Protein AF-A0A4R3U155-F1 (afdb_monomer_lite)

Foldseek 3Di:
DPLVVLLVVLVVLLCCLVPPPLVVLVVVLVVDDPVCNVVSVVVNLVSVVSNVVSVVSNVVSVVVVVCVVVVVVVPPPDDPVVVVVVVVVVVVVVVVVVVVVVVVVVVVVVVVVVVVVVVVVVVVVVVLVVLLVVLLVVLVVCCVPPVDDDDPDDPVLVVLVVVLVVLVVVLVVLVVVVVPDDDPVVVVVSVVVNVVSVVVSVVSVVVSVVVRSVVVDPSPVSVVVVPDDDDDDDDDDDDDQDDPVNVVVCVVCVVVVVVVVLVVVVVSVVVVPPPPCVVVVLVVVVVVVVVVLVVLLVVLVVLLCVLQVFDPAFDDDDPLRLVLLLLLLVVLVVLVVLLVCQLAVVNVVLVLLLLLLLLLQLLLVLLCVVPVQKDKFALCPDDDDLSVVSVLSNVVVVVPPPPDVCSSVVSSVVVSRSLRRGDPVSNVLLVVLSVLQSVQPDDDDDSNVNNVVVVCVSVVVVPVSDDDDPCVLVSVVVVVVVCVDSPVVVVVVVSVSSSSSSVQSVCSNPPSHPPDPDDDPDPPPPDDDDDVVVVVSSVVSSVVVSVSSVSNSVRCVQTGMAMDGRPPPDFPLVLLLVLVVVVLVDPPDDPQNNVQSLVLQDALCLQQNLGQCSNCVGSSNVSLVVHVSNVVVCPVVPPDSVLSHVLQQDQLQLVQALQALFEFFQDAFPEDAAFQWQDWDWDQDPQAIWIWTQGPVRDTFIFDRAALLLLLLLLSVLSSRGGGAWTQHDTPQGTFTHGGPSCFLHPLSLLRVLVSCLLVVLPVPDPVVVVLVLLQVLLLLLLQLLLLLQLVLCCVVCVVVDDPVRVVVCVVVNVSSVCSNPDPVSQVSNQVCLVPLVLLVPVLRYCQCPLCLQHPNVSSVQSSVLSPPDNGSVSSSVSSSPDDDDPVCVVVVLSSDHHWDKDWHKHKYFAHHYRDPNLVLRHPPPDDALQPRIFIFIFMHTPDGSSRDDDDDDSDHNSDTNTNNSCRVVSRVSSSVCLVVDPDPSVSSVSSVSVSNSSSSSNVSNCLSVQSSHPSRDSVVSSVSSNDDRPDPDQSAHEDGSNQLVSVCSSCVVVVNNVSCVVSVRDPPPDDPPPPVRYSDDDDD

Radius of gyration: 42.52 Å; chains: 1; bounding box: 125×78×101 Å

Structure (mmCIF, N/CA/C/O backbone):
data_AF-A0A4R3U155-F1
#
_entry.id   AF-A0A4R3U155-F1
#
loop_
_atom_site.group_PDB
_atom_site.id
_atom_site.type_symbol
_atom_site.label_atom_id
_atom_site.label_alt_id
_atom_site.label_comp_id
_atom_site.label_asym_id
_atom_site.label_entity_id
_atom_site.label_seq_id
_atom_site.pdbx_PDB_ins_code
_atom_site.Cartn_x
_atom_site.Cartn_y
_atom_site.Cartn_z
_atom_site.occupancy
_atom_site.B_iso_or_equiv
_atom_site.auth_seq_id
_atom_site.auth_comp_id
_atom_site.auth_asym_id
_atom_site.auth_atom_id
_atom_site.pdbx_PDB_model_num
ATOM 1 N N . MET A 1 1 ? 89.868 -6.256 11.767 1.00 51.97 1 MET A N 1
ATOM 2 C CA . MET A 1 1 ? 89.099 -5.247 12.529 1.00 51.97 1 MET A CA 1
ATOM 3 C C . MET A 1 1 ? 88.368 -5.958 13.648 1.00 51.97 1 MET A C 1
ATOM 5 O O . MET A 1 1 ? 87.787 -7.002 13.378 1.00 51.97 1 MET A O 1
ATOM 9 N N . SER A 1 2 ? 88.404 -5.446 14.880 1.00 67.62 2 SER A N 1
ATOM 10 C CA . SER A 1 2 ? 87.516 -5.979 15.924 1.00 67.62 2 SER A CA 1
ATOM 11 C C . SER A 1 2 ? 86.053 -5.701 15.544 1.00 67.62 2 SER A C 1
ATOM 13 O O . SER A 1 2 ? 85.777 -4.717 14.856 1.00 67.62 2 SER A O 1
ATOM 15 N N . LEU A 1 3 ? 85.105 -6.549 15.964 1.00 66.31 3 LEU A N 1
ATOM 16 C CA . LEU A 1 3 ? 83.666 -6.360 15.684 1.00 66.31 3 LEU A CA 1
ATOM 17 C C . LEU A 1 3 ? 83.179 -4.955 16.077 1.00 66.31 3 LEU A C 1
ATOM 19 O O . LEU A 1 3 ? 82.361 -4.361 15.381 1.00 66.31 3 LEU A O 1
ATOM 23 N N . LEU A 1 4 ? 83.758 -4.391 17.141 1.00 67.75 4 LEU A N 1
ATOM 24 C CA . LEU A 1 4 ? 83.515 -3.018 17.572 1.00 67.75 4 LEU A CA 1
ATOM 25 C C . LEU A 1 4 ? 83.992 -1.986 16.536 1.00 67.75 4 LEU A C 1
ATOM 27 O O . LEU A 1 4 ? 83.261 -1.052 16.231 1.00 67.75 4 LEU A O 1
ATOM 31 N N . GLN A 1 5 ? 85.181 -2.160 15.951 1.00 73.12 5 GLN A N 1
ATOM 32 C CA . GLN A 1 5 ? 85.684 -1.269 14.897 1.00 73.12 5 GLN A CA 1
ATOM 33 C C . GLN A 1 5 ? 84.828 -1.339 13.628 1.00 73.12 5 GLN A C 1
ATOM 35 O O . GLN A 1 5 ? 84.577 -0.306 13.015 1.00 73.12 5 GLN A O 1
ATOM 40 N N . ALA A 1 6 ? 84.343 -2.529 13.259 1.00 71.62 6 ALA A N 1
ATOM 41 C CA . ALA A 1 6 ? 83.444 -2.697 12.118 1.00 71.62 6 ALA A CA 1
ATOM 42 C C . ALA A 1 6 ? 82.075 -2.037 12.367 1.00 71.62 6 ALA A C 1
ATOM 44 O O . ALA A 1 6 ? 81.556 -1.349 11.488 1.00 71.62 6 ALA A O 1
ATOM 45 N N . ALA A 1 7 ? 81.527 -2.174 13.580 1.00 75.06 7 ALA A N 1
ATOM 46 C CA . ALA A 1 7 ? 80.277 -1.526 13.971 1.00 75.06 7 ALA A CA 1
ATOM 47 C C . ALA A 1 7 ? 80.405 0.004 13.948 1.00 75.06 7 ALA A C 1
ATOM 49 O O . ALA A 1 7 ? 79.558 0.689 13.379 1.00 75.06 7 ALA A O 1
ATOM 50 N N . VAL A 1 8 ? 81.499 0.538 14.500 1.00 78.44 8 VAL A N 1
ATOM 51 C CA . VAL A 1 8 ? 81.773 1.983 14.521 1.00 78.44 8 VAL A CA 1
ATOM 52 C C . VAL A 1 8 ? 82.009 2.528 13.108 1.00 78.44 8 VAL A C 1
ATOM 54 O O . VAL A 1 8 ? 81.483 3.587 12.776 1.00 78.44 8 VAL A O 1
ATOM 57 N N . ALA A 1 9 ? 82.734 1.806 12.248 1.00 77.38 9 ALA A N 1
ATOM 58 C CA . ALA A 1 9 ? 82.958 2.216 10.861 1.00 77.38 9 ALA A CA 1
ATOM 59 C C . ALA A 1 9 ? 81.660 2.209 10.034 1.00 77.38 9 ALA A C 1
ATOM 61 O O . ALA A 1 9 ? 81.388 3.164 9.307 1.00 77.38 9 ALA A O 1
ATOM 62 N N . SER A 1 10 ? 80.830 1.171 10.186 1.00 77.56 10 SER A N 1
ATOM 63 C CA . SER A 1 10 ? 79.527 1.075 9.516 1.00 77.56 10 SER A CA 1
ATOM 64 C C . SER A 1 10 ? 78.566 2.171 9.985 1.00 77.56 10 SER A C 1
ATOM 66 O O . SER A 1 10 ? 77.895 2.798 9.164 1.00 77.56 10 SER A O 1
ATOM 68 N N . PHE A 1 11 ? 78.555 2.469 11.288 1.00 82.12 11 PHE A N 1
ATOM 69 C CA . PHE A 1 11 ? 77.758 3.563 11.840 1.00 82.12 11 PHE A CA 1
ATOM 70 C C . PHE A 1 11 ? 78.241 4.935 11.355 1.00 82.12 11 PHE A C 1
ATOM 72 O O . PHE A 1 11 ? 77.431 5.792 11.003 1.00 82.12 11 PHE A O 1
ATOM 79 N N . GLY A 1 12 ? 79.560 5.134 11.277 1.00 84.44 12 GLY A N 1
ATOM 80 C CA . GLY A 1 12 ? 80.156 6.351 10.730 1.00 84.44 12 GLY A CA 1
ATOM 81 C C . GLY A 1 12 ? 79.787 6.573 9.262 1.00 84.44 12 GLY A C 1
ATOM 82 O O . GLY A 1 12 ? 79.426 7.685 8.881 1.00 84.44 12 GLY A O 1
ATOM 83 N N . LEU A 1 13 ? 79.801 5.513 8.446 1.00 80.00 13 LEU A N 1
ATOM 84 C CA . LEU A 1 13 ? 79.389 5.581 7.042 1.00 80.00 13 LEU A CA 1
ATOM 85 C C . LEU A 1 13 ? 77.887 5.860 6.896 1.00 80.00 13 LEU A C 1
ATOM 87 O O . LEU A 1 13 ? 77.501 6.680 6.063 1.00 80.00 13 LEU A O 1
ATOM 91 N N . TYR A 1 14 ? 77.052 5.244 7.737 1.00 88.50 14 TYR A N 1
ATOM 92 C CA . TYR A 1 14 ? 75.619 5.538 7.799 1.00 88.50 14 TYR A CA 1
ATOM 93 C C . TYR A 1 14 ? 75.363 7.021 8.102 1.00 88.50 14 TYR A C 1
ATOM 95 O O . TYR A 1 14 ? 74.612 7.679 7.380 1.00 88.50 14 TYR A O 1
ATOM 103 N N . LEU A 1 15 ? 76.024 7.573 9.127 1.00 83.00 15 LEU A N 1
ATOM 104 C CA . LEU A 1 15 ? 75.892 8.986 9.489 1.00 83.00 15 LEU A CA 1
ATOM 105 C C . LEU A 1 15 ? 76.381 9.910 8.370 1.00 83.00 15 LEU A C 1
ATOM 107 O O . LEU A 1 15 ? 75.733 10.914 8.080 1.00 83.00 15 LEU A O 1
ATOM 111 N N . LEU A 1 16 ? 77.478 9.558 7.697 1.00 83.38 16 LEU A N 1
ATOM 112 C CA . LEU A 1 16 ? 78.001 10.331 6.572 1.00 83.38 16 LEU A CA 1
ATOM 113 C C . LEU A 1 16 ? 77.020 10.348 5.389 1.00 83.38 16 LEU A C 1
ATOM 115 O O . LEU A 1 16 ? 76.780 11.408 4.804 1.00 83.38 16 LEU A O 1
ATOM 119 N N . LEU A 1 17 ? 76.402 9.209 5.064 1.00 82.38 17 LEU A N 1
ATOM 120 C CA . LEU A 1 17 ? 75.389 9.125 4.010 1.00 82.38 17 LEU A CA 1
ATOM 121 C C . LEU A 1 17 ? 74.129 9.921 4.368 1.00 82.38 17 LEU A C 1
ATOM 123 O O . LEU A 1 17 ? 73.687 10.746 3.567 1.00 82.38 17 LEU A O 1
ATOM 127 N N . GLN A 1 18 ? 73.603 9.724 5.580 1.00 87.75 18 GLN A N 1
ATOM 128 C CA . GLN A 1 18 ? 72.360 10.339 6.052 1.00 87.75 18 GLN A CA 1
ATOM 129 C C . GLN A 1 18 ? 72.472 11.858 6.214 1.00 87.75 18 GLN A C 1
ATOM 131 O O . GLN A 1 18 ? 71.542 12.580 5.869 1.00 87.75 18 GLN A O 1
ATOM 136 N N . ILE A 1 19 ? 73.585 12.351 6.761 1.00 83.06 19 ILE A N 1
ATOM 137 C CA . ILE A 1 19 ? 73.702 13.758 7.168 1.00 83.06 19 ILE A CA 1
ATOM 138 C C . ILE A 1 19 ? 74.381 14.603 6.087 1.00 83.06 19 ILE A C 1
ATOM 140 O O . ILE A 1 19 ? 74.016 15.762 5.903 1.00 83.06 19 ILE A O 1
ATOM 144 N N . ALA A 1 20 ? 75.354 14.057 5.350 1.00 77.69 20 ALA A N 1
ATOM 145 C CA . ALA A 1 20 ? 76.156 14.857 4.423 1.00 77.69 20 ALA A CA 1
ATOM 146 C C . ALA A 1 20 ? 75.831 14.603 2.947 1.00 77.69 20 ALA A C 1
ATOM 148 O O . ALA A 1 20 ? 75.728 15.558 2.174 1.00 77.69 20 ALA A O 1
ATOM 149 N N . VAL A 1 21 ? 75.699 13.339 2.534 1.00 81.38 21 VAL A N 1
ATOM 150 C CA . VAL A 1 21 ? 75.620 12.984 1.106 1.00 81.38 21 VAL A CA 1
ATOM 151 C C . VAL A 1 21 ? 74.200 13.124 0.566 1.00 81.38 21 VAL A C 1
ATOM 153 O O . VAL A 1 21 ? 73.994 13.841 -0.414 1.00 81.38 21 VAL A O 1
ATOM 156 N N . ILE A 1 22 ? 73.218 12.495 1.214 1.00 81.50 22 ILE A N 1
ATOM 157 C CA . ILE A 1 22 ? 71.822 12.494 0.754 1.00 81.50 22 ILE A CA 1
ATOM 158 C C . ILE A 1 22 ? 71.219 13.912 0.759 1.00 81.50 22 ILE A C 1
ATOM 160 O O . ILE A 1 22 ? 70.690 14.319 -0.278 1.00 81.50 22 ILE A O 1
ATOM 164 N N . PRO A 1 23 ? 71.377 14.739 1.814 1.00 81.88 23 PRO A N 1
ATOM 165 C CA . PRO A 1 23 ? 70.828 16.096 1.808 1.00 81.88 23 PRO A CA 1
ATOM 166 C C . PRO A 1 23 ? 71.453 16.993 0.730 1.00 81.88 23 PRO A C 1
ATOM 168 O O . PRO A 1 23 ? 70.751 17.778 0.092 1.00 81.88 23 PRO A O 1
ATOM 171 N N . LYS A 1 24 ? 72.760 16.848 0.450 1.00 76.94 24 LYS A N 1
ATOM 172 C CA . LYS A 1 24 ? 73.429 17.583 -0.641 1.00 76.94 24 LYS A CA 1
ATOM 173 C C . LYS A 1 24 ? 72.954 17.142 -2.024 1.00 76.94 24 LYS A C 1
ATOM 175 O O . LYS A 1 24 ? 72.839 17.987 -2.913 1.00 76.94 24 LYS A O 1
ATOM 180 N N . LEU A 1 25 ? 72.690 15.850 -2.223 1.00 76.38 25 LEU A N 1
ATOM 181 C CA . LEU A 1 25 ? 72.111 15.342 -3.469 1.00 76.38 25 LEU A CA 1
ATOM 182 C C . LEU A 1 25 ? 70.676 15.846 -3.654 1.00 76.38 25 LEU A C 1
ATOM 184 O O . LEU A 1 25 ? 70.333 16.280 -4.751 1.00 76.38 25 LEU A O 1
ATOM 188 N N . HIS A 1 26 ? 69.887 15.900 -2.579 1.00 69.38 26 HIS A N 1
ATOM 189 C CA . HIS A 1 26 ? 68.525 16.431 -2.598 1.00 69.38 26 HIS A CA 1
ATOM 190 C C . HIS A 1 26 ? 68.491 17.930 -2.940 1.00 69.38 26 HIS A C 1
ATOM 192 O O . HIS A 1 26 ? 67.742 18.358 -3.817 1.00 69.38 26 HIS A O 1
ATOM 198 N N . ALA A 1 27 ? 69.368 18.728 -2.321 1.00 71.75 27 ALA A N 1
ATOM 199 C CA . ALA A 1 27 ? 69.501 20.153 -2.625 1.00 71.75 27 ALA A CA 1
ATOM 200 C C . ALA A 1 27 ? 69.948 20.405 -4.078 1.00 71.75 27 ALA A C 1
ATOM 202 O O . ALA A 1 27 ? 69.470 21.335 -4.724 1.00 71.75 27 ALA A O 1
ATOM 203 N N . ARG A 1 28 ? 70.828 19.553 -4.627 1.00 72.00 28 ARG A N 1
ATOM 204 C CA . ARG A 1 28 ? 71.231 19.618 -6.042 1.00 72.00 28 ARG A CA 1
ATOM 205 C C . ARG A 1 28 ? 70.125 19.188 -7.002 1.00 72.00 28 ARG A C 1
ATOM 207 O O . ARG A 1 28 ? 70.088 19.698 -8.117 1.00 72.00 28 ARG A O 1
ATOM 214 N N . MET A 1 29 ? 69.239 18.283 -6.589 1.00 68.50 29 MET A N 1
ATOM 215 C CA . MET A 1 29 ? 68.117 17.829 -7.412 1.00 68.50 29 MET A CA 1
ATOM 216 C C . MET A 1 29 ? 67.077 18.938 -7.606 1.00 68.50 29 MET A C 1
ATOM 218 O O . MET A 1 29 ? 66.639 19.165 -8.729 1.00 68.50 29 MET A O 1
ATOM 222 N N . LEU A 1 30 ? 66.763 19.683 -6.540 1.00 59.81 30 LEU A N 1
ATOM 223 C CA . LEU A 1 30 ? 65.802 20.794 -6.570 1.00 59.81 30 LEU A CA 1
ATOM 224 C C . LEU A 1 30 ? 66.222 21.946 -7.505 1.00 59.81 30 LEU A C 1
ATOM 226 O O . LEU A 1 30 ? 65.373 22.712 -7.946 1.00 59.81 30 LEU A O 1
ATOM 230 N N . GLY A 1 31 ? 67.515 22.058 -7.834 1.00 48.62 31 GLY A N 1
ATOM 231 C CA . GLY A 1 31 ? 68.046 23.056 -8.771 1.00 48.62 31 GLY A CA 1
ATOM 232 C C . GLY A 1 31 ? 68.412 22.525 -10.163 1.00 48.62 31 GLY A C 1
ATOM 233 O O . GLY A 1 31 ? 68.938 23.284 -10.978 1.00 48.62 31 GLY A O 1
ATOM 234 N N . ALA A 1 32 ? 68.204 21.236 -10.457 1.00 52.84 32 ALA A N 1
ATOM 235 C CA . ALA A 1 32 ? 68.677 20.614 -11.696 1.00 52.84 32 ALA A CA 1
ATOM 236 C C . ALA A 1 32 ? 67.620 20.629 -12.815 1.00 52.84 32 ALA A C 1
ATOM 238 O O . ALA A 1 32 ? 66.473 20.238 -12.620 1.00 52.84 32 ALA A O 1
ATOM 239 N N . LYS A 1 33 ? 68.030 21.005 -14.036 1.00 50.66 33 LYS A N 1
ATOM 240 C CA . LYS A 1 33 ? 67.202 20.857 -15.248 1.00 50.66 33 LYS A CA 1
ATOM 241 C C . LYS A 1 33 ? 66.915 19.370 -15.531 1.00 50.66 33 LYS A C 1
ATOM 243 O O . LYS A 1 33 ? 67.759 18.514 -15.252 1.00 50.66 33 LYS A O 1
ATOM 248 N N . ALA A 1 34 ? 65.753 19.077 -16.126 1.00 42.31 34 ALA A N 1
ATOM 249 C CA . ALA A 1 34 ? 65.175 17.731 -16.281 1.00 42.31 34 ALA A CA 1
ATOM 250 C C . ALA A 1 34 ? 66.131 16.660 -16.852 1.00 42.31 34 ALA A C 1
ATOM 252 O O . ALA A 1 34 ? 66.067 15.494 -16.465 1.00 42.31 34 ALA A O 1
ATOM 253 N N . THR A 1 35 ? 67.081 17.048 -17.704 1.00 40.97 35 THR A N 1
ATOM 254 C CA . THR A 1 35 ? 68.058 16.134 -18.320 1.00 40.97 35 THR A CA 1
ATOM 255 C C . THR A 1 35 ? 69.148 15.634 -17.358 1.00 40.97 35 THR A C 1
ATOM 257 O O . THR A 1 35 ? 69.678 14.538 -17.553 1.00 40.97 35 THR A O 1
ATOM 260 N N . ASN A 1 36 ? 69.445 16.379 -16.285 1.00 43.88 36 ASN A N 1
ATOM 261 C CA . ASN A 1 36 ? 70.392 15.987 -15.230 1.00 43.88 36 ASN A CA 1
ATOM 262 C C . ASN A 1 36 ? 69.702 15.424 -13.978 1.00 43.88 36 ASN A C 1
ATOM 264 O O . ASN A 1 36 ? 70.354 14.759 -13.168 1.00 43.88 36 ASN A O 1
ATOM 268 N N . ALA A 1 37 ? 68.389 15.636 -13.839 1.00 48.56 37 ALA A N 1
ATOM 269 C CA . ALA A 1 37 ? 67.603 15.141 -12.713 1.00 48.56 37 ALA A CA 1
ATOM 270 C C . ALA A 1 37 ? 67.646 13.607 -12.618 1.00 48.56 37 ALA A C 1
ATOM 272 O O . ALA A 1 37 ? 67.827 13.068 -11.534 1.00 48.56 37 ALA A O 1
ATOM 273 N N . PHE A 1 38 ? 67.606 12.893 -13.747 1.00 46.28 38 PHE A N 1
ATOM 274 C CA . PHE A 1 38 ? 67.627 11.424 -13.750 1.00 46.28 38 PHE A CA 1
ATOM 275 C C . PHE A 1 38 ? 68.934 10.814 -13.227 1.00 46.28 38 PHE A C 1
ATOM 277 O O . PHE A 1 38 ? 68.902 9.834 -12.484 1.00 46.28 38 PHE A O 1
ATOM 284 N N . ALA A 1 39 ? 70.085 11.399 -13.574 1.00 53.22 39 ALA A N 1
ATOM 285 C CA . ALA A 1 39 ? 71.374 10.939 -13.056 1.00 53.22 39 ALA A CA 1
ATOM 286 C C . ALA A 1 39 ? 71.487 11.206 -11.546 1.00 53.22 39 ALA A C 1
ATOM 288 O O . ALA A 1 39 ? 71.959 10.347 -10.804 1.00 53.22 39 ALA A O 1
ATOM 289 N N . LEU A 1 40 ? 70.982 12.358 -11.089 1.00 57.41 40 LEU A N 1
ATOM 290 C CA . LEU A 1 40 ? 70.924 12.710 -9.670 1.00 57.41 40 LEU A CA 1
ATOM 291 C C . LEU A 1 40 ? 69.981 11.789 -8.884 1.00 57.41 40 LEU A C 1
ATOM 293 O O . LEU A 1 40 ? 70.364 11.313 -7.816 1.00 57.41 40 LEU A O 1
ATOM 297 N N . ILE A 1 41 ? 68.814 11.457 -9.442 1.00 55.91 41 ILE A N 1
ATOM 298 C CA . ILE A 1 41 ? 67.858 10.500 -8.867 1.00 55.91 41 ILE A CA 1
ATOM 299 C C . ILE A 1 41 ? 68.500 9.116 -8.746 1.00 55.91 41 ILE A C 1
ATOM 301 O O . ILE A 1 41 ? 68.435 8.511 -7.681 1.00 55.91 41 ILE A O 1
ATOM 305 N N . ALA A 1 42 ? 69.194 8.636 -9.782 1.00 54.88 42 ALA A N 1
ATOM 306 C CA . ALA A 1 42 ? 69.891 7.352 -9.724 1.00 54.88 42 ALA A CA 1
ATOM 307 C C . ALA A 1 42 ? 70.993 7.340 -8.649 1.00 54.88 42 ALA A C 1
ATOM 309 O O . ALA A 1 42 ? 71.077 6.397 -7.863 1.00 54.88 42 ALA A O 1
ATOM 310 N N . THR A 1 43 ? 71.802 8.402 -8.553 1.00 65.62 43 THR A N 1
ATOM 311 C CA . THR A 1 43 ? 72.827 8.506 -7.498 1.00 65.62 43 THR A CA 1
ATOM 312 C C . THR A 1 43 ? 72.232 8.609 -6.097 1.00 65.62 43 THR A C 1
ATOM 314 O O . THR A 1 43 ? 72.789 8.045 -5.157 1.00 65.62 43 THR A O 1
ATOM 317 N N . MET A 1 44 ? 71.087 9.277 -5.949 1.00 69.06 44 MET A N 1
ATOM 318 C CA . MET A 1 44 ? 70.367 9.357 -4.682 1.00 69.06 44 MET A CA 1
ATOM 319 C C . MET A 1 44 ? 69.815 7.987 -4.281 1.00 69.06 44 MET A C 1
ATOM 321 O O . MET A 1 44 ? 69.949 7.591 -3.129 1.00 69.06 44 MET A O 1
ATOM 325 N N . LEU A 1 45 ? 69.285 7.227 -5.240 1.00 55.53 45 LEU A N 1
ATOM 326 C CA . LEU A 1 45 ? 68.750 5.888 -5.006 1.00 55.53 45 LEU A CA 1
ATOM 327 C C . LEU A 1 45 ? 69.852 4.919 -4.555 1.00 55.53 45 LEU A C 1
ATOM 329 O O . LEU A 1 45 ? 69.661 4.173 -3.601 1.00 55.53 45 LEU A O 1
ATOM 333 N N . VAL A 1 46 ? 71.043 4.996 -5.159 1.00 66.69 46 VAL A N 1
ATOM 334 C CA . VAL A 1 46 ? 72.220 4.229 -4.710 1.00 66.69 46 VAL A CA 1
ATOM 335 C C . VAL A 1 46 ? 72.668 4.651 -3.305 1.00 66.69 46 VAL A C 1
ATOM 337 O O . VAL A 1 46 ? 72.987 3.790 -2.485 1.00 66.69 46 VAL A O 1
ATOM 340 N N . ALA A 1 47 ? 72.668 5.953 -2.999 1.00 71.00 47 ALA A N 1
ATOM 341 C CA . ALA A 1 47 ? 73.049 6.457 -1.679 1.00 71.00 47 ALA A CA 1
ATOM 342 C C . ALA A 1 47 ? 72.070 6.015 -0.575 1.00 71.00 47 ALA A C 1
ATOM 344 O O . ALA A 1 47 ? 72.507 5.622 0.506 1.00 71.00 47 ALA A O 1
ATOM 345 N N . GLU A 1 48 ? 70.765 6.013 -0.855 1.00 66.25 48 GLU A N 1
ATOM 346 C CA . GLU A 1 48 ? 69.726 5.528 0.065 1.00 66.25 48 GLU A CA 1
ATOM 347 C C . GLU A 1 48 ? 69.822 4.018 0.305 1.00 66.25 48 GLU A C 1
ATOM 349 O O . GLU A 1 48 ? 69.697 3.549 1.437 1.00 66.25 48 GLU A O 1
ATOM 354 N N . LEU A 1 49 ? 70.133 3.243 -0.735 1.00 63.97 49 LEU A N 1
ATOM 355 C CA . LEU A 1 49 ? 70.309 1.795 -0.617 1.00 63.97 49 LEU A CA 1
ATOM 356 C C . LEU A 1 49 ? 71.567 1.452 0.198 1.00 63.97 49 LEU A C 1
ATOM 358 O O . LEU A 1 49 ? 71.528 0.593 1.082 1.00 63.97 49 LEU A O 1
ATOM 362 N N . ALA A 1 50 ? 72.663 2.184 -0.026 1.00 71.88 50 ALA A N 1
ATOM 363 C CA . ALA A 1 50 ? 73.879 2.078 0.780 1.00 71.88 50 ALA A CA 1
ATOM 364 C C . ALA A 1 50 ? 73.633 2.475 2.247 1.00 71.88 50 ALA A C 1
ATOM 366 O O . ALA A 1 50 ? 74.153 1.838 3.169 1.00 71.88 50 ALA A O 1
ATOM 367 N N . ARG A 1 51 ? 72.795 3.488 2.485 1.00 83.31 51 ARG A N 1
ATOM 368 C CA . ARG A 1 51 ? 72.382 3.887 3.832 1.00 83.31 51 ARG A CA 1
ATOM 369 C C . ARG A 1 51 ? 71.592 2.778 4.532 1.00 83.31 51 ARG A C 1
ATOM 371 O O . ARG A 1 51 ? 71.909 2.427 5.666 1.00 83.31 51 ARG A O 1
ATOM 378 N N . ALA A 1 52 ? 70.588 2.206 3.873 1.00 64.81 52 ALA A N 1
ATOM 379 C CA . ALA A 1 52 ? 69.787 1.130 4.454 1.00 64.81 52 ALA A CA 1
ATOM 380 C C . ALA A 1 52 ? 70.652 -0.093 4.806 1.00 64.81 52 ALA A C 1
ATOM 382 O O . ALA A 1 52 ? 70.554 -0.630 5.910 1.00 64.81 52 ALA A O 1
ATOM 383 N N . ALA A 1 53 ? 71.564 -0.482 3.910 1.00 69.06 53 ALA A N 1
ATOM 384 C CA . ALA A 1 53 ? 72.484 -1.591 4.146 1.00 69.06 53 ALA A CA 1
ATOM 385 C C . ALA A 1 53 ? 73.415 -1.332 5.345 1.00 69.06 53 ALA A C 1
ATOM 387 O O . ALA A 1 53 ? 73.554 -2.188 6.220 1.00 69.06 53 ALA A O 1
ATOM 388 N N . THR A 1 54 ? 74.014 -0.139 5.432 1.00 75.31 54 THR A N 1
ATOM 389 C CA . THR A 1 54 ? 74.905 0.227 6.549 1.00 75.31 54 THR A CA 1
ATOM 390 C C . THR A 1 54 ? 74.169 0.278 7.890 1.00 75.31 54 THR A C 1
ATOM 392 O O . THR A 1 54 ? 74.732 -0.130 8.909 1.00 75.31 54 THR A O 1
ATOM 395 N N . LEU A 1 55 ? 72.897 0.687 7.913 1.00 73.44 55 LEU A N 1
ATOM 396 C CA . LEU A 1 55 ? 72.069 0.656 9.122 1.00 73.44 55 LEU A CA 1
ATOM 397 C C . LEU A 1 55 ? 71.818 -0.776 9.611 1.00 73.44 55 LEU A C 1
ATOM 399 O O . LEU A 1 55 ? 72.031 -1.063 10.788 1.00 73.44 55 LEU A O 1
ATOM 403 N N . ILE A 1 56 ? 71.414 -1.675 8.708 1.00 66.44 56 ILE A N 1
ATOM 404 C CA . ILE A 1 56 ? 71.149 -3.085 9.031 1.00 66.44 56 ILE A CA 1
ATOM 405 C C . ILE A 1 56 ? 72.413 -3.755 9.577 1.00 66.44 56 ILE A C 1
ATOM 407 O O . ILE A 1 56 ? 72.358 -4.435 10.604 1.00 66.44 56 ILE A O 1
ATOM 411 N N . ILE A 1 57 ? 73.564 -3.519 8.940 1.00 73.75 57 ILE A N 1
ATOM 412 C CA . ILE A 1 57 ? 74.859 -4.050 9.389 1.00 73.75 57 ILE A CA 1
ATOM 413 C C . ILE A 1 57 ? 75.195 -3.528 10.789 1.00 73.75 57 ILE A C 1
ATOM 415 O O . ILE A 1 57 ? 75.583 -4.302 11.664 1.00 73.75 57 ILE A O 1
ATOM 419 N N . THR A 1 58 ? 74.990 -2.232 11.033 1.00 77.62 58 THR A N 1
ATOM 420 C CA . THR A 1 58 ? 75.286 -1.617 12.332 1.00 77.62 58 THR A CA 1
ATOM 421 C C . THR A 1 58 ? 74.382 -2.163 13.435 1.00 77.62 58 THR A C 1
ATOM 423 O O . THR A 1 58 ? 74.870 -2.512 14.507 1.00 77.62 58 THR A O 1
ATOM 426 N N . ALA A 1 59 ? 73.078 -2.280 13.177 1.00 69.25 59 ALA A N 1
ATOM 427 C CA . ALA A 1 59 ? 72.114 -2.812 14.135 1.00 69.25 59 ALA A CA 1
ATOM 428 C C . ALA A 1 59 ? 72.403 -4.283 14.469 1.00 69.25 59 ALA A C 1
ATOM 430 O O . ALA A 1 59 ? 72.383 -4.671 15.637 1.00 69.25 59 ALA A O 1
ATOM 431 N N . SER A 1 60 ? 72.753 -5.079 13.456 1.00 71.69 60 SER A N 1
ATOM 432 C CA . SER A 1 60 ? 73.104 -6.492 13.623 1.00 71.69 60 SER A CA 1
ATOM 433 C C . SER A 1 60 ? 74.383 -6.654 14.450 1.00 71.69 60 SER A C 1
ATOM 435 O O . SER A 1 60 ? 74.410 -7.422 15.410 1.00 71.69 60 SER A O 1
ATOM 437 N N . LEU A 1 61 ? 75.428 -5.875 14.147 1.00 79.38 61 LEU A N 1
ATOM 438 C CA . LEU A 1 61 ? 76.670 -5.875 14.926 1.00 79.38 61 LEU A CA 1
ATOM 439 C C . LEU A 1 61 ? 76.460 -5.356 16.355 1.00 79.38 61 LEU A C 1
ATOM 441 O O . LEU A 1 61 ? 77.057 -5.888 17.289 1.00 79.38 61 LEU A O 1
ATOM 445 N N . GLY A 1 62 ? 75.588 -4.362 16.541 1.00 76.00 62 GLY A N 1
ATOM 446 C CA . GLY A 1 62 ? 75.202 -3.839 17.852 1.00 76.00 62 GLY A CA 1
ATOM 447 C C . GLY A 1 62 ? 74.480 -4.878 18.709 1.00 76.00 62 GLY A C 1
ATOM 448 O O . GLY A 1 62 ? 74.802 -5.026 19.885 1.00 76.00 62 GLY A O 1
ATOM 449 N N . LEU A 1 63 ? 73.571 -5.657 18.117 1.00 73.00 63 LEU A N 1
ATOM 450 C CA . LEU A 1 63 ? 72.901 -6.780 18.782 1.00 73.00 63 LEU A CA 1
ATOM 451 C C . LEU A 1 63 ? 73.880 -7.890 19.169 1.00 73.00 63 LEU A C 1
ATOM 453 O O . LEU A 1 63 ? 73.796 -8.420 20.277 1.00 73.00 63 LEU A O 1
ATOM 457 N N . ILE A 1 64 ? 74.839 -8.214 18.298 1.00 75.06 64 ILE A N 1
ATOM 458 C CA . ILE A 1 64 ? 75.883 -9.212 18.578 1.00 75.06 64 ILE A CA 1
ATOM 459 C C . ILE A 1 64 ? 76.802 -8.733 19.712 1.00 75.06 64 ILE A C 1
ATOM 461 O O . ILE A 1 64 ? 77.082 -9.482 20.643 1.00 75.06 64 ILE A O 1
ATOM 465 N N . LEU A 1 65 ? 77.239 -7.471 19.692 1.00 80.50 65 LEU A N 1
ATOM 466 C CA . LEU A 1 65 ? 78.078 -6.903 20.753 1.00 80.50 65 LEU A CA 1
ATOM 467 C C . LEU A 1 65 ? 77.316 -6.763 22.077 1.00 80.50 65 LEU A C 1
ATOM 469 O O . LEU A 1 65 ? 77.866 -7.059 23.136 1.00 80.50 65 LEU A O 1
ATOM 473 N N . GLY A 1 66 ? 76.048 -6.353 22.023 1.00 74.69 66 GLY A N 1
ATOM 474 C CA . GLY A 1 66 ? 75.180 -6.218 23.190 1.00 74.69 66 GLY A CA 1
ATOM 475 C C . GLY A 1 66 ? 74.881 -7.562 23.846 1.00 74.69 66 GLY A C 1
ATOM 476 O O . GLY A 1 66 ? 74.980 -7.682 25.064 1.00 74.69 66 GLY A O 1
ATOM 477 N N . SER A 1 67 ? 74.604 -8.597 23.051 1.00 69.25 67 SER A N 1
ATOM 478 C CA . SER A 1 67 ? 74.426 -9.963 23.559 1.00 69.25 67 SER A CA 1
ATOM 479 C C . SER A 1 67 ? 75.725 -10.525 24.143 1.00 69.25 67 SER A C 1
ATOM 481 O O . SER A 1 67 ? 75.704 -11.031 25.263 1.00 69.25 67 SER A O 1
ATOM 483 N N . LEU A 1 68 ? 76.874 -10.334 23.484 1.00 72.88 68 LEU A N 1
ATOM 484 C CA . LEU A 1 68 ? 78.185 -10.715 24.034 1.00 72.88 68 LEU A CA 1
ATOM 485 C C . LEU A 1 68 ? 78.534 -9.982 25.342 1.00 72.88 68 LEU A C 1
ATOM 487 O O . LEU A 1 68 ? 79.245 -10.539 26.175 1.00 72.88 68 LEU A O 1
ATOM 491 N N . TRP A 1 69 ? 78.034 -8.759 25.548 1.00 76.81 69 TRP A N 1
ATOM 492 C CA . TRP A 1 69 ? 78.251 -7.987 26.776 1.00 76.81 69 TRP A CA 1
ATOM 493 C C . TRP A 1 69 ? 77.268 -8.336 27.904 1.00 76.81 69 TRP A C 1
ATOM 495 O O . TRP A 1 69 ? 77.660 -8.367 29.072 1.00 76.81 69 TRP A O 1
ATOM 505 N N . LEU A 1 70 ? 75.997 -8.610 27.581 1.00 62.91 70 LEU A N 1
ATOM 506 C CA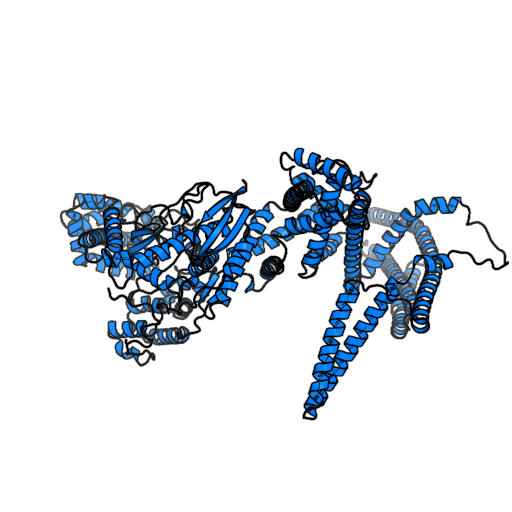 . LEU A 1 70 ? 74.974 -8.976 28.568 1.00 62.91 70 LEU A CA 1
ATOM 507 C C . LEU A 1 70 ? 75.135 -10.409 29.082 1.00 62.91 70 LEU A C 1
ATOM 509 O O . LEU A 1 70 ? 74.896 -10.650 30.266 1.00 62.91 70 LEU A O 1
ATOM 513 N N . VAL A 1 71 ? 75.544 -11.347 28.222 1.00 64.88 71 VAL A N 1
ATOM 514 C CA . VAL A 1 71 ? 75.619 -12.775 28.567 1.00 64.88 71 VAL A CA 1
ATOM 515 C C . VAL A 1 71 ? 76.499 -13.023 29.805 1.00 64.88 71 VAL A C 1
ATOM 517 O O . VAL A 1 71 ? 75.975 -13.601 30.752 1.00 64.88 71 VAL A O 1
ATOM 520 N N . PRO A 1 72 ? 77.738 -12.497 29.923 1.00 59.81 72 PRO A N 1
ATOM 521 C CA . PRO A 1 72 ? 78.568 -12.703 31.115 1.00 59.81 72 PRO A CA 1
ATOM 522 C C . PRO A 1 72 ? 77.991 -12.097 32.404 1.00 59.81 72 PRO A C 1
ATOM 524 O O . PRO A 1 72 ? 78.255 -12.607 33.492 1.00 59.81 72 PRO A O 1
ATOM 527 N N . LYS A 1 73 ? 77.207 -11.011 32.301 1.00 64.81 73 LYS A N 1
ATOM 528 C CA . LYS A 1 73 ? 76.600 -10.330 33.459 1.00 64.81 73 LYS A CA 1
ATOM 529 C C . LYS A 1 73 ? 75.341 -11.021 33.971 1.00 64.81 73 LYS A C 1
ATOM 531 O O . LYS A 1 73 ? 75.065 -10.952 35.163 1.00 64.81 73 LYS A O 1
ATOM 536 N N . ILE A 1 74 ? 74.595 -11.684 33.091 1.00 57.03 74 ILE A N 1
ATOM 537 C CA . ILE A 1 74 ? 73.391 -12.438 33.458 1.00 57.03 74 ILE A CA 1
ATOM 538 C C . ILE A 1 74 ? 73.758 -13.823 34.025 1.00 57.03 74 ILE A C 1
ATOM 540 O O . ILE A 1 74 ? 73.019 -14.382 34.831 1.00 57.03 74 ILE A O 1
ATOM 544 N N . THR A 1 75 ? 74.919 -14.379 33.668 1.00 54.00 75 THR A N 1
ATOM 545 C CA . THR A 1 75 ? 75.280 -15.772 33.985 1.00 54.00 75 THR A CA 1
ATOM 546 C C . THR A 1 75 ? 76.070 -15.988 35.281 1.00 54.00 75 THR A C 1
ATOM 548 O O . THR A 1 75 ? 76.509 -17.112 35.517 1.00 54.00 75 THR A O 1
ATOM 551 N N . SER A 1 76 ? 76.237 -14.991 36.162 1.00 54.75 76 SER A N 1
ATOM 552 C CA . SER A 1 76 ? 76.939 -15.199 37.449 1.00 54.75 76 SER A CA 1
ATOM 553 C C . SER A 1 76 ? 76.178 -16.077 38.464 1.00 54.75 76 SER A C 1
ATOM 555 O O . SER A 1 76 ? 76.715 -16.364 39.529 1.00 54.75 76 SER A O 1
ATOM 557 N N . TYR A 1 77 ? 74.974 -16.566 38.127 1.00 55.69 77 TYR A N 1
ATOM 558 C CA . TYR A 1 77 ? 74.136 -17.415 38.992 1.00 55.69 77 TYR A CA 1
ATOM 559 C C . TYR A 1 77 ? 73.572 -18.694 38.322 1.00 55.69 77 TYR A C 1
ATOM 561 O O . TYR A 1 77 ? 72.660 -19.318 38.862 1.00 55.69 77 TYR A O 1
ATOM 569 N N . GLY A 1 78 ? 74.087 -19.131 37.163 1.00 51.78 78 GLY A N 1
ATOM 570 C CA . GLY A 1 78 ? 73.497 -20.242 36.387 1.00 51.78 78 GLY A CA 1
ATOM 571 C C . GLY A 1 78 ? 74.404 -21.462 36.174 1.00 51.78 78 GLY A C 1
ATOM 572 O O . GLY A 1 78 ? 75.555 -21.324 35.772 1.00 51.78 78 GLY A O 1
ATOM 573 N N . SER A 1 79 ? 73.861 -22.668 36.402 1.00 56.81 79 SER A N 1
ATOM 574 C CA . SER A 1 79 ? 74.553 -23.968 36.285 1.00 56.81 79 SER A CA 1
ATOM 575 C C . SER A 1 79 ? 75.186 -24.234 34.905 1.00 56.81 79 SER A C 1
ATOM 577 O O . SER A 1 79 ? 74.670 -23.790 33.876 1.00 56.81 79 SER A O 1
ATOM 579 N N . GLN A 1 80 ? 76.257 -25.046 34.871 1.00 61.03 80 GLN A N 1
ATOM 580 C CA . GLN A 1 80 ? 77.017 -25.451 33.668 1.00 61.03 80 GLN A CA 1
ATOM 581 C C . GLN A 1 80 ? 76.158 -25.904 32.469 1.00 61.03 80 GLN A C 1
ATOM 583 O O . GLN A 1 80 ? 76.595 -25.803 31.324 1.00 61.03 80 GLN A O 1
ATOM 588 N N . LYS A 1 81 ? 74.913 -26.341 32.693 1.00 62.91 81 LYS A N 1
ATOM 589 C CA . LYS A 1 81 ? 73.982 -26.756 31.634 1.00 62.91 81 LYS A CA 1
ATOM 590 C C . LYS A 1 81 ? 73.568 -25.606 30.699 1.00 62.91 81 LYS A C 1
ATOM 592 O O . LYS A 1 81 ? 73.316 -25.843 29.522 1.00 62.91 81 LYS A O 1
ATOM 597 N N . HIS A 1 82 ? 73.537 -24.366 31.194 1.00 57.47 82 HIS A N 1
ATOM 598 C CA . HIS A 1 82 ? 73.192 -23.188 30.383 1.00 57.47 82 HIS A CA 1
ATOM 599 C C . HIS A 1 82 ? 74.356 -22.727 29.494 1.00 57.47 82 HIS A C 1
ATOM 601 O O . HIS A 1 82 ? 74.133 -22.184 28.411 1.00 57.47 82 HIS A O 1
ATOM 607 N N . TRP A 1 83 ? 75.601 -23.016 29.889 1.00 60.00 83 TRP A N 1
ATOM 608 C CA . TRP A 1 83 ? 76.779 -22.724 29.069 1.00 60.00 83 TRP A CA 1
ATOM 609 C C . TRP A 1 83 ? 76.808 -23.562 27.791 1.00 60.00 83 TRP A C 1
ATOM 611 O O . TRP A 1 83 ? 77.080 -23.017 26.725 1.00 60.00 83 TRP A O 1
ATOM 621 N N . ALA A 1 84 ? 76.442 -24.846 27.871 1.00 64.25 84 ALA A N 1
ATOM 622 C CA . ALA A 1 84 ? 76.374 -25.724 26.700 1.00 64.25 84 ALA A CA 1
ATOM 623 C C . ALA A 1 84 ? 75.309 -25.267 25.683 1.00 64.25 84 ALA A C 1
ATOM 625 O O . ALA A 1 84 ? 75.578 -25.230 24.485 1.00 64.25 84 ALA A O 1
ATOM 626 N N . GLN A 1 85 ? 74.130 -24.840 26.152 1.00 68.19 85 GLN A N 1
ATOM 627 C CA . GLN A 1 85 ? 73.070 -24.316 25.278 1.00 68.19 85 GLN A CA 1
ATOM 628 C C . GLN A 1 85 ? 73.439 -22.971 24.643 1.00 68.19 85 GLN A C 1
ATOM 630 O O . GLN A 1 85 ? 73.144 -22.739 23.473 1.00 68.19 85 GLN A O 1
ATOM 635 N N . THR A 1 86 ? 74.132 -22.105 25.384 1.00 61.62 86 THR A N 1
ATOM 636 C CA . THR A 1 86 ? 74.586 -20.813 24.851 1.00 61.62 86 THR A CA 1
ATOM 637 C C . THR A 1 86 ? 75.700 -21.006 23.815 1.00 61.62 86 THR A C 1
ATOM 639 O O . THR A 1 86 ? 75.708 -20.325 22.791 1.00 61.62 86 THR A O 1
ATOM 642 N N . PHE A 1 87 ? 76.599 -21.975 24.025 1.00 68.56 87 PHE A N 1
ATOM 643 C CA . PHE A 1 87 ? 77.633 -22.335 23.049 1.00 68.56 87 PHE A CA 1
ATOM 644 C C . PHE A 1 87 ? 77.050 -22.944 21.769 1.00 68.56 87 PHE A C 1
ATOM 646 O O . PHE A 1 87 ? 77.482 -22.562 20.683 1.00 68.56 87 PHE A O 1
ATOM 653 N N . GLU A 1 88 ? 76.051 -23.828 21.868 1.00 69.25 88 GLU A N 1
ATOM 654 C CA . GLU A 1 88 ? 75.353 -24.364 20.688 1.00 69.25 88 GLU A CA 1
ATOM 655 C C . GLU A 1 88 ? 74.599 -23.266 19.926 1.00 69.25 88 GLU A C 1
ATOM 657 O O . GLU A 1 88 ? 74.664 -23.214 18.701 1.00 69.25 88 GLU A O 1
ATOM 662 N N . PHE A 1 89 ? 73.966 -22.318 20.625 1.00 67.94 89 PHE A N 1
ATOM 663 C CA . PHE A 1 89 ? 73.299 -21.186 19.976 1.00 67.94 89 PHE A CA 1
ATOM 664 C C . PHE A 1 89 ? 74.286 -20.258 19.248 1.00 67.94 89 PHE A C 1
ATOM 666 O O . PHE A 1 89 ? 74.057 -19.882 18.099 1.00 67.94 89 PHE A O 1
ATOM 673 N N . LEU A 1 90 ? 75.424 -19.932 19.873 1.00 61.69 90 LEU A N 1
ATOM 674 C CA . LEU A 1 90 ? 76.473 -19.122 19.242 1.00 61.69 90 LEU A CA 1
ATOM 675 C C . LEU A 1 90 ? 77.141 -19.850 18.067 1.00 61.69 90 LEU A C 1
ATOM 677 O O . LEU A 1 90 ? 77.474 -19.214 17.065 1.00 61.69 90 LEU A O 1
ATOM 681 N N . ARG A 1 91 ? 77.295 -21.178 18.150 1.00 69.19 91 ARG A N 1
ATOM 682 C CA . ARG A 1 91 ? 77.774 -22.008 17.037 1.00 69.19 91 ARG A CA 1
ATOM 683 C C . ARG A 1 91 ? 76.782 -22.004 15.876 1.00 69.19 91 ARG A C 1
ATOM 685 O O . ARG A 1 91 ? 77.199 -21.809 14.739 1.00 69.19 91 ARG A O 1
ATOM 692 N N . HIS A 1 92 ? 75.486 -22.109 16.166 1.00 67.00 92 HIS A N 1
ATOM 693 C CA . HIS A 1 92 ? 74.433 -22.058 15.155 1.00 67.00 92 HIS A CA 1
ATOM 694 C C . HIS A 1 92 ? 74.365 -20.693 14.450 1.00 67.00 92 HIS A C 1
ATOM 696 O O . HIS A 1 92 ? 74.243 -20.628 13.228 1.00 67.00 92 HIS A O 1
ATOM 702 N N . ILE A 1 93 ? 74.533 -19.590 15.189 1.00 59.31 93 ILE A N 1
ATOM 703 C CA . ILE A 1 93 ? 74.631 -18.245 14.598 1.00 59.31 93 ILE A CA 1
ATOM 704 C C . ILE A 1 93 ? 75.888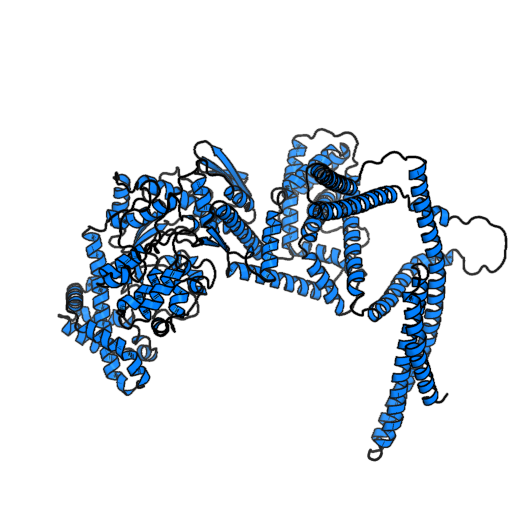 -18.112 13.729 1.00 59.31 93 ILE A C 1
ATOM 706 O O . ILE A 1 93 ? 75.818 -17.550 12.637 1.00 59.31 93 ILE A O 1
ATOM 710 N N . ARG A 1 94 ? 77.034 -18.647 14.169 1.00 58.72 94 ARG A N 1
ATOM 711 C CA . ARG A 1 94 ? 78.268 -18.637 13.371 1.00 58.72 94 ARG A CA 1
ATOM 712 C C . ARG A 1 94 ? 78.103 -19.406 12.054 1.00 58.72 94 ARG A C 1
ATOM 714 O O . ARG A 1 94 ? 78.515 -18.897 11.015 1.00 58.72 94 ARG A O 1
ATOM 721 N N . GLU A 1 95 ? 77.485 -20.585 12.088 1.00 63.22 95 GLU A N 1
ATOM 722 C CA . GLU A 1 95 ? 77.211 -21.398 10.893 1.00 63.22 95 GLU A CA 1
ATOM 723 C C . GLU A 1 95 ? 76.249 -20.684 9.921 1.00 63.22 95 GLU A C 1
ATOM 725 O O . GLU A 1 95 ? 76.460 -20.713 8.708 1.00 63.22 95 GLU A O 1
ATOM 730 N N . GLN A 1 96 ? 75.250 -19.954 10.434 1.00 59.25 96 GLN A N 1
ATOM 731 C CA . GLN A 1 96 ? 74.358 -19.111 9.622 1.00 59.25 96 GLN A CA 1
ATOM 732 C C . GLN A 1 96 ? 75.103 -17.932 8.969 1.00 59.25 96 GLN A C 1
ATOM 734 O O . GLN A 1 96 ? 74.875 -17.621 7.800 1.00 59.25 96 GLN A O 1
ATOM 739 N N . ILE A 1 97 ? 76.039 -17.301 9.685 1.00 53.16 97 ILE A N 1
ATOM 740 C CA . ILE A 1 97 ? 76.846 -16.187 9.160 1.00 53.16 97 ILE A CA 1
ATOM 741 C C . ILE A 1 97 ? 77.822 -16.663 8.068 1.00 53.16 97 ILE A C 1
ATOM 743 O O . ILE A 1 97 ? 77.961 -15.988 7.049 1.00 53.16 97 ILE A O 1
ATOM 747 N N . GLU A 1 98 ? 78.435 -17.844 8.209 1.00 53.97 98 GLU A N 1
ATOM 748 C CA . GLU A 1 98 ? 79.281 -18.440 7.155 1.00 53.97 98 GLU A CA 1
ATOM 749 C C . GLU A 1 98 ? 78.482 -18.801 5.884 1.00 53.97 98 GLU A C 1
ATOM 751 O O . GLU A 1 98 ? 79.027 -18.792 4.776 1.00 53.97 98 GLU A O 1
ATOM 756 N N . HIS A 1 99 ? 77.179 -19.080 6.004 1.00 54.97 99 HIS A N 1
ATOM 757 C CA . HIS A 1 99 ? 76.297 -19.294 4.851 1.00 54.97 99 HIS A CA 1
ATOM 758 C C . HIS A 1 99 ? 75.916 -17.993 4.136 1.00 54.97 99 HIS A C 1
ATOM 760 O O . HIS A 1 99 ? 75.823 -17.962 2.905 1.00 54.97 99 HIS A O 1
ATOM 766 N N . ILE A 1 100 ? 75.770 -16.910 4.897 1.00 49.94 100 ILE A N 1
ATOM 767 C CA . ILE A 1 100 ? 75.506 -15.569 4.377 1.00 49.94 100 ILE A CA 1
ATOM 768 C C . ILE A 1 100 ? 76.720 -15.055 3.580 1.00 49.94 100 ILE A C 1
ATOM 770 O O . ILE A 1 100 ? 76.540 -14.533 2.480 1.00 49.94 100 ILE A O 1
ATOM 774 N N . ASP A 1 101 ? 77.951 -15.298 4.041 1.00 44.44 101 ASP A N 1
ATOM 775 C CA . ASP A 1 101 ? 79.187 -14.853 3.369 1.00 44.44 101 ASP A CA 1
ATOM 776 C C . ASP A 1 101 ? 79.343 -15.426 1.938 1.00 44.44 101 ASP A C 1
ATOM 778 O O . ASP A 1 101 ? 79.756 -14.731 1.007 1.00 44.44 101 ASP A O 1
ATOM 782 N N . LYS A 1 102 ? 78.880 -16.666 1.702 1.00 50.50 102 LYS A N 1
ATOM 783 C CA . LYS A 1 102 ? 78.861 -17.285 0.358 1.00 50.50 102 LYS A CA 1
ATOM 784 C C . LYS A 1 102 ? 77.842 -16.653 -0.596 1.00 50.50 102 LYS A C 1
ATOM 786 O O . LYS A 1 102 ? 78.079 -16.613 -1.803 1.00 50.50 102 LYS A O 1
ATOM 791 N N . TRP A 1 103 ? 76.722 -16.151 -0.081 1.00 50.75 103 TRP A N 1
ATOM 792 C CA . TRP A 1 103 ? 75.700 -15.466 -0.881 1.00 50.75 103 TRP A CA 1
ATOM 793 C C . TRP A 1 103 ? 76.076 -14.013 -1.196 1.00 50.75 103 TRP A C 1
ATOM 795 O O . TRP A 1 103 ? 75.714 -13.497 -2.256 1.00 50.75 103 TRP A O 1
ATOM 805 N N . TRP A 1 104 ? 76.864 -13.366 -0.335 1.00 48.31 104 TRP A N 1
ATOM 806 C CA . TRP A 1 104 ? 77.291 -11.977 -0.531 1.00 48.31 104 TRP A CA 1
ATOM 807 C C . TRP A 1 104 ? 78.263 -11.783 -1.698 1.00 48.31 104 TRP A C 1
ATOM 809 O O . TRP A 1 104 ? 78.173 -10.769 -2.395 1.00 48.31 104 TRP A O 1
ATOM 819 N N . GLY A 1 105 ? 79.124 -12.762 -1.992 1.00 47.88 105 GLY A N 1
ATOM 820 C CA . GLY A 1 105 ? 79.959 -12.745 -3.202 1.00 47.88 105 GLY A CA 1
ATOM 821 C C . GLY A 1 105 ? 79.133 -12.764 -4.498 1.00 47.88 105 GLY A C 1
ATOM 822 O O . GLY A 1 105 ? 79.449 -12.069 -5.460 1.00 47.88 105 GLY A O 1
ATOM 823 N N . ILE A 1 106 ? 78.013 -13.494 -4.504 1.00 51.50 106 ILE A N 1
ATOM 824 C CA . ILE A 1 106 ? 77.096 -13.580 -5.652 1.00 51.50 106 ILE A CA 1
ATOM 825 C C . ILE A 1 106 ? 76.249 -12.305 -5.763 1.00 51.50 106 ILE A C 1
ATOM 827 O O . ILE A 1 106 ? 76.059 -11.780 -6.860 1.00 51.50 106 ILE A O 1
ATOM 831 N N . ALA A 1 107 ? 75.797 -11.757 -4.632 1.00 49.06 107 ALA A N 1
ATOM 832 C CA . ALA A 1 107 ? 75.041 -10.509 -4.593 1.00 49.06 107 ALA A CA 1
ATOM 833 C C . ALA A 1 107 ? 75.879 -9.304 -5.058 1.00 49.06 107 ALA A C 1
ATOM 835 O O . ALA A 1 107 ? 75.395 -8.479 -5.828 1.00 49.06 107 ALA A O 1
ATOM 836 N N . THR A 1 108 ? 77.151 -9.218 -4.663 1.00 47.22 108 THR A N 1
ATOM 837 C CA . THR A 1 108 ? 78.044 -8.116 -5.067 1.00 47.22 108 THR A CA 1
ATOM 838 C C . THR A 1 108 ? 78.418 -8.173 -6.549 1.00 47.22 108 THR A C 1
ATOM 840 O O . THR A 1 108 ? 78.376 -7.142 -7.220 1.00 47.22 108 THR A O 1
ATOM 843 N N . ILE A 1 109 ? 78.680 -9.364 -7.099 1.00 47.25 109 ILE A N 1
ATOM 844 C CA . ILE A 1 109 ? 78.887 -9.558 -8.546 1.00 47.25 109 ILE A CA 1
ATOM 845 C C . ILE A 1 109 ? 77.596 -9.259 -9.330 1.00 47.25 109 ILE A C 1
ATOM 847 O O . ILE A 1 109 ? 77.649 -8.620 -10.381 1.00 47.25 109 ILE A O 1
ATOM 851 N N . GLY A 1 110 ? 76.431 -9.647 -8.800 1.00 50.50 110 GLY A N 1
ATOM 852 C CA . GLY A 1 110 ? 75.123 -9.335 -9.380 1.00 50.50 110 GLY A CA 1
ATOM 853 C C . GLY A 1 110 ? 74.825 -7.833 -9.417 1.00 50.50 110 GLY A C 1
ATOM 854 O O . GLY A 1 110 ? 74.354 -7.327 -10.433 1.00 50.50 110 GLY A O 1
ATOM 855 N N . VAL A 1 111 ? 75.170 -7.099 -8.357 1.00 52.28 111 VAL A N 1
ATOM 856 C CA . VAL A 1 111 ? 75.015 -5.636 -8.289 1.00 52.28 111 VAL A CA 1
ATOM 857 C C . VAL A 1 111 ? 75.986 -4.923 -9.238 1.00 52.28 111 VAL A C 1
ATOM 859 O O . VAL A 1 111 ? 75.577 -3.981 -9.916 1.00 52.28 111 VAL A O 1
ATOM 862 N N . LEU A 1 112 ? 77.233 -5.394 -9.371 1.00 43.78 112 LEU A N 1
ATOM 863 C CA . LEU A 1 112 ? 78.190 -4.838 -10.340 1.00 43.78 112 LEU A CA 1
ATOM 864 C C . LEU A 1 112 ? 77.753 -5.097 -11.793 1.00 43.78 112 LEU A C 1
ATOM 866 O O . LEU A 1 112 ? 77.847 -4.210 -12.644 1.00 43.78 112 LEU A O 1
ATOM 870 N N . GLY A 1 113 ? 77.228 -6.295 -12.067 1.00 50.06 113 GLY A N 1
ATOM 871 C CA . GLY A 1 113 ? 76.662 -6.661 -13.365 1.00 50.06 113 GLY A CA 1
ATOM 872 C C . GLY A 1 113 ? 75.425 -5.834 -13.713 1.00 50.06 113 GLY A C 1
ATOM 873 O O . GLY A 1 113 ? 75.300 -5.366 -14.843 1.00 50.06 113 GLY A O 1
ATOM 874 N N . LEU A 1 114 ? 74.555 -5.577 -12.732 1.00 47.78 114 LEU A N 1
ATOM 875 C CA . LEU A 1 114 ? 73.375 -4.728 -12.885 1.00 47.78 114 LEU A CA 1
ATOM 876 C C . LEU A 1 114 ? 73.758 -3.260 -13.123 1.00 47.78 114 LEU A C 1
ATOM 878 O O . LEU A 1 114 ? 73.156 -2.610 -13.972 1.00 47.78 114 LEU A O 1
ATOM 882 N N . ALA A 1 115 ? 74.793 -2.750 -12.449 1.00 47.22 115 ALA A N 1
ATOM 883 C CA . ALA A 1 115 ? 75.297 -1.391 -12.654 1.00 47.22 115 ALA A CA 1
ATOM 884 C C . ALA A 1 115 ? 75.868 -1.184 -14.072 1.00 47.22 115 ALA A C 1
ATOM 886 O O . ALA A 1 115 ? 75.570 -0.175 -14.714 1.00 47.22 115 ALA A O 1
ATOM 887 N N . LEU A 1 116 ? 76.613 -2.162 -14.602 1.00 46.38 116 LEU A N 1
ATOM 888 C CA . LEU A 1 116 ? 77.118 -2.143 -15.984 1.00 46.38 116 LEU A CA 1
ATOM 889 C C . LEU A 1 116 ? 75.989 -2.273 -17.024 1.00 46.38 116 LEU A C 1
ATOM 891 O O . LEU A 1 116 ? 76.018 -1.601 -18.057 1.00 46.38 116 LEU A O 1
ATOM 895 N N . LEU A 1 117 ? 74.959 -3.076 -16.737 1.00 47.72 117 LEU A N 1
ATOM 896 C CA . LEU A 1 117 ? 73.768 -3.219 -17.585 1.00 47.72 117 LEU A CA 1
ATOM 897 C C . LEU A 1 117 ? 72.916 -1.947 -17.606 1.00 47.72 117 LEU A C 1
ATOM 899 O O . LEU A 1 117 ? 72.421 -1.555 -18.662 1.00 47.72 117 LEU A O 1
ATOM 903 N N . ILE A 1 118 ? 72.770 -1.280 -16.460 1.00 50.75 118 ILE A N 1
ATOM 904 C CA . ILE A 1 118 ? 72.073 0.003 -16.352 1.00 50.75 118 ILE A CA 1
ATOM 905 C C . ILE A 1 118 ? 72.847 1.080 -17.116 1.00 50.75 118 ILE A C 1
ATOM 907 O O . ILE A 1 118 ? 72.221 1.811 -17.879 1.00 50.75 118 ILE A O 1
ATOM 911 N N . ALA A 1 119 ? 74.180 1.128 -17.012 1.00 44.72 119 ALA A N 1
ATOM 912 C CA . ALA A 1 119 ? 75.009 2.064 -17.775 1.00 44.72 119 ALA A CA 1
ATOM 913 C C . ALA A 1 119 ? 74.866 1.869 -19.300 1.00 44.72 119 ALA A C 1
ATOM 915 O O . ALA A 1 119 ? 74.614 2.834 -20.022 1.00 44.72 119 ALA A O 1
ATOM 916 N N . GLY A 1 120 ? 74.906 0.621 -19.789 1.00 43.41 120 GLY A N 1
ATOM 917 C CA . GLY A 1 120 ? 74.718 0.315 -21.215 1.00 43.41 120 GLY A CA 1
ATOM 918 C C . GLY A 1 120 ? 73.300 0.600 -21.728 1.00 43.41 120 GLY A C 1
ATOM 919 O O . GLY A 1 120 ? 73.113 1.093 -22.842 1.00 43.41 120 GLY A O 1
ATOM 920 N N . ARG A 1 121 ? 72.276 0.360 -20.900 1.00 46.81 121 ARG A N 1
ATOM 921 C CA . ARG A 1 121 ? 70.874 0.643 -21.247 1.00 46.81 121 ARG A CA 1
ATOM 922 C C . ARG A 1 121 ? 70.569 2.144 -21.227 1.00 46.81 121 ARG A C 1
ATOM 924 O O . ARG A 1 121 ? 69.729 2.598 -22.001 1.00 46.81 121 ARG A O 1
ATOM 931 N N . HIS A 1 122 ? 71.266 2.918 -20.395 1.00 49.44 122 HIS A N 1
ATOM 932 C CA . HIS A 1 122 ? 71.132 4.375 -20.335 1.00 49.44 122 HIS A CA 1
ATOM 933 C C . HIS A 1 122 ? 71.684 5.061 -21.589 1.00 49.44 122 HIS A C 1
ATOM 935 O O . HIS A 1 122 ? 71.113 6.047 -22.056 1.00 49.44 122 HIS A O 1
ATOM 941 N N . GLU A 1 123 ? 72.757 4.520 -22.165 1.00 47.09 123 GLU A N 1
ATOM 942 C CA . GLU A 1 123 ? 73.350 5.053 -23.391 1.00 47.09 123 GLU A CA 1
ATOM 943 C C . GLU A 1 123 ? 72.520 4.702 -24.636 1.00 47.09 123 GLU A C 1
ATOM 945 O O . GLU A 1 123 ? 72.315 5.552 -25.501 1.00 47.09 123 GLU A O 1
ATOM 950 N N . ALA A 1 124 ? 71.926 3.504 -24.677 1.00 45.78 124 ALA A N 1
ATOM 951 C CA . ALA A 1 124 ? 70.964 3.124 -25.714 1.00 45.78 124 ALA A CA 1
ATOM 952 C C . ALA A 1 124 ? 69.649 3.923 -25.624 1.00 45.78 124 ALA A C 1
ATOM 954 O O . ALA A 1 124 ? 69.107 4.345 -26.645 1.00 45.78 124 ALA A O 1
ATOM 955 N N . LYS A 1 125 ? 69.152 4.183 -24.405 1.00 46.53 125 LYS A N 1
ATOM 956 C CA . LYS A 1 125 ? 67.931 4.970 -24.178 1.00 46.53 125 LYS A CA 1
ATOM 957 C C . LYS A 1 125 ? 68.123 6.450 -24.519 1.00 46.53 125 LYS A C 1
ATOM 959 O O . LYS A 1 125 ? 67.210 7.037 -25.089 1.00 46.53 125 LYS A O 1
ATOM 964 N N . ARG A 1 126 ? 69.294 7.039 -24.233 1.00 51.50 126 ARG A N 1
ATOM 965 C CA . ARG A 1 126 ? 69.622 8.405 -24.686 1.00 51.50 126 ARG A CA 1
ATOM 966 C C . ARG A 1 126 ? 69.635 8.495 -26.207 1.00 51.50 126 ARG A C 1
ATOM 968 O O . ARG A 1 126 ? 68.908 9.307 -26.752 1.00 51.50 126 ARG A O 1
ATOM 975 N N . ARG A 1 127 ? 70.328 7.581 -26.895 1.00 49.81 127 ARG A N 1
ATOM 976 C CA . ARG A 1 127 ? 70.384 7.585 -28.369 1.00 49.81 127 ARG A CA 1
ATOM 977 C C . ARG A 1 127 ? 69.015 7.384 -29.033 1.00 49.81 127 ARG A C 1
ATOM 979 O O . ARG A 1 127 ? 68.769 7.976 -30.074 1.00 49.81 127 ARG A O 1
ATOM 986 N N . ALA A 1 128 ? 68.125 6.592 -28.433 1.00 47.72 128 ALA A N 1
ATOM 987 C CA . ALA A 1 128 ? 66.759 6.414 -28.931 1.00 47.72 128 ALA A CA 1
ATOM 988 C C . ALA A 1 128 ? 65.858 7.631 -28.651 1.00 47.72 128 ALA A C 1
ATOM 990 O O . ALA A 1 128 ? 65.083 8.018 -29.518 1.00 47.72 128 ALA A O 1
ATOM 991 N N . SER A 1 129 ? 65.975 8.250 -27.470 1.00 50.94 129 SER A N 1
ATOM 992 C CA . SER A 1 129 ? 65.232 9.473 -27.132 1.00 50.94 129 SER A CA 1
ATOM 993 C C . SER A 1 129 ? 65.665 10.640 -28.015 1.00 50.94 129 SER A C 1
ATOM 995 O O . SER A 1 129 ? 64.815 11.287 -28.612 1.00 50.94 129 SER A O 1
ATOM 997 N N . ASP A 1 130 ? 66.975 10.839 -28.177 1.00 57.53 130 ASP A N 1
ATOM 998 C CA . ASP A 1 130 ? 67.540 11.907 -29.005 1.00 57.53 130 ASP A CA 1
ATOM 999 C C . ASP A 1 130 ? 67.150 11.730 -30.484 1.00 57.53 130 ASP A C 1
ATOM 1001 O O . ASP A 1 130 ? 66.913 12.707 -31.186 1.00 57.53 130 ASP A O 1
ATOM 1005 N N . ALA A 1 131 ? 67.027 10.486 -30.961 1.00 55.94 131 ALA A N 1
ATOM 1006 C CA . ALA A 1 131 ? 66.591 10.188 -32.324 1.00 55.94 131 ALA A CA 1
ATOM 1007 C C . ALA A 1 131 ? 65.084 10.398 -32.544 1.00 55.94 131 ALA A C 1
ATOM 1009 O O . ALA A 1 131 ? 64.689 10.903 -33.592 1.00 55.94 131 ALA A O 1
ATOM 1010 N N . ILE A 1 132 ? 64.243 10.040 -31.568 1.00 53.19 132 ILE A N 1
ATOM 1011 C CA . ILE A 1 132 ? 62.792 10.270 -31.636 1.00 53.19 132 ILE A CA 1
ATOM 1012 C C . ILE A 1 132 ? 62.490 11.766 -31.538 1.00 53.19 132 ILE A C 1
ATOM 1014 O O . ILE A 1 132 ? 61.661 12.269 -32.287 1.00 53.19 132 ILE A O 1
ATOM 1018 N N . GLU A 1 133 ? 63.191 12.489 -30.668 1.00 61.66 133 GLU A N 1
ATOM 1019 C CA . GLU A 1 133 ? 63.014 13.931 -30.492 1.00 61.66 133 GLU A CA 1
ATOM 1020 C C . GLU A 1 133 ? 63.548 14.710 -31.703 1.00 61.66 133 GLU A C 1
ATOM 1022 O O . GLU A 1 133 ? 62.878 15.613 -32.197 1.00 61.66 133 GLU A O 1
ATOM 1027 N N . ALA A 1 134 ? 64.667 14.275 -32.296 1.00 65.19 134 ALA A N 1
ATOM 1028 C CA . ALA A 1 134 ? 65.136 14.801 -33.578 1.00 65.19 134 ALA A CA 1
ATOM 1029 C C . ALA A 1 134 ? 64.176 14.487 -34.741 1.00 65.19 134 ALA A C 1
ATOM 1031 O O . ALA A 1 134 ? 63.999 15.326 -35.622 1.00 65.19 134 ALA A O 1
ATOM 1032 N N . ALA A 1 135 ? 63.540 13.310 -34.761 1.00 62.50 135 ALA A N 1
ATOM 1033 C CA . ALA A 1 135 ? 62.531 12.965 -35.764 1.00 62.50 135 ALA A CA 1
ATOM 1034 C C . ALA A 1 135 ? 61.247 13.790 -35.588 1.00 62.50 135 ALA A C 1
ATOM 1036 O O . ALA A 1 135 ? 60.663 14.225 -36.578 1.00 62.50 135 ALA A O 1
ATOM 1037 N N . PHE A 1 136 ? 60.846 14.051 -34.343 1.00 65.94 136 PHE A N 1
ATOM 1038 C CA . PHE A 1 136 ? 59.685 14.870 -34.006 1.00 65.94 136 PHE A CA 1
ATOM 1039 C C . PHE A 1 136 ? 59.899 16.340 -34.396 1.00 65.94 136 PHE A C 1
ATOM 1041 O O . PHE A 1 136 ? 59.065 16.915 -35.092 1.00 65.94 136 PHE A O 1
ATOM 1048 N N . GLU A 1 137 ? 61.048 16.926 -34.045 1.00 69.56 137 GLU A N 1
ATOM 1049 C CA . GLU A 1 137 ? 61.409 18.302 -34.422 1.00 69.56 137 GLU A CA 1
ATOM 1050 C C . GLU A 1 137 ? 61.624 18.459 -35.933 1.00 69.56 137 GLU A C 1
ATOM 1052 O O . GLU A 1 137 ? 61.239 19.469 -36.524 1.00 69.56 137 GLU A O 1
ATOM 1057 N N . LYS A 1 138 ? 62.171 17.434 -36.599 1.00 70.31 138 LYS A N 1
ATOM 1058 C CA . LYS A 1 138 ? 62.290 17.413 -38.061 1.00 70.31 138 LYS A CA 1
ATOM 1059 C C . LYS A 1 138 ? 60.917 17.377 -38.733 1.00 70.31 138 LYS A C 1
ATOM 1061 O O . LYS A 1 138 ? 60.676 18.181 -39.624 1.00 70.31 138 LYS A O 1
ATOM 1066 N N . LEU A 1 139 ? 60.001 16.516 -38.280 1.00 67.81 139 LEU A N 1
ATOM 1067 C CA . LEU A 1 139 ? 58.648 16.426 -38.838 1.00 67.81 139 LEU A CA 1
ATOM 1068 C C . LEU A 1 139 ? 57.850 17.714 -38.595 1.00 67.81 139 LEU A C 1
ATOM 1070 O O . LEU A 1 139 ? 57.138 18.169 -39.485 1.00 67.81 139 LEU A O 1
ATOM 1074 N N . LYS A 1 140 ? 58.016 18.335 -37.422 1.00 69.94 140 LYS A N 1
ATOM 1075 C CA . LYS A 1 140 ? 57.430 19.638 -37.091 1.00 69.94 140 LYS A CA 1
ATOM 1076 C C . LYS A 1 140 ? 57.965 20.748 -38.005 1.00 69.94 140 LYS A C 1
ATOM 1078 O O . LYS A 1 140 ? 57.173 21.473 -38.602 1.00 69.94 140 LYS A O 1
ATOM 1083 N N . SER A 1 141 ? 59.286 20.818 -38.208 1.00 71.69 141 SER A N 1
ATOM 1084 C CA . SER A 1 141 ? 59.900 21.768 -39.148 1.00 71.69 141 SER A CA 1
ATOM 1085 C C . SER A 1 141 ? 59.487 21.516 -40.604 1.00 71.69 141 SER A C 1
ATOM 1087 O O . SER A 1 141 ? 59.308 22.472 -41.359 1.00 71.69 141 SER A O 1
ATOM 1089 N N . ASP A 1 142 ? 59.330 20.253 -41.007 1.00 67.75 142 ASP A N 1
ATOM 1090 C CA . ASP A 1 142 ? 58.926 19.873 -42.362 1.00 67.75 142 ASP A CA 1
ATOM 1091 C C . ASP A 1 142 ? 57.448 20.220 -42.616 1.00 67.75 142 ASP A C 1
ATOM 1093 O O . ASP A 1 142 ? 57.120 20.733 -43.688 1.00 67.75 142 ASP A O 1
ATOM 1097 N N . ILE A 1 143 ? 56.567 20.044 -41.624 1.00 65.25 143 ILE A N 1
ATOM 1098 C CA . ILE A 1 143 ? 55.158 20.473 -41.675 1.00 65.25 143 ILE A CA 1
ATOM 1099 C C . ILE A 1 143 ? 55.055 21.997 -41.827 1.00 65.25 143 ILE A C 1
ATOM 1101 O O . ILE A 1 143 ? 54.318 22.465 -42.697 1.00 65.25 143 ILE A O 1
ATOM 1105 N N . GLU A 1 144 ? 55.837 22.760 -41.058 1.00 67.44 144 GLU A N 1
ATOM 1106 C CA . GLU A 1 144 ? 55.870 24.230 -41.125 1.00 67.44 144 GLU A CA 1
ATOM 1107 C C . GLU A 1 144 ? 56.437 24.764 -42.454 1.00 67.44 144 GLU A C 1
ATOM 1109 O O . GLU A 1 144 ? 56.022 25.824 -42.919 1.00 67.44 144 GLU A O 1
ATOM 1114 N N . LYS A 1 145 ? 57.369 24.042 -43.097 1.00 65.44 145 LYS A N 1
ATOM 1115 C CA . LYS A 1 145 ? 58.024 24.481 -44.346 1.00 65.44 145 LYS A CA 1
ATOM 1116 C C . LYS A 1 145 ? 57.350 24.010 -45.632 1.00 65.44 145 LYS A C 1
ATOM 1118 O O . LYS A 1 145 ? 57.478 24.693 -46.645 1.00 65.44 145 LYS A O 1
ATOM 1123 N N . THR A 1 146 ? 56.711 22.838 -45.638 1.00 58.16 146 THR A N 1
ATOM 1124 C CA . THR A 1 146 ? 56.261 22.187 -46.887 1.00 58.16 146 THR A CA 1
ATOM 1125 C C . THR A 1 146 ? 54.752 22.021 -47.024 1.00 58.16 146 THR A C 1
ATOM 1127 O O . THR A 1 146 ? 54.304 21.729 -48.129 1.00 58.16 146 THR A O 1
ATOM 1130 N N . GLY A 1 147 ? 53.960 22.248 -45.965 1.00 59.97 147 GLY A N 1
ATOM 1131 C CA . GLY A 1 147 ? 52.496 22.172 -46.036 1.00 59.97 147 GLY A CA 1
ATOM 1132 C C . GLY A 1 147 ? 52.006 20.801 -46.515 1.00 59.97 147 GLY A C 1
ATOM 1133 O O . GLY A 1 147 ? 51.463 20.670 -47.611 1.00 59.97 147 GLY A O 1
ATOM 1134 N N . LEU A 1 148 ? 52.231 19.757 -45.713 1.00 61.81 148 LEU A N 1
ATOM 1135 C CA . LEU A 1 148 ? 51.803 18.394 -46.043 1.00 61.81 148 LEU A CA 1
ATOM 1136 C C . LEU A 1 148 ? 50.279 18.298 -46.230 1.00 61.81 148 LEU A C 1
ATOM 1138 O O . LEU A 1 148 ? 49.508 18.953 -45.528 1.00 61.81 148 LEU A O 1
ATOM 1142 N N . ALA A 1 149 ? 49.842 17.414 -47.134 1.00 61.62 149 ALA A N 1
ATOM 1143 C CA . ALA A 1 149 ? 48.424 17.192 -47.410 1.00 61.62 149 ALA A CA 1
ATOM 1144 C C . ALA A 1 149 ? 47.638 16.859 -46.116 1.00 61.62 149 ALA A C 1
ATOM 1146 O O . ALA A 1 149 ? 48.113 16.052 -45.296 1.00 61.62 149 ALA A O 1
ATOM 1147 N N . PRO A 1 150 ? 46.456 17.472 -45.901 1.00 63.72 150 PRO A N 1
ATOM 1148 C CA . PRO A 1 150 ? 45.657 17.254 -44.703 1.00 63.72 150 PRO A CA 1
ATOM 1149 C C . PRO A 1 150 ? 45.129 15.818 -44.688 1.00 63.72 150 PRO A C 1
ATOM 1151 O O . PRO A 1 150 ? 44.440 15.377 -45.606 1.00 63.72 150 PRO A O 1
ATOM 1154 N N . LEU A 1 151 ? 45.465 15.075 -43.636 1.00 76.81 151 LEU A N 1
ATOM 1155 C CA . LEU A 1 151 ? 44.860 13.775 -43.373 1.00 76.81 151 LEU A CA 1
ATOM 1156 C C . LEU A 1 151 ? 43.484 13.991 -42.716 1.00 76.81 151 LEU A C 1
ATOM 1158 O O . LEU A 1 151 ? 43.350 14.903 -41.894 1.00 76.81 151 LEU A O 1
ATOM 1162 N N . PRO A 1 152 ? 42.472 13.150 -42.994 1.00 77.38 152 PRO A N 1
ATOM 1163 C CA . PRO A 1 152 ? 41.145 13.304 -42.399 1.00 77.38 152 PRO A CA 1
ATOM 1164 C C . PRO A 1 152 ? 41.224 13.249 -40.861 1.00 77.38 152 PRO A C 1
ATOM 1166 O O . PRO A 1 152 ? 41.954 12.402 -40.334 1.00 77.38 152 PRO A O 1
ATOM 1169 N N . PRO A 1 153 ? 40.514 14.125 -40.126 1.00 78.12 153 PRO A N 1
ATOM 1170 C CA . PRO A 1 153 ? 40.622 14.203 -38.673 1.00 78.12 153 PRO A CA 1
ATOM 1171 C C . PRO A 1 153 ? 40.061 12.939 -38.011 1.00 78.12 153 PRO A C 1
ATOM 1173 O O . PRO A 1 153 ? 38.995 12.420 -38.391 1.00 78.12 153 PRO A O 1
ATOM 1176 N N . THR A 1 154 ? 40.795 12.438 -37.014 1.00 81.88 154 THR A N 1
ATOM 1177 C CA . THR A 1 154 ? 40.356 11.327 -36.160 1.00 81.88 154 THR A CA 1
ATOM 1178 C C . THR A 1 154 ? 39.127 11.748 -35.341 1.00 81.88 154 THR A C 1
ATOM 1180 O O . THR A 1 154 ? 38.857 12.943 -35.211 1.00 81.88 154 THR A O 1
ATOM 1183 N N . PRO A 1 155 ? 38.347 10.807 -34.779 1.00 72.50 155 PRO A N 1
ATOM 1184 C CA . PRO A 1 155 ? 37.214 11.153 -33.916 1.00 72.50 155 PRO A CA 1
ATOM 1185 C C . PRO A 1 155 ? 37.602 12.081 -32.752 1.00 72.50 155 PRO A C 1
ATOM 1187 O O . PRO A 1 155 ? 36.854 12.995 -32.423 1.00 72.50 155 PRO A O 1
ATOM 1190 N N . GLU A 1 156 ? 38.798 11.887 -32.192 1.00 64.75 156 GLU A N 1
ATOM 1191 C CA . GLU A 1 156 ? 39.379 12.720 -31.131 1.00 64.75 156 GLU A CA 1
ATOM 1192 C C . GLU A 1 156 ? 39.713 14.133 -31.636 1.00 64.75 156 GLU A C 1
ATOM 1194 O O . GLU A 1 156 ? 39.340 15.114 -30.998 1.00 64.75 156 GLU A O 1
ATOM 1199 N N . MET A 1 157 ? 40.322 14.258 -32.824 1.00 78.62 157 MET A N 1
ATOM 1200 C CA . MET A 1 157 ? 40.584 15.562 -33.449 1.00 78.62 157 MET A CA 1
ATOM 1201 C C . MET A 1 157 ? 39.287 16.301 -33.810 1.00 78.62 157 MET A C 1
ATOM 1203 O O . MET A 1 157 ? 39.219 17.508 -33.617 1.00 78.62 157 MET A O 1
ATOM 1207 N N . ARG A 1 158 ? 38.230 15.598 -34.246 1.00 81.62 158 ARG A N 1
ATOM 1208 C CA . ARG A 1 158 ? 36.912 16.214 -34.508 1.00 81.62 158 ARG A CA 1
ATOM 1209 C C . ARG A 1 158 ? 36.235 16.711 -33.238 1.00 81.62 158 ARG A C 1
ATOM 1211 O O . ARG A 1 158 ? 35.600 17.759 -33.255 1.00 81.62 158 ARG A O 1
ATOM 1218 N N . ALA A 1 159 ? 36.350 15.961 -32.142 1.00 75.50 159 ALA A N 1
ATOM 1219 C CA . ALA A 1 159 ? 35.845 16.406 -30.848 1.00 75.50 159 ALA A CA 1
ATOM 1220 C C . ALA A 1 159 ? 36.574 17.678 -30.386 1.00 75.50 159 ALA A C 1
ATOM 1222 O O . ALA A 1 159 ? 35.926 18.609 -29.914 1.00 75.50 159 ALA A O 1
ATOM 1223 N N . LEU A 1 160 ? 37.894 17.748 -30.596 1.00 79.31 160 LEU A N 1
ATOM 1224 C CA . LEU A 1 160 ? 38.686 18.949 -30.325 1.00 79.31 160 LEU A CA 1
ATOM 1225 C C . LEU A 1 160 ? 38.315 20.117 -31.242 1.00 79.31 160 LEU A C 1
ATOM 1227 O O . LEU A 1 160 ? 38.153 21.223 -30.746 1.00 79.31 160 LEU A O 1
ATOM 1231 N N . GLU A 1 161 ? 38.104 19.886 -32.538 1.00 85.75 161 GLU A N 1
ATOM 1232 C CA . GLU A 1 161 ? 37.665 20.920 -33.488 1.00 85.75 161 GLU A CA 1
ATOM 1233 C C . GLU A 1 161 ? 36.322 21.540 -33.081 1.00 85.75 161 GLU A C 1
ATOM 1235 O O . GLU A 1 161 ? 36.194 22.762 -33.066 1.00 85.75 161 GLU A O 1
ATOM 1240 N N . ILE A 1 162 ? 35.344 20.723 -32.674 1.00 86.31 162 ILE A N 1
ATOM 1241 C CA . ILE A 1 162 ? 34.043 21.206 -32.174 1.00 86.31 162 ILE A CA 1
ATOM 1242 C C . ILE A 1 162 ? 34.227 22.076 -30.921 1.00 86.31 162 ILE A C 1
ATOM 1244 O O . ILE A 1 162 ? 33.570 23.104 -30.757 1.00 86.31 162 ILE A O 1
ATOM 1248 N N . GLU A 1 163 ? 35.121 21.663 -30.030 1.00 85.12 163 GLU A N 1
ATOM 1249 C CA . GLU A 1 163 ? 35.339 22.300 -28.733 1.00 85.12 163 GLU A CA 1
ATOM 1250 C C . GLU A 1 163 ? 36.195 23.583 -28.845 1.00 85.12 163 GLU A C 1
ATOM 1252 O O . GLU A 1 163 ? 35.997 24.530 -28.076 1.00 85.12 163 GLU A O 1
ATOM 1257 N N . ILE A 1 164 ? 37.082 23.653 -29.846 1.00 88.94 164 ILE A N 1
ATOM 1258 C CA . ILE A 1 164 ? 37.786 24.868 -30.284 1.00 88.94 164 ILE A CA 1
ATOM 1259 C C . ILE A 1 164 ? 36.790 25.849 -30.908 1.00 88.94 164 ILE A C 1
ATOM 1261 O O . ILE A 1 164 ? 36.766 27.019 -30.525 1.00 88.94 164 ILE A O 1
ATOM 1265 N N . GLU A 1 165 ? 35.927 25.382 -31.814 1.00 89.75 165 GLU A N 1
ATOM 1266 C CA . GLU A 1 165 ? 34.952 26.226 -32.512 1.00 89.75 165 GLU A CA 1
ATOM 1267 C C . GLU A 1 165 ? 33.948 26.855 -31.540 1.00 89.75 165 GLU A C 1
ATOM 1269 O O . GLU A 1 165 ? 33.681 28.054 -31.589 1.00 89.75 165 GLU A O 1
ATOM 1274 N N . LYS A 1 166 ? 33.475 26.076 -30.562 1.00 90.38 166 LYS A N 1
ATOM 1275 C CA . LYS A 1 166 ? 32.600 26.557 -29.487 1.00 90.38 166 LYS A CA 1
ATOM 1276 C C . LYS A 1 166 ? 33.245 27.650 -28.627 1.00 90.38 166 LYS A C 1
ATOM 1278 O O . LYS A 1 166 ? 32.561 28.560 -28.159 1.00 90.38 166 LYS A O 1
ATOM 1283 N N . ARG A 1 167 ? 34.556 27.573 -28.376 1.00 89.94 167 ARG A N 1
ATOM 1284 C CA . ARG A 1 167 ? 35.271 28.630 -27.640 1.00 89.94 167 ARG A CA 1
ATOM 1285 C C . ARG A 1 167 ? 35.514 29.853 -28.514 1.00 89.94 167 ARG A C 1
ATOM 1287 O O . ARG A 1 167 ? 35.345 30.965 -28.025 1.00 89.94 167 ARG A O 1
ATOM 1294 N N . ARG A 1 168 ? 35.832 29.670 -29.799 1.00 90.31 168 ARG A N 1
ATOM 1295 C CA . ARG A 1 168 ? 35.974 30.773 -30.765 1.00 90.31 168 ARG A CA 1
ATOM 1296 C C . ARG A 1 168 ? 34.668 31.547 -30.937 1.00 90.31 168 ARG A C 1
ATOM 1298 O O . ARG A 1 168 ? 34.698 32.775 -30.921 1.00 90.31 168 ARG A O 1
ATOM 1305 N N . SER A 1 169 ? 33.525 30.861 -30.998 1.00 86.00 169 SER A N 1
ATOM 1306 C CA . SER A 1 169 ? 32.216 31.522 -31.044 1.00 86.00 169 SER A CA 1
ATOM 1307 C C . SER A 1 169 ? 31.940 32.320 -29.768 1.00 86.00 169 SER A C 1
ATOM 1309 O O . SER A 1 169 ? 31.435 33.436 -29.839 1.00 86.00 169 SER A O 1
ATOM 1311 N N . ARG A 1 170 ? 32.343 31.801 -28.599 1.00 87.25 170 ARG A N 1
ATOM 1312 C CA . ARG A 1 170 ? 32.206 32.517 -27.323 1.00 87.25 170 ARG A C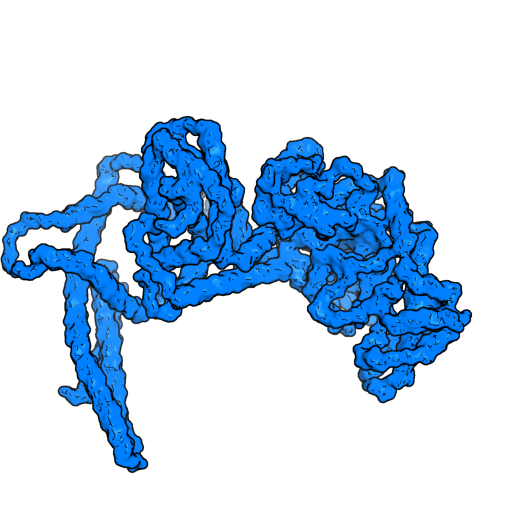A 1
ATOM 1313 C C . ARG A 1 170 ? 33.111 33.747 -27.231 1.00 87.25 170 ARG A C 1
ATOM 1315 O O . ARG A 1 170 ? 32.680 34.772 -26.714 1.00 87.25 170 ARG A O 1
ATOM 1322 N N . VAL A 1 171 ? 34.335 33.663 -27.753 1.00 87.56 171 VAL A N 1
ATOM 1323 C CA . VAL A 1 171 ? 35.237 34.818 -27.882 1.00 87.56 171 VAL A CA 1
ATOM 1324 C C . VAL A 1 171 ? 34.604 35.878 -28.786 1.00 87.56 171 VAL A C 1
ATOM 1326 O O . VAL A 1 171 ? 34.541 37.034 -28.388 1.00 87.56 171 VAL A O 1
ATOM 1329 N N . ALA A 1 172 ? 34.049 35.490 -29.939 1.00 85.31 172 ALA A N 1
ATOM 1330 C CA . ALA A 1 172 ? 33.376 36.416 -30.851 1.00 85.31 172 ALA A CA 1
ATOM 1331 C C . ALA A 1 172 ? 32.146 37.097 -30.217 1.00 85.31 172 ALA A C 1
ATOM 1333 O O . ALA A 1 172 ? 31.968 38.303 -30.379 1.00 85.31 172 ALA A O 1
ATOM 1334 N N . GLU A 1 173 ? 31.335 36.357 -29.449 1.00 85.50 173 GLU A N 1
ATOM 1335 C CA . GLU A 1 173 ? 30.210 36.915 -28.683 1.00 85.50 173 GLU A CA 1
ATOM 1336 C C . GLU A 1 173 ? 30.679 37.974 -27.679 1.00 85.50 173 GLU A C 1
ATOM 1338 O O . GLU A 1 173 ? 30.139 39.080 -27.659 1.00 85.50 173 GLU A O 1
ATOM 1343 N N . ILE A 1 174 ? 31.702 37.658 -26.878 1.00 83.19 174 ILE A N 1
ATOM 1344 C CA . ILE A 1 174 ? 32.222 38.566 -25.847 1.00 83.19 174 ILE A CA 1
ATOM 1345 C C . ILE A 1 174 ? 32.858 39.803 -26.494 1.00 83.19 174 ILE A C 1
ATOM 1347 O O . ILE A 1 174 ? 32.555 40.915 -26.078 1.00 83.19 174 ILE A O 1
ATOM 1351 N N . SER A 1 175 ? 33.660 39.633 -27.551 1.00 78.69 175 SER A N 1
ATOM 1352 C CA . SER A 1 175 ? 34.291 40.750 -28.266 1.00 78.69 175 SER A CA 1
ATOM 1353 C C . SER A 1 175 ? 33.276 41.668 -28.951 1.00 78.69 175 SER A C 1
ATOM 1355 O O . SER A 1 175 ? 33.463 42.879 -28.949 1.00 78.69 175 SER A O 1
ATOM 1357 N N . SER A 1 176 ? 32.177 41.125 -29.488 1.00 77.62 176 SER A N 1
ATOM 1358 C CA . SER A 1 176 ? 31.113 41.936 -30.102 1.00 77.62 176 SER A CA 1
ATOM 1359 C C . SER A 1 176 ? 30.280 42.733 -29.088 1.00 77.62 176 SER A C 1
ATOM 1361 O O . SER A 1 176 ? 29.692 43.753 -29.442 1.00 77.62 176 SER A O 1
ATOM 1363 N N . ALA A 1 177 ? 30.241 42.295 -27.825 1.00 70.00 177 ALA A N 1
ATOM 1364 C CA . ALA A 1 177 ? 29.533 42.981 -26.747 1.00 7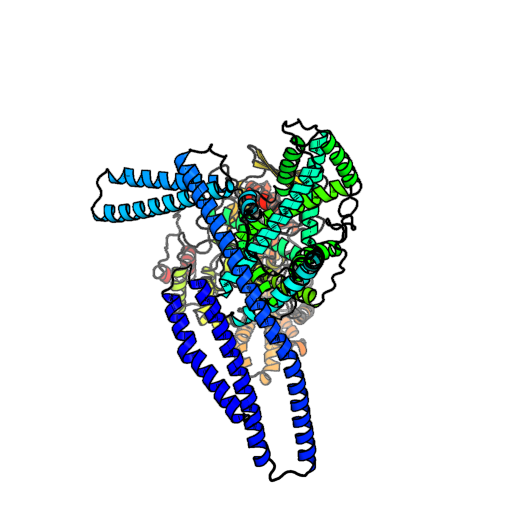0.00 177 ALA A CA 1
ATOM 1365 C C . ALA A 1 177 ? 30.329 44.165 -26.160 1.00 70.00 177 ALA A C 1
ATOM 1367 O O . ALA A 1 177 ? 29.731 45.062 -25.571 1.00 70.00 177 ALA A O 1
ATOM 1368 N N . THR A 1 178 ? 31.654 44.191 -26.338 1.00 63.59 178 THR A N 1
ATOM 1369 C CA . THR A 1 178 ? 32.550 45.246 -25.826 1.00 63.59 178 THR A CA 1
ATOM 1370 C C . THR A 1 178 ? 32.445 46.564 -26.615 1.00 63.59 178 THR A C 1
ATOM 1372 O O . THR A 1 178 ? 32.712 47.630 -26.067 1.00 63.59 178 THR A O 1
ATOM 1375 N N . ASP A 1 179 ? 31.969 46.540 -27.866 1.00 59.03 179 ASP A N 1
ATOM 1376 C CA . ASP A 1 179 ? 31.834 47.748 -28.704 1.00 59.03 179 ASP A CA 1
ATOM 1377 C C . ASP A 1 179 ? 30.635 48.651 -28.323 1.00 59.03 179 ASP A C 1
ATOM 1379 O O . ASP A 1 179 ? 30.469 49.743 -28.877 1.00 59.03 179 ASP A O 1
ATOM 1383 N N . GLN A 1 180 ? 29.791 48.248 -27.362 1.00 58.66 180 GLN A N 1
ATOM 1384 C CA . GLN A 1 180 ? 28.603 49.003 -26.947 1.00 58.66 180 GLN A CA 1
ATOM 1385 C C . GLN A 1 180 ? 28.578 49.292 -25.434 1.00 58.66 180 GLN A C 1
ATOM 1387 O O . GLN A 1 180 ? 27.997 48.549 -24.654 1.00 58.66 180 GLN A O 1
ATOM 1392 N N . HIS A 1 181 ? 29.144 50.443 -25.043 1.00 59.03 181 HIS A N 1
ATOM 1393 C CA . HIS A 1 181 ? 28.918 51.140 -23.759 1.00 59.03 181 HIS A CA 1
ATOM 1394 C C . HIS A 1 181 ? 29.042 50.271 -22.483 1.00 59.03 181 HIS A C 1
ATOM 1396 O O . HIS A 1 181 ? 28.056 50.044 -21.778 1.00 59.03 181 HIS A O 1
ATOM 1402 N N . SER A 1 182 ? 30.261 49.871 -22.114 1.00 54.59 182 SER A N 1
ATOM 1403 C CA . SER A 1 182 ? 30.555 49.255 -20.811 1.00 54.59 182 SER A CA 1
ATOM 1404 C C . SER A 1 182 ? 31.470 50.122 -19.934 1.00 54.59 182 SER A C 1
ATOM 1406 O O . SER A 1 182 ? 32.279 50.916 -20.405 1.00 54.59 182 SER A O 1
ATOM 1408 N N . SER A 1 183 ? 31.271 50.027 -18.616 1.00 59.84 183 SER A N 1
ATOM 1409 C CA . SER A 1 183 ? 32.070 50.706 -17.589 1.00 59.84 183 SER A CA 1
ATOM 1410 C C . SER A 1 183 ? 33.429 50.029 -17.373 1.00 59.84 183 SER A C 1
ATOM 1412 O O . SER A 1 183 ? 33.536 48.815 -17.517 1.00 59.84 183 SER A O 1
ATOM 1414 N N . ALA A 1 184 ? 34.435 50.781 -16.906 1.00 62.41 184 ALA A N 1
ATOM 1415 C CA . ALA A 1 184 ? 35.818 50.313 -16.717 1.00 62.41 184 ALA A CA 1
ATOM 1416 C C . ALA A 1 184 ? 35.983 49.034 -15.857 1.00 62.41 184 ALA A C 1
ATOM 1418 O O . ALA A 1 184 ? 36.968 48.310 -15.996 1.00 62.41 184 ALA A O 1
ATOM 1419 N N . GLU A 1 185 ? 35.031 48.737 -14.969 1.00 59.72 185 GLU A N 1
ATOM 1420 C CA . GLU A 1 185 ? 35.039 47.528 -14.132 1.00 59.72 185 GLU A CA 1
ATOM 1421 C C . GLU A 1 185 ? 34.565 46.282 -14.908 1.00 59.72 185 GLU A C 1
ATOM 1423 O O . GLU A 1 185 ? 35.094 45.185 -14.725 1.00 59.72 185 GLU A O 1
ATOM 1428 N N . THR A 1 186 ? 33.635 46.468 -15.851 1.00 61.41 186 THR A N 1
ATOM 1429 C CA . THR A 1 186 ? 33.132 45.429 -16.763 1.00 61.41 186 THR A CA 1
ATOM 1430 C C . THR A 1 186 ? 34.193 45.045 -17.797 1.00 61.41 186 THR A C 1
ATOM 1432 O O . THR A 1 186 ? 34.381 43.859 -18.066 1.00 61.41 186 THR A O 1
ATOM 1435 N N . ASP A 1 187 ? 34.959 46.022 -18.288 1.00 68.62 187 ASP A N 1
ATOM 1436 C CA . ASP A 1 187 ? 36.033 45.798 -19.264 1.00 68.62 187 ASP A CA 1
ATOM 1437 C C . ASP A 1 187 ? 37.193 44.984 -18.667 1.00 68.62 187 ASP A C 1
ATOM 1439 O O . ASP A 1 187 ? 37.766 44.123 -19.332 1.00 68.62 187 ASP A O 1
ATOM 1443 N N . SER A 1 188 ? 37.529 45.195 -17.388 1.00 69.62 188 SER A N 1
ATOM 1444 C CA . SER A 1 188 ? 38.566 44.418 -16.686 1.00 69.62 188 SER A CA 1
ATOM 1445 C C . SER A 1 188 ? 38.190 42.935 -16.570 1.00 69.62 188 SER A C 1
ATOM 1447 O O . SER A 1 188 ? 38.999 42.041 -16.841 1.00 69.62 188 SER A O 1
ATOM 1449 N N . GLN A 1 189 ? 36.930 42.662 -16.223 1.00 70.19 189 GLN A N 1
ATOM 1450 C CA . GLN A 1 189 ? 36.429 41.303 -16.042 1.00 70.19 189 GLN A CA 1
ATOM 1451 C C . GLN A 1 189 ? 36.297 40.568 -17.387 1.00 70.19 189 GLN A C 1
ATOM 1453 O O . GLN A 1 189 ? 36.763 39.432 -17.504 1.00 70.19 189 GLN A O 1
ATOM 1458 N N . GLN A 1 190 ? 35.780 41.244 -18.420 1.00 76.81 190 GLN A N 1
ATOM 1459 C CA . GLN A 1 190 ? 35.684 40.711 -19.784 1.00 76.81 190 GLN A CA 1
ATOM 1460 C C . GLN A 1 190 ? 37.062 40.453 -20.413 1.00 76.81 190 GLN A C 1
ATOM 1462 O O . GLN A 1 190 ? 37.270 39.401 -21.017 1.00 76.81 190 GLN A O 1
ATOM 1467 N N . ASN A 1 191 ? 38.040 41.340 -20.205 1.00 77.38 191 ASN A N 1
ATOM 1468 C CA . ASN A 1 191 ? 39.406 41.142 -20.701 1.00 77.38 191 ASN A CA 1
ATOM 1469 C C . ASN A 1 191 ? 40.107 39.945 -20.035 1.00 77.38 191 ASN A C 1
ATOM 1471 O O . ASN A 1 191 ? 40.865 39.230 -20.694 1.00 77.38 191 ASN A O 1
ATOM 1475 N N . SER A 1 192 ? 39.827 39.674 -18.754 1.00 76.25 192 SER A N 1
ATOM 1476 C CA . SER A 1 192 ? 40.345 38.479 -18.071 1.00 76.25 192 SER A CA 1
ATOM 1477 C C . SER A 1 192 ? 39.735 37.179 -18.614 1.00 76.25 192 SER A C 1
ATOM 1479 O O . SER A 1 192 ? 40.436 36.175 -18.766 1.00 76.25 192 SER A O 1
ATOM 1481 N N . GLU A 1 193 ? 38.445 37.204 -18.964 1.00 82.94 193 GLU A N 1
ATOM 1482 C CA . GLU A 1 193 ? 37.731 36.059 -19.530 1.00 82.94 193 GLU A CA 1
ATOM 1483 C C . GLU A 1 193 ? 38.175 35.784 -20.975 1.00 82.94 193 GLU A C 1
ATOM 1485 O O . GLU A 1 193 ? 38.407 34.629 -21.333 1.00 82.94 193 GLU A O 1
ATOM 1490 N N . LEU A 1 194 ? 38.409 36.833 -21.772 1.00 83.94 194 LEU A N 1
ATOM 1491 C CA . LEU A 1 194 ? 38.983 36.731 -23.118 1.00 83.94 194 LEU A CA 1
ATOM 1492 C C . LEU A 1 194 ? 40.410 36.172 -23.099 1.00 83.94 194 LEU A C 1
ATOM 1494 O O . LEU A 1 194 ? 40.726 35.278 -23.884 1.00 83.94 194 LEU A O 1
ATOM 1498 N N . ALA A 1 195 ? 41.270 36.646 -22.190 1.00 81.56 195 ALA A N 1
ATOM 1499 C CA . ALA A 1 195 ? 42.629 36.121 -22.050 1.00 81.56 195 ALA A CA 1
ATOM 1500 C C . ALA A 1 195 ? 42.620 34.629 -21.683 1.00 81.56 195 ALA A C 1
ATOM 1502 O O . ALA A 1 195 ? 43.363 33.833 -22.263 1.00 81.56 195 ALA A O 1
ATOM 1503 N N . LYS A 1 196 ? 41.722 34.236 -20.770 1.00 87.50 196 LYS A N 1
ATOM 1504 C CA . LYS A 1 196 ? 41.527 32.837 -20.388 1.00 87.50 196 LYS A CA 1
ATOM 1505 C C . LYS A 1 196 ? 41.061 31.988 -21.574 1.00 87.50 196 LYS A C 1
ATOM 1507 O O . LYS A 1 196 ? 41.712 30.993 -21.883 1.00 87.50 196 LYS A O 1
ATOM 1512 N N . LEU A 1 197 ? 39.998 32.390 -22.273 1.00 85.31 197 LEU A N 1
ATOM 1513 C CA . LEU A 1 197 ? 39.472 31.649 -23.425 1.00 85.31 197 LEU A CA 1
ATOM 1514 C C . LEU A 1 197 ? 40.497 31.518 -24.559 1.00 85.31 197 LEU A C 1
ATOM 1516 O O . LEU A 1 197 ? 40.611 30.441 -25.139 1.00 85.31 197 LEU A O 1
ATOM 1520 N N . ASN A 1 198 ? 41.287 32.559 -24.834 1.00 85.50 198 ASN A N 1
ATOM 1521 C CA . ASN A 1 198 ? 42.337 32.506 -25.854 1.00 85.50 198 ASN A CA 1
ATOM 1522 C C . ASN A 1 198 ? 43.461 31.527 -25.483 1.00 85.50 198 ASN A C 1
ATOM 1524 O O . ASN A 1 198 ? 43.864 30.731 -26.327 1.00 85.50 198 ASN A O 1
ATOM 1528 N N . SER A 1 199 ? 43.908 31.509 -24.222 1.00 82.75 199 SER A N 1
ATOM 1529 C CA . SER A 1 199 ? 44.894 30.515 -23.760 1.00 82.75 199 SER A CA 1
ATOM 1530 C C . SER A 1 199 ? 44.368 29.074 -23.800 1.00 82.75 199 SER A C 1
ATOM 1532 O O . SER A 1 199 ? 45.111 28.149 -24.124 1.00 82.75 199 SER A O 1
ATOM 1534 N N . GLU A 1 200 ? 43.077 28.865 -23.519 1.00 81.69 200 GLU A N 1
ATOM 1535 C CA . GLU A 1 200 ? 42.443 27.549 -23.640 1.00 81.69 200 GLU A CA 1
ATOM 1536 C C . GLU A 1 200 ? 42.335 27.105 -25.105 1.00 81.69 200 GLU A C 1
ATOM 1538 O O . GLU A 1 200 ? 42.586 25.939 -25.407 1.00 81.69 200 GLU A O 1
ATOM 1543 N N . ILE A 1 201 ? 41.999 28.024 -26.019 1.00 85.25 201 ILE A N 1
ATOM 1544 C CA . ILE A 1 201 ? 41.994 27.760 -27.463 1.00 85.25 201 ILE A CA 1
ATOM 1545 C C . ILE A 1 201 ? 43.399 27.370 -27.927 1.00 85.25 201 ILE A C 1
ATOM 1547 O O . ILE A 1 201 ? 43.542 26.353 -28.595 1.00 85.25 201 ILE A O 1
ATOM 1551 N N . GLU A 1 202 ? 44.433 28.116 -27.532 1.00 82.31 202 GLU A N 1
ATOM 1552 C CA . GLU A 1 202 ? 45.827 27.829 -27.892 1.00 82.31 202 GLU A CA 1
ATOM 1553 C C . GLU A 1 202 ? 46.293 26.462 -27.361 1.00 82.31 202 GLU A C 1
ATOM 1555 O O . GLU A 1 202 ? 46.961 25.706 -28.067 1.00 82.31 202 GLU A O 1
ATOM 1560 N N . ALA A 1 203 ? 45.898 26.086 -26.141 1.00 78.19 203 ALA A N 1
ATOM 1561 C CA . ALA A 1 203 ? 46.201 24.769 -25.586 1.00 78.19 203 ALA A CA 1
ATOM 1562 C C . ALA A 1 203 ? 45.527 23.632 -26.375 1.00 78.19 203 ALA A C 1
ATOM 1564 O O . ALA A 1 203 ? 46.158 22.605 -26.635 1.00 78.19 203 ALA A O 1
ATOM 1565 N N . LEU A 1 204 ? 44.265 23.814 -26.777 1.00 79.81 204 LEU A N 1
ATOM 1566 C CA . LEU A 1 204 ? 43.528 22.833 -27.577 1.00 79.81 204 LEU A CA 1
ATOM 1567 C C . LEU A 1 204 ? 44.076 22.727 -29.008 1.00 79.81 204 LEU A C 1
ATOM 1569 O O . LEU A 1 204 ? 44.177 21.617 -29.525 1.00 79.81 204 LEU A O 1
ATOM 1573 N N . ASP A 1 205 ? 44.487 23.841 -29.616 1.00 80.69 205 ASP A N 1
ATOM 1574 C CA . ASP A 1 205 ? 45.083 23.884 -30.961 1.00 80.69 205 ASP A CA 1
ATOM 1575 C C . ASP A 1 205 ? 46.475 23.228 -30.976 1.00 80.69 205 ASP A C 1
ATOM 1577 O O . ASP A 1 205 ? 46.806 22.429 -31.856 1.00 80.69 205 ASP A O 1
ATOM 1581 N N . ASN A 1 206 ? 47.270 23.462 -29.926 1.00 77.31 206 ASN A N 1
ATOM 1582 C CA . ASN A 1 206 ? 48.536 22.764 -29.708 1.00 77.31 206 ASN A CA 1
ATOM 1583 C C . ASN A 1 206 ? 48.330 21.255 -29.527 1.00 77.31 206 ASN A C 1
ATOM 1585 O O . ASN A 1 206 ? 49.132 20.454 -30.011 1.00 77.31 206 ASN A O 1
ATOM 1589 N N . TRP A 1 207 ? 47.252 20.848 -28.854 1.00 71.56 207 TRP A N 1
ATOM 1590 C CA . TRP A 1 207 ? 46.952 19.434 -28.648 1.00 71.56 207 TRP A CA 1
ATOM 1591 C C . TRP A 1 207 ? 46.442 18.754 -29.923 1.00 71.56 207 TRP A C 1
ATOM 1593 O O . TRP A 1 207 ? 46.850 17.632 -30.227 1.00 71.56 207 TRP A O 1
ATOM 1603 N N . HIS A 1 208 ? 45.635 19.460 -30.717 1.00 82.62 208 HIS A N 1
ATOM 1604 C CA . HIS A 1 208 ? 45.224 19.032 -32.055 1.00 82.62 208 HIS A CA 1
ATOM 1605 C C . HIS A 1 208 ? 46.437 18.858 -32.981 1.00 82.62 208 HIS A C 1
ATOM 1607 O O . HIS A 1 208 ? 46.604 17.798 -33.587 1.00 82.62 208 HIS A O 1
ATOM 1613 N N . THR A 1 209 ? 47.354 19.828 -32.979 1.00 77.00 209 THR A N 1
ATOM 1614 C CA . THR A 1 209 ? 48.618 19.773 -33.731 1.00 77.00 209 THR A CA 1
ATOM 1615 C C . THR A 1 209 ? 49.496 18.609 -33.273 1.00 77.00 209 THR A C 1
ATOM 1617 O O . THR A 1 209 ? 50.065 17.892 -34.094 1.00 77.00 209 THR A O 1
ATOM 1620 N N . HIS A 1 210 ? 49.578 18.361 -31.963 1.00 75.44 210 HIS A N 1
ATOM 1621 C CA . HIS A 1 210 ? 50.325 17.228 -31.425 1.00 75.44 210 HIS A CA 1
ATOM 1622 C C . HIS A 1 210 ? 49.758 15.893 -31.921 1.00 75.44 210 HIS A C 1
ATOM 1624 O O . HIS A 1 210 ? 50.514 15.059 -32.408 1.00 75.44 210 HIS A O 1
ATOM 1630 N N . LEU A 1 211 ? 48.434 15.710 -31.878 1.00 72.69 211 LEU A N 1
ATOM 1631 C CA . LEU A 1 211 ? 47.774 14.510 -32.401 1.00 72.69 211 LEU A CA 1
ATOM 1632 C C . LEU A 1 211 ? 47.989 14.341 -33.913 1.00 72.69 211 LEU A C 1
ATOM 1634 O O . LEU A 1 211 ? 48.176 13.210 -34.374 1.00 72.69 211 LEU A O 1
ATOM 1638 N N . ASP A 1 212 ? 48.024 15.440 -34.676 1.00 77.12 212 ASP A N 1
ATOM 1639 C CA . ASP A 1 212 ? 48.334 15.408 -36.109 1.00 77.12 212 ASP A CA 1
ATOM 1640 C C . ASP A 1 212 ? 49.785 14.990 -36.393 1.00 77.12 212 ASP A C 1
ATOM 1642 O O . ASP A 1 212 ? 50.041 14.210 -37.310 1.00 77.12 212 ASP A O 1
ATOM 1646 N N . ILE A 1 213 ? 50.740 15.451 -35.586 1.00 72.12 213 ILE A N 1
ATOM 1647 C CA . ILE A 1 213 ? 52.156 15.083 -35.716 1.00 72.12 213 ILE A CA 1
ATOM 1648 C C . ILE A 1 213 ? 52.364 13.625 -35.289 1.00 72.12 213 ILE A C 1
ATOM 1650 O O . ILE A 1 213 ? 52.999 12.856 -36.011 1.00 72.12 213 ILE A O 1
ATOM 1654 N N . THR A 1 214 ? 51.785 13.200 -34.163 1.00 68.75 214 THR A N 1
ATOM 1655 C CA . THR A 1 214 ? 51.940 11.837 -33.632 1.00 68.75 214 THR A CA 1
ATOM 1656 C C . THR A 1 214 ? 51.386 10.783 -34.583 1.00 68.75 214 THR A C 1
ATOM 1658 O O . THR A 1 214 ? 52.007 9.739 -34.759 1.00 68.75 214 THR A O 1
ATOM 1661 N N . ARG A 1 215 ? 50.257 11.046 -35.252 1.00 73.94 215 ARG A N 1
ATOM 1662 C CA . ARG A 1 215 ? 49.701 10.101 -36.236 1.00 73.94 215 ARG A CA 1
ATOM 1663 C C . ARG A 1 215 ? 50.488 10.045 -37.550 1.00 73.94 215 ARG A C 1
ATOM 1665 O O . ARG A 1 215 ? 50.336 9.084 -38.297 1.00 73.94 215 ARG A O 1
ATOM 1672 N N . ARG A 1 216 ? 51.293 11.072 -37.849 1.00 71.44 216 ARG A N 1
ATOM 1673 C CA . ARG A 1 216 ? 52.175 11.136 -39.029 1.00 71.44 216 ARG A CA 1
ATOM 1674 C C . ARG A 1 216 ? 53.572 10.571 -38.753 1.00 71.44 216 ARG A C 1
ATOM 1676 O O . ARG A 1 216 ? 54.321 10.330 -39.697 1.00 71.44 216 ARG A O 1
ATOM 1683 N N . LEU A 1 217 ? 53.923 10.360 -37.485 1.00 63.06 217 LEU A N 1
ATOM 1684 C CA . LEU A 1 217 ? 55.223 9.856 -37.059 1.00 63.06 217 LEU A CA 1
ATOM 1685 C C . LEU A 1 217 ? 55.311 8.333 -37.272 1.00 63.06 217 LEU A C 1
ATOM 1687 O O . LEU A 1 217 ? 54.761 7.549 -36.499 1.00 63.06 217 LEU A O 1
ATOM 1691 N N . ASP A 1 218 ? 56.040 7.899 -38.301 1.00 60.38 218 ASP A N 1
ATOM 1692 C CA . ASP A 1 218 ? 56.386 6.486 -38.489 1.00 60.38 218 ASP A CA 1
ATOM 1693 C C . ASP A 1 218 ? 57.553 6.094 -37.568 1.00 60.38 218 ASP A C 1
ATOM 1695 O O . ASP A 1 218 ? 58.735 6.195 -37.903 1.00 60.38 218 ASP A O 1
ATOM 1699 N N . VAL A 1 219 ? 57.200 5.644 -36.366 1.00 50.62 219 VAL A N 1
ATOM 1700 C CA . VAL A 1 219 ? 58.148 5.219 -35.326 1.00 50.62 219 VAL A CA 1
ATOM 1701 C C . VAL A 1 219 ? 59.005 4.027 -35.785 1.00 50.62 219 VAL A C 1
ATOM 1703 O O . VAL A 1 219 ? 60.124 3.849 -35.304 1.00 50.62 219 VAL A O 1
ATOM 1706 N N . GLY A 1 220 ? 58.520 3.223 -36.740 1.00 47.66 220 GLY A N 1
ATOM 1707 C CA . GLY A 1 220 ? 59.229 2.051 -37.252 1.00 47.66 220 GLY A CA 1
ATOM 1708 C C . GLY A 1 220 ? 60.462 2.413 -38.078 1.00 47.66 220 GLY A C 1
ATOM 1709 O O . GLY A 1 220 ? 61.527 1.824 -37.883 1.00 47.66 220 GLY A O 1
ATOM 1710 N N . SER A 1 221 ? 60.346 3.411 -38.956 1.00 53.75 221 SER A N 1
ATOM 1711 C CA . SER A 1 221 ? 61.448 3.863 -39.814 1.00 53.75 221 SER A CA 1
ATOM 1712 C C . SER A 1 221 ? 62.490 4.686 -39.044 1.00 53.75 221 SER A C 1
ATOM 1714 O O . SER A 1 221 ? 63.690 4.466 -39.211 1.00 53.75 221 SER A O 1
ATOM 1716 N N . ALA A 1 222 ? 62.049 5.522 -38.096 1.00 49.59 222 ALA A N 1
ATOM 1717 C CA . ALA A 1 222 ? 62.927 6.302 -37.216 1.00 49.59 222 ALA A CA 1
ATOM 1718 C C . ALA A 1 222 ? 63.812 5.432 -36.299 1.00 49.59 222 ALA A C 1
ATOM 1720 O O . ALA A 1 222 ? 64.938 5.808 -35.978 1.00 49.59 222 ALA A O 1
ATOM 1721 N N . ILE A 1 223 ? 63.328 4.254 -35.887 1.00 45.09 223 ILE A N 1
ATOM 1722 C CA . ILE A 1 223 ? 64.099 3.296 -35.077 1.00 45.09 223 ILE A CA 1
ATOM 1723 C C . ILE A 1 223 ? 64.984 2.403 -35.961 1.00 45.09 223 ILE A C 1
ATOM 1725 O O . ILE A 1 223 ? 66.078 2.020 -35.543 1.00 45.09 223 ILE A O 1
ATOM 1729 N N . ALA A 1 224 ? 64.563 2.094 -37.192 1.00 48.56 224 ALA A N 1
ATOM 1730 C CA . ALA A 1 224 ? 65.340 1.277 -38.126 1.00 48.56 224 ALA A CA 1
ATOM 1731 C C . ALA A 1 224 ? 66.664 1.943 -38.553 1.00 48.56 224 ALA A C 1
ATOM 1733 O O . ALA A 1 224 ? 67.680 1.251 -38.670 1.00 48.56 224 ALA A O 1
ATOM 1734 N N . ASP A 1 225 ? 66.690 3.274 -38.680 1.00 50.38 225 ASP A N 1
ATOM 1735 C CA . ASP A 1 225 ? 67.909 4.048 -38.970 1.00 50.38 225 ASP A CA 1
ATOM 1736 C C . ASP A 1 225 ? 68.955 3.994 -37.836 1.00 50.38 225 ASP A C 1
ATOM 1738 O O . ASP A 1 225 ? 70.149 4.181 -38.074 1.00 50.38 225 ASP A O 1
ATOM 1742 N N . ILE A 1 226 ? 68.543 3.656 -36.607 1.00 49.16 226 ILE A N 1
ATOM 1743 C CA . ILE A 1 226 ? 69.429 3.487 -35.439 1.00 49.16 226 ILE A CA 1
ATOM 1744 C C . ILE A 1 226 ? 70.084 2.092 -35.426 1.00 49.16 226 ILE A C 1
ATOM 1746 O O . ILE A 1 226 ? 71.142 1.895 -34.824 1.00 49.16 226 ILE A O 1
ATOM 1750 N N . VAL A 1 227 ? 69.467 1.108 -36.090 1.00 43.62 227 VAL A N 1
ATOM 1751 C CA . VAL A 1 227 ? 69.874 -0.309 -36.045 1.00 43.62 227 VAL A CA 1
ATOM 1752 C C . VAL A 1 227 ? 70.870 -0.669 -37.152 1.00 43.62 227 VAL A C 1
ATOM 1754 O O . VAL A 1 227 ? 71.570 -1.679 -37.041 1.00 43.62 227 VAL A O 1
ATOM 1757 N N . GLN A 1 228 ? 71.023 0.155 -38.192 1.00 40.81 228 GLN A N 1
ATOM 1758 C CA . GLN A 1 228 ? 72.063 -0.074 -39.195 1.00 40.81 228 GLN A CA 1
ATOM 1759 C C . GLN A 1 228 ? 73.429 0.441 -38.708 1.00 40.81 228 GLN A C 1
ATOM 1761 O O . GLN A 1 228 ? 73.593 1.639 -38.471 1.00 40.81 228 GLN A O 1
ATOM 1766 N N . PRO A 1 229 ? 74.456 -0.423 -38.582 1.00 36.22 229 PRO A N 1
ATOM 1767 C CA . PRO A 1 229 ? 75.778 0.025 -38.183 1.00 36.22 229 PRO A CA 1
ATOM 1768 C C . PRO A 1 229 ? 76.378 0.850 -39.321 1.00 36.22 229 PRO A C 1
ATOM 1770 O O . PRO A 1 229 ? 76.735 0.315 -40.375 1.00 36.22 229 PRO A O 1
ATOM 1773 N N . GLN A 1 230 ? 76.532 2.159 -39.113 1.00 37.12 230 GLN A N 1
ATOM 1774 C CA . GLN A 1 230 ? 77.350 2.963 -40.010 1.00 37.12 230 GLN A CA 1
ATOM 1775 C C . GLN A 1 230 ? 78.772 2.394 -40.028 1.00 37.12 230 GLN A C 1
ATOM 1777 O O . GLN A 1 230 ? 79.476 2.376 -39.017 1.00 37.12 230 GLN A O 1
ATOM 1782 N N . LYS A 1 231 ? 79.204 1.933 -41.206 1.00 40.00 231 LYS A N 1
ATOM 1783 C CA . LYS A 1 231 ? 80.592 1.560 -41.485 1.00 40.00 231 LYS A CA 1
ATOM 1784 C C . LYS A 1 231 ? 81.486 2.791 -41.315 1.00 40.00 231 LYS A C 1
ATOM 1786 O O . LYS A 1 231 ? 81.735 3.518 -42.274 1.00 40.00 231 LYS A O 1
ATOM 1791 N N . LYS A 1 232 ? 82.030 2.996 -40.116 1.00 33.38 232 LYS A N 1
ATOM 1792 C CA . LYS A 1 232 ? 83.222 3.823 -39.909 1.00 33.38 232 LYS A CA 1
ATOM 1793 C C . LYS A 1 232 ? 84.381 2.956 -39.430 1.00 33.38 232 LYS A C 1
ATOM 1795 O O . LYS A 1 232 ? 84.243 2.103 -38.561 1.00 33.38 232 LYS A O 1
ATOM 1800 N N . LYS A 1 233 ? 85.497 3.131 -40.134 1.00 38.31 233 LYS A N 1
ATOM 1801 C CA . LYS A 1 233 ? 86.727 2.343 -40.077 1.00 38.31 233 LYS A CA 1
ATOM 1802 C C . LYS A 1 233 ? 87.381 2.391 -38.692 1.00 38.31 233 LYS A C 1
ATOM 1804 O O . LYS A 1 233 ? 87.566 3.471 -38.154 1.00 38.31 233 LYS A O 1
ATOM 1809 N N . SER A 1 234 ? 87.864 1.215 -38.281 1.00 41.34 234 SER A N 1
ATOM 1810 C CA . SER A 1 234 ? 89.124 0.983 -37.561 1.00 41.34 234 SER A CA 1
ATOM 1811 C C . SER A 1 234 ? 89.301 1.641 -36.189 1.00 41.34 234 SER A C 1
ATOM 1813 O O . SER A 1 234 ? 89.818 2.745 -36.117 1.00 41.34 234 SER A O 1
ATOM 1815 N N . GLU A 1 235 ? 89.098 0.859 -35.123 1.00 31.11 235 GLU A N 1
ATOM 1816 C CA . GLU A 1 235 ? 90.149 0.614 -34.121 1.00 31.11 235 GLU A CA 1
ATOM 1817 C C . GLU A 1 235 ? 89.856 -0.658 -33.301 1.00 31.11 235 GLU A C 1
ATOM 1819 O O . GLU A 1 235 ? 88.711 -0.988 -32.999 1.00 31.11 235 GLU A O 1
ATOM 1824 N N . LYS A 1 236 ? 90.912 -1.443 -33.061 1.00 41.81 236 LYS A N 1
ATOM 1825 C CA . LYS A 1 236 ? 90.913 -2.827 -32.551 1.00 41.81 236 LYS A CA 1
ATOM 1826 C C . LYS A 1 236 ? 90.888 -2.849 -31.018 1.00 41.81 236 LYS A C 1
ATOM 1828 O O . LYS A 1 236 ? 91.724 -2.203 -30.400 1.00 41.81 236 LYS A O 1
ATOM 1833 N N . SER A 1 237 ? 89.996 -3.621 -30.391 1.00 35.75 237 SER A N 1
ATOM 1834 C CA . SER A 1 237 ? 90.236 -4.830 -29.551 1.00 35.75 237 SER A CA 1
ATOM 1835 C C . SER A 1 237 ? 89.016 -4.934 -28.601 1.00 35.75 237 SER A C 1
ATOM 1837 O O . SER A 1 237 ? 88.539 -3.903 -28.155 1.00 35.75 237 SER A O 1
ATOM 1839 N N . HIS A 1 238 ? 88.333 -6.040 -28.292 1.00 36.75 238 HIS A N 1
ATOM 1840 C CA . HIS A 1 238 ? 88.580 -7.482 -28.305 1.00 36.75 238 HIS A CA 1
ATOM 1841 C C . HIS A 1 238 ? 87.281 -8.244 -28.681 1.00 36.75 238 HIS A C 1
ATOM 1843 O O . HIS A 1 238 ? 86.228 -7.934 -28.120 1.00 36.75 238 HIS A O 1
ATOM 1849 N N . PRO A 1 239 ? 87.310 -9.276 -29.549 1.00 48.44 239 PRO A N 1
ATOM 1850 C CA . PRO A 1 239 ? 86.136 -10.084 -29.862 1.00 48.44 239 PRO A CA 1
ATOM 1851 C C . PRO A 1 239 ? 86.142 -11.379 -29.038 1.00 48.44 239 PRO A C 1
ATOM 1853 O O . PRO A 1 239 ? 86.853 -12.323 -29.368 1.00 48.44 239 PRO A O 1
ATOM 1856 N N . TRP A 1 240 ? 85.338 -11.453 -27.975 1.00 40.62 240 TRP A N 1
ATOM 1857 C CA . TRP A 1 240 ? 85.008 -12.753 -27.362 1.00 40.62 240 TRP A CA 1
ATOM 1858 C C . TRP A 1 240 ? 83.546 -12.906 -26.905 1.00 40.62 240 TRP A C 1
ATOM 1860 O O . TRP A 1 240 ? 83.153 -13.993 -26.499 1.00 40.62 240 TRP A O 1
ATOM 1870 N N . LEU A 1 241 ? 82.701 -11.874 -27.052 1.00 40.94 241 LEU A N 1
ATOM 1871 C CA . LEU A 1 241 ? 81.308 -11.879 -26.565 1.00 40.94 241 LEU A CA 1
ATOM 1872 C C . LEU A 1 241 ? 80.219 -11.822 -27.653 1.00 40.94 241 LEU A C 1
ATOM 1874 O O . LEU A 1 241 ? 79.067 -11.528 -27.356 1.00 40.94 241 LEU A O 1
ATOM 1878 N N . LEU A 1 242 ? 80.540 -12.124 -28.913 1.00 45.75 242 LEU A N 1
ATOM 1879 C CA . LEU A 1 242 ? 79.554 -12.116 -30.006 1.00 45.75 242 LEU A CA 1
ATOM 1880 C C . LEU A 1 242 ? 79.666 -13.371 -30.879 1.00 45.75 242 LEU A C 1
ATOM 1882 O O . LEU A 1 242 ? 79.933 -13.293 -32.074 1.00 45.75 242 LEU A O 1
ATOM 1886 N N . SER A 1 243 ? 79.458 -14.547 -30.282 1.00 41.56 243 SER A N 1
ATOM 1887 C CA . SER A 1 243 ? 79.137 -15.750 -31.058 1.00 41.56 243 SER A CA 1
ATOM 1888 C C . SER A 1 243 ? 77.617 -15.872 -31.220 1.00 41.56 243 SER A C 1
ATOM 1890 O O . SER A 1 243 ? 76.851 -15.528 -30.318 1.00 41.56 243 SER A O 1
ATOM 1892 N N . ALA A 1 244 ? 77.159 -16.399 -32.360 1.00 37.03 244 ALA A N 1
ATOM 1893 C CA . ALA A 1 244 ? 75.737 -16.631 -32.640 1.00 37.03 244 ALA A CA 1
ATOM 1894 C C . ALA A 1 244 ? 75.050 -17.572 -31.617 1.00 37.03 244 ALA A C 1
ATOM 1896 O O . ALA A 1 244 ? 73.824 -17.592 -31.515 1.00 37.03 244 ALA A O 1
ATOM 1897 N N . GLY A 1 245 ? 75.825 -18.303 -30.803 1.00 40.88 245 GLY A N 1
ATOM 1898 C CA . GLY A 1 245 ? 75.320 -19.076 -29.664 1.00 40.88 245 GLY A CA 1
ATOM 1899 C C . GLY A 1 245 ? 74.846 -18.217 -28.482 1.00 40.88 245 GLY A C 1
ATOM 1900 O O . GLY A 1 245 ? 73.879 -18.585 -27.818 1.00 40.88 245 GLY A O 1
ATOM 1901 N N . PHE A 1 246 ? 75.443 -17.039 -28.257 1.00 41.94 246 PHE A N 1
ATOM 1902 C CA . PHE A 1 246 ? 75.056 -16.125 -27.171 1.00 41.94 246 PHE A CA 1
ATOM 1903 C C . PHE A 1 246 ? 73.651 -15.537 -27.385 1.00 41.94 246 PHE A C 1
ATOM 1905 O O . PHE A 1 246 ? 72.856 -15.454 -26.451 1.00 41.94 246 PHE A O 1
ATOM 1912 N N . PHE A 1 247 ? 73.276 -15.238 -28.633 1.00 44.16 247 PHE A N 1
ATOM 1913 C CA . PHE A 1 247 ? 71.941 -14.716 -28.949 1.00 44.16 247 PHE A CA 1
ATOM 1914 C C . PHE A 1 247 ? 70.834 -15.776 -28.934 1.00 44.16 247 PHE A C 1
ATOM 1916 O O . PHE A 1 247 ? 69.685 -15.453 -28.629 1.00 44.16 247 PHE A O 1
ATOM 1923 N N . LYS A 1 248 ? 71.166 -17.054 -29.158 1.00 37.81 248 LYS A N 1
ATOM 1924 C CA . LYS A 1 248 ? 70.199 -18.146 -28.971 1.00 37.81 248 LYS A CA 1
ATOM 1925 C C . LYS A 1 248 ? 69.878 -18.348 -27.484 1.00 37.81 248 LYS A C 1
ATOM 1927 O O . LYS A 1 248 ? 68.719 -18.565 -27.139 1.00 37.81 248 LYS A O 1
ATOM 1932 N N . ILE A 1 249 ? 70.867 -18.143 -26.608 1.00 40.22 249 ILE A N 1
ATOM 1933 C CA . ILE A 1 249 ? 70.680 -18.123 -25.150 1.00 40.22 249 ILE A CA 1
ATOM 1934 C C . ILE A 1 249 ? 69.895 -16.878 -24.705 1.00 40.22 249 ILE A C 1
ATOM 1936 O O . ILE A 1 249 ? 69.019 -17.028 -23.864 1.00 40.22 249 ILE A O 1
ATOM 1940 N N . ILE A 1 250 ? 70.087 -15.695 -25.311 1.00 39.19 250 ILE A N 1
ATOM 1941 C CA . ILE A 1 250 ? 69.305 -14.477 -24.987 1.00 39.19 250 ILE A CA 1
ATOM 1942 C C . ILE A 1 250 ? 67.809 -14.610 -25.303 1.00 39.19 250 ILE A C 1
ATOM 1944 O O . ILE A 1 250 ? 66.987 -14.076 -24.563 1.00 39.19 250 ILE A O 1
ATOM 1948 N N . SER A 1 251 ? 67.408 -15.362 -26.330 1.00 39.12 251 SER A N 1
ATOM 1949 C CA . SER A 1 251 ? 65.974 -15.589 -26.590 1.00 39.12 251 SER A CA 1
ATOM 1950 C C . SER A 1 251 ? 65.287 -16.464 -25.526 1.00 39.12 251 SER A C 1
ATOM 1952 O O . SER A 1 251 ? 64.087 -16.326 -25.292 1.00 39.12 251 SER A O 1
ATOM 1954 N N . PHE A 1 252 ? 66.054 -17.312 -24.830 1.00 39.12 252 PHE A N 1
ATOM 1955 C CA . PHE A 1 252 ? 65.570 -18.139 -23.722 1.00 39.12 252 PHE A CA 1
ATOM 1956 C C . PHE A 1 252 ? 65.775 -17.451 -22.358 1.00 39.12 252 PHE A C 1
ATOM 1958 O O . PHE A 1 252 ? 64.946 -17.576 -21.458 1.00 39.12 252 PHE A O 1
ATOM 1965 N N . SER A 1 253 ? 66.841 -16.656 -22.212 1.00 36.47 253 SER A N 1
ATOM 1966 C CA . SER A 1 253 ? 67.176 -15.931 -20.987 1.00 36.47 253 SER A CA 1
ATOM 1967 C C . SER A 1 253 ? 66.532 -14.552 -20.888 1.00 36.47 253 SER A C 1
ATOM 1969 O O . SER A 1 253 ? 66.478 -14.034 -19.782 1.00 36.47 253 SER A O 1
ATOM 1971 N N . SER A 1 254 ? 65.949 -13.980 -21.951 1.00 37.12 254 SER A N 1
ATOM 1972 C CA . SER A 1 254 ? 65.141 -12.754 -21.836 1.00 37.12 254 SER A CA 1
ATOM 1973 C C . SER A 1 254 ? 63.941 -12.971 -20.916 1.00 37.12 254 SER A C 1
ATOM 1975 O O . SER A 1 254 ? 63.600 -12.075 -20.157 1.00 37.12 254 SER A O 1
ATOM 1977 N N . ARG A 1 255 ? 63.361 -14.178 -20.872 1.00 40.16 255 ARG A N 1
ATOM 1978 C CA . ARG A 1 255 ? 62.281 -14.530 -19.934 1.00 40.16 255 ARG A CA 1
ATOM 1979 C C . ARG A 1 255 ? 62.784 -14.637 -18.494 1.00 40.16 255 ARG A C 1
ATOM 1981 O O . ARG A 1 255 ? 62.172 -14.063 -17.602 1.00 40.16 255 ARG A O 1
ATOM 1988 N N . ALA A 1 256 ? 63.937 -15.268 -18.270 1.00 37.88 256 ALA A N 1
ATOM 1989 C CA . ALA A 1 256 ? 64.549 -15.368 -16.942 1.00 37.88 256 ALA A CA 1
ATOM 1990 C C . ALA A 1 256 ? 65.101 -14.023 -16.428 1.00 37.88 256 ALA A C 1
ATOM 1992 O O . ALA A 1 256 ? 64.985 -13.737 -15.242 1.00 37.88 256 ALA A O 1
ATOM 1993 N N . LEU A 1 257 ? 65.642 -13.170 -17.307 1.00 38.09 257 LEU A N 1
ATOM 1994 C CA . LEU A 1 257 ? 66.093 -11.814 -16.979 1.00 38.09 257 LEU A CA 1
ATOM 1995 C C . LEU A 1 257 ? 64.928 -10.844 -16.805 1.00 38.09 257 LEU A C 1
ATOM 1997 O O . LEU A 1 257 ? 65.038 -9.952 -15.977 1.00 38.09 257 LEU A O 1
ATOM 2001 N N . THR A 1 258 ? 63.822 -11.003 -17.540 1.00 39.53 258 THR A N 1
ATOM 2002 C CA . THR A 1 258 ? 62.616 -10.194 -17.308 1.00 39.53 258 THR A CA 1
ATOM 2003 C C . THR A 1 258 ? 62.031 -10.553 -15.954 1.00 39.53 258 THR A C 1
ATOM 2005 O O . THR A 1 258 ? 61.803 -9.644 -15.167 1.00 39.53 258 THR A O 1
ATOM 2008 N N . ILE A 1 259 ? 61.937 -11.851 -15.630 1.00 39.59 259 ILE A N 1
ATOM 2009 C CA . ILE A 1 259 ? 61.547 -12.330 -14.301 1.00 39.59 259 ILE A CA 1
ATOM 2010 C C . ILE A 1 259 ? 62.511 -11.785 -13.248 1.00 39.59 259 ILE A C 1
ATOM 2012 O O . ILE A 1 259 ? 62.049 -11.045 -12.402 1.00 39.59 259 ILE A O 1
ATOM 2016 N N . ALA A 1 260 ? 63.828 -11.996 -13.352 1.00 37.50 260 ALA A N 1
ATOM 2017 C CA . ALA A 1 260 ? 64.804 -11.500 -12.373 1.00 37.50 260 ALA A CA 1
ATOM 2018 C C . ALA A 1 260 ? 64.831 -9.964 -12.245 1.00 37.50 260 ALA A C 1
ATOM 2020 O O . ALA A 1 260 ? 65.014 -9.440 -11.148 1.00 37.50 260 ALA A O 1
ATOM 2021 N N . SER A 1 261 ? 64.612 -9.229 -13.342 1.00 35.28 261 SER A N 1
ATOM 2022 C CA . SER A 1 261 ? 64.485 -7.769 -13.316 1.00 35.28 261 SER A CA 1
ATOM 2023 C C . SER A 1 261 ? 63.194 -7.325 -12.638 1.00 35.28 261 SER A C 1
ATOM 2025 O O . SER A 1 261 ? 63.230 -6.347 -11.905 1.00 35.28 261 SER A O 1
ATOM 2027 N N . LEU A 1 262 ? 62.093 -8.070 -12.796 1.00 38.31 262 LEU A N 1
ATOM 2028 C CA . LEU A 1 262 ? 60.830 -7.838 -12.098 1.00 38.31 262 LEU A CA 1
ATOM 2029 C C . LEU A 1 262 ? 60.959 -8.209 -10.613 1.00 38.31 262 LEU A C 1
ATOM 2031 O O . LEU A 1 262 ? 60.537 -7.436 -9.761 1.00 38.31 262 LEU A O 1
ATOM 2035 N N . THR A 1 263 ? 61.621 -9.325 -10.280 1.00 41.12 263 THR A N 1
ATOM 2036 C CA . THR A 1 263 ? 61.866 -9.758 -8.895 1.00 41.12 263 THR A CA 1
ATOM 2037 C C . THR A 1 263 ? 62.788 -8.804 -8.140 1.00 41.12 263 THR A C 1
ATOM 2039 O O . THR A 1 263 ? 62.687 -8.725 -6.923 1.00 41.12 263 THR A O 1
ATOM 2042 N N . LEU A 1 264 ? 63.665 -8.067 -8.833 1.00 38.69 264 LEU A N 1
ATOM 2043 C CA . LEU A 1 264 ? 64.490 -6.997 -8.254 1.00 38.69 264 LEU A CA 1
ATOM 2044 C C . LEU A 1 264 ? 63.778 -5.633 -8.238 1.00 38.69 264 LEU A C 1
ATOM 2046 O O . LEU A 1 264 ? 64.029 -4.827 -7.343 1.00 38.69 264 LEU A O 1
ATOM 2050 N N . LEU A 1 265 ? 62.864 -5.379 -9.181 1.00 40.25 265 LEU A N 1
ATOM 2051 C CA . LEU A 1 265 ? 62.034 -4.170 -9.212 1.00 40.25 265 LEU A CA 1
ATOM 2052 C C . LEU A 1 265 ? 61.006 -4.160 -8.070 1.00 40.25 265 LEU A C 1
ATOM 2054 O O . LEU A 1 265 ? 60.693 -3.100 -7.542 1.00 40.25 265 LEU A O 1
ATOM 2058 N N . ILE A 1 266 ? 60.502 -5.330 -7.668 1.00 41.34 266 ILE A N 1
ATOM 2059 C CA . ILE A 1 266 ? 59.457 -5.471 -6.645 1.00 41.34 266 ILE A CA 1
ATOM 2060 C C . ILE A 1 266 ? 59.941 -5.007 -5.253 1.00 41.34 266 ILE A C 1
ATOM 2062 O O . ILE A 1 266 ? 59.279 -4.150 -4.675 1.00 41.34 266 ILE A O 1
ATOM 2066 N N . PRO A 1 267 ? 61.109 -5.430 -4.724 1.00 39.34 267 PRO A N 1
ATOM 2067 C CA . PRO A 1 267 ? 61.655 -4.880 -3.481 1.00 39.34 267 PRO A CA 1
ATOM 2068 C C . PRO A 1 267 ? 62.010 -3.393 -3.591 1.00 39.34 267 PRO A C 1
ATOM 2070 O O . PRO A 1 267 ? 61.821 -2.648 -2.633 1.00 39.34 267 PRO A O 1
ATOM 2073 N N . ALA A 1 268 ? 62.489 -2.945 -4.758 1.00 40.12 268 ALA A N 1
ATOM 2074 C CA . ALA A 1 268 ? 62.804 -1.538 -4.998 1.00 40.12 268 ALA A CA 1
ATOM 2075 C C . ALA A 1 268 ? 61.542 -0.656 -4.977 1.00 40.12 268 ALA A C 1
ATOM 2077 O O . ALA A 1 268 ? 61.572 0.435 -4.422 1.00 40.12 268 ALA A O 1
ATOM 2078 N N . LEU A 1 269 ? 60.417 -1.145 -5.504 1.00 39.81 269 LEU A N 1
ATOM 2079 C CA . LEU A 1 269 ? 59.119 -0.467 -5.446 1.00 39.81 269 LEU A CA 1
ATOM 2080 C C . LEU A 1 269 ? 58.490 -0.530 -4.045 1.00 39.81 269 LEU A C 1
ATOM 2082 O O . LEU A 1 269 ? 57.886 0.447 -3.610 1.00 39.81 269 LEU A O 1
ATOM 2086 N N . VAL A 1 270 ? 58.693 -1.629 -3.310 1.00 43.22 270 VAL A N 1
ATOM 2087 C CA . VAL A 1 270 ? 58.266 -1.781 -1.906 1.00 43.22 270 VAL A CA 1
ATOM 2088 C C . VAL A 1 270 ? 59.035 -0.835 -0.971 1.00 43.22 270 VAL A C 1
ATOM 2090 O O . VAL A 1 270 ? 58.448 -0.302 -0.034 1.00 43.22 270 VAL A O 1
ATOM 2093 N N . ALA A 1 271 ? 60.313 -0.552 -1.244 1.00 42.12 271 ALA A N 1
ATOM 2094 C CA . ALA A 1 271 ? 61.112 0.398 -0.463 1.00 42.12 271 ALA A CA 1
ATOM 2095 C C . ALA A 1 271 ? 60.808 1.882 -0.772 1.00 42.12 271 ALA A C 1
ATOM 2097 O O . ALA A 1 271 ? 61.136 2.749 0.034 1.00 42.12 271 ALA A O 1
ATOM 2098 N N . ILE A 1 272 ? 60.182 2.180 -1.920 1.00 44.06 272 ILE A N 1
ATOM 2099 C CA . ILE A 1 272 ? 59.893 3.547 -2.403 1.00 44.06 272 ILE A CA 1
ATOM 2100 C C . ILE A 1 272 ? 58.458 4.006 -2.053 1.00 44.06 272 ILE A C 1
ATOM 2102 O O . ILE A 1 272 ? 58.111 5.170 -2.243 1.00 44.06 272 ILE A O 1
ATOM 2106 N N . ALA A 1 273 ? 57.618 3.144 -1.472 1.00 40.34 273 ALA A N 1
ATOM 2107 C CA . ALA A 1 273 ? 56.237 3.471 -1.109 1.00 40.34 273 ALA A CA 1
ATOM 2108 C C . ALA A 1 273 ? 56.116 4.292 0.199 1.00 40.34 273 ALA A C 1
ATOM 2110 O O . ALA A 1 273 ? 55.475 3.877 1.162 1.00 40.34 273 ALA A O 1
ATOM 2111 N N . SER A 1 274 ? 56.700 5.493 0.223 1.00 42.12 274 SER A N 1
ATOM 2112 C CA . SER A 1 274 ? 56.168 6.618 1.003 1.00 42.12 274 SER A CA 1
ATOM 2113 C C . SER A 1 274 ? 55.002 7.245 0.225 1.00 42.12 274 SER A C 1
ATOM 2115 O O . SER A 1 274 ? 55.085 7.375 -0.996 1.00 42.12 274 SER A O 1
ATOM 2117 N N . GLY A 1 275 ? 53.916 7.604 0.917 1.00 40.94 275 GLY A N 1
ATOM 2118 C CA . GLY A 1 275 ? 52.548 7.777 0.394 1.00 40.94 275 GLY A CA 1
ATOM 2119 C C . GLY A 1 275 ? 52.277 8.718 -0.794 1.00 40.94 275 GLY A C 1
ATOM 2120 O O . GLY A 1 275 ? 51.137 8.761 -1.238 1.00 40.94 275 GLY A O 1
ATOM 2121 N N . GLU A 1 276 ? 53.262 9.413 -1.361 1.00 42.66 276 GLU A N 1
ATOM 2122 C CA . GLU A 1 276 ? 53.055 10.380 -2.454 1.00 42.66 276 GLU A CA 1
ATOM 2123 C C . GLU A 1 276 ? 53.307 9.815 -3.871 1.00 42.66 276 GLU A C 1
ATOM 2125 O O . GLU A 1 276 ? 52.817 10.372 -4.847 1.00 42.66 276 GLU A O 1
ATOM 2130 N N . ILE A 1 277 ? 53.987 8.667 -4.030 1.00 42.06 277 ILE A N 1
ATOM 2131 C CA . ILE A 1 277 ? 54.245 8.051 -5.362 1.00 42.06 277 ILE A CA 1
ATOM 2132 C C . ILE A 1 277 ? 53.149 7.033 -5.767 1.00 42.06 277 ILE A C 1
ATOM 2134 O O . ILE A 1 277 ? 53.059 6.598 -6.919 1.00 42.06 277 ILE A O 1
ATOM 2138 N N . SER A 1 278 ? 52.258 6.691 -4.832 1.00 45.81 278 SER A N 1
ATOM 2139 C CA . SER A 1 278 ? 51.191 5.696 -4.993 1.00 45.81 278 SER A CA 1
ATOM 2140 C C . SER A 1 278 ? 50.234 6.022 -6.148 1.00 45.81 278 SER A C 1
ATOM 2142 O O . SER A 1 278 ? 49.967 5.152 -6.972 1.00 45.81 278 SER A O 1
ATOM 2144 N N . GLU A 1 279 ? 49.774 7.270 -6.276 1.00 38.09 279 GLU A N 1
ATOM 2145 C CA . GLU A 1 279 ? 48.804 7.655 -7.316 1.00 38.09 279 GLU A CA 1
ATOM 2146 C C . GLU A 1 279 ? 49.372 7.561 -8.742 1.00 38.09 279 GLU A C 1
ATOM 2148 O O . GLU A 1 279 ? 48.668 7.153 -9.669 1.00 38.09 279 GLU A O 1
ATOM 2153 N N . ALA A 1 280 ? 50.661 7.865 -8.932 1.00 40.22 280 ALA A N 1
ATOM 2154 C CA . ALA A 1 280 ? 51.306 7.804 -10.245 1.00 40.22 280 ALA A CA 1
ATOM 2155 C C . ALA A 1 280 ? 51.512 6.354 -10.721 1.00 40.22 280 ALA A C 1
ATOM 2157 O O . ALA A 1 280 ? 51.251 6.036 -11.885 1.00 40.22 280 ALA A O 1
ATOM 2158 N N . ALA A 1 281 ? 51.914 5.454 -9.817 1.00 40.06 281 ALA A N 1
ATOM 2159 C CA . ALA A 1 281 ? 52.014 4.023 -10.108 1.00 40.06 281 ALA A CA 1
ATOM 2160 C C . ALA A 1 281 ? 50.626 3.379 -10.313 1.00 40.06 281 ALA A C 1
ATOM 2162 O O . ALA A 1 281 ? 50.457 2.532 -11.189 1.00 40.06 281 ALA A O 1
ATOM 2163 N N . GLN A 1 282 ? 49.613 3.824 -9.564 1.00 47.25 282 GLN A N 1
ATOM 2164 C CA . GLN A 1 282 ? 48.222 3.369 -9.685 1.00 47.25 282 GLN A CA 1
ATOM 2165 C C . GLN A 1 282 ? 47.575 3.795 -11.012 1.00 47.25 282 GLN A C 1
ATOM 2167 O O . GLN A 1 282 ? 46.913 2.984 -11.659 1.00 47.25 282 GLN A O 1
ATOM 2172 N N . SER A 1 283 ? 47.825 5.027 -11.466 1.00 41.44 283 SER A N 1
ATOM 2173 C CA . SER A 1 283 ? 47.398 5.524 -12.784 1.00 41.44 283 SER A CA 1
ATOM 2174 C C . SER A 1 283 ? 48.052 4.747 -13.934 1.00 41.44 283 SER A C 1
ATOM 2176 O O . SER A 1 283 ? 47.397 4.413 -14.923 1.00 41.44 283 SER A O 1
ATOM 2178 N N . ALA A 1 284 ? 49.326 4.369 -13.785 1.00 42.44 284 ALA A N 1
ATOM 2179 C CA . ALA A 1 284 ? 50.030 3.563 -14.778 1.00 42.44 284 ALA A CA 1
ATOM 2180 C C . ALA A 1 284 ? 49.443 2.144 -14.920 1.00 42.44 284 ALA A C 1
ATOM 2182 O O . ALA A 1 284 ? 49.334 1.648 -16.038 1.00 42.44 284 ALA A O 1
ATOM 2183 N N . ILE A 1 285 ? 49.009 1.511 -13.823 1.00 44.12 285 ILE A N 1
ATOM 2184 C CA . ILE A 1 285 ? 48.388 0.173 -13.851 1.00 44.12 285 ILE A CA 1
ATOM 2185 C C . ILE A 1 285 ? 47.029 0.202 -14.564 1.00 44.12 285 ILE A C 1
ATOM 2187 O O . ILE A 1 285 ? 46.765 -0.661 -15.401 1.00 44.12 285 ILE A O 1
ATOM 2191 N N . VAL A 1 286 ? 46.193 1.211 -14.293 1.00 44.34 286 VAL A N 1
ATOM 2192 C CA . VAL A 1 286 ? 44.904 1.388 -14.989 1.00 44.34 286 VAL A CA 1
ATOM 2193 C C . VAL A 1 286 ? 45.123 1.642 -16.484 1.00 44.34 286 VAL A C 1
ATOM 2195 O O . VAL A 1 286 ? 44.466 1.017 -17.310 1.00 44.34 286 VAL A O 1
ATOM 2198 N N . ARG A 1 287 ? 46.120 2.460 -16.852 1.00 45.88 287 ARG A N 1
ATOM 2199 C CA . ARG A 1 287 ? 46.478 2.700 -18.262 1.00 45.88 287 ARG A CA 1
ATOM 2200 C C . ARG A 1 287 ? 46.982 1.447 -18.980 1.00 45.88 287 ARG A C 1
ATOM 2202 O O . ARG A 1 287 ? 46.668 1.252 -20.148 1.00 45.88 287 ARG A O 1
ATOM 2209 N N . ILE A 1 288 ? 47.752 0.594 -18.305 1.00 44.59 288 ILE A N 1
ATOM 2210 C CA . ILE A 1 288 ? 48.204 -0.687 -18.871 1.00 44.59 288 ILE A CA 1
ATOM 2211 C C . ILE A 1 288 ? 47.012 -1.630 -19.082 1.00 44.59 288 ILE A C 1
ATOM 2213 O O . ILE A 1 288 ? 46.942 -2.292 -20.114 1.00 44.59 288 ILE A O 1
ATOM 2217 N N . HIS A 1 289 ? 46.056 -1.661 -18.150 1.00 46.56 289 HIS A N 1
ATOM 2218 C CA . HIS A 1 289 ? 44.832 -2.447 -18.302 1.00 46.56 289 HIS A CA 1
ATOM 2219 C C . HIS A 1 289 ? 43.990 -1.983 -19.498 1.00 46.56 289 HIS A C 1
ATOM 2221 O O . HIS A 1 289 ? 43.612 -2.811 -20.325 1.00 46.56 289 HIS A O 1
ATOM 2227 N N . ASP A 1 290 ? 43.772 -0.673 -19.639 1.00 48.03 290 ASP A N 1
ATOM 2228 C CA . ASP A 1 290 ? 43.036 -0.113 -20.778 1.00 48.03 290 ASP A CA 1
ATOM 2229 C C . ASP A 1 290 ? 43.744 -0.423 -22.111 1.00 48.03 290 ASP A C 1
ATOM 2231 O O . ASP A 1 290 ? 43.089 -0.732 -23.105 1.00 48.03 290 ASP A O 1
ATOM 2235 N N . LEU A 1 291 ? 45.084 -0.418 -22.146 1.00 49.12 291 LEU A N 1
ATOM 2236 C CA . LEU A 1 291 ? 45.850 -0.811 -23.336 1.00 49.12 291 LEU A CA 1
ATOM 2237 C C . LEU A 1 291 ? 45.684 -2.299 -23.678 1.00 49.12 291 LEU A C 1
ATOM 2239 O O . LEU A 1 291 ? 45.518 -2.631 -24.850 1.00 49.12 291 LEU A O 1
ATOM 2243 N N . ILE A 1 292 ? 45.689 -3.188 -22.680 1.00 48.50 292 ILE A N 1
ATOM 2244 C CA . ILE A 1 292 ? 45.482 -4.632 -22.882 1.00 48.50 292 ILE A CA 1
ATOM 2245 C C . ILE A 1 292 ? 44.057 -4.913 -23.369 1.00 48.50 292 ILE A C 1
ATOM 2247 O O . ILE A 1 292 ? 43.872 -5.694 -24.304 1.00 48.50 292 ILE A O 1
ATOM 2251 N N . LEU A 1 293 ? 43.048 -4.269 -22.776 1.00 48.47 293 LEU A N 1
ATOM 2252 C CA . LEU A 1 293 ? 41.652 -4.420 -23.186 1.00 48.47 293 LEU A CA 1
ATOM 2253 C C . LEU A 1 293 ? 41.447 -3.917 -24.621 1.00 48.47 293 LEU A C 1
ATOM 2255 O O . LEU A 1 293 ? 40.899 -4.644 -25.449 1.00 48.47 293 LEU A O 1
ATOM 2259 N N . LYS A 1 294 ? 41.972 -2.729 -24.952 1.00 56.34 294 LYS A N 1
ATOM 2260 C CA . LYS A 1 294 ? 41.933 -2.174 -26.315 1.00 56.34 294 LYS A CA 1
ATOM 2261 C C . LYS A 1 294 ? 42.661 -3.061 -27.319 1.00 56.34 294 LYS A C 1
ATOM 2263 O O . LYS A 1 294 ? 42.166 -3.246 -28.428 1.00 56.34 294 LYS A O 1
ATOM 2268 N N . GLN A 1 295 ? 43.793 -3.650 -26.938 1.00 59.25 295 GLN A N 1
ATOM 2269 C CA . GLN A 1 295 ? 44.507 -4.594 -27.793 1.00 59.25 295 GLN A CA 1
ATOM 2270 C C . GLN A 1 295 ? 43.720 -5.896 -27.998 1.00 59.25 295 GLN A C 1
ATOM 2272 O O . GLN A 1 295 ? 43.616 -6.359 -29.127 1.00 59.25 295 GLN A O 1
ATOM 2277 N N . THR A 1 296 ? 43.096 -6.439 -26.952 1.00 52.69 296 THR A N 1
ATOM 2278 C CA . THR A 1 296 ? 42.281 -7.664 -27.045 1.00 52.69 296 THR A CA 1
ATOM 2279 C C . THR A 1 296 ? 41.044 -7.449 -27.921 1.00 52.69 296 THR A C 1
ATOM 2281 O O . THR A 1 296 ? 40.715 -8.293 -28.753 1.00 52.69 296 THR A O 1
ATOM 2284 N N . ILE A 1 297 ? 40.377 -6.297 -27.779 1.00 55.66 297 ILE A N 1
ATOM 2285 C CA . ILE A 1 297 ? 39.254 -5.897 -28.641 1.00 55.66 297 ILE A CA 1
ATOM 2286 C C . ILE A 1 297 ? 39.722 -5.785 -30.090 1.00 55.66 297 ILE A C 1
ATOM 2288 O O . ILE A 1 297 ? 39.098 -6.361 -30.976 1.00 55.66 297 ILE A O 1
ATOM 2292 N N . LYS A 1 298 ? 40.853 -5.111 -30.327 1.00 67.56 298 LYS A N 1
ATOM 2293 C CA . LYS A 1 298 ? 41.425 -4.961 -31.666 1.00 67.56 298 LYS A CA 1
ATOM 2294 C C . LYS A 1 298 ? 41.795 -6.306 -32.293 1.00 67.56 298 LYS A C 1
ATOM 2296 O O . LYS A 1 298 ? 41.499 -6.531 -33.456 1.00 67.56 298 LYS A O 1
ATOM 2301 N N . GLU A 1 299 ? 42.385 -7.226 -31.536 1.00 63.81 299 GLU A N 1
ATOM 2302 C CA . GLU A 1 299 ? 42.730 -8.565 -32.027 1.00 63.81 299 GLU A CA 1
ATOM 2303 C C . GLU A 1 299 ? 41.480 -9.399 -32.367 1.00 63.81 299 GLU A C 1
ATOM 2305 O O . GLU A 1 299 ? 41.465 -10.108 -33.380 1.00 63.81 299 GLU A O 1
ATOM 2310 N N . ALA A 1 300 ? 40.410 -9.293 -31.570 1.00 60.97 300 ALA A N 1
ATOM 2311 C CA . ALA A 1 300 ? 39.127 -9.935 -31.858 1.00 60.97 300 ALA A CA 1
ATOM 2312 C C . ALA A 1 300 ? 38.454 -9.342 -33.113 1.00 60.97 300 ALA A C 1
ATOM 2314 O O . ALA A 1 300 ? 37.976 -10.099 -33.965 1.00 60.97 300 ALA A O 1
ATOM 2315 N N . GLU A 1 301 ? 38.486 -8.014 -33.258 1.00 69.75 301 GLU A N 1
ATOM 2316 C CA . GLU A 1 301 ? 37.972 -7.268 -34.413 1.00 69.75 301 GLU A CA 1
ATOM 2317 C C . GLU A 1 301 ? 38.771 -7.571 -35.691 1.00 69.75 301 GLU A C 1
ATOM 2319 O O . GLU A 1 301 ? 38.182 -7.828 -36.741 1.00 69.75 301 GLU A O 1
ATOM 2324 N N . ASP A 1 302 ? 40.101 -7.642 -35.609 1.00 71.12 302 ASP A N 1
ATOM 2325 C CA . ASP A 1 302 ? 40.988 -7.999 -36.722 1.00 71.12 302 ASP A CA 1
ATOM 2326 C C . ASP A 1 302 ? 40.784 -9.457 -37.155 1.00 71.12 302 ASP A C 1
ATOM 2328 O O . ASP A 1 302 ? 40.904 -9.795 -38.334 1.00 71.12 302 ASP A O 1
ATOM 2332 N N . THR A 1 303 ? 40.491 -10.357 -36.216 1.00 73.19 303 THR A N 1
ATOM 2333 C CA . THR A 1 303 ? 40.196 -11.768 -36.515 1.00 73.19 303 THR A CA 1
ATOM 2334 C C . THR A 1 303 ? 38.860 -11.907 -37.239 1.00 73.19 303 THR A C 1
ATOM 2336 O O . THR A 1 303 ? 38.788 -12.581 -38.269 1.00 73.19 303 THR A O 1
ATOM 2339 N N . TRP A 1 304 ? 37.834 -11.198 -36.768 1.00 76.19 304 TRP A N 1
ATOM 2340 C CA . TRP A 1 304 ? 36.526 -11.152 -37.415 1.00 76.19 304 TRP A CA 1
ATOM 2341 C C . TRP A 1 304 ? 36.585 -10.491 -38.802 1.00 76.19 304 TRP A C 1
ATOM 2343 O O . TRP A 1 304 ? 36.080 -11.033 -39.786 1.00 76.19 304 TRP A O 1
ATOM 2353 N N . SER A 1 305 ? 37.285 -9.362 -38.916 1.00 74.50 305 SER A N 1
ATOM 2354 C CA . SER A 1 305 ? 37.449 -8.627 -40.176 1.00 74.50 305 SER A CA 1
ATOM 2355 C C . SER A 1 305 ? 38.201 -9.445 -41.228 1.00 74.50 305 SER A C 1
ATOM 2357 O O . SER A 1 305 ? 37.839 -9.423 -42.406 1.00 74.50 305 SER A O 1
ATOM 2359 N N . ARG A 1 306 ? 39.211 -10.224 -40.811 1.00 74.62 306 ARG A N 1
ATOM 2360 C CA . ARG A 1 306 ? 39.905 -11.181 -41.688 1.00 74.62 306 ARG A CA 1
ATOM 2361 C C . ARG A 1 306 ? 38.989 -12.312 -42.154 1.00 74.62 306 ARG A C 1
ATOM 2363 O O . ARG A 1 306 ? 39.104 -12.723 -43.302 1.00 74.62 306 ARG A O 1
ATOM 2370 N N . ALA A 1 307 ? 38.072 -12.783 -41.307 1.00 70.38 307 ALA A N 1
ATOM 2371 C CA . ALA A 1 307 ? 37.115 -13.828 -41.671 1.00 70.38 307 ALA A CA 1
ATOM 2372 C C . ALA A 1 307 ? 36.049 -13.356 -42.683 1.00 70.38 307 ALA A C 1
ATOM 2374 O O . ALA A 1 307 ? 35.563 -14.164 -43.472 1.00 70.38 307 ALA A O 1
ATOM 2375 N N . LEU A 1 308 ? 35.690 -12.066 -42.679 1.00 72.81 308 LEU A N 1
ATOM 2376 C CA . LEU A 1 308 ? 34.679 -11.491 -43.579 1.00 72.81 308 LEU A CA 1
ATOM 2377 C C . LEU A 1 308 ? 35.219 -10.987 -44.929 1.00 72.81 308 LEU A C 1
ATOM 2379 O O . LEU A 1 308 ? 34.416 -10.729 -45.828 1.00 72.81 308 LEU A O 1
ATOM 2383 N N . GLU A 1 309 ? 36.540 -10.828 -45.071 1.00 76.12 309 GLU A N 1
ATOM 2384 C CA . GLU A 1 309 ? 37.211 -10.267 -46.255 1.00 76.12 309 GLU A CA 1
ATOM 2385 C C . GLU A 1 309 ? 36.488 -9.035 -46.845 1.00 76.12 309 GLU A C 1
ATOM 2387 O O . GLU A 1 309 ? 35.859 -9.109 -47.901 1.00 76.12 309 GLU A O 1
ATOM 2392 N N . LEU A 1 310 ? 36.557 -7.889 -46.161 1.00 74.31 310 LEU A N 1
ATOM 2393 C CA . LEU A 1 310 ? 35.821 -6.673 -46.540 1.00 74.31 310 LEU A CA 1
ATOM 2394 C C . LEU A 1 310 ? 36.167 -6.168 -47.962 1.00 74.31 310 LEU A C 1
ATOM 2396 O O . LEU A 1 310 ? 37.327 -6.168 -48.375 1.00 74.31 310 LEU A O 1
ATOM 2400 N N . GLN A 1 311 ? 35.156 -5.699 -48.702 1.00 71.69 311 GLN A N 1
ATOM 2401 C CA . GLN A 1 311 ? 35.270 -5.119 -50.049 1.00 71.69 311 GLN A CA 1
ATOM 2402 C C . GLN A 1 311 ? 34.812 -3.650 -50.084 1.00 71.69 311 GLN A C 1
ATOM 2404 O O . GLN A 1 311 ? 34.011 -3.212 -49.262 1.00 71.69 311 GLN A O 1
ATOM 2409 N N . SER A 1 312 ? 35.301 -2.877 -51.060 1.00 58.84 312 SER A N 1
ATOM 2410 C CA . SER A 1 312 ? 35.026 -1.433 -51.173 1.00 58.84 312 SER A CA 1
ATOM 2411 C C . SER A 1 312 ? 33.621 -1.085 -51.684 1.00 58.84 312 SER A C 1
ATOM 2413 O O . SER A 1 312 ? 33.147 0.025 -51.443 1.00 58.84 312 SER A O 1
ATOM 2415 N N . GLN A 1 313 ? 32.933 -2.007 -52.367 1.00 67.25 313 GLN A N 1
ATOM 2416 C CA . GLN A 1 313 ? 31.567 -1.808 -52.864 1.00 67.25 313 GLN A CA 1
ATOM 2417 C C . GLN A 1 313 ? 30.539 -2.509 -51.967 1.00 67.25 313 GLN A C 1
ATOM 2419 O O . GLN A 1 313 ? 30.588 -3.727 -51.773 1.00 67.25 313 GLN A O 1
ATOM 2424 N N . LYS A 1 314 ? 29.590 -1.727 -51.433 1.00 77.00 314 LYS A N 1
ATOM 2425 C CA . LYS A 1 314 ? 28.481 -2.233 -50.613 1.00 77.00 314 LYS A CA 1
ATOM 2426 C C . LYS A 1 314 ? 27.497 -3.016 -51.484 1.00 77.00 314 LYS A C 1
ATOM 2428 O O . LYS A 1 314 ? 27.040 -2.498 -52.500 1.00 77.00 314 LYS A O 1
ATOM 2433 N N . ARG A 1 315 ? 27.149 -4.238 -51.078 1.00 80.75 315 ARG A N 1
ATOM 2434 C CA . ARG A 1 315 ? 26.101 -5.044 -51.733 1.00 80.75 315 ARG A CA 1
ATOM 2435 C C . ARG A 1 315 ? 24.729 -4.809 -51.097 1.00 80.75 315 ARG A C 1
ATOM 2437 O O . ARG A 1 315 ? 24.648 -4.456 -49.921 1.00 80.75 315 ARG A O 1
ATOM 2444 N N . GLU A 1 316 ? 23.661 -5.061 -51.850 1.00 81.00 316 GLU A N 1
ATOM 2445 C CA . GLU A 1 316 ? 22.303 -5.126 -51.299 1.00 81.00 316 GLU A CA 1
ATOM 2446 C C . GLU A 1 316 ? 22.071 -6.460 -50.575 1.00 81.00 316 GLU A C 1
ATOM 2448 O O . GLU A 1 316 ? 22.553 -7.512 -51.004 1.00 81.00 316 GLU A O 1
ATOM 2453 N N . LEU A 1 317 ? 21.358 -6.407 -49.448 1.00 84.94 317 LEU A N 1
ATOM 2454 C CA . LEU A 1 317 ? 21.030 -7.580 -48.639 1.00 84.94 317 LEU A CA 1
ATOM 2455 C C . LEU A 1 317 ? 19.753 -8.244 -49.150 1.00 84.94 317 LEU A C 1
ATOM 2457 O O . LEU A 1 317 ? 18.810 -7.582 -49.580 1.00 84.94 317 LEU A O 1
ATOM 2461 N N . THR A 1 318 ? 19.713 -9.572 -49.089 1.00 88.25 318 THR A N 1
ATOM 2462 C CA . THR A 1 318 ? 18.502 -10.326 -49.421 1.00 88.25 318 THR A CA 1
ATOM 2463 C C . THR A 1 318 ? 17.553 -10.374 -48.221 1.00 88.25 318 THR A C 1
ATOM 2465 O O . THR A 1 318 ? 17.987 -10.302 -47.076 1.00 88.25 318 THR A O 1
ATOM 2468 N N . LYS A 1 319 ? 16.254 -10.624 -48.442 1.00 81.06 319 LYS A N 1
ATOM 2469 C CA . LYS A 1 319 ? 15.297 -10.840 -47.332 1.00 81.06 319 LYS A CA 1
ATOM 2470 C C . LYS A 1 319 ? 15.708 -11.981 -46.387 1.00 81.06 319 LYS A C 1
ATOM 2472 O O . LYS A 1 319 ? 15.326 -11.984 -45.221 1.00 81.06 319 LYS A O 1
ATOM 2477 N N . ALA A 1 320 ? 16.464 -12.960 -46.889 1.00 78.94 320 ALA A N 1
ATOM 2478 C CA . ALA A 1 320 ? 17.000 -14.053 -46.083 1.00 78.94 320 ALA A CA 1
ATOM 2479 C C . ALA A 1 320 ? 18.153 -13.596 -45.169 1.00 78.94 320 ALA A C 1
ATOM 2481 O O . ALA A 1 320 ? 18.290 -14.126 -44.068 1.00 78.94 320 ALA A O 1
ATOM 2482 N N . ASP A 1 321 ? 18.942 -12.601 -45.592 1.00 84.62 321 ASP A N 1
ATOM 2483 C CA . ASP A 1 321 ? 19.973 -11.982 -44.753 1.00 84.62 321 ASP A CA 1
ATOM 2484 C C . ASP A 1 321 ? 19.357 -11.227 -43.588 1.00 84.62 321 ASP A C 1
ATOM 2486 O O . ASP A 1 321 ? 19.752 -11.449 -42.446 1.00 84.62 321 ASP A O 1
ATOM 2490 N N . ASP A 1 322 ? 18.345 -10.406 -43.864 1.00 82.31 322 ASP A N 1
ATOM 2491 C CA . ASP A 1 322 ? 17.665 -9.627 -42.830 1.00 82.31 322 ASP A CA 1
ATOM 2492 C C . ASP A 1 322 ? 17.039 -10.537 -41.764 1.00 82.31 322 ASP A C 1
ATOM 2494 O O . ASP A 1 322 ? 17.165 -10.281 -40.565 1.00 82.31 322 ASP A O 1
ATOM 2498 N N . ALA A 1 323 ? 16.418 -11.645 -42.187 1.00 78.88 323 ALA A N 1
ATOM 2499 C CA . ALA A 1 323 ? 15.844 -12.632 -41.276 1.00 78.88 323 ALA A CA 1
ATOM 2500 C C . ALA A 1 323 ? 16.910 -13.336 -40.416 1.00 78.88 323 ALA A C 1
ATOM 2502 O O . ALA A 1 323 ? 16.695 -13.540 -39.220 1.00 78.88 323 ALA A O 1
ATOM 2503 N N . LEU A 1 324 ? 18.065 -13.692 -40.994 1.00 85.06 324 LEU A N 1
ATOM 2504 C CA . LEU A 1 324 ? 19.163 -14.316 -40.250 1.00 85.06 324 LEU A CA 1
ATOM 2505 C C . LEU A 1 324 ? 19.782 -13.346 -39.236 1.00 85.06 324 LEU A C 1
ATOM 2507 O O . LEU A 1 324 ? 20.021 -13.727 -38.091 1.00 85.06 324 LEU A O 1
ATOM 2511 N N . ILE A 1 325 ? 20.041 -12.104 -39.647 1.00 87.44 325 ILE A N 1
ATOM 2512 C CA . ILE A 1 325 ? 20.622 -11.067 -38.787 1.00 87.44 325 ILE A CA 1
ATOM 2513 C C . ILE A 1 325 ? 19.695 -10.806 -37.596 1.00 87.44 325 ILE A C 1
ATOM 2515 O O . ILE A 1 325 ? 20.163 -10.732 -36.461 1.00 87.44 325 ILE A O 1
ATOM 2519 N N . ASP A 1 326 ? 18.383 -10.731 -37.825 1.00 77.56 326 ASP A N 1
ATOM 2520 C CA . ASP A 1 326 ? 17.404 -10.528 -36.756 1.00 77.56 326 ASP A CA 1
ATOM 2521 C C . ASP A 1 326 ? 17.365 -11.704 -35.757 1.00 77.56 326 ASP A C 1
ATOM 2523 O O . ASP A 1 326 ? 17.300 -11.488 -34.543 1.00 77.56 326 ASP A O 1
ATOM 2527 N N . GLN A 1 327 ? 17.491 -12.946 -36.243 1.00 75.31 327 GLN A N 1
ATOM 2528 C CA . GLN A 1 327 ? 17.595 -14.143 -35.397 1.00 75.31 327 GLN A CA 1
ATOM 2529 C C . GLN A 1 327 ? 18.895 -14.175 -34.580 1.00 75.31 327 GLN A C 1
ATOM 2531 O O . GLN A 1 327 ? 18.862 -14.469 -33.383 1.00 75.31 327 GLN A O 1
ATOM 2536 N N . LEU A 1 328 ? 20.033 -13.842 -35.196 1.00 79.81 328 LEU A N 1
ATOM 2537 C CA . LEU A 1 328 ? 21.328 -13.762 -34.514 1.00 79.81 328 LEU A CA 1
ATOM 2538 C C . LEU A 1 328 ? 21.352 -12.656 -33.462 1.00 79.81 328 LEU A C 1
ATOM 2540 O O . LEU A 1 328 ? 21.895 -12.863 -32.382 1.00 79.81 328 LEU A O 1
ATOM 2544 N N . ALA A 1 329 ? 20.717 -11.518 -33.735 1.00 78.06 329 ALA A N 1
ATOM 2545 C CA . ALA A 1 329 ? 20.595 -10.430 -32.777 1.00 78.06 329 ALA A CA 1
ATOM 2546 C C . ALA A 1 329 ? 19.801 -10.848 -31.527 1.00 78.06 329 ALA A C 1
ATOM 2548 O O . ALA A 1 329 ? 20.178 -10.500 -30.407 1.00 78.06 329 ALA A O 1
ATOM 2549 N N . GLY A 1 330 ? 18.741 -11.647 -31.702 1.00 66.62 330 GLY A N 1
ATOM 2550 C CA . GLY A 1 330 ? 18.008 -12.253 -30.587 1.00 66.62 330 GLY A CA 1
ATOM 2551 C C . GLY A 1 330 ? 18.863 -13.225 -29.761 1.00 66.62 330 GLY A C 1
ATOM 2552 O O . GLY A 1 330 ? 18.825 -13.185 -28.533 1.00 66.62 330 GLY A O 1
ATOM 2553 N N . GLN A 1 331 ? 19.678 -14.058 -30.415 1.00 73.31 331 GLN A N 1
ATOM 2554 C CA . GLN A 1 331 ? 20.580 -14.994 -29.726 1.00 73.31 331 GLN A CA 1
ATOM 2555 C C . GLN A 1 331 ? 21.749 -14.296 -29.030 1.00 73.31 331 GLN A C 1
ATOM 2557 O O . GLN A 1 331 ? 22.125 -14.689 -27.931 1.00 73.31 331 GLN A O 1
ATOM 2562 N N . PHE A 1 332 ? 22.291 -13.231 -29.620 1.00 72.38 332 PHE A N 1
ATOM 2563 C CA . PHE A 1 332 ? 23.336 -12.424 -28.998 1.00 72.38 332 PHE A CA 1
ATOM 2564 C C . PHE A 1 332 ? 22.845 -11.776 -27.699 1.00 72.38 332 PHE A C 1
ATOM 2566 O O . PHE A 1 332 ? 23.539 -11.799 -26.683 1.00 72.38 332 PHE A O 1
ATOM 2573 N N . GLN A 1 333 ? 21.613 -11.260 -27.698 1.00 68.25 333 GLN A N 1
ATOM 2574 C CA . GLN A 1 333 ? 20.991 -10.728 -26.490 1.00 68.25 333 GLN A CA 1
ATOM 2575 C C . GLN A 1 333 ? 20.867 -11.799 -25.395 1.00 68.25 333 GLN A C 1
ATOM 2577 O O . GLN A 1 333 ? 21.235 -11.539 -24.249 1.00 68.25 333 GLN A O 1
ATOM 2582 N N . ALA A 1 334 ? 20.417 -13.008 -25.747 1.00 55.28 334 ALA A N 1
ATOM 2583 C CA . ALA A 1 334 ? 20.339 -14.129 -24.811 1.00 55.28 334 ALA A CA 1
ATOM 2584 C C . ALA A 1 334 ? 21.729 -14.559 -24.294 1.00 55.28 334 ALA A C 1
ATOM 2586 O O . ALA A 1 334 ? 21.897 -14.788 -23.098 1.00 55.28 334 ALA A O 1
ATOM 2587 N N . TYR A 1 335 ? 22.740 -14.593 -25.168 1.00 60.81 335 TYR A N 1
ATOM 2588 C CA . TYR A 1 335 ? 24.132 -14.909 -24.832 1.00 60.81 335 TYR A CA 1
ATOM 2589 C C . TYR A 1 335 ? 24.718 -13.922 -23.810 1.00 60.81 335 TYR A C 1
ATOM 2591 O O . TYR A 1 335 ? 25.275 -14.339 -22.794 1.00 60.81 335 TYR A O 1
ATOM 2599 N N . VAL A 1 336 ? 24.528 -12.613 -24.014 1.00 57.78 336 VAL A N 1
ATOM 2600 C CA . VAL A 1 336 ? 24.986 -11.574 -23.073 1.00 57.78 336 VAL A CA 1
ATOM 2601 C C . VAL A 1 336 ? 24.257 -11.676 -21.728 1.00 57.78 336 VAL A C 1
ATOM 2603 O O . VAL A 1 336 ? 24.887 -11.578 -20.674 1.00 57.78 336 VAL A O 1
ATOM 2606 N N . GLN A 1 337 ? 22.945 -11.930 -21.738 1.00 54.16 337 GLN A N 1
ATOM 2607 C CA . GLN A 1 337 ? 22.163 -12.134 -20.512 1.00 54.16 337 GLN A CA 1
ATOM 2608 C C . GLN A 1 337 ? 22.641 -13.364 -19.723 1.00 54.16 337 GLN A C 1
ATOM 2610 O O . GLN A 1 337 ? 22.765 -13.307 -18.498 1.00 54.16 337 GLN A O 1
ATOM 2615 N N . GLN A 1 338 ? 22.973 -14.456 -20.413 1.00 51.97 338 GLN A N 1
ATOM 2616 C CA . GLN A 1 338 ? 23.455 -15.688 -19.796 1.00 51.97 338 GLN A CA 1
ATOM 2617 C C . GLN A 1 338 ? 24.864 -15.534 -19.203 1.00 51.97 338 GLN A C 1
ATOM 2619 O O . GLN A 1 338 ? 25.100 -16.005 -18.089 1.00 51.97 338 GLN A O 1
ATOM 2624 N N . GLN A 1 339 ? 25.786 -14.831 -19.870 1.00 52.19 339 GLN A N 1
ATOM 2625 C CA . GLN A 1 339 ? 27.134 -14.597 -19.329 1.00 52.19 339 GLN A CA 1
ATOM 2626 C C . GLN A 1 339 ? 27.135 -13.730 -18.068 1.00 52.19 339 GLN A C 1
ATOM 2628 O O . GLN A 1 339 ? 27.896 -13.996 -17.138 1.00 52.19 339 GLN A O 1
ATOM 2633 N N . ASN A 1 340 ? 26.217 -12.770 -17.980 1.00 45.50 340 ASN A N 1
ATOM 2634 C CA . ASN A 1 340 ? 26.064 -11.931 -16.792 1.00 45.50 340 ASN A CA 1
ATOM 2635 C C . ASN A 1 340 ? 25.438 -12.683 -15.595 1.00 45.50 340 ASN A C 1
ATOM 2637 O O . ASN A 1 340 ? 25.545 -12.229 -14.457 1.00 45.50 340 ASN A O 1
ATOM 2641 N N . SER A 1 341 ? 24.816 -13.848 -15.820 1.00 38.69 341 SER A N 1
ATOM 2642 C CA . SER A 1 341 ? 24.074 -14.597 -14.792 1.00 38.69 341 SER A CA 1
ATOM 2643 C C . SER A 1 341 ? 24.932 -15.521 -13.903 1.00 38.69 341 SER A C 1
ATOM 2645 O O . SER A 1 341 ? 24.553 -15.822 -12.768 1.00 38.69 341 SER A O 1
ATOM 2647 N N . GLY A 1 342 ? 26.101 -15.969 -14.381 1.00 37.78 342 GLY A N 1
ATOM 2648 C CA . GLY A 1 342 ? 26.889 -17.032 -13.735 1.00 37.78 342 GLY A CA 1
ATOM 2649 C C . GLY A 1 342 ? 27.704 -16.618 -12.499 1.00 37.78 342 GLY A C 1
ATOM 2650 O O . GLY A 1 342 ? 28.039 -17.474 -11.686 1.00 37.78 342 GLY A O 1
ATOM 2651 N N . LEU A 1 343 ? 27.972 -15.325 -12.300 1.00 37.72 343 LEU A N 1
ATOM 2652 C CA . LEU A 1 343 ? 28.680 -14.792 -11.119 1.00 37.72 343 LEU A CA 1
ATOM 2653 C C . LEU A 1 343 ? 27.740 -14.431 -9.951 1.00 37.72 343 LEU A C 1
ATOM 2655 O O . LEU A 1 343 ? 28.194 -13.972 -8.910 1.00 37.72 343 LEU A O 1
ATOM 2659 N N . MET A 1 344 ? 26.425 -14.574 -10.140 1.00 42.97 344 MET A N 1
ATOM 2660 C CA . MET A 1 344 ? 25.542 -13.511 -9.674 1.00 42.97 344 MET A CA 1
ATOM 2661 C C . MET A 1 344 ? 24.094 -13.952 -9.384 1.00 42.97 344 MET A C 1
ATOM 2663 O O . MET A 1 344 ? 23.215 -13.102 -9.381 1.00 42.97 344 MET A O 1
ATOM 2667 N N . ARG A 1 345 ? 23.782 -15.229 -9.098 1.00 38.09 345 ARG A N 1
ATOM 2668 C CA . ARG A 1 345 ? 22.374 -15.657 -8.855 1.00 38.09 345 ARG A CA 1
ATOM 2669 C C . ARG A 1 345 ? 21.662 -14.879 -7.734 1.00 38.09 345 ARG A C 1
ATOM 2671 O O . ARG A 1 345 ? 20.513 -14.495 -7.923 1.00 38.09 345 ARG A O 1
ATOM 2678 N N . GLY A 1 346 ? 22.338 -14.579 -6.619 1.00 42.44 346 GLY A N 1
ATOM 2679 C CA . GLY A 1 346 ? 21.797 -13.690 -5.574 1.00 42.44 346 GLY A CA 1
ATOM 2680 C C . GLY A 1 346 ? 21.640 -12.235 -6.041 1.00 42.44 346 GLY A C 1
ATOM 2681 O O . GLY A 1 346 ? 20.720 -11.534 -5.627 1.00 42.44 346 GLY A O 1
ATOM 2682 N N . SER A 1 347 ? 22.484 -11.800 -6.978 1.00 51.66 347 SER A N 1
ATOM 2683 C CA . SER A 1 347 ? 22.467 -10.447 -7.533 1.00 51.66 347 SER A CA 1
ATOM 2684 C C . SER A 1 347 ? 21.494 -10.243 -8.700 1.00 51.66 347 SER A C 1
ATOM 2686 O O . SER A 1 347 ? 21.173 -9.100 -8.983 1.00 51.66 347 SER A O 1
ATOM 2688 N N . ILE A 1 348 ? 21.024 -11.292 -9.391 1.00 53.81 348 ILE A N 1
ATOM 2689 C CA . ILE A 1 348 ? 20.056 -11.135 -10.494 1.00 53.81 348 ILE A CA 1
ATOM 2690 C C . ILE A 1 348 ? 18.729 -10.666 -9.914 1.00 53.81 348 ILE A C 1
ATOM 2692 O O . ILE A 1 348 ? 18.159 -9.691 -10.386 1.00 53.81 348 ILE A O 1
ATOM 2696 N N . GLU A 1 349 ? 18.273 -11.314 -8.844 1.00 60.72 349 GLU A N 1
ATOM 2697 C CA . GLU A 1 349 ? 17.042 -10.934 -8.160 1.00 60.72 349 GLU A CA 1
ATOM 2698 C C . GLU A 1 349 ? 17.171 -9.553 -7.499 1.00 60.72 349 GLU A C 1
ATOM 2700 O O . GLU A 1 349 ? 16.280 -8.714 -7.623 1.00 60.72 349 GLU A O 1
ATOM 2705 N N . VAL A 1 350 ? 18.308 -9.276 -6.854 1.00 65.69 350 VAL A N 1
ATOM 2706 C CA . VAL A 1 350 ? 18.605 -7.945 -6.301 1.00 65.69 350 VAL A CA 1
ATOM 2707 C C . VAL A 1 350 ? 18.693 -6.889 -7.409 1.00 65.69 350 VAL A C 1
ATOM 2709 O O . VAL A 1 350 ? 18.089 -5.831 -7.294 1.00 65.69 350 VAL A O 1
ATOM 2712 N N . GLY A 1 351 ? 19.376 -7.176 -8.513 1.00 65.50 351 GLY A N 1
ATOM 2713 C CA . GLY A 1 351 ? 19.527 -6.301 -9.674 1.00 65.50 351 GLY A CA 1
ATOM 2714 C C . GLY A 1 351 ? 18.197 -6.025 -10.367 1.00 65.50 351 GLY A C 1
ATOM 2715 O O . GLY A 1 351 ? 17.913 -4.880 -10.710 1.00 65.50 351 GLY A O 1
ATOM 2716 N N . ARG A 1 352 ? 17.333 -7.039 -10.481 1.00 72.81 352 ARG A N 1
ATOM 2717 C CA . ARG A 1 352 ? 15.953 -6.914 -10.960 1.00 72.81 352 ARG A CA 1
ATOM 2718 C C . ARG A 1 352 ? 15.154 -5.977 -10.063 1.00 72.81 352 ARG A C 1
ATOM 2720 O O . ARG A 1 352 ? 14.565 -5.020 -10.565 1.00 72.81 352 ARG A O 1
ATOM 2727 N N . ARG A 1 353 ? 15.185 -6.191 -8.741 1.00 79.19 353 ARG A N 1
ATOM 2728 C CA . ARG A 1 353 ? 14.527 -5.297 -7.777 1.00 79.19 353 ARG A CA 1
ATOM 2729 C C . ARG A 1 353 ? 15.060 -3.875 -7.871 1.00 79.19 353 ARG A C 1
ATOM 2731 O O . ARG A 1 353 ? 14.260 -2.949 -7.908 1.00 79.19 353 ARG A O 1
ATOM 2738 N N . LEU A 1 354 ? 16.377 -3.692 -7.964 1.00 79.38 354 LEU A N 1
ATOM 2739 C CA . LEU A 1 354 ? 17.017 -2.383 -8.117 1.00 79.38 354 LEU A CA 1
ATOM 2740 C C . LEU A 1 354 ? 16.599 -1.689 -9.424 1.00 79.38 354 LEU A C 1
ATOM 2742 O O . LEU A 1 354 ? 16.296 -0.499 -9.399 1.00 79.38 354 LEU A O 1
ATOM 2746 N N . ALA A 1 355 ? 16.498 -2.413 -10.543 1.00 79.12 355 ALA A N 1
ATOM 2747 C CA . ALA A 1 355 ? 16.026 -1.871 -11.819 1.00 79.12 355 ALA A CA 1
ATOM 2748 C C . ALA A 1 355 ? 14.540 -1.470 -11.775 1.00 79.12 355 ALA A C 1
ATOM 2750 O O . ALA A 1 355 ? 14.181 -0.382 -12.227 1.00 79.12 355 ALA A O 1
ATOM 2751 N N . GLN A 1 356 ? 13.680 -2.302 -11.178 1.00 87.50 356 GLN A N 1
ATOM 2752 C CA . GLN A 1 356 ? 12.261 -1.988 -10.952 1.00 87.50 356 GLN A CA 1
ATOM 2753 C C . GLN A 1 356 ? 12.099 -0.715 -10.129 1.00 87.50 356 GLN A C 1
ATOM 2755 O O . GLN A 1 356 ? 11.335 0.184 -10.471 1.00 87.50 356 GLN A O 1
ATOM 2760 N N . ASN A 1 357 ? 12.860 -0.632 -9.051 1.00 89.00 357 ASN A N 1
ATOM 2761 C CA . ASN A 1 357 ? 12.907 0.497 -8.150 1.00 89.00 357 ASN A CA 1
ATOM 2762 C C . ASN A 1 357 ? 13.417 1.772 -8.842 1.00 89.00 357 ASN A C 1
ATOM 2764 O O . ASN A 1 357 ? 12.772 2.818 -8.755 1.00 89.00 357 ASN A O 1
ATOM 2768 N N . ALA A 1 358 ? 14.486 1.680 -9.633 1.00 85.06 358 ALA A N 1
ATOM 2769 C CA . ALA A 1 358 ? 14.962 2.791 -10.451 1.00 85.06 358 ALA A CA 1
ATOM 2770 C C . ALA A 1 358 ? 13.903 3.268 -11.463 1.00 85.06 358 ALA A C 1
ATOM 2772 O O . ALA A 1 358 ? 13.707 4.474 -11.634 1.00 85.06 358 ALA A O 1
ATOM 2773 N N . ALA A 1 359 ? 13.171 2.343 -12.095 1.00 89.31 359 ALA A N 1
ATOM 2774 C CA . ALA A 1 359 ? 12.066 2.681 -12.988 1.00 89.31 359 ALA A CA 1
ATOM 2775 C C . ALA A 1 359 ? 10.926 3.397 -12.241 1.00 89.31 359 ALA A C 1
ATOM 2777 O O . ALA A 1 359 ? 10.434 4.421 -12.724 1.00 89.31 359 ALA A O 1
ATOM 2778 N N . ARG A 1 360 ? 10.550 2.923 -11.041 1.00 94.69 360 ARG A N 1
ATOM 2779 C CA . ARG A 1 360 ? 9.563 3.588 -10.168 1.00 94.69 360 ARG A CA 1
ATOM 2780 C C . ARG A 1 360 ? 9.981 5.017 -9.853 1.00 94.69 360 ARG A C 1
ATOM 2782 O O . ARG A 1 360 ? 9.189 5.931 -10.055 1.00 94.69 360 ARG A O 1
ATOM 2789 N N . GLU A 1 361 ? 11.220 5.223 -9.409 1.00 91.62 361 GLU A N 1
ATOM 2790 C CA . GLU A 1 361 ? 11.709 6.555 -9.047 1.00 91.62 361 GLU A CA 1
ATOM 2791 C C . GLU A 1 361 ? 11.629 7.529 -10.227 1.00 91.62 361 GLU A C 1
ATOM 2793 O O . GLU A 1 361 ? 11.132 8.641 -10.065 1.00 91.62 361 GLU A O 1
ATOM 2798 N N . ARG A 1 362 ? 11.996 7.101 -11.440 1.00 90.06 362 ARG A N 1
ATOM 2799 C CA . ARG A 1 362 ? 11.862 7.948 -12.637 1.00 90.06 362 ARG A CA 1
ATOM 2800 C C . ARG A 1 362 ? 10.436 8.255 -13.032 1.00 90.06 362 ARG A C 1
ATOM 2802 O O . ARG A 1 362 ? 10.150 9.380 -13.428 1.00 90.06 362 ARG A O 1
ATOM 2809 N N . ILE A 1 363 ? 9.553 7.264 -12.966 1.00 93.94 363 ILE A N 1
ATOM 2810 C CA . ILE A 1 363 ? 8.128 7.471 -13.226 1.00 93.94 363 ILE A CA 1
ATOM 2811 C C . ILE A 1 363 ? 7.596 8.550 -12.279 1.00 93.94 363 ILE A C 1
ATOM 2813 O O . ILE A 1 363 ? 6.919 9.480 -12.719 1.00 93.94 363 ILE A O 1
ATOM 2817 N N . LEU A 1 364 ? 7.946 8.462 -10.993 1.00 94.06 364 LEU A N 1
ATOM 2818 C CA . LEU A 1 364 ? 7.551 9.447 -9.992 1.00 94.06 364 LEU A CA 1
ATOM 2819 C C . LEU A 1 364 ? 8.202 10.816 -10.235 1.00 94.06 364 LEU A C 1
ATOM 2821 O O . LEU A 1 364 ? 7.529 11.831 -10.080 1.00 94.06 364 LEU A O 1
ATOM 2825 N N . GLN A 1 365 ? 9.465 10.870 -10.669 1.00 91.12 365 GLN A N 1
ATOM 2826 C CA . GLN A 1 365 ? 10.148 12.122 -11.030 1.00 91.12 365 GLN A CA 1
ATOM 2827 C C . GLN A 1 365 ? 9.501 12.799 -12.243 1.00 91.12 365 GLN A C 1
ATOM 2829 O O . GLN A 1 365 ? 9.211 13.992 -12.189 1.00 91.12 365 GLN A O 1
ATOM 2834 N N . ASN A 1 366 ? 9.203 12.046 -13.306 1.00 90.62 366 ASN A N 1
ATOM 2835 C CA . ASN A 1 366 ? 8.485 12.554 -14.479 1.00 90.62 366 ASN A CA 1
ATOM 2836 C C . ASN A 1 366 ? 7.090 13.065 -14.092 1.00 90.62 366 ASN A C 1
ATOM 2838 O O . ASN A 1 366 ? 6.641 14.104 -14.578 1.00 90.62 366 ASN A O 1
ATOM 2842 N N . PHE A 1 367 ? 6.412 12.359 -13.184 1.00 90.50 367 PHE A N 1
ATOM 2843 C CA . PHE A 1 367 ? 5.122 12.781 -12.655 1.00 90.50 367 PHE A CA 1
ATOM 2844 C C . PHE A 1 367 ? 5.226 14.092 -11.860 1.00 90.50 367 PHE A C 1
ATOM 2846 O O . PHE A 1 367 ? 4.487 15.037 -12.147 1.00 90.50 367 PHE A O 1
ATOM 2853 N N . ALA A 1 368 ? 6.166 14.179 -10.915 1.00 88.88 368 ALA A N 1
ATOM 2854 C CA . ALA A 1 368 ? 6.401 15.360 -10.086 1.00 88.88 368 ALA A CA 1
ATOM 2855 C C . ALA A 1 368 ? 6.852 16.579 -10.906 1.00 88.88 368 ALA A C 1
ATOM 2857 O O . ALA A 1 368 ? 6.404 17.689 -10.642 1.00 88.88 368 ALA A O 1
ATOM 2858 N N . ALA A 1 369 ? 7.630 16.385 -11.976 1.00 86.44 369 ALA A N 1
ATOM 2859 C CA . ALA A 1 369 ? 8.000 17.463 -12.899 1.00 86.44 369 ALA A CA 1
ATOM 2860 C C . ALA A 1 369 ? 6.779 18.143 -13.550 1.00 86.44 369 ALA A C 1
ATOM 2862 O O . ALA A 1 369 ? 6.850 19.304 -13.944 1.00 86.44 369 ALA A O 1
ATOM 2863 N N . SER A 1 370 ? 5.643 17.440 -13.638 1.00 79.94 370 SER A N 1
ATOM 2864 C CA . SER A 1 370 ? 4.375 17.991 -14.132 1.00 79.94 370 SER A CA 1
ATOM 2865 C C . SER A 1 370 ? 3.453 18.552 -13.037 1.00 79.94 370 SER A C 1
ATOM 2867 O O . SER A 1 370 ? 2.384 19.071 -13.361 1.00 79.94 370 SER A O 1
ATOM 2869 N N . LYS A 1 371 ? 3.839 18.446 -11.756 1.00 79.62 371 LYS A N 1
ATOM 2870 C CA . LYS A 1 371 ? 3.066 18.886 -10.585 1.00 79.62 371 LYS A CA 1
ATOM 2871 C C . LYS A 1 371 ? 3.970 19.597 -9.557 1.00 79.62 371 LYS A C 1
ATOM 2873 O O . LYS A 1 371 ? 4.561 18.923 -8.715 1.00 79.62 371 LYS A O 1
ATOM 2878 N N . PRO A 1 372 ? 4.025 20.943 -9.538 1.00 68.56 372 PRO A N 1
ATOM 2879 C CA . PRO A 1 372 ? 4.960 21.694 -8.688 1.00 68.56 372 PRO A CA 1
ATOM 2880 C C . PRO A 1 372 ? 4.772 21.470 -7.176 1.00 68.56 372 PRO A C 1
ATOM 2882 O O . PRO A 1 372 ? 5.713 21.640 -6.409 1.00 68.56 372 PRO A O 1
ATOM 2885 N N . SER A 1 373 ? 3.587 21.040 -6.735 1.00 71.56 373 SER A N 1
ATOM 2886 C CA . SER A 1 373 ? 3.288 20.717 -5.333 1.00 71.56 373 SER A CA 1
ATOM 2887 C C . SER A 1 373 ? 3.632 19.275 -4.932 1.00 71.56 373 SER A C 1
ATOM 2889 O O . SER A 1 373 ? 3.268 18.848 -3.839 1.00 71.56 373 SER A O 1
ATOM 2891 N N . THR A 1 374 ? 4.293 18.490 -5.788 1.00 82.94 374 THR A N 1
ATOM 2892 C CA . THR A 1 374 ? 4.656 17.087 -5.518 1.00 82.94 374 THR A CA 1
ATOM 2893 C C . THR A 1 374 ? 6.170 16.925 -5.427 1.00 82.94 374 THR A C 1
ATOM 2895 O O . THR A 1 374 ? 6.903 17.361 -6.307 1.00 82.94 374 THR A O 1
ATOM 2898 N N . ILE A 1 375 ? 6.641 16.253 -4.378 1.00 85.06 375 ILE A N 1
ATOM 2899 C CA . ILE A 1 375 ? 8.046 15.900 -4.167 1.00 85.06 375 ILE A CA 1
ATOM 2900 C C . ILE A 1 375 ? 8.186 14.387 -4.254 1.00 85.06 375 ILE A C 1
ATOM 2902 O O . ILE A 1 375 ? 7.353 13.644 -3.737 1.00 85.06 375 ILE A O 1
ATOM 2906 N N . VAL A 1 376 ? 9.265 13.933 -4.881 1.00 87.19 376 VAL A N 1
ATOM 2907 C CA . VAL A 1 376 ? 9.670 12.528 -4.853 1.00 87.19 376 VAL A CA 1
ATOM 2908 C C . VAL A 1 376 ? 10.672 12.336 -3.728 1.00 87.19 376 VAL A C 1
ATOM 2910 O O . VAL A 1 376 ? 11.665 13.059 -3.655 1.00 87.19 376 VAL A O 1
ATOM 2913 N N . LYS A 1 377 ? 10.432 11.344 -2.875 1.00 85.00 377 LYS A N 1
ATOM 2914 C CA . LYS A 1 377 ? 11.444 10.809 -1.967 1.00 85.00 377 LYS A CA 1
ATOM 2915 C C . LYS A 1 377 ? 11.844 9.425 -2.442 1.00 85.00 377 LYS A C 1
ATOM 2917 O O . LYS A 1 377 ? 10.993 8.618 -2.795 1.00 85.00 377 LYS A O 1
ATOM 2922 N N . GLY A 1 378 ? 13.138 9.155 -2.437 1.00 78.50 378 GLY A N 1
ATOM 2923 C CA . GLY A 1 378 ? 13.710 7.900 -2.913 1.00 78.50 378 GLY A CA 1
ATOM 2924 C C . GLY A 1 378 ? 15.204 7.844 -2.634 1.00 78.50 378 GLY A C 1
ATOM 2925 O O . GLY A 1 378 ? 15.769 8.782 -2.054 1.00 78.50 378 GLY A O 1
ATOM 2926 N N . ALA A 1 379 ? 15.854 6.760 -3.046 1.00 69.19 379 ALA A N 1
ATOM 2927 C CA . ALA A 1 379 ? 17.280 6.586 -2.814 1.00 69.19 379 ALA A CA 1
ATOM 2928 C C . ALA A 1 379 ? 18.103 7.729 -3.436 1.00 69.19 379 ALA A C 1
ATOM 2930 O O . ALA A 1 379 ? 19.053 8.192 -2.809 1.00 69.19 379 ALA A O 1
ATOM 2931 N N . ALA A 1 380 ? 17.689 8.303 -4.577 1.00 63.75 380 ALA A N 1
ATOM 2932 C CA . ALA A 1 380 ? 18.425 9.410 -5.192 1.00 63.75 380 ALA A CA 1
ATOM 2933 C C . ALA A 1 380 ? 18.472 10.694 -4.339 1.00 63.75 380 ALA A C 1
ATOM 2935 O O . ALA A 1 380 ? 19.361 11.533 -4.514 1.00 63.75 380 ALA A O 1
ATOM 2936 N N . THR A 1 381 ? 17.557 10.831 -3.379 1.00 65.00 381 THR A N 1
ATOM 2937 C CA . THR A 1 381 ? 17.473 11.988 -2.473 1.00 65.00 381 THR A CA 1
ATOM 2938 C C . THR A 1 381 ? 18.228 11.802 -1.153 1.00 65.00 381 THR A C 1
ATOM 2940 O O . THR A 1 381 ? 18.421 12.772 -0.424 1.00 65.00 381 THR A O 1
ATOM 2943 N N . GLN A 1 382 ? 18.696 10.588 -0.841 1.00 67.25 382 GLN A N 1
ATOM 2944 C CA . GLN A 1 382 ? 19.404 10.288 0.410 1.00 67.25 382 GLN A CA 1
ATOM 2945 C C . GLN A 1 382 ? 20.928 10.490 0.275 1.00 67.25 382 GLN A C 1
ATOM 2947 O O . GLN A 1 382 ? 21.460 10.581 -0.836 1.00 67.25 382 GLN A O 1
ATOM 2952 N N . GLN A 1 383 ? 21.652 10.586 1.393 1.00 67.38 383 GLN A N 1
ATOM 2953 C CA . GLN A 1 383 ? 23.121 10.703 1.439 1.00 67.38 383 GLN A CA 1
ATOM 2954 C C . GLN A 1 383 ? 23.748 9.379 1.912 1.00 67.38 383 GLN A C 1
ATOM 2956 O O . GLN A 1 383 ? 23.145 8.687 2.727 1.00 67.38 383 GLN A O 1
ATOM 2961 N N . GLY A 1 384 ? 24.945 9.037 1.422 1.00 66.62 384 GLY A N 1
ATOM 2962 C CA . GLY A 1 384 ? 25.701 7.842 1.831 1.00 66.62 384 GLY A CA 1
ATOM 2963 C C . GLY A 1 384 ? 26.099 6.923 0.671 1.00 66.62 384 GLY A C 1
ATOM 2964 O O . GLY A 1 384 ? 25.566 7.035 -0.429 1.00 66.62 384 GLY A O 1
ATOM 2965 N N . VAL A 1 385 ? 27.021 5.991 0.934 1.00 55.78 385 VAL A N 1
ATOM 2966 C CA . VAL A 1 385 ? 27.617 5.089 -0.077 1.00 55.78 385 VAL A CA 1
ATOM 2967 C C . VAL A 1 385 ? 26.566 4.207 -0.766 1.00 55.78 385 VAL A C 1
ATOM 2969 O O . VAL A 1 385 ? 26.571 4.065 -1.984 1.00 55.78 385 VAL A O 1
ATOM 2972 N N . GLU A 1 386 ? 25.610 3.657 -0.012 1.00 66.38 386 GLU A N 1
ATOM 2973 C CA . GLU A 1 386 ? 24.501 2.852 -0.561 1.00 66.38 386 GLU A CA 1
ATOM 2974 C C . GLU A 1 386 ? 23.589 3.683 -1.478 1.00 66.38 386 GLU A C 1
ATOM 2976 O O . GLU A 1 386 ? 23.113 3.207 -2.510 1.00 66.38 386 GLU A O 1
ATOM 2981 N N . SER A 1 387 ? 23.391 4.955 -1.124 1.00 63.09 387 SER A N 1
ATOM 2982 C CA . SER A 1 387 ? 22.628 5.918 -1.914 1.00 63.09 387 SER A CA 1
ATOM 2983 C C . SER A 1 387 ? 23.374 6.337 -3.185 1.00 63.09 387 SER A C 1
ATOM 2985 O O . SER A 1 387 ? 22.752 6.506 -4.228 1.00 63.09 387 SER A O 1
ATOM 2987 N N . GLU A 1 388 ? 24.702 6.463 -3.155 1.00 66.38 388 GLU A N 1
ATOM 2988 C CA . GLU A 1 388 ? 25.502 6.729 -4.358 1.00 66.38 388 GLU A CA 1
ATOM 2989 C C . GLU A 1 388 ? 25.410 5.584 -5.369 1.00 66.38 388 GLU A C 1
ATOM 2991 O O . GLU A 1 388 ? 25.187 5.841 -6.551 1.00 66.38 388 GLU A O 1
ATOM 2996 N N . ILE A 1 389 ? 25.469 4.331 -4.906 1.00 63.56 389 ILE A N 1
ATOM 2997 C CA . ILE A 1 389 ? 25.260 3.147 -5.755 1.00 63.56 389 ILE A CA 1
ATOM 2998 C C . ILE A 1 389 ? 23.847 3.162 -6.349 1.00 63.56 389 ILE A C 1
ATOM 3000 O O . ILE A 1 389 ? 23.670 2.964 -7.549 1.00 63.56 389 ILE A O 1
ATOM 3004 N N . ALA A 1 390 ? 22.833 3.455 -5.532 1.00 59.00 390 ALA A N 1
ATOM 3005 C CA . ALA A 1 390 ? 21.459 3.596 -6.000 1.00 59.00 390 ALA A CA 1
ATOM 3006 C C . ALA A 1 390 ? 21.292 4.718 -7.041 1.00 59.00 390 ALA A C 1
ATOM 3008 O O . ALA A 1 390 ? 20.650 4.507 -8.070 1.00 59.00 390 ALA A O 1
ATOM 3009 N N . LYS A 1 391 ? 21.890 5.894 -6.806 1.00 64.31 391 LYS A N 1
ATOM 3010 C CA . LYS A 1 391 ? 21.910 7.020 -7.754 1.00 64.31 391 LYS A CA 1
ATOM 3011 C C . LYS A 1 391 ? 22.567 6.622 -9.054 1.00 64.31 391 LYS A C 1
ATOM 3013 O O . LYS A 1 391 ? 22.076 7.018 -10.103 1.00 64.31 391 LYS A O 1
ATOM 3018 N N . GLU A 1 392 ? 23.654 5.867 -8.989 1.00 62.56 392 GLU A N 1
ATOM 3019 C CA . GLU A 1 392 ? 24.351 5.423 -10.182 1.00 62.56 392 GLU A CA 1
ATOM 3020 C C . GLU A 1 392 ? 23.510 4.420 -10.963 1.00 62.56 392 GLU A C 1
ATOM 3022 O O . GLU A 1 392 ? 23.324 4.626 -12.147 1.00 62.56 392 GLU A O 1
ATOM 3027 N N . ILE A 1 393 ? 22.850 3.451 -10.321 1.00 62.94 393 ILE A N 1
ATOM 3028 C CA . ILE A 1 393 ? 21.883 2.563 -10.998 1.00 62.94 393 ILE A CA 1
ATOM 3029 C C . ILE A 1 393 ? 20.770 3.379 -11.681 1.00 62.94 393 ILE A C 1
ATOM 3031 O O . ILE A 1 393 ? 20.409 3.127 -12.835 1.00 62.94 393 ILE A O 1
ATOM 3035 N N . VAL A 1 394 ? 20.251 4.405 -10.997 1.00 57.69 394 VAL A N 1
ATOM 3036 C CA . VAL A 1 394 ? 19.269 5.345 -11.560 1.00 57.69 394 VAL A CA 1
ATOM 3037 C C . VAL A 1 394 ? 19.875 6.217 -12.666 1.00 57.69 394 VAL A C 1
ATOM 3039 O O . VAL A 1 394 ? 19.138 6.611 -13.562 1.00 57.69 394 VAL A O 1
ATOM 3042 N N . LYS A 1 395 ? 21.177 6.507 -12.677 1.00 58.69 395 LYS A N 1
ATOM 3043 C CA . LYS A 1 395 ? 21.849 7.260 -13.749 1.00 58.69 395 LYS A CA 1
ATOM 3044 C C . LYS A 1 395 ? 22.224 6.389 -14.939 1.00 58.69 395 LYS A C 1
ATOM 3046 O O . LYS A 1 395 ? 21.992 6.797 -16.067 1.00 58.69 395 LYS A O 1
ATOM 3051 N N . THR A 1 396 ? 22.765 5.194 -14.730 1.00 54.91 396 THR A N 1
ATOM 3052 C CA . THR A 1 396 ? 23.152 4.250 -15.784 1.00 54.91 396 THR A CA 1
ATOM 3053 C C . THR A 1 396 ? 21.933 3.890 -16.616 1.00 54.91 396 THR A C 1
ATOM 3055 O O . THR A 1 396 ? 21.934 4.096 -17.825 1.00 54.91 396 THR A O 1
ATOM 3058 N N . ASN A 1 397 ? 20.823 3.532 -15.965 1.00 53.47 397 ASN A N 1
ATOM 3059 C CA . ASN A 1 397 ? 19.581 3.269 -16.680 1.00 53.47 397 ASN A CA 1
ATOM 3060 C C . ASN A 1 397 ? 19.042 4.544 -17.404 1.00 53.47 397 ASN A C 1
ATOM 3062 O O . ASN A 1 397 ? 18.137 4.418 -18.217 1.00 53.47 397 ASN A O 1
ATOM 3066 N N . SER A 1 398 ? 19.450 5.784 -17.044 1.00 41.44 398 SER A N 1
ATOM 3067 C CA . SER A 1 398 ? 18.871 7.048 -17.578 1.00 41.44 398 SER A CA 1
ATOM 3068 C C . SER A 1 398 ? 19.730 7.658 -18.672 1.00 41.44 398 SER A C 1
ATOM 3070 O O . SER A 1 398 ? 19.212 8.265 -19.606 1.00 41.44 398 SER A O 1
ATOM 3072 N N . ASN A 1 399 ? 21.044 7.500 -18.527 1.00 40.03 399 ASN A N 1
ATOM 3073 C CA . ASN A 1 399 ? 22.060 7.805 -19.519 1.00 40.03 399 ASN A CA 1
ATOM 3074 C C . ASN A 1 399 ? 22.094 6.735 -20.610 1.00 40.03 399 ASN A C 1
ATOM 3076 O O . ASN A 1 399 ? 22.542 7.038 -21.710 1.00 40.03 399 ASN A O 1
ATOM 3080 N N . GLU A 1 400 ? 21.445 5.584 -20.402 1.00 44.25 400 GLU A N 1
ATOM 3081 C CA . GLU A 1 400 ? 20.814 4.821 -21.484 1.00 44.25 400 GLU A CA 1
ATOM 3082 C C . GLU A 1 400 ? 19.647 5.587 -22.156 1.00 44.25 400 GLU A C 1
ATOM 3084 O O . GLU A 1 400 ? 18.622 5.034 -22.554 1.00 44.25 400 GLU A O 1
ATOM 3089 N N . ARG A 1 401 ? 19.834 6.880 -22.443 1.00 38.31 401 ARG A N 1
ATOM 3090 C CA . ARG A 1 401 ? 19.411 7.384 -23.746 1.00 38.31 401 ARG A CA 1
ATOM 3091 C C . ARG A 1 401 ? 20.215 6.568 -24.769 1.00 38.31 401 ARG A C 1
ATOM 3093 O O . ARG A 1 401 ? 21.363 6.906 -25.011 1.00 38.31 401 ARG A O 1
ATOM 3100 N N . LEU A 1 402 ? 19.598 5.512 -25.333 1.00 36.78 402 LEU A N 1
ATOM 3101 C CA . LEU A 1 402 ? 20.029 4.684 -26.493 1.00 36.78 402 LEU A CA 1
ATOM 3102 C C . LEU A 1 402 ? 20.494 3.217 -26.248 1.00 36.78 402 LEU A C 1
ATOM 3104 O O . LEU A 1 402 ? 21.130 2.671 -27.149 1.00 36.78 402 LEU A O 1
ATOM 3108 N N . GLY A 1 403 ? 20.184 2.534 -25.133 1.00 35.94 403 GLY A N 1
ATOM 3109 C CA . GLY A 1 403 ? 20.852 1.253 -24.781 1.00 35.94 403 GLY A CA 1
ATOM 3110 C C . GLY A 1 403 ? 20.031 -0.047 -24.739 1.00 35.94 403 GLY A C 1
ATOM 3111 O O . GLY A 1 403 ? 20.267 -0.937 -25.552 1.00 35.94 403 GLY A O 1
ATOM 3112 N N . GLY A 1 404 ? 19.098 -0.200 -23.794 1.00 39.75 404 GLY A N 1
ATOM 3113 C CA . GLY A 1 404 ? 18.486 -1.506 -23.485 1.00 39.75 404 GLY A CA 1
ATOM 3114 C C . GLY A 1 404 ? 17.635 -2.138 -24.596 1.00 39.75 404 GLY A C 1
ATOM 3115 O O . GLY A 1 404 ? 17.750 -3.331 -24.873 1.00 39.75 404 GLY A O 1
ATOM 3116 N N . THR A 1 405 ? 16.849 -1.339 -25.328 1.00 41.56 405 THR A N 1
ATOM 3117 C CA . THR A 1 405 ? 16.168 -1.781 -26.568 1.00 41.56 405 THR A CA 1
ATOM 3118 C C . THR A 1 405 ? 17.101 -1.819 -27.779 1.00 41.56 405 THR A C 1
ATOM 3120 O O . THR A 1 405 ? 16.695 -2.218 -28.866 1.00 41.56 405 THR A O 1
ATOM 3123 N N . ASN A 1 406 ? 18.354 -1.403 -27.603 1.00 53.91 406 ASN A N 1
ATOM 3124 C CA . ASN A 1 406 ? 19.306 -1.194 -28.675 1.00 53.91 406 ASN A CA 1
ATOM 3125 C C . ASN A 1 406 ? 20.416 -2.243 -28.699 1.00 53.91 406 ASN A C 1
ATOM 3127 O O . ASN A 1 406 ? 21.158 -2.235 -29.655 1.00 53.91 406 ASN A O 1
ATOM 3131 N N . LEU A 1 407 ? 20.555 -3.180 -27.751 1.00 62.62 407 LEU A N 1
ATOM 3132 C CA . LEU A 1 407 ? 21.584 -4.225 -27.909 1.00 62.62 407 LEU A CA 1
ATOM 3133 C C . LEU A 1 407 ? 21.292 -5.096 -29.141 1.00 62.62 407 LEU A C 1
ATOM 3135 O O . LEU A 1 407 ? 22.163 -5.296 -29.982 1.00 62.62 407 LEU A O 1
ATOM 3139 N N . ARG A 1 408 ? 20.041 -5.556 -29.269 1.00 70.75 408 ARG A N 1
ATOM 3140 C CA . ARG A 1 408 ? 19.564 -6.296 -30.441 1.00 70.75 408 ARG A CA 1
ATOM 3141 C C . ARG A 1 408 ? 19.608 -5.425 -31.693 1.00 70.75 408 ARG A C 1
ATOM 3143 O O . ARG A 1 408 ? 20.162 -5.856 -32.692 1.00 70.75 408 ARG A O 1
ATOM 3150 N N . GLU A 1 409 ? 19.056 -4.212 -31.642 1.00 69.06 409 GLU A N 1
ATOM 3151 C CA . GLU A 1 409 ? 18.993 -3.319 -32.809 1.00 69.06 409 GLU A CA 1
ATOM 3152 C C . GLU A 1 409 ? 20.371 -2.772 -33.225 1.00 69.06 409 GLU A C 1
ATOM 3154 O O . GLU A 1 409 ? 20.658 -2.694 -34.409 1.00 69.06 409 GLU A O 1
ATOM 3159 N N . GLN A 1 410 ? 21.284 -2.478 -32.300 1.00 70.25 410 GLN A N 1
ATOM 3160 C CA . GLN A 1 410 ? 22.669 -2.089 -32.602 1.00 70.25 410 GLN A CA 1
ATOM 3161 C C . GLN A 1 410 ? 23.458 -3.269 -33.131 1.00 70.25 410 GLN A C 1
ATOM 3163 O O . GLN A 1 410 ? 24.097 -3.114 -34.159 1.00 70.25 410 GLN A O 1
ATOM 3168 N N . PHE A 1 411 ? 23.378 -4.448 -32.504 1.00 80.06 411 PHE A N 1
ATOM 3169 C CA . PHE A 1 411 ? 24.014 -5.644 -33.056 1.00 80.06 411 PHE A CA 1
ATOM 3170 C C . PHE A 1 411 ? 23.489 -5.935 -34.463 1.00 80.06 411 PHE A C 1
ATOM 3172 O O . PHE A 1 411 ? 24.268 -6.193 -35.374 1.00 80.06 411 PHE A O 1
ATOM 3179 N N . LYS A 1 412 ? 22.173 -5.830 -34.664 1.00 83.00 412 LYS A N 1
ATOM 3180 C CA . LYS A 1 412 ? 21.524 -5.966 -35.968 1.00 83.00 412 LYS A CA 1
ATOM 3181 C C . LYS A 1 412 ? 22.033 -4.925 -36.958 1.00 83.00 412 LYS A C 1
ATOM 3183 O O . LYS A 1 412 ? 22.424 -5.310 -38.051 1.00 83.00 412 LYS A O 1
ATOM 3188 N N . ASN A 1 413 ? 22.086 -3.645 -36.595 1.00 81.31 413 ASN A N 1
ATOM 3189 C CA . ASN A 1 413 ? 22.568 -2.561 -37.456 1.00 81.31 413 ASN A CA 1
ATOM 3190 C C . ASN A 1 413 ? 24.058 -2.711 -37.798 1.00 81.31 413 ASN A C 1
ATOM 3192 O O . ASN A 1 413 ? 24.449 -2.555 -38.953 1.00 81.31 413 ASN A O 1
ATOM 3196 N N . GLU A 1 414 ? 24.886 -3.062 -36.817 1.00 81.44 414 GLU A N 1
ATOM 3197 C CA . GLU A 1 414 ? 26.321 -3.295 -36.987 1.00 81.44 414 GLU A CA 1
ATOM 3198 C C . GLU A 1 414 ? 26.577 -4.509 -37.883 1.00 81.44 414 GLU A C 1
ATOM 3200 O O . GLU A 1 414 ? 27.322 -4.408 -38.859 1.00 81.44 414 GLU A O 1
ATOM 3205 N N . LEU A 1 415 ? 25.908 -5.634 -37.615 1.00 85.88 415 LEU A N 1
ATOM 3206 C CA . LEU A 1 415 ? 26.023 -6.840 -38.429 1.00 85.88 415 LEU A CA 1
ATOM 3207 C C . LEU A 1 415 ? 25.445 -6.624 -39.835 1.00 85.88 415 LEU A C 1
ATOM 3209 O O . LEU A 1 415 ? 25.983 -7.159 -40.796 1.00 85.88 415 LEU A O 1
ATOM 3213 N N . THR A 1 416 ? 24.409 -5.794 -39.982 1.00 87.75 416 THR A N 1
ATOM 3214 C CA . THR A 1 416 ? 23.854 -5.366 -41.278 1.00 87.75 416 THR A CA 1
ATOM 3215 C C . THR A 1 416 ? 24.884 -4.589 -42.093 1.00 87.75 416 THR A C 1
ATOM 3217 O O . THR A 1 416 ? 25.090 -4.889 -43.269 1.00 87.75 416 THR A O 1
ATOM 3220 N N . GLU A 1 417 ? 25.572 -3.611 -41.499 1.00 85.50 417 GLU A N 1
ATOM 3221 C CA . GLU A 1 417 ? 26.615 -2.862 -42.209 1.00 85.50 417 GLU A CA 1
ATOM 3222 C C . GLU A 1 417 ? 27.828 -3.740 -42.545 1.00 85.50 417 GLU A C 1
ATOM 3224 O O . GLU A 1 417 ? 28.352 -3.658 -43.658 1.00 85.50 417 GLU A O 1
ATOM 3229 N N . GLN A 1 418 ? 28.222 -4.648 -41.647 1.00 84.62 418 GLN A N 1
ATOM 3230 C CA . GLN A 1 418 ? 29.277 -5.629 -41.917 1.00 84.62 418 GLN A CA 1
ATOM 3231 C C . GLN A 1 418 ? 28.876 -6.605 -43.035 1.00 84.62 418 GLN A C 1
ATOM 3233 O O . GLN A 1 418 ? 29.672 -6.879 -43.931 1.00 84.62 418 GLN A O 1
ATOM 3238 N N . ALA A 1 419 ? 27.622 -7.061 -43.058 1.00 84.12 419 ALA A N 1
ATOM 3239 C CA . ALA A 1 419 ? 27.085 -7.927 -44.103 1.00 84.12 419 ALA A CA 1
ATOM 3240 C C . ALA A 1 419 ? 27.073 -7.250 -45.480 1.00 84.12 419 ALA A C 1
ATOM 3242 O O . ALA A 1 419 ? 27.317 -7.914 -46.491 1.00 84.12 419 ALA A O 1
ATOM 3243 N N . LYS A 1 420 ? 26.801 -5.939 -45.539 1.00 85.38 420 LYS A N 1
ATOM 3244 C CA . LYS A 1 420 ? 26.866 -5.145 -46.780 1.00 85.38 420 LYS A CA 1
ATOM 3245 C C . LYS A 1 420 ? 28.300 -4.955 -47.274 1.00 85.38 420 LYS A C 1
ATOM 3247 O O . LYS A 1 420 ? 28.506 -4.861 -48.483 1.00 85.38 420 LYS A O 1
ATOM 3252 N N . ALA A 1 421 ? 29.268 -4.881 -46.361 1.00 82.44 421 ALA A N 1
ATOM 3253 C CA . ALA A 1 421 ? 30.681 -4.655 -46.664 1.00 82.44 421 ALA A CA 1
ATOM 3254 C C . ALA A 1 421 ? 31.488 -5.946 -46.917 1.00 82.44 421 ALA A C 1
ATOM 3256 O O . ALA A 1 421 ? 32.606 -5.873 -47.422 1.00 82.44 421 ALA A O 1
ATOM 3257 N N . ALA A 1 422 ? 30.951 -7.122 -46.585 1.00 84.56 422 ALA A N 1
ATOM 3258 C CA . ALA A 1 422 ? 31.618 -8.410 -46.776 1.00 84.56 422 ALA A CA 1
ATOM 3259 C C . ALA A 1 422 ? 31.604 -8.883 -48.243 1.00 84.56 422 ALA A C 1
ATOM 3261 O O . ALA A 1 422 ? 30.624 -8.675 -48.968 1.00 84.56 422 ALA A O 1
ATOM 3262 N N . LYS A 1 423 ? 32.660 -9.592 -48.673 1.00 83.50 423 LYS A N 1
ATOM 3263 C CA . LYS A 1 423 ? 32.660 -10.294 -49.968 1.00 83.50 423 LYS A CA 1
ATOM 3264 C C . LYS A 1 423 ? 31.541 -11.346 -50.016 1.00 83.50 423 LYS A C 1
ATOM 3266 O O . LYS A 1 423 ? 31.347 -12.069 -49.034 1.00 83.50 423 LYS A O 1
ATOM 3271 N N . PRO A 1 424 ? 30.854 -11.531 -51.163 1.00 80.00 424 PRO A N 1
ATOM 3272 C CA . PRO A 1 424 ? 29.727 -12.461 -51.270 1.00 80.00 424 PRO A CA 1
ATOM 3273 C C . PRO A 1 424 ? 30.049 -13.893 -50.820 1.00 80.00 424 PRO A C 1
ATOM 3275 O O . PRO A 1 424 ? 29.273 -14.492 -50.084 1.00 80.00 424 PRO A O 1
ATOM 3278 N N . GLN A 1 425 ? 31.213 -14.425 -51.204 1.00 80.88 425 GLN A N 1
ATOM 3279 C CA . GLN A 1 425 ? 31.620 -15.793 -50.857 1.00 80.88 425 GLN A CA 1
ATOM 3280 C C . GLN A 1 425 ? 31.892 -15.970 -49.354 1.00 80.88 425 GLN A C 1
ATOM 3282 O O . GLN A 1 425 ? 31.495 -16.981 -48.777 1.00 80.88 425 GLN A O 1
ATOM 3287 N N . ALA A 1 426 ? 32.514 -14.977 -48.709 1.00 80.19 426 ALA A N 1
ATOM 3288 C CA . ALA A 1 426 ? 32.804 -15.004 -47.276 1.00 80.19 426 ALA A CA 1
ATOM 3289 C C . ALA A 1 426 ? 31.517 -14.911 -46.439 1.00 80.19 426 ALA A C 1
ATOM 3291 O O . ALA A 1 426 ? 31.338 -15.659 -45.475 1.00 80.19 426 ALA A O 1
ATOM 3292 N N . TRP A 1 427 ? 30.574 -14.057 -46.852 1.00 85.94 427 TRP A N 1
ATOM 3293 C CA . TRP A 1 427 ? 29.283 -13.958 -46.176 1.00 85.94 427 TRP A CA 1
ATOM 3294 C C . TRP A 1 427 ? 28.426 -15.213 -46.334 1.00 85.94 427 TRP A C 1
ATOM 3296 O O . TRP A 1 427 ? 27.811 -15.637 -45.363 1.00 85.94 427 TRP A O 1
ATOM 3306 N N . GLU A 1 428 ? 28.387 -15.841 -47.514 1.00 82.81 428 GLU A N 1
ATOM 3307 C CA . GLU A 1 428 ? 27.648 -17.101 -47.697 1.00 82.81 428 GLU A CA 1
ATOM 3308 C C . GLU A 1 428 ? 28.225 -18.231 -46.831 1.00 82.81 428 GLU A C 1
ATOM 3310 O O . GLU A 1 428 ? 27.474 -18.995 -46.219 1.00 82.81 428 GLU A O 1
ATOM 3315 N N . ALA A 1 429 ? 29.554 -18.298 -46.697 1.00 82.38 429 ALA A N 1
ATOM 3316 C CA . ALA A 1 429 ? 30.206 -19.248 -45.799 1.00 82.38 429 ALA A CA 1
ATOM 3317 C C . ALA A 1 429 ? 29.831 -18.999 -44.326 1.00 82.38 429 ALA A C 1
ATOM 3319 O O . ALA A 1 429 ? 29.528 -19.946 -43.596 1.00 82.38 429 ALA A O 1
ATOM 3320 N N . PHE A 1 430 ? 29.790 -17.734 -43.892 1.00 84.88 430 PHE A N 1
ATOM 3321 C CA . PHE A 1 430 ? 29.298 -17.369 -42.562 1.00 84.88 430 PHE A CA 1
ATOM 3322 C C . PHE A 1 430 ? 27.810 -17.706 -42.391 1.00 84.88 430 PHE A C 1
ATOM 3324 O O . PHE A 1 430 ? 27.434 -18.312 -41.389 1.00 84.88 430 PHE A O 1
ATOM 3331 N N . ARG A 1 431 ? 26.969 -17.393 -43.385 1.00 85.44 431 ARG A N 1
ATOM 3332 C CA . ARG A 1 431 ? 25.523 -17.655 -43.382 1.00 85.44 431 ARG A CA 1
ATOM 3333 C C . ARG A 1 431 ? 25.226 -19.140 -43.177 1.00 85.44 431 ARG A C 1
ATOM 3335 O O . ARG A 1 431 ? 24.369 -19.486 -42.364 1.00 85.44 431 ARG A O 1
ATOM 3342 N N . ALA A 1 432 ? 25.958 -20.018 -43.864 1.00 82.44 432 ALA A N 1
ATOM 3343 C CA . ALA A 1 432 ? 25.826 -21.465 -43.716 1.00 82.44 432 ALA A CA 1
ATOM 3344 C C . ALA A 1 432 ? 26.144 -21.933 -42.283 1.00 82.44 432 ALA A C 1
ATOM 3346 O O . ALA A 1 432 ? 25.370 -22.692 -41.694 1.00 82.44 432 ALA A O 1
ATOM 3347 N N . LYS A 1 433 ? 27.232 -21.422 -41.691 1.00 82.00 433 LYS A N 1
ATOM 3348 C CA . LYS A 1 433 ? 27.641 -21.747 -40.313 1.00 82.00 433 LYS A CA 1
ATOM 3349 C C . LYS A 1 433 ? 26.692 -21.174 -39.261 1.00 82.00 433 LYS A C 1
ATOM 3351 O O . LYS A 1 433 ? 26.342 -21.867 -38.310 1.00 82.00 433 LYS A O 1
ATOM 3356 N N . ALA A 1 434 ? 26.216 -19.946 -39.451 1.00 79.81 434 ALA A N 1
ATOM 3357 C CA . ALA A 1 434 ? 25.242 -19.302 -38.576 1.00 79.81 434 ALA A CA 1
ATOM 3358 C C . ALA A 1 434 ? 23.890 -20.029 -38.587 1.00 79.81 434 ALA A C 1
ATOM 3360 O O . ALA A 1 434 ? 23.317 -20.287 -37.530 1.00 79.81 434 ALA A O 1
ATOM 3361 N N . ALA A 1 435 ? 23.406 -20.436 -39.764 1.00 78.75 435 ALA A N 1
ATOM 3362 C CA . ALA A 1 435 ? 22.193 -21.239 -39.880 1.00 78.75 435 ALA A CA 1
ATOM 3363 C C . ALA A 1 435 ? 22.344 -22.614 -39.203 1.00 78.75 435 ALA A C 1
ATOM 3365 O O . ALA A 1 435 ? 21.393 -23.111 -38.599 1.00 78.75 435 ALA A O 1
ATOM 3366 N N . GLN A 1 436 ? 23.531 -23.226 -39.272 1.00 78.69 436 GLN A N 1
ATOM 3367 C CA . GLN A 1 436 ? 23.839 -24.469 -38.562 1.00 78.69 436 GLN A CA 1
ATOM 3368 C C . GLN A 1 436 ? 23.868 -24.269 -37.038 1.00 78.69 436 GLN A C 1
ATOM 3370 O O . GLN A 1 436 ? 23.227 -25.038 -36.319 1.00 78.69 436 GLN A O 1
ATOM 3375 N N . ALA A 1 437 ? 24.506 -23.199 -36.557 1.00 71.88 437 ALA A N 1
ATOM 3376 C CA . ALA A 1 437 ? 24.541 -22.844 -35.140 1.00 71.88 437 ALA A CA 1
ATOM 3377 C C . ALA A 1 437 ? 23.124 -22.620 -34.586 1.00 71.88 437 ALA A C 1
ATOM 3379 O O . ALA A 1 437 ? 22.750 -23.222 -33.578 1.00 71.88 437 ALA A O 1
ATOM 3380 N N . LEU A 1 438 ? 22.290 -21.851 -35.296 1.00 73.81 438 LEU A N 1
ATOM 3381 C CA . LEU A 1 438 ? 20.889 -21.593 -34.938 1.00 73.81 438 LEU A CA 1
ATOM 3382 C C . LEU A 1 438 ? 20.030 -22.859 -34.856 1.00 73.81 438 LEU A C 1
ATOM 3384 O O . LEU A 1 438 ? 19.161 -22.947 -33.994 1.00 73.81 438 LEU A O 1
ATOM 3388 N N . ARG A 1 439 ? 20.290 -23.868 -35.696 1.00 73.81 439 ARG A N 1
ATOM 3389 C CA . ARG A 1 439 ? 19.601 -25.170 -35.617 1.00 73.81 439 ARG A CA 1
ATOM 3390 C C . ARG A 1 439 ? 20.070 -26.023 -34.436 1.00 73.81 439 ARG A C 1
ATOM 3392 O O . ARG A 1 439 ? 19.292 -26.834 -33.938 1.00 73.81 439 ARG A O 1
ATOM 3399 N N . SER A 1 440 ? 21.323 -25.856 -34.011 1.00 63.62 440 SER A N 1
ATOM 3400 C CA . SER A 1 440 ? 21.933 -26.592 -32.893 1.00 63.62 440 SER A CA 1
ATOM 3401 C C . SER A 1 440 ? 21.562 -26.044 -31.509 1.00 63.62 440 SER A C 1
ATOM 3403 O O . SER A 1 440 ? 21.736 -26.740 -30.512 1.00 63.62 440 SER A O 1
ATOM 3405 N N . ALA A 1 441 ? 21.009 -24.829 -31.439 1.00 56.78 441 ALA A N 1
ATOM 3406 C CA . ALA A 1 441 ? 20.573 -24.190 -30.203 1.00 56.78 441 ALA A CA 1
ATOM 3407 C C . ALA A 1 441 ? 19.323 -24.883 -29.618 1.00 56.78 441 ALA A C 1
ATOM 3409 O O . ALA A 1 441 ? 18.192 -24.430 -29.794 1.00 56.78 441 ALA A O 1
ATOM 3410 N N . ARG A 1 442 ? 19.509 -26.006 -28.916 1.00 42.75 442 ARG A N 1
ATOM 3411 C CA . ARG A 1 442 ? 18.493 -26.605 -28.040 1.00 42.75 442 ARG A CA 1
ATOM 3412 C C . ARG A 1 442 ? 19.043 -26.677 -26.614 1.00 42.75 442 ARG A C 1
ATOM 3414 O O . ARG A 1 442 ? 19.933 -27.470 -26.342 1.00 42.75 442 ARG A O 1
ATOM 3421 N N . ALA A 1 443 ? 18.421 -25.877 -25.745 1.00 44.44 443 ALA A N 1
ATOM 3422 C CA . ALA A 1 443 ? 18.633 -25.703 -24.302 1.00 44.44 443 ALA A CA 1
ATOM 3423 C C . ALA A 1 443 ? 19.824 -24.809 -23.868 1.00 44.44 443 ALA A C 1
ATOM 3425 O O . ALA A 1 443 ? 20.905 -24.890 -24.449 1.00 44.44 443 ALA A O 1
ATOM 3426 N N . PRO A 1 444 ? 19.637 -23.947 -22.842 1.00 39.69 444 PRO A N 1
ATOM 3427 C CA . PRO A 1 444 ? 20.718 -23.146 -22.276 1.00 39.69 444 PRO A CA 1
ATOM 3428 C C . PRO A 1 444 ? 21.703 -24.039 -21.505 1.00 39.69 444 PRO A C 1
ATOM 3430 O O . PRO A 1 444 ? 21.313 -24.766 -20.594 1.00 39.69 444 PRO A O 1
ATOM 3433 N N . LEU A 1 445 ? 22.984 -23.969 -21.877 1.00 38.81 445 LEU A N 1
ATOM 3434 C CA . LEU A 1 445 ? 24.111 -24.573 -21.152 1.00 38.81 445 LEU A CA 1
ATOM 3435 C C . LEU A 1 445 ? 24.194 -24.050 -19.703 1.00 38.81 445 LEU A C 1
ATOM 3437 O O . LEU A 1 445 ? 23.875 -22.888 -19.436 1.00 38.81 445 LEU A O 1
ATOM 3441 N N . GLU A 1 446 ? 24.639 -24.887 -18.758 1.00 38.53 446 GLU A N 1
ATOM 3442 C CA . GLU A 1 446 ? 24.735 -24.497 -17.346 1.00 38.53 446 GLU A CA 1
ATOM 3443 C C . GLU A 1 446 ? 25.678 -23.298 -17.132 1.00 38.53 446 GLU A C 1
ATOM 3445 O O . GLU A 1 446 ? 26.849 -23.289 -17.510 1.00 38.53 446 GLU A O 1
ATOM 3450 N N . SER A 1 447 ? 25.145 -22.264 -16.478 1.00 37.16 447 SER A N 1
ATOM 3451 C CA . SER A 1 447 ? 25.764 -20.948 -16.267 1.00 37.16 447 SER A CA 1
ATOM 3452 C C . SER A 1 447 ? 27.040 -20.956 -15.407 1.00 37.16 447 SER A C 1
ATOM 3454 O O . SER A 1 447 ? 27.782 -19.974 -15.398 1.00 37.16 447 SER A O 1
ATOM 3456 N N . SER A 1 448 ? 27.290 -22.030 -14.654 1.00 35.91 448 SER A N 1
ATOM 3457 C CA . SER A 1 448 ? 28.400 -22.159 -13.695 1.00 35.91 448 SER A CA 1
ATOM 3458 C C . SER A 1 448 ? 29.763 -22.388 -14.367 1.00 35.91 448 SER A C 1
ATOM 3460 O O . SER A 1 448 ? 30.786 -21.903 -13.876 1.00 35.91 448 SER A O 1
ATOM 3462 N N . GLU A 1 449 ? 29.803 -23.070 -15.514 1.00 36.62 449 GLU A N 1
ATOM 3463 C CA . GLU A 1 449 ? 31.061 -23.390 -16.206 1.00 36.62 449 GLU A CA 1
ATOM 3464 C C . GLU A 1 449 ? 31.604 -22.243 -17.066 1.00 36.62 449 GLU A C 1
ATOM 3466 O O . GLU A 1 449 ? 32.802 -22.195 -17.337 1.00 36.62 449 GLU A O 1
ATOM 3471 N N . ILE A 1 450 ? 30.748 -21.310 -17.493 1.00 38.53 450 ILE A N 1
ATOM 3472 C CA . ILE A 1 450 ? 31.124 -20.235 -18.425 1.00 38.53 450 ILE A CA 1
ATOM 3473 C C . ILE A 1 450 ? 31.680 -19.020 -17.665 1.00 38.53 450 ILE A C 1
ATOM 3475 O O . ILE A 1 450 ? 32.730 -18.488 -18.028 1.00 38.53 450 ILE A O 1
ATOM 3479 N N . ALA A 1 451 ? 31.031 -18.616 -16.567 1.00 35.28 451 ALA A N 1
ATOM 3480 C CA . ALA A 1 451 ? 31.457 -17.463 -15.767 1.00 35.28 451 ALA A CA 1
ATOM 3481 C C . ALA A 1 451 ? 32.772 -17.712 -15.010 1.00 35.28 451 ALA A C 1
ATOM 3483 O O . ALA A 1 451 ? 33.612 -16.816 -14.921 1.00 35.28 451 ALA A O 1
ATOM 3484 N N . SER A 1 452 ? 32.989 -18.940 -14.524 1.00 35.94 452 SER A N 1
ATOM 3485 C CA . SER A 1 452 ? 34.249 -19.329 -13.880 1.00 35.94 452 SER A CA 1
ATOM 3486 C C . SER A 1 452 ? 35.428 -19.270 -14.853 1.00 35.94 452 SER A C 1
ATOM 3488 O O . SER A 1 452 ? 36.505 -18.830 -14.466 1.00 35.94 452 SER A O 1
ATOM 3490 N N . LYS A 1 453 ? 35.221 -19.621 -16.128 1.00 40.56 453 LYS A N 1
ATOM 3491 C CA . LYS A 1 453 ? 36.274 -19.639 -17.155 1.00 40.56 453 LYS A CA 1
ATOM 3492 C C . LYS A 1 453 ? 36.589 -18.254 -17.722 1.00 40.56 453 LYS A C 1
ATOM 3494 O O . LYS A 1 453 ? 37.760 -17.941 -17.877 1.00 40.56 453 LYS A O 1
ATOM 3499 N N . LEU A 1 454 ? 35.592 -17.395 -17.945 1.00 38.91 454 LEU A N 1
ATOM 3500 C CA . LEU A 1 454 ? 35.794 -16.015 -18.422 1.00 38.91 454 LEU A CA 1
ATOM 3501 C C . LEU A 1 454 ? 36.520 -15.134 -17.402 1.00 38.91 454 LEU A C 1
ATOM 3503 O O . LEU A 1 454 ? 37.451 -14.406 -17.748 1.00 38.91 454 LEU A O 1
ATOM 3507 N N . PHE A 1 455 ? 36.118 -15.231 -16.133 1.00 40.78 455 PHE A N 1
ATOM 3508 C CA . PHE A 1 455 ? 36.771 -14.492 -15.058 1.00 40.78 455 PHE A CA 1
ATOM 3509 C C . PHE A 1 455 ? 38.161 -15.071 -14.762 1.00 40.78 455 PHE A C 1
ATOM 3511 O O . PHE A 1 455 ? 39.100 -14.311 -14.538 1.00 40.78 455 PHE A O 1
ATOM 3518 N N . ALA A 1 456 ? 38.328 -16.400 -14.847 1.00 38.25 456 ALA A N 1
ATOM 3519 C CA . ALA A 1 456 ? 39.634 -17.046 -14.736 1.00 38.25 456 ALA A CA 1
ATOM 3520 C C . ALA A 1 456 ? 40.573 -16.707 -15.897 1.00 38.25 456 ALA A C 1
ATOM 3522 O O . ALA A 1 456 ? 41.764 -16.605 -15.651 1.00 38.25 456 ALA A O 1
ATOM 3523 N N . GLU A 1 457 ? 40.085 -16.502 -17.124 1.00 39.28 457 GLU A N 1
ATOM 3524 C CA . GLU A 1 457 ? 40.898 -16.156 -18.299 1.00 39.28 457 GLU A CA 1
ATOM 3525 C C . GLU A 1 457 ? 41.370 -14.693 -18.242 1.00 39.28 457 GLU A C 1
ATOM 3527 O O . GLU A 1 457 ? 42.562 -14.440 -18.395 1.00 39.28 457 GLU A O 1
ATOM 3532 N N . ALA A 1 458 ? 40.491 -13.748 -17.874 1.00 38.62 458 ALA A N 1
ATOM 3533 C CA . ALA A 1 458 ? 40.864 -12.349 -17.621 1.00 38.62 458 ALA A CA 1
ATOM 3534 C C . ALA A 1 458 ? 41.808 -12.192 -16.411 1.00 38.62 458 ALA A C 1
ATOM 3536 O O . ALA A 1 458 ? 42.728 -11.369 -16.427 1.00 38.62 458 ALA A O 1
ATOM 3537 N N . LEU A 1 459 ? 41.620 -13.010 -15.367 1.00 40.78 459 LEU A N 1
ATOM 3538 C CA . LEU A 1 459 ? 42.516 -13.040 -14.211 1.00 40.78 459 LEU A CA 1
ATOM 3539 C C . LEU A 1 459 ? 43.787 -13.856 -14.443 1.00 40.78 459 LEU A C 1
ATOM 3541 O O . LEU A 1 459 ? 44.772 -13.593 -13.762 1.00 40.78 459 LEU A O 1
ATOM 3545 N N . ASN A 1 460 ? 43.824 -14.786 -15.399 1.00 39.62 460 ASN A N 1
ATOM 3546 C CA . ASN A 1 460 ? 45.048 -15.503 -15.767 1.00 39.62 460 ASN A CA 1
ATOM 3547 C C . ASN A 1 460 ? 46.080 -14.529 -16.337 1.00 39.62 460 ASN A C 1
ATOM 3549 O O . ASN A 1 460 ? 47.262 -14.589 -16.001 1.00 39.62 460 ASN A O 1
ATOM 3553 N N . THR A 1 461 ? 45.608 -13.572 -17.135 1.00 40.31 461 THR A N 1
ATOM 3554 C CA . THR A 1 461 ? 46.418 -12.483 -17.686 1.00 40.31 461 THR A CA 1
ATOM 3555 C C . THR A 1 461 ? 46.927 -11.539 -16.587 1.00 40.31 461 THR A C 1
ATOM 3557 O O . THR A 1 461 ? 48.049 -11.052 -16.678 1.00 40.31 461 THR A O 1
ATOM 3560 N N . LEU A 1 462 ? 46.160 -11.341 -15.503 1.00 37.22 462 LEU A N 1
ATOM 3561 C CA . LEU A 1 462 ? 46.557 -10.565 -14.310 1.00 37.22 462 LEU A CA 1
ATOM 3562 C C . LEU A 1 462 ? 47.503 -11.337 -13.367 1.00 37.22 462 LEU A C 1
ATOM 3564 O O . LEU A 1 462 ? 48.449 -10.770 -12.811 1.00 37.22 462 LEU A O 1
ATOM 3568 N N . SER A 1 463 ? 47.271 -12.638 -13.193 1.00 39.12 463 SER A N 1
ATOM 3569 C CA . SER A 1 463 ? 48.000 -13.528 -12.284 1.00 39.12 463 SER A CA 1
ATOM 3570 C C . SER A 1 463 ? 49.425 -13.813 -12.751 1.00 39.12 463 SER A C 1
ATOM 3572 O O . SER A 1 463 ? 50.274 -14.111 -11.912 1.00 39.12 463 SER A O 1
ATOM 3574 N N . GLN A 1 464 ? 49.715 -13.712 -14.049 1.00 40.50 464 GLN A N 1
ATOM 3575 C CA . GLN A 1 464 ? 51.089 -13.842 -14.543 1.00 40.50 464 GLN A CA 1
ATOM 3576 C C . GLN A 1 464 ? 51.964 -12.627 -14.193 1.00 40.50 464 GLN A C 1
ATOM 3578 O O . GLN A 1 464 ? 53.188 -12.740 -14.194 1.00 40.50 464 GLN A O 1
ATOM 3583 N N . THR A 1 465 ? 51.360 -11.485 -13.844 1.00 41.22 465 THR A N 1
ATOM 3584 C CA . THR A 1 465 ? 52.079 -10.242 -13.510 1.00 41.22 465 THR A CA 1
ATOM 3585 C C . THR A 1 465 ? 52.181 -9.935 -12.016 1.00 41.22 465 THR A C 1
ATOM 3587 O O . THR A 1 465 ? 53.034 -9.140 -11.626 1.00 41.22 465 THR A O 1
ATOM 3590 N N . VAL A 1 466 ? 51.359 -10.554 -11.162 1.00 40.41 466 VAL A N 1
ATOM 3591 C CA . VAL A 1 466 ? 51.311 -10.251 -9.722 1.00 40.41 466 VAL A CA 1
ATOM 3592 C C . VAL A 1 466 ? 51.235 -11.557 -8.932 1.00 40.41 466 VAL A C 1
ATOM 3594 O O . VAL A 1 466 ? 50.165 -12.147 -8.814 1.00 40.41 466 VAL A O 1
ATOM 3597 N N . ILE A 1 467 ? 52.365 -12.027 -8.388 1.00 35.03 467 ILE A N 1
ATOM 3598 C CA . ILE A 1 467 ? 52.393 -13.190 -7.487 1.00 35.03 467 ILE A CA 1
ATOM 3599 C C . ILE A 1 467 ? 52.869 -12.779 -6.086 1.00 35.03 467 ILE A C 1
ATOM 3601 O O . ILE A 1 467 ? 53.941 -12.203 -5.925 1.00 35.03 467 ILE A O 1
ATOM 3605 N N . ASN A 1 468 ? 52.048 -13.175 -5.105 1.00 38.72 468 ASN A N 1
ATOM 3606 C CA . ASN A 1 468 ? 52.279 -13.364 -3.667 1.00 38.72 468 ASN A CA 1
ATOM 3607 C C . ASN A 1 468 ? 52.812 -12.195 -2.830 1.00 38.72 468 ASN A C 1
ATOM 3609 O O . ASN A 1 468 ? 53.935 -12.254 -2.340 1.00 38.72 468 ASN A O 1
ATOM 3613 N N . THR A 1 469 ? 51.938 -11.244 -2.497 1.00 41.72 469 THR A N 1
ATOM 3614 C CA . THR A 1 469 ? 51.946 -10.582 -1.177 1.00 41.72 469 THR A CA 1
ATOM 3615 C C . THR A 1 469 ? 50.517 -10.201 -0.765 1.00 41.72 469 THR A C 1
ATOM 3617 O O . THR A 1 469 ? 49.664 -9.942 -1.617 1.00 41.72 469 THR A O 1
ATOM 3620 N N . ASP A 1 470 ? 50.250 -10.153 0.546 1.00 39.66 470 ASP A N 1
ATOM 3621 C CA . ASP A 1 470 ? 48.943 -9.814 1.146 1.00 39.66 470 ASP A CA 1
ATOM 3622 C C . ASP A 1 470 ? 48.379 -8.439 0.708 1.00 39.66 470 ASP A C 1
ATOM 3624 O O . ASP A 1 470 ? 47.172 -8.191 0.809 1.00 39.66 470 ASP A O 1
ATOM 3628 N N . ASP A 1 471 ? 49.209 -7.563 0.129 1.00 46.25 471 ASP A N 1
ATOM 3629 C CA . ASP A 1 471 ? 48.814 -6.243 -0.382 1.00 46.25 471 ASP A CA 1
ATOM 3630 C C . ASP A 1 471 ? 48.248 -6.244 -1.822 1.00 46.25 471 ASP A C 1
ATOM 3632 O O . ASP A 1 471 ? 47.666 -5.241 -2.250 1.00 46.25 471 ASP A O 1
ATOM 3636 N N . ALA A 1 472 ? 48.279 -7.371 -2.550 1.00 40.94 472 ALA A N 1
ATOM 3637 C CA . ALA A 1 472 ? 47.543 -7.528 -3.817 1.00 40.94 472 ALA A CA 1
ATOM 3638 C C . ALA A 1 472 ? 46.024 -7.337 -3.627 1.00 40.94 472 ALA A C 1
ATOM 3640 O O . ALA A 1 472 ? 45.326 -6.842 -4.513 1.00 40.94 472 ALA A O 1
ATOM 3641 N N . SER A 1 473 ? 45.521 -7.645 -2.427 1.00 39.41 473 SER A N 1
ATOM 3642 C CA . SER A 1 473 ? 44.129 -7.428 -2.032 1.00 39.41 473 SER A CA 1
ATOM 3643 C C . SER A 1 473 ? 43.747 -5.942 -1.952 1.00 39.41 473 SER A C 1
ATOM 3645 O O . SER A 1 473 ? 42.617 -5.586 -2.292 1.00 39.41 473 SER A O 1
ATOM 3647 N N . LYS A 1 474 ? 44.684 -5.056 -1.575 1.00 42.69 474 LYS A N 1
ATOM 3648 C CA . LYS A 1 474 ? 44.469 -3.599 -1.539 1.00 42.69 474 LYS A CA 1
ATOM 3649 C C . LYS A 1 474 ? 44.480 -3.004 -2.940 1.00 42.69 474 LYS A C 1
ATOM 3651 O O . LYS A 1 474 ? 43.563 -2.254 -3.272 1.00 42.69 474 LYS A O 1
ATOM 3656 N N . ALA A 1 475 ? 45.441 -3.398 -3.778 1.00 40.19 475 ALA A N 1
ATOM 3657 C CA . ALA A 1 475 ? 45.502 -2.978 -5.179 1.00 40.19 475 ALA A CA 1
ATOM 3658 C C . ALA A 1 475 ? 44.249 -3.419 -5.960 1.00 40.19 475 ALA A C 1
ATOM 3660 O O . ALA A 1 475 ? 43.624 -2.602 -6.632 1.00 40.19 475 ALA A O 1
ATOM 3661 N N . LEU A 1 476 ? 43.806 -4.670 -5.786 1.00 40.12 476 LEU A N 1
ATOM 3662 C CA . LEU A 1 476 ? 42.575 -5.183 -6.398 1.00 40.12 476 LEU A CA 1
ATOM 3663 C C . LEU A 1 476 ? 41.308 -4.542 -5.818 1.00 40.12 476 LEU A C 1
ATOM 3665 O O . LEU A 1 476 ? 40.364 -4.293 -6.562 1.00 40.12 476 LEU A O 1
ATOM 3669 N N . SER A 1 477 ? 41.276 -4.213 -4.522 1.00 41.16 477 SER A N 1
ATOM 3670 C CA . SER A 1 477 ? 40.150 -3.470 -3.941 1.00 41.16 477 SER A CA 1
ATOM 3671 C C . SER A 1 477 ? 40.043 -2.038 -4.465 1.00 41.16 477 SER A C 1
ATOM 3673 O O . SER A 1 477 ? 38.933 -1.534 -4.631 1.00 41.16 477 SER A O 1
ATOM 3675 N N . HIS A 1 478 ? 41.173 -1.404 -4.793 1.00 43.28 478 HIS A N 1
ATOM 3676 C CA . HIS A 1 478 ? 41.173 -0.087 -5.414 1.00 43.28 478 HIS A CA 1
ATOM 3677 C C . HIS A 1 478 ? 40.841 -0.140 -6.906 1.00 43.28 478 HIS A C 1
ATOM 3679 O O . HIS A 1 478 ? 40.121 0.739 -7.373 1.00 43.28 478 HIS A O 1
ATOM 3685 N N . ILE A 1 479 ? 41.245 -1.195 -7.622 1.00 39.62 479 ILE A N 1
ATOM 3686 C CA . ILE A 1 479 ? 40.755 -1.488 -8.978 1.00 39.62 479 ILE A CA 1
ATOM 3687 C C . ILE A 1 479 ? 39.234 -1.688 -8.951 1.00 39.62 479 ILE A C 1
ATOM 3689 O O . ILE A 1 479 ? 38.542 -1.058 -9.737 1.00 39.62 479 ILE A O 1
ATOM 3693 N N . ALA A 1 480 ? 38.689 -2.442 -7.990 1.00 39.12 480 ALA A N 1
ATOM 3694 C CA . ALA A 1 480 ? 37.241 -2.584 -7.807 1.00 39.12 480 ALA A CA 1
ATOM 3695 C C . ALA A 1 480 ? 36.544 -1.250 -7.474 1.00 39.12 480 ALA A C 1
ATOM 3697 O O . ALA A 1 480 ? 35.463 -0.979 -7.986 1.00 39.12 480 ALA A O 1
ATOM 3698 N N . SER A 1 481 ? 37.173 -0.377 -6.678 1.00 40.69 481 SER A N 1
ATOM 3699 C CA . SER A 1 481 ? 36.639 0.966 -6.399 1.00 40.69 481 SER A CA 1
ATOM 3700 C C . SER A 1 481 ? 36.752 1.928 -7.593 1.00 40.69 481 SER A C 1
ATOM 3702 O O . SER A 1 481 ? 35.900 2.790 -7.778 1.00 40.69 481 SER A O 1
ATOM 3704 N N . GLY A 1 482 ? 37.784 1.769 -8.431 1.00 39.41 482 GLY A N 1
ATOM 3705 C CA . GLY A 1 482 ? 37.997 2.531 -9.662 1.00 39.41 482 GLY A CA 1
ATOM 3706 C C . GLY A 1 482 ? 37.073 2.081 -10.793 1.00 39.41 482 GLY A C 1
ATOM 3707 O O . GLY A 1 482 ? 36.573 2.915 -11.537 1.00 39.41 482 GLY A O 1
ATOM 3708 N N . LEU A 1 483 ? 36.763 0.783 -10.853 1.00 36.69 483 LEU A N 1
ATOM 3709 C CA . LEU A 1 483 ? 35.711 0.205 -11.694 1.00 36.69 483 LEU A CA 1
ATOM 3710 C C . LEU A 1 483 ? 34.309 0.702 -11.303 1.00 36.69 483 LEU A C 1
ATOM 3712 O O . LEU A 1 483 ? 33.393 0.588 -12.105 1.00 36.69 483 LEU A O 1
ATOM 3716 N N . GLY A 1 484 ? 34.142 1.275 -10.108 1.00 35.75 484 GLY A N 1
ATOM 3717 C CA . GLY A 1 484 ? 32.914 1.931 -9.656 1.00 35.75 484 GLY A CA 1
ATOM 3718 C C . GLY A 1 484 ? 32.841 3.436 -9.947 1.00 35.75 484 GLY A C 1
ATOM 3719 O O . GLY A 1 484 ? 31.895 4.078 -9.494 1.00 35.75 484 GLY A O 1
ATOM 3720 N N . LYS A 1 485 ? 33.816 4.033 -10.656 1.00 41.88 485 LYS A N 1
ATOM 3721 C CA . LYS A 1 485 ? 33.771 5.467 -10.988 1.00 41.88 485 LYS A CA 1
ATOM 3722 C C . LYS A 1 485 ? 32.747 5.736 -12.116 1.00 41.88 485 LYS A C 1
ATOM 3724 O O . LYS A 1 485 ? 32.897 5.165 -13.194 1.00 41.88 485 LYS A O 1
ATOM 3729 N N . PRO A 1 486 ? 31.765 6.641 -11.917 1.00 36.50 486 PRO A N 1
ATOM 3730 C CA . PRO A 1 486 ? 30.582 6.838 -12.781 1.00 36.50 486 PRO A CA 1
ATOM 3731 C C . PRO A 1 486 ? 30.794 7.117 -14.283 1.00 36.50 486 PRO A C 1
ATOM 3733 O O . PRO A 1 486 ? 29.859 6.982 -15.065 1.00 36.50 486 PRO A O 1
ATOM 3736 N N . GLY A 1 487 ? 31.983 7.563 -14.706 1.00 36.66 487 GLY A N 1
ATOM 3737 C CA . GLY A 1 487 ? 32.292 7.854 -16.117 1.00 36.66 487 GLY A CA 1
ATOM 3738 C C . GLY A 1 487 ? 32.928 6.681 -16.872 1.00 36.66 487 GLY A C 1
ATOM 3739 O O . GLY A 1 487 ? 32.596 6.444 -18.031 1.00 36.66 487 GLY A O 1
ATOM 3740 N N . ASP A 1 488 ? 33.778 5.905 -16.194 1.00 43.28 488 ASP A N 1
ATOM 3741 C CA . ASP A 1 488 ? 34.526 4.783 -16.782 1.00 43.28 488 ASP A CA 1
ATOM 3742 C C . ASP A 1 488 ? 33.638 3.552 -17.013 1.00 43.28 488 ASP A C 1
ATOM 3744 O O . ASP A 1 488 ? 33.937 2.708 -17.855 1.00 43.28 488 ASP A O 1
ATOM 3748 N N . THR A 1 489 ? 32.540 3.416 -16.266 1.00 38.91 489 THR A N 1
ATOM 3749 C CA . THR A 1 489 ? 31.639 2.254 -16.329 1.00 38.91 489 THR A CA 1
ATOM 3750 C C . THR A 1 489 ? 30.893 2.159 -17.657 1.00 38.91 489 THR A C 1
ATOM 3752 O O . THR A 1 489 ? 30.769 1.064 -18.200 1.00 38.91 489 THR A O 1
ATOM 3755 N N . ALA A 1 490 ? 30.428 3.282 -18.212 1.00 40.34 490 ALA A N 1
ATOM 3756 C CA . ALA A 1 490 ? 29.710 3.311 -19.488 1.00 40.34 490 ALA A CA 1
ATOM 3757 C C . ALA A 1 490 ? 30.638 3.048 -20.688 1.00 40.34 490 ALA A C 1
ATOM 3759 O O . ALA A 1 490 ? 30.275 2.306 -21.605 1.00 40.34 490 ALA A O 1
ATOM 3760 N N . GLU A 1 491 ? 31.849 3.614 -20.672 1.00 45.91 491 GLU A N 1
ATOM 3761 C CA . GLU A 1 491 ? 32.869 3.373 -21.699 1.00 45.91 491 GLU A CA 1
ATOM 3762 C C . GLU A 1 491 ? 33.330 1.908 -21.674 1.00 45.91 491 GLU A C 1
ATOM 3764 O O . GLU A 1 491 ? 33.300 1.228 -22.702 1.00 45.91 491 GLU A O 1
ATOM 3769 N N . ARG A 1 492 ? 33.605 1.367 -20.481 1.00 50.09 492 ARG A N 1
ATOM 3770 C CA . ARG A 1 492 ? 33.998 -0.038 -20.302 1.00 50.09 492 ARG A CA 1
ATOM 3771 C C . ARG A 1 492 ? 32.877 -1.027 -20.595 1.00 50.09 492 ARG A C 1
ATOM 3773 O O . ARG A 1 492 ? 33.142 -2.093 -21.144 1.00 50.09 492 ARG A O 1
ATOM 3780 N N . ALA A 1 493 ? 31.623 -0.691 -20.293 1.00 48.28 493 ALA A N 1
ATOM 3781 C CA . ALA A 1 493 ? 30.474 -1.500 -20.701 1.00 48.28 493 ALA A CA 1
ATOM 3782 C C . ALA A 1 493 ? 30.375 -1.589 -22.232 1.00 48.28 493 ALA A C 1
ATOM 3784 O O . ALA A 1 493 ? 30.104 -2.661 -22.774 1.00 48.28 493 ALA A O 1
ATOM 3785 N N . ASN A 1 494 ? 30.663 -0.492 -22.941 1.00 52.25 494 ASN A N 1
ATOM 3786 C CA . ASN A 1 494 ? 30.726 -0.475 -24.401 1.00 52.25 494 ASN A CA 1
ATOM 3787 C C . ASN A 1 494 ? 31.888 -1.313 -24.957 1.00 52.25 494 ASN A C 1
ATOM 3789 O O . ASN A 1 494 ? 31.705 -2.016 -25.952 1.00 52.25 494 ASN A O 1
ATOM 3793 N N . GLU A 1 495 ? 33.060 -1.256 -24.329 1.00 53.38 495 GLU A N 1
ATOM 3794 C CA . GLU A 1 495 ? 34.236 -2.055 -24.694 1.00 53.38 495 GLU A CA 1
ATOM 3795 C C . GLU A 1 495 ? 34.012 -3.559 -24.458 1.00 53.38 495 GLU A C 1
ATOM 3797 O O . GLU A 1 495 ? 34.213 -4.366 -25.368 1.00 53.38 495 GLU A O 1
ATOM 3802 N N . LEU A 1 496 ? 33.484 -3.943 -23.291 1.00 53.09 496 LEU A N 1
ATOM 3803 C CA . LEU A 1 496 ? 33.093 -5.324 -22.975 1.00 53.09 496 LEU A CA 1
ATOM 3804 C C . LEU A 1 496 ? 32.006 -5.844 -23.917 1.00 53.09 496 LEU A C 1
ATOM 3806 O O . LEU A 1 496 ? 32.033 -6.999 -24.338 1.00 53.09 496 LEU A O 1
ATOM 3810 N N . ARG A 1 497 ? 31.058 -4.987 -24.295 1.00 60.69 497 ARG A N 1
ATOM 3811 C CA . ARG A 1 497 ? 30.028 -5.325 -25.275 1.00 60.69 497 ARG A CA 1
ATOM 3812 C C . ARG A 1 497 ? 30.622 -5.620 -26.652 1.00 60.69 497 ARG A C 1
ATOM 3814 O O . ARG A 1 497 ? 30.220 -6.610 -27.260 1.00 60.69 497 ARG A O 1
ATOM 3821 N N . LYS A 1 498 ? 31.560 -4.795 -27.138 1.00 63.28 498 LYS A N 1
ATOM 3822 C CA . LYS A 1 498 ? 32.270 -5.041 -28.409 1.00 63.28 498 LYS A CA 1
ATOM 3823 C C . LYS A 1 498 ? 33.031 -6.364 -28.360 1.00 63.28 498 LYS A C 1
ATOM 3825 O O . LYS A 1 498 ? 32.883 -7.181 -29.261 1.00 63.28 498 LYS A O 1
ATOM 3830 N N . LEU A 1 499 ? 33.738 -6.621 -27.262 1.00 63.69 499 LEU A N 1
ATOM 3831 C CA . LEU A 1 499 ? 34.437 -7.885 -27.048 1.00 63.69 499 LEU A CA 1
ATOM 3832 C C . LEU A 1 499 ? 33.482 -9.091 -27.081 1.00 63.69 499 LEU A C 1
ATOM 3834 O O . LEU A 1 499 ? 33.748 -10.073 -27.771 1.00 63.69 499 LEU A O 1
ATOM 3838 N N . ASN A 1 500 ? 32.347 -9.012 -26.380 1.00 62.88 500 ASN A N 1
ATOM 3839 C CA . ASN A 1 500 ? 31.345 -10.080 -26.354 1.00 62.88 500 ASN A CA 1
ATOM 3840 C C . ASN A 1 500 ? 30.704 -10.311 -27.727 1.00 62.88 500 ASN A C 1
ATOM 3842 O O . ASN A 1 500 ? 30.468 -11.461 -28.095 1.00 62.88 500 ASN A O 1
ATOM 3846 N N . ARG A 1 501 ? 30.448 -9.240 -28.492 1.00 78.56 501 ARG A N 1
ATOM 3847 C CA . ARG A 1 501 ? 29.978 -9.305 -29.885 1.00 78.56 501 ARG A CA 1
ATOM 3848 C C . ARG A 1 501 ? 30.976 -10.054 -30.756 1.00 78.56 501 ARG A C 1
ATOM 3850 O O . ARG A 1 501 ? 30.600 -11.015 -31.421 1.00 78.56 501 ARG A O 1
ATOM 3857 N N . ASP A 1 502 ? 32.233 -9.629 -30.739 1.00 72.69 502 ASP A N 1
ATOM 3858 C CA . ASP A 1 502 ? 33.257 -10.186 -31.621 1.00 72.69 502 ASP A CA 1
ATOM 3859 C C . ASP A 1 502 ? 33.574 -11.635 -31.240 1.00 72.69 502 ASP A C 1
ATOM 3861 O O . ASP A 1 502 ? 33.736 -12.482 -32.114 1.00 72.69 502 ASP A O 1
ATOM 3865 N N . ARG A 1 503 ? 33.543 -11.972 -29.944 1.00 69.19 503 ARG A N 1
ATOM 3866 C CA . ARG A 1 503 ? 33.631 -13.359 -29.466 1.00 69.19 503 ARG A CA 1
ATOM 3867 C C . ARG A 1 503 ? 32.464 -14.209 -29.966 1.00 69.19 503 ARG A C 1
ATOM 3869 O O . ARG A 1 503 ? 32.699 -15.273 -30.526 1.00 69.19 503 ARG A O 1
ATOM 3876 N N . PHE A 1 504 ? 31.231 -13.726 -29.823 1.00 74.25 504 PHE A N 1
ATOM 3877 C CA . PHE A 1 504 ? 30.031 -14.418 -30.299 1.00 74.25 504 PHE A CA 1
ATOM 3878 C C . PHE A 1 504 ? 30.086 -14.686 -31.812 1.00 74.25 504 PHE A C 1
ATOM 3880 O O . PHE A 1 504 ? 29.841 -15.805 -32.261 1.00 74.25 504 PHE A O 1
ATOM 3887 N N . LEU A 1 505 ? 30.472 -13.683 -32.604 1.00 78.88 505 LEU A N 1
ATOM 3888 C CA . LEU A 1 505 ? 30.608 -13.809 -34.058 1.00 78.88 505 LEU A CA 1
ATOM 3889 C C . LEU A 1 505 ? 31.751 -14.756 -34.458 1.00 78.88 505 LEU A C 1
ATOM 3891 O O . LEU A 1 505 ? 31.578 -15.579 -35.362 1.00 78.88 505 LEU A O 1
ATOM 3895 N N . ASN A 1 506 ? 32.885 -14.697 -33.756 1.00 74.00 506 ASN A N 1
ATOM 3896 C CA . ASN A 1 506 ? 34.023 -15.587 -33.984 1.00 74.00 506 ASN A CA 1
ATOM 3897 C C . ASN A 1 506 ? 33.725 -17.043 -33.589 1.00 74.00 506 ASN A C 1
ATOM 3899 O O . ASN A 1 506 ? 34.166 -17.970 -34.265 1.00 74.00 506 ASN A O 1
ATOM 3903 N N . GLU A 1 507 ? 32.938 -17.281 -32.540 1.00 70.12 507 GLU A N 1
ATOM 3904 C CA . GLU A 1 507 ? 32.504 -18.631 -32.165 1.00 70.12 507 GLU A CA 1
ATOM 3905 C C . GLU A 1 507 ? 31.615 -19.257 -33.247 1.00 70.12 507 GLU A C 1
ATOM 3907 O O . GLU A 1 507 ? 31.840 -20.405 -33.645 1.00 70.12 507 GLU A O 1
ATOM 3912 N N . ILE A 1 508 ? 30.671 -18.483 -33.794 1.00 75.94 508 ILE A N 1
ATOM 3913 C CA . ILE A 1 508 ? 29.820 -18.919 -34.909 1.00 75.94 508 ILE A CA 1
ATOM 3914 C C . ILE A 1 508 ? 30.669 -19.215 -36.151 1.00 75.94 508 ILE A C 1
ATOM 3916 O O . ILE A 1 508 ? 30.476 -20.245 -36.804 1.00 75.94 508 ILE A O 1
ATOM 3920 N N . SER A 1 509 ? 31.616 -18.331 -36.478 1.00 74.62 509 SER A N 1
ATOM 3921 C CA . SER A 1 509 ? 32.441 -18.462 -37.682 1.00 74.62 509 SER A CA 1
ATOM 3922 C C . SER A 1 509 ? 33.441 -19.618 -37.596 1.00 74.62 509 SER A C 1
ATOM 3924 O O . SER A 1 509 ? 33.713 -20.262 -38.615 1.00 74.62 509 SER A O 1
ATOM 3926 N N . ALA A 1 510 ? 33.946 -19.938 -36.404 1.00 73.56 510 ALA A N 1
ATOM 3927 C CA . ALA A 1 510 ? 34.905 -21.016 -36.199 1.00 73.56 510 ALA A CA 1
ATOM 3928 C C . ALA A 1 510 ? 34.241 -22.390 -35.989 1.00 73.56 510 ALA A C 1
ATOM 3930 O O . ALA A 1 510 ? 34.672 -23.361 -36.608 1.00 73.56 510 ALA A O 1
ATOM 3931 N N . HIS A 1 511 ? 33.179 -22.487 -35.179 1.00 66.31 511 HIS A N 1
ATOM 3932 C CA . HIS A 1 511 ? 32.707 -23.775 -34.642 1.00 66.31 511 HIS A CA 1
ATOM 3933 C C . HIS A 1 511 ? 31.293 -24.188 -35.076 1.00 66.31 511 HIS A C 1
ATOM 3935 O O . HIS A 1 511 ? 30.898 -25.324 -34.828 1.00 66.31 511 HIS A O 1
ATOM 3941 N N . SER A 1 512 ? 30.530 -23.326 -35.763 1.00 64.56 512 SER A N 1
ATOM 3942 C CA . SER A 1 512 ? 29.159 -23.631 -36.235 1.00 64.56 512 SER A CA 1
ATOM 3943 C C . SER A 1 512 ? 28.183 -24.091 -35.130 1.00 64.56 512 SER A C 1
ATOM 3945 O O . SER A 1 512 ? 27.187 -24.753 -35.421 1.00 64.56 512 SER A O 1
ATOM 3947 N N . ALA A 1 513 ? 28.463 -23.748 -33.868 1.00 58.62 513 ALA A N 1
ATOM 3948 C CA . ALA A 1 513 ? 27.665 -24.062 -32.684 1.00 58.62 513 ALA A CA 1
ATOM 3949 C C . ALA A 1 513 ? 27.875 -22.983 -31.611 1.00 58.62 513 ALA A C 1
ATOM 3951 O O . ALA A 1 513 ? 28.953 -22.393 -31.528 1.00 58.62 513 ALA A O 1
ATOM 3952 N N . PHE A 1 514 ? 26.864 -22.742 -30.775 1.00 56.75 514 PHE A N 1
ATOM 3953 C CA . PHE A 1 514 ? 26.973 -21.816 -29.644 1.00 56.75 514 PHE A CA 1
ATOM 3954 C C . PHE A 1 514 ? 27.657 -22.505 -28.455 1.00 56.75 514 PHE A C 1
ATOM 3956 O O . PHE A 1 514 ? 27.248 -23.600 -28.069 1.00 56.75 514 PHE A O 1
ATOM 3963 N N . GLY A 1 515 ? 28.688 -21.880 -27.873 1.00 53.00 515 GLY A N 1
ATOM 3964 C CA . GLY A 1 515 ? 29.302 -22.349 -26.624 1.00 53.00 515 GLY A CA 1
ATOM 3965 C C . GLY A 1 515 ? 30.098 -23.660 -26.712 1.00 53.00 515 GLY A C 1
ATOM 3966 O O . GLY A 1 515 ? 30.122 -24.416 -25.743 1.00 53.00 515 GLY A O 1
ATOM 3967 N N . SER A 1 516 ? 30.747 -23.962 -27.846 1.00 46.19 516 SER A N 1
ATOM 3968 C CA . SER A 1 516 ? 31.596 -25.163 -27.953 1.00 46.19 516 SER A CA 1
ATOM 3969 C C . SER A 1 516 ? 32.772 -25.130 -26.954 1.00 46.19 516 SER A C 1
ATOM 3971 O O . SER A 1 516 ? 33.544 -24.172 -26.955 1.00 46.19 516 SER A O 1
ATOM 3973 N N . PRO A 1 517 ? 32.972 -26.179 -26.131 1.00 42.56 517 PRO A N 1
ATOM 3974 C CA . PRO A 1 517 ? 33.839 -26.120 -24.949 1.00 42.56 517 PRO A CA 1
ATOM 3975 C C . PRO A 1 517 ? 35.360 -26.215 -25.194 1.00 42.56 517 PRO A C 1
ATOM 3977 O O . PRO A 1 517 ? 36.103 -26.326 -24.217 1.00 42.56 517 PRO A O 1
ATOM 3980 N N . HIS A 1 518 ? 35.875 -26.222 -26.432 1.00 37.47 518 HIS A N 1
ATOM 3981 C CA . HIS A 1 518 ? 37.195 -26.829 -26.699 1.00 37.47 518 HIS A CA 1
ATOM 3982 C C . HIS A 1 518 ? 38.207 -26.064 -27.566 1.00 37.47 518 HIS A C 1
ATOM 3984 O O . HIS A 1 518 ? 39.080 -26.701 -28.149 1.00 37.47 518 HIS A O 1
ATOM 3990 N N . SER A 1 519 ? 38.226 -24.731 -27.607 1.00 35.03 519 SER A N 1
ATOM 3991 C CA . SER A 1 519 ? 39.447 -24.056 -28.089 1.00 35.03 519 SER A CA 1
ATOM 3992 C C . SER A 1 519 ? 39.677 -22.690 -27.446 1.00 35.03 519 SER A C 1
ATOM 3994 O O . SER A 1 519 ? 38.867 -21.789 -27.666 1.00 35.03 519 SER A O 1
ATOM 3996 N N . PRO A 1 520 ? 40.782 -22.483 -26.697 1.00 36.88 520 PRO A N 1
ATOM 3997 C CA . PRO A 1 520 ? 41.300 -21.133 -26.525 1.00 36.88 520 PRO A CA 1
ATOM 3998 C C . PRO A 1 520 ? 41.635 -20.563 -27.911 1.00 36.88 520 PRO A C 1
ATOM 4000 O O . PRO A 1 520 ? 42.148 -21.273 -28.776 1.00 36.88 520 PRO A O 1
ATOM 4003 N N . LEU A 1 521 ? 41.369 -19.271 -28.120 1.00 36.78 521 LEU A N 1
ATOM 4004 C CA . LEU A 1 521 ? 41.706 -18.550 -29.362 1.00 36.78 521 LEU A CA 1
ATOM 4005 C C . LEU A 1 521 ? 43.220 -18.550 -29.665 1.00 36.78 521 LEU A C 1
ATOM 4007 O O . LEU A 1 521 ? 43.629 -18.205 -30.771 1.00 36.78 521 LEU A O 1
ATOM 4011 N N . VAL A 1 522 ? 44.048 -18.980 -28.706 1.00 33.91 522 VAL A N 1
ATOM 4012 C CA . VAL A 1 522 ? 45.493 -19.162 -28.850 1.00 33.91 522 VAL A CA 1
ATOM 4013 C C . VAL A 1 522 ? 45.835 -20.660 -28.815 1.00 33.91 522 VAL A C 1
ATOM 4015 O O . VAL A 1 522 ? 45.680 -21.301 -27.772 1.00 33.91 522 VAL A O 1
ATOM 4018 N N . PRO A 1 523 ? 46.364 -21.243 -29.906 1.00 29.09 523 PRO A N 1
ATOM 4019 C CA . PRO A 1 523 ? 46.953 -22.576 -29.862 1.00 29.09 523 PRO A CA 1
ATOM 4020 C C . PRO A 1 523 ? 48.119 -22.602 -28.855 1.00 29.09 523 PRO A C 1
ATOM 4022 O O . PRO A 1 523 ? 49.138 -21.949 -29.076 1.00 29.09 523 PRO A O 1
ATOM 4025 N N . GLY A 1 524 ? 47.984 -23.346 -27.748 1.00 36.38 524 GLY A N 1
ATOM 4026 C CA . GLY A 1 524 ? 49.084 -23.610 -26.800 1.00 36.38 524 GLY A CA 1
ATOM 4027 C C . GLY A 1 524 ? 48.907 -23.144 -25.347 1.00 36.38 524 GLY A C 1
ATOM 4028 O O . GLY A 1 524 ? 49.817 -23.356 -24.549 1.00 36.38 524 GLY A O 1
ATOM 4029 N N . THR A 1 525 ? 47.768 -22.568 -24.953 1.00 35.84 525 THR A N 1
ATOM 4030 C CA . THR A 1 525 ? 47.499 -22.138 -23.562 1.00 35.84 525 THR A CA 1
ATOM 4031 C C . THR A 1 525 ? 46.686 -23.165 -22.758 1.00 35.84 525 THR A C 1
ATOM 4033 O O . THR A 1 525 ? 45.710 -22.829 -22.097 1.00 35.84 525 THR A O 1
ATOM 4036 N N . ASN A 1 526 ? 47.093 -24.438 -22.758 1.00 33.50 526 ASN A N 1
ATOM 4037 C CA . ASN A 1 526 ? 46.561 -25.421 -21.804 1.00 33.50 526 ASN A CA 1
ATOM 4038 C C . ASN A 1 526 ? 47.313 -25.305 -20.470 1.00 33.50 526 ASN A C 1
ATOM 4040 O O . ASN A 1 526 ? 48.234 -26.073 -20.201 1.00 33.50 526 ASN A O 1
ATOM 4044 N N . ILE A 1 527 ? 46.934 -24.339 -19.632 1.00 33.22 527 ILE A N 1
ATOM 4045 C CA . ILE A 1 527 ? 47.345 -24.305 -18.222 1.00 33.22 527 ILE A CA 1
ATOM 4046 C C . ILE A 1 527 ? 46.078 -24.398 -17.376 1.00 33.22 527 ILE A C 1
ATOM 4048 O O . ILE A 1 527 ? 45.274 -23.470 -17.342 1.00 33.22 527 ILE A O 1
ATOM 4052 N N . ALA A 1 528 ? 45.893 -25.533 -16.702 1.00 33.66 528 ALA A N 1
ATOM 4053 C CA . ALA A 1 528 ? 44.851 -25.687 -15.696 1.00 33.66 528 ALA A CA 1
ATOM 4054 C C . ALA A 1 528 ? 45.172 -24.776 -14.501 1.00 33.66 528 ALA A C 1
ATOM 4056 O O . ALA A 1 528 ? 46.232 -24.907 -13.890 1.00 33.66 528 ALA A O 1
ATOM 4057 N N . VAL A 1 529 ? 44.272 -23.851 -14.167 1.00 39.91 529 VAL A N 1
ATOM 4058 C CA . VAL A 1 529 ? 44.436 -22.948 -13.021 1.00 39.91 529 VAL A CA 1
ATOM 4059 C C . VAL A 1 529 ? 43.485 -23.369 -11.912 1.00 39.91 529 VAL A C 1
ATOM 4061 O O . VAL A 1 529 ? 42.289 -23.113 -11.973 1.00 39.91 529 VAL A O 1
ATOM 4064 N N . GLN A 1 530 ? 44.037 -23.984 -10.871 1.00 39.00 530 GLN A N 1
ATOM 4065 C CA . GLN A 1 530 ? 43.454 -23.990 -9.532 1.00 39.00 530 GLN A CA 1
ATOM 4066 C C . GLN A 1 530 ? 44.456 -23.295 -8.604 1.00 39.00 530 GLN A C 1
ATOM 4068 O O . GLN A 1 530 ? 45.309 -23.947 -8.008 1.00 39.00 530 GLN A O 1
ATOM 4073 N N . ASN A 1 531 ? 44.410 -21.959 -8.531 1.00 46.47 531 ASN A N 1
ATOM 4074 C CA . ASN A 1 531 ? 45.135 -21.214 -7.499 1.00 46.47 531 ASN A CA 1
ATOM 4075 C C . ASN A 1 531 ? 44.148 -20.809 -6.383 1.00 46.47 531 ASN A C 1
ATOM 4077 O O . ASN A 1 531 ? 43.404 -19.839 -6.561 1.00 46.47 531 ASN A O 1
ATOM 4081 N N . PRO A 1 532 ? 44.130 -21.514 -5.237 1.00 45.06 532 PRO A N 1
ATOM 4082 C CA . PRO A 1 532 ? 43.147 -21.296 -4.174 1.00 45.06 532 PRO A CA 1
ATOM 4083 C C . PRO A 1 532 ? 43.224 -19.899 -3.529 1.00 45.06 532 PRO A C 1
ATOM 4085 O O . PRO A 1 532 ? 42.214 -19.395 -3.047 1.00 45.06 532 PRO A O 1
ATOM 4088 N N . ALA A 1 533 ? 44.377 -19.218 -3.569 1.00 44.75 533 ALA A N 1
ATOM 4089 C CA . ALA A 1 533 ? 44.511 -17.852 -3.043 1.00 44.75 533 ALA A CA 1
ATOM 4090 C C . ALA A 1 533 ? 43.807 -16.799 -3.924 1.00 44.75 533 ALA A C 1
ATOM 4092 O O . ALA A 1 533 ? 43.259 -15.808 -3.425 1.00 44.75 533 ALA A O 1
ATOM 4093 N N . LEU A 1 534 ? 43.791 -17.027 -5.242 1.00 43.50 534 LEU A N 1
ATOM 4094 C CA . LEU A 1 534 ? 43.058 -16.199 -6.197 1.00 43.50 534 LEU A CA 1
ATOM 4095 C C . LEU A 1 534 ? 41.553 -16.451 -6.070 1.00 43.50 534 LEU A C 1
ATOM 4097 O O . LEU A 1 534 ? 40.779 -15.499 -6.019 1.00 43.50 534 LEU A O 1
ATOM 4101 N N . GLU A 1 535 ? 41.154 -17.716 -5.928 1.00 45.06 535 GLU A N 1
ATOM 4102 C CA . GLU A 1 535 ? 39.762 -18.100 -5.683 1.00 45.06 535 GLU A CA 1
ATOM 4103 C C . GLU A 1 535 ? 39.210 -17.438 -4.408 1.00 45.06 535 GLU A C 1
ATOM 4105 O O . GLU A 1 535 ? 38.121 -16.869 -4.425 1.00 45.06 535 GLU A O 1
ATOM 4110 N N . GLU A 1 536 ? 39.999 -17.399 -3.332 1.00 48.09 536 GLU A N 1
ATOM 4111 C CA . GLU A 1 536 ? 39.638 -16.727 -2.078 1.00 48.09 536 GLU A CA 1
ATOM 4112 C C . GLU A 1 536 ? 39.538 -15.196 -2.217 1.00 48.09 536 GLU A C 1
ATOM 4114 O O . GLU A 1 536 ? 38.751 -14.533 -1.539 1.00 48.09 536 GLU A O 1
ATOM 4119 N N . THR A 1 537 ? 40.320 -14.594 -3.114 1.00 45.84 537 THR A N 1
ATOM 4120 C CA . THR A 1 537 ? 40.270 -13.146 -3.372 1.00 45.84 537 THR A CA 1
ATOM 4121 C C . THR A 1 537 ? 39.064 -12.770 -4.234 1.00 45.84 537 THR A C 1
ATOM 4123 O O . THR A 1 537 ? 38.396 -11.775 -3.947 1.00 45.84 537 THR A O 1
ATOM 4126 N N . ILE A 1 538 ? 38.729 -13.595 -5.233 1.00 45.16 538 ILE A N 1
ATOM 4127 C CA . ILE A 1 538 ? 37.495 -13.471 -6.022 1.00 45.16 538 ILE A CA 1
ATOM 4128 C C . ILE A 1 538 ? 36.280 -13.625 -5.103 1.00 45.16 538 ILE A C 1
ATOM 4130 O O . ILE A 1 538 ? 35.386 -12.784 -5.147 1.00 45.16 538 ILE A O 1
ATOM 4134 N N . LYS A 1 539 ? 36.281 -14.626 -4.210 1.00 49.72 539 LYS A N 1
ATOM 4135 C CA . LYS A 1 539 ? 35.230 -14.811 -3.194 1.00 49.72 539 LYS A CA 1
ATOM 4136 C C . LYS A 1 539 ? 35.076 -13.578 -2.302 1.00 49.72 539 LYS A C 1
ATOM 4138 O O . LYS A 1 539 ? 33.957 -13.126 -2.082 1.00 49.72 539 LYS A O 1
ATOM 4143 N N . ARG A 1 540 ? 36.179 -12.964 -1.854 1.00 51.84 540 ARG A N 1
ATOM 4144 C CA . ARG A 1 540 ? 36.143 -11.718 -1.063 1.00 51.84 540 ARG A CA 1
ATOM 4145 C C . ARG A 1 540 ? 35.626 -10.508 -1.850 1.00 51.84 540 ARG A C 1
ATOM 4147 O O . ARG A 1 540 ? 34.896 -9.694 -1.286 1.00 51.84 540 ARG A O 1
ATOM 4154 N N . MET A 1 541 ? 35.986 -10.365 -3.126 1.00 48.72 541 MET A N 1
ATOM 4155 C CA . MET A 1 541 ? 35.501 -9.273 -3.983 1.00 48.72 541 MET A CA 1
ATOM 4156 C C . MET A 1 541 ? 34.010 -9.430 -4.303 1.00 48.72 541 MET A C 1
ATOM 4158 O O . MET A 1 541 ? 33.251 -8.477 -4.126 1.00 48.72 541 MET A O 1
ATOM 4162 N N . ALA A 1 542 ? 33.591 -10.640 -4.682 1.00 50.00 542 ALA A N 1
ATOM 4163 C CA . ALA A 1 542 ? 32.190 -10.994 -4.873 1.00 50.00 542 ALA A CA 1
ATOM 4164 C C . ALA A 1 542 ? 31.385 -10.745 -3.589 1.00 50.00 542 ALA A C 1
ATOM 4166 O O . ALA A 1 542 ? 30.369 -10.062 -3.640 1.00 50.00 542 ALA A O 1
ATOM 4167 N N . GLY A 1 543 ? 31.900 -11.160 -2.425 1.00 52.81 543 GLY A N 1
ATOM 4168 C CA . GLY A 1 543 ? 31.262 -10.916 -1.128 1.00 52.81 543 GLY A CA 1
ATOM 4169 C C . GLY A 1 543 ? 31.118 -9.430 -0.773 1.00 52.81 543 GLY A C 1
ATOM 4170 O O . GLY A 1 543 ? 30.095 -9.027 -0.222 1.00 52.81 543 GLY A O 1
ATOM 4171 N N . ARG A 1 544 ? 32.087 -8.567 -1.124 1.00 59.28 544 ARG A N 1
ATOM 4172 C CA . ARG A 1 544 ? 31.950 -7.105 -0.938 1.00 59.28 544 ARG A CA 1
ATOM 4173 C C . ARG A 1 544 ? 30.904 -6.498 -1.868 1.00 59.28 544 ARG A C 1
ATOM 4175 O O . ARG A 1 544 ? 30.094 -5.701 -1.402 1.00 59.28 544 ARG A O 1
ATOM 4182 N N . MET A 1 545 ? 30.912 -6.870 -3.147 1.00 56.72 545 MET A N 1
ATOM 4183 C CA . MET A 1 545 ? 29.924 -6.388 -4.116 1.00 56.72 545 MET A CA 1
ATOM 4184 C C . MET A 1 545 ? 28.515 -6.857 -3.736 1.00 56.72 545 MET A C 1
ATOM 4186 O O . MET A 1 545 ? 27.576 -6.069 -3.767 1.00 56.72 545 MET A O 1
ATOM 4190 N N . GLU A 1 546 ? 28.376 -8.102 -3.280 1.00 60.62 546 GLU A N 1
ATOM 4191 C CA . GLU A 1 546 ? 27.129 -8.647 -2.744 1.00 60.62 546 GLU A CA 1
ATOM 4192 C C . GLU A 1 546 ? 26.678 -7.889 -1.492 1.00 60.62 546 GLU A C 1
ATOM 4194 O O . GLU A 1 546 ? 25.512 -7.523 -1.395 1.00 60.62 546 GLU A O 1
ATOM 4199 N N . THR A 1 547 ? 27.595 -7.555 -0.578 1.00 67.25 547 THR A N 1
ATOM 4200 C CA . THR A 1 547 ? 27.283 -6.742 0.612 1.00 67.25 547 THR A CA 1
ATOM 4201 C C . THR A 1 547 ? 26.800 -5.341 0.229 1.00 67.25 547 THR A C 1
ATOM 4203 O O . THR A 1 547 ? 25.833 -4.844 0.800 1.00 67.25 547 THR A O 1
ATOM 4206 N N . GLN A 1 548 ? 27.435 -4.703 -0.756 1.00 67.06 548 GLN A N 1
ATOM 4207 C CA . GLN A 1 548 ? 27.043 -3.379 -1.247 1.00 67.06 548 GLN A CA 1
ATOM 4208 C C . GLN A 1 548 ? 25.695 -3.399 -1.977 1.00 67.06 548 GLN A C 1
ATOM 4210 O O . GLN A 1 548 ? 24.858 -2.529 -1.740 1.00 67.06 548 GLN A O 1
ATOM 4215 N N . LEU A 1 549 ? 25.457 -4.403 -2.824 1.00 66.38 549 LEU A N 1
ATOM 4216 C CA . LEU A 1 549 ? 24.172 -4.610 -3.494 1.00 66.38 549 LEU A CA 1
ATOM 4217 C C . LEU A 1 549 ? 23.068 -4.945 -2.490 1.00 66.38 549 LEU A C 1
ATOM 4219 O O . LEU A 1 549 ? 21.962 -4.431 -2.617 1.00 66.38 549 LEU A O 1
ATOM 4223 N N . ALA A 1 550 ? 23.364 -5.748 -1.468 1.00 70.56 550 ALA A N 1
ATOM 4224 C CA . ALA A 1 550 ? 22.443 -6.037 -0.375 1.00 70.56 550 ALA A CA 1
ATOM 4225 C C . ALA A 1 550 ? 22.146 -4.786 0.471 1.00 70.56 550 ALA A C 1
ATOM 4227 O O . ALA A 1 550 ? 21.004 -4.604 0.895 1.00 70.56 550 ALA A O 1
ATOM 4228 N N . GLY A 1 551 ? 23.142 -3.916 0.681 1.00 74.12 551 GLY A N 1
ATOM 4229 C CA . GLY A 1 551 ? 22.985 -2.603 1.312 1.00 74.12 551 GLY A CA 1
ATOM 4230 C C . GLY A 1 551 ? 22.065 -1.691 0.502 1.00 74.12 551 GLY A C 1
ATOM 4231 O O . GLY A 1 551 ? 21.072 -1.200 1.029 1.00 74.12 551 GLY A O 1
ATOM 4232 N N . ALA A 1 552 ? 22.302 -1.562 -0.807 1.00 73.19 552 ALA A N 1
ATOM 4233 C CA . ALA A 1 552 ? 21.409 -0.830 -1.704 1.00 73.19 552 ALA A CA 1
ATOM 4234 C C . ALA A 1 552 ? 19.989 -1.432 -1.709 1.00 73.19 552 ALA A C 1
ATOM 4236 O O . ALA A 1 552 ? 19.015 -0.719 -1.500 1.00 73.19 552 ALA A O 1
ATOM 4237 N N . ASP A 1 553 ? 19.839 -2.748 -1.865 1.00 78.31 553 ASP A N 1
ATOM 4238 C CA . ASP A 1 553 ? 18.540 -3.437 -1.803 1.00 78.31 553 ASP A CA 1
ATOM 4239 C C . ASP A 1 553 ? 17.817 -3.168 -0.474 1.00 78.31 553 ASP A C 1
ATOM 4241 O O . ASP A 1 553 ? 16.614 -2.920 -0.454 1.00 78.31 553 ASP A O 1
ATOM 4245 N N . ARG A 1 554 ? 18.545 -3.151 0.651 1.00 81.94 554 ARG A N 1
ATOM 4246 C CA . ARG A 1 554 ? 17.996 -2.776 1.959 1.00 81.94 554 ARG A CA 1
ATOM 4247 C C . ARG A 1 554 ? 17.560 -1.312 2.002 1.00 81.94 554 ARG A C 1
ATOM 4249 O O . ARG A 1 554 ? 16.439 -1.055 2.430 1.00 81.94 554 ARG A O 1
ATOM 4256 N N . LEU A 1 555 ? 18.379 -0.387 1.508 1.00 82.62 555 LEU A N 1
ATOM 4257 C CA . LEU A 1 555 ? 18.038 1.033 1.420 1.00 82.62 555 LEU A CA 1
ATOM 4258 C C . LEU A 1 555 ? 16.719 1.240 0.669 1.00 82.62 555 LEU A C 1
ATOM 4260 O O . LEU A 1 555 ? 15.835 1.947 1.139 1.00 82.62 555 LEU A O 1
ATOM 4264 N N . TRP A 1 556 ? 16.558 0.574 -0.472 1.00 84.06 556 TRP A N 1
ATOM 4265 C CA . TRP A 1 556 ? 15.345 0.648 -1.280 1.00 84.06 556 TRP A CA 1
ATOM 4266 C C . TRP A 1 556 ? 14.146 -0.082 -0.662 1.00 84.06 556 TRP A C 1
ATOM 4268 O O . TRP A 1 556 ? 13.008 0.308 -0.915 1.00 84.06 556 TRP A O 1
ATOM 4278 N N . ARG A 1 557 ? 14.366 -1.119 0.156 1.00 84.31 557 ARG A N 1
ATOM 4279 C CA . ARG A 1 557 ? 13.298 -1.748 0.953 1.00 84.31 557 ARG A CA 1
ATOM 4280 C C . ARG A 1 557 ? 12.789 -0.826 2.056 1.00 84.31 557 ARG A C 1
ATOM 4282 O O . ARG A 1 557 ? 11.580 -0.754 2.255 1.00 84.31 557 ARG A O 1
ATOM 4289 N N . ASP A 1 558 ? 13.689 -0.125 2.738 1.00 83.88 558 ASP A N 1
ATOM 4290 C CA . ASP A 1 558 ? 13.357 0.730 3.883 1.00 83.88 558 ASP A CA 1
ATOM 4291 C C . ASP A 1 558 ? 12.902 2.135 3.438 1.00 83.88 558 ASP A C 1
ATOM 4293 O O . ASP A 1 558 ? 12.100 2.799 4.100 1.00 83.88 558 ASP A O 1
ATOM 4297 N N . SER A 1 559 ? 13.402 2.591 2.288 1.00 86.50 559 SER A N 1
ATOM 4298 C CA . SER A 1 559 ? 13.132 3.895 1.673 1.00 86.50 559 SER A CA 1
ATOM 4299 C C . SER A 1 559 ? 12.811 3.779 0.174 1.00 86.50 559 SER A C 1
ATOM 4301 O O . SER A 1 559 ? 13.503 4.374 -0.658 1.00 86.50 559 SER A O 1
ATOM 4303 N N . PRO A 1 560 ? 11.758 3.033 -0.203 1.00 91.06 560 PRO A N 1
ATOM 4304 C CA . PRO A 1 560 ? 11.332 2.933 -1.595 1.00 91.06 560 PRO A CA 1
ATOM 4305 C C . PRO A 1 560 ? 10.913 4.304 -2.151 1.00 91.06 560 PRO A C 1
ATOM 4307 O O . PRO A 1 560 ? 10.601 5.224 -1.379 1.00 91.06 560 PRO A O 1
ATOM 4310 N N . PRO A 1 561 ? 10.853 4.458 -3.488 1.00 92.00 561 PRO A N 1
ATOM 4311 C CA . PRO A 1 561 ? 10.351 5.665 -4.106 1.00 92.00 561 PRO A CA 1
ATOM 4312 C C . PRO A 1 561 ? 8.911 5.883 -3.713 1.00 92.00 561 PRO A C 1
ATOM 4314 O O . PRO A 1 561 ? 8.077 4.977 -3.755 1.00 92.00 561 PRO A O 1
ATOM 4317 N N . THR A 1 562 ? 8.626 7.116 -3.360 1.00 92.88 562 THR A N 1
ATOM 4318 C CA . THR A 1 562 ? 7.305 7.546 -2.962 1.00 92.88 562 THR A CA 1
ATOM 4319 C C . THR A 1 562 ? 7.137 8.997 -3.363 1.00 92.88 562 THR A C 1
ATOM 4321 O O . THR A 1 562 ? 8.103 9.761 -3.438 1.00 92.88 562 THR A O 1
ATOM 4324 N N . ILE A 1 563 ? 5.899 9.386 -3.618 1.00 91.44 563 ILE A N 1
ATOM 4325 C CA . ILE A 1 563 ? 5.536 10.789 -3.773 1.00 91.44 563 ILE A CA 1
ATOM 4326 C C . ILE A 1 563 ? 4.917 11.313 -2.487 1.00 91.44 563 ILE A C 1
ATOM 4328 O O . ILE A 1 563 ? 4.184 10.620 -1.779 1.00 91.44 563 ILE A O 1
ATOM 4332 N N . GLU A 1 564 ? 5.199 12.572 -2.209 1.00 84.81 564 GLU A N 1
ATOM 4333 C CA . GLU A 1 564 ? 4.597 13.345 -1.137 1.00 84.81 564 GLU A CA 1
ATOM 4334 C C . GLU A 1 564 ? 4.142 14.693 -1.680 1.00 84.81 564 GLU A C 1
ATOM 4336 O O . GLU A 1 564 ? 4.709 15.222 -2.636 1.00 84.81 564 GLU A O 1
ATOM 4341 N N . ARG A 1 565 ? 3.113 15.273 -1.064 1.00 73.56 565 ARG A N 1
ATOM 4342 C CA . ARG A 1 565 ? 2.713 16.646 -1.370 1.00 73.56 565 ARG A CA 1
ATOM 4343 C C . ARG A 1 565 ? 3.597 17.603 -0.572 1.00 73.56 565 ARG A C 1
ATOM 4345 O O . ARG A 1 565 ? 3.682 17.492 0.648 1.00 73.56 565 ARG A O 1
ATOM 4352 N N . PHE A 1 566 ? 4.194 18.576 -1.247 1.00 58.69 566 PHE A N 1
ATOM 4353 C CA . PHE A 1 566 ? 4.758 19.750 -0.601 1.00 58.69 566 PHE A CA 1
ATOM 4354 C C . PHE A 1 566 ? 3.616 20.646 -0.115 1.00 58.69 566 PHE A C 1
ATOM 4356 O O . PHE A 1 566 ? 2.745 21.042 -0.892 1.00 58.69 566 PHE A O 1
ATOM 4363 N N . SER A 1 567 ? 3.612 20.985 1.171 1.00 53.84 567 SER A N 1
ATOM 4364 C CA . SER A 1 567 ? 2.613 21.840 1.828 1.00 53.84 567 SER A CA 1
ATOM 4365 C C . SER A 1 567 ? 2.722 23.329 1.439 1.00 53.84 567 SER A C 1
ATOM 4367 O O . SER A 1 567 ? 2.444 24.197 2.257 1.00 53.84 567 SER A O 1
ATOM 4369 N N . GLY A 1 568 ? 3.168 23.635 0.215 1.00 41.72 568 GLY A N 1
ATOM 4370 C CA . GLY A 1 568 ? 3.530 24.986 -0.231 1.00 41.72 568 GLY A CA 1
ATOM 4371 C C . GLY A 1 568 ? 2.356 25.928 -0.509 1.00 41.72 568 GLY A C 1
ATOM 4372 O O . GLY A 1 568 ? 2.529 27.135 -0.394 1.00 41.72 568 GLY A O 1
ATOM 4373 N N . ASP A 1 569 ? 1.160 25.408 -0.795 1.00 38.84 569 ASP A N 1
ATOM 4374 C CA . ASP A 1 569 ? 0.004 26.241 -1.145 1.00 38.84 569 ASP A CA 1
ATOM 4375 C C . ASP A 1 569 ? -1.051 26.231 -0.026 1.00 38.84 569 ASP A C 1
ATOM 4377 O O . ASP A 1 569 ? -1.874 25.320 0.070 1.00 38.84 569 ASP A O 1
ATOM 4381 N N . GLY A 1 570 ? -1.032 27.265 0.821 1.00 45.66 570 GLY A N 1
ATOM 4382 C CA . GLY A 1 570 ? -2.195 27.712 1.604 1.00 45.66 570 GLY A CA 1
ATOM 4383 C C . GLY A 1 570 ? -2.514 27.003 2.928 1.00 45.66 570 GLY A C 1
ATOM 4384 O O . GLY A 1 570 ? -3.512 27.353 3.551 1.00 45.66 570 GLY A O 1
ATOM 4385 N N . GLN A 1 571 ? -1.705 26.050 3.399 1.00 55.19 571 GLN A N 1
ATOM 4386 C CA . GLN A 1 571 ? -1.890 25.421 4.717 1.00 55.19 571 GLN A CA 1
ATOM 4387 C C . GLN A 1 571 ? -0.611 25.539 5.545 1.00 55.19 571 GLN A C 1
ATOM 4389 O O . GLN A 1 571 ? 0.285 24.701 5.445 1.00 55.19 571 GLN A O 1
ATOM 4394 N N . ASP A 1 572 ? -0.523 26.568 6.392 1.00 62.59 572 ASP A N 1
ATOM 4395 C CA . ASP A 1 572 ? 0.556 26.664 7.374 1.00 62.59 572 ASP A CA 1
ATOM 4396 C C . ASP A 1 572 ? 0.303 25.679 8.533 1.00 62.59 572 ASP A C 1
ATOM 4398 O O . ASP A 1 572 ? -0.135 26.032 9.630 1.00 62.59 572 ASP A O 1
ATOM 4402 N N . LEU A 1 573 ? 0.572 24.395 8.275 1.00 69.06 573 LEU A N 1
ATOM 4403 C CA . LEU A 1 573 ? 0.515 23.330 9.282 1.00 69.06 573 LEU A CA 1
ATOM 4404 C C . LEU A 1 573 ? 1.473 23.594 10.452 1.00 69.06 573 LEU A C 1
ATOM 4406 O O . LEU A 1 573 ? 1.268 23.066 11.547 1.00 69.06 573 LEU A O 1
ATOM 4410 N N . ASN A 1 574 ? 2.513 24.413 10.252 1.00 72.38 574 ASN A N 1
ATOM 4411 C CA . ASN A 1 574 ? 3.370 24.852 11.347 1.00 72.38 574 ASN A CA 1
ATOM 4412 C C . ASN A 1 574 ? 2.650 25.852 12.249 1.00 72.38 574 ASN A C 1
ATOM 4414 O O . ASN A 1 574 ? 2.719 25.681 13.467 1.00 72.38 574 ASN A O 1
ATOM 4418 N N . ALA A 1 575 ? 1.947 26.837 11.689 1.00 68.81 575 ALA A N 1
ATOM 4419 C CA . ALA A 1 575 ? 1.116 27.755 12.464 1.00 68.81 575 ALA A CA 1
ATOM 4420 C C . ALA A 1 575 ? 0.006 27.005 13.213 1.00 68.81 575 ALA A C 1
ATOM 4422 O O . ALA A 1 575 ? -0.128 27.184 14.424 1.00 68.81 575 ALA A O 1
ATOM 4423 N N . ALA A 1 576 ? -0.711 26.092 12.548 1.00 69.25 576 ALA A N 1
ATOM 4424 C CA . ALA A 1 576 ? -1.744 25.270 13.187 1.00 69.25 576 ALA A CA 1
ATOM 4425 C C . ALA A 1 576 ? -1.173 24.411 14.333 1.00 69.25 576 ALA A C 1
ATOM 4427 O O . ALA A 1 576 ? -1.751 24.335 15.418 1.00 69.25 576 ALA A O 1
ATOM 4428 N N . ARG A 1 577 ? 0.017 23.820 14.147 1.00 76.94 577 ARG A N 1
ATOM 4429 C CA . ARG A 1 577 ? 0.731 23.108 15.217 1.00 76.94 577 ARG A CA 1
ATOM 4430 C C . ARG A 1 577 ? 1.042 24.018 16.402 1.00 76.94 577 ARG A C 1
ATOM 4432 O O . ARG A 1 577 ? 0.718 23.662 17.530 1.00 76.94 577 ARG A O 1
ATOM 4439 N N . GLN A 1 578 ? 1.655 25.178 16.160 1.00 78.06 578 GLN A N 1
ATOM 4440 C CA . GLN A 1 578 ? 2.007 26.133 17.218 1.00 78.06 578 GLN A CA 1
ATOM 4441 C C . GLN A 1 578 ? 0.770 26.622 17.985 1.00 78.06 578 GLN A C 1
ATOM 4443 O O . GLN A 1 578 ? 0.824 26.850 19.191 1.00 78.06 578 GLN A O 1
ATOM 4448 N N . GLN A 1 579 ? -0.355 26.775 17.292 1.00 72.62 579 GLN A N 1
ATOM 4449 C CA . GLN A 1 579 ? -1.641 27.138 17.874 1.00 72.62 579 GLN A CA 1
ATOM 4450 C C . GLN A 1 579 ? -2.199 26.049 18.792 1.00 72.62 579 GLN A C 1
ATOM 4452 O O . GLN A 1 579 ? -2.594 26.350 19.919 1.00 72.62 579 GLN A O 1
ATOM 4457 N N . ILE A 1 580 ? -2.170 24.785 18.360 1.00 74.56 580 ILE A N 1
ATOM 4458 C CA . ILE A 1 580 ? -2.591 23.656 19.200 1.00 74.56 580 ILE A CA 1
ATOM 4459 C C . ILE A 1 580 ? -1.663 23.508 20.414 1.00 74.56 580 ILE A C 1
ATOM 4461 O O . ILE A 1 580 ? -2.150 23.275 21.516 1.00 74.56 580 ILE A O 1
ATOM 4465 N N . GLU A 1 581 ? -0.351 23.717 20.262 1.00 77.94 581 GLU A N 1
ATOM 4466 C CA . GLU A 1 581 ? 0.598 23.720 21.390 1.00 77.94 581 GLU A CA 1
ATOM 4467 C C . GLU A 1 581 ? 0.241 24.787 22.434 1.00 77.94 581 GLU A C 1
ATOM 4469 O O . GLU A 1 581 ? 0.186 24.490 23.629 1.00 77.94 581 GLU A O 1
ATOM 4474 N N . LYS A 1 582 ? -0.072 26.014 21.994 1.00 76.94 582 LYS A N 1
ATOM 4475 C CA . LYS A 1 582 ? -0.530 27.094 22.885 1.00 76.94 582 LYS A CA 1
ATOM 4476 C C . LYS A 1 582 ? -1.845 26.742 23.583 1.00 76.94 582 LYS A C 1
ATOM 4478 O O . LYS A 1 582 ? -1.980 26.994 24.778 1.00 76.94 582 LYS A O 1
ATOM 4483 N N . LEU A 1 583 ? -2.793 26.141 22.862 1.00 73.38 583 LEU A N 1
ATOM 4484 C CA . LEU A 1 583 ? -4.071 25.709 23.425 1.00 73.38 583 LEU A CA 1
ATOM 4485 C C . LEU A 1 583 ? -3.876 24.627 24.495 1.00 73.38 583 LEU A C 1
ATOM 4487 O O . LEU A 1 583 ? -4.434 24.737 25.583 1.00 73.38 583 LEU A O 1
ATOM 4491 N N . MET A 1 584 ? -3.041 23.625 24.227 1.00 74.75 584 MET A N 1
ATOM 4492 C CA . MET A 1 584 ? -2.738 22.545 25.172 1.00 74.75 584 MET A CA 1
ATOM 4493 C C . MET A 1 584 ? -1.983 23.025 26.417 1.00 74.75 584 MET A C 1
ATOM 4495 O O . MET A 1 584 ? -2.096 22.408 27.475 1.00 74.75 584 MET A O 1
ATOM 4499 N N . ALA A 1 585 ? -1.236 24.129 26.317 1.00 74.56 585 ALA A N 1
ATOM 4500 C CA . ALA A 1 585 ? -0.610 24.774 27.468 1.00 74.56 585 ALA A CA 1
ATOM 4501 C C . ALA A 1 585 ? -1.624 25.508 28.372 1.00 74.56 585 ALA A C 1
ATOM 4503 O O . ALA A 1 585 ? -1.342 25.745 29.549 1.00 74.56 585 ALA A O 1
ATOM 4504 N N . SER A 1 586 ? -2.813 25.850 27.859 1.00 67.56 586 SER A N 1
ATOM 4505 C CA . SER A 1 586 ? -3.901 26.403 28.669 1.00 67.56 586 SER A CA 1
ATOM 4506 C C . SER A 1 586 ? -4.627 25.276 29.423 1.00 67.56 586 SER A C 1
ATOM 4508 O O . SER A 1 586 ? -5.001 24.260 28.843 1.00 67.56 586 SER A O 1
ATOM 4510 N N . LYS A 1 587 ? -4.829 25.423 30.741 1.00 60.44 587 LYS A N 1
ATOM 4511 C CA . LYS A 1 587 ? -5.390 24.381 31.637 1.00 60.44 587 LYS A CA 1
ATOM 4512 C C . LYS A 1 587 ? -6.871 24.012 31.377 1.00 60.44 587 LYS A C 1
ATOM 4514 O O . LYS A 1 587 ? -7.488 23.370 32.221 1.00 60.44 587 LYS A O 1
ATOM 4519 N N . SER A 1 588 ? -7.463 24.420 30.256 1.00 62.66 588 SER A N 1
ATOM 4520 C CA . SER A 1 588 ? -8.911 24.392 29.999 1.00 62.66 588 SER A CA 1
ATOM 4521 C C . SER A 1 588 ? -9.362 23.439 28.884 1.00 62.66 588 SER A C 1
ATOM 4523 O O . SER A 1 588 ? -10.541 23.447 28.538 1.00 62.66 588 SER A O 1
ATOM 4525 N N . VAL A 1 589 ? -8.482 22.605 28.315 1.00 65.19 589 VAL A N 1
ATOM 4526 C CA . VAL A 1 589 ? -8.871 21.668 27.242 1.00 65.19 589 VAL A CA 1
ATOM 4527 C C . VAL A 1 589 ? -9.486 20.387 27.830 1.00 65.19 589 VAL A C 1
ATOM 4529 O O . VAL A 1 589 ? -8.805 19.677 28.574 1.00 65.19 589 VAL A O 1
ATOM 4532 N N . PRO A 1 590 ? -10.739 20.028 27.483 1.00 67.25 590 PRO A N 1
ATOM 4533 C CA . PRO A 1 590 ? -11.346 18.775 27.927 1.00 67.25 590 PRO A CA 1
ATOM 4534 C C . PRO A 1 590 ? -10.520 17.544 27.496 1.00 67.25 590 PRO A C 1
ATOM 4536 O O . PRO A 1 590 ? -10.065 17.500 26.350 1.00 67.25 590 PRO A O 1
ATOM 4539 N N . PRO A 1 591 ? -10.385 16.490 28.328 1.00 66.31 591 PRO A N 1
ATOM 4540 C CA . PRO A 1 591 ? -9.559 15.312 28.016 1.00 66.31 591 PRO A CA 1
ATOM 4541 C C . PRO A 1 591 ? -9.934 14.569 26.724 1.00 66.31 591 PRO A C 1
ATOM 4543 O O . PRO A 1 591 ? -9.091 13.927 26.099 1.00 66.31 591 PRO A O 1
ATOM 4546 N N . ASN A 1 592 ? -11.203 14.627 26.315 1.00 61.59 592 ASN A N 1
ATOM 4547 C CA . ASN A 1 592 ? -11.660 14.027 25.058 1.00 61.59 592 ASN A CA 1
ATOM 4548 C C . ASN A 1 592 ? -11.185 14.842 23.852 1.00 61.59 592 ASN A C 1
ATOM 4550 O O . ASN A 1 592 ? -10.653 14.274 22.905 1.00 61.59 592 ASN A O 1
ATOM 4554 N N . LEU A 1 593 ? -11.291 16.171 23.927 1.00 66.12 593 LEU A N 1
ATOM 4555 C CA . LEU A 1 593 ? -10.811 17.066 22.877 1.00 66.12 593 LEU A CA 1
ATOM 4556 C C . LEU A 1 593 ? -9.284 17.014 22.767 1.00 66.12 593 LEU A C 1
ATOM 4558 O O . LEU A 1 593 ? -8.757 16.920 21.664 1.00 66.12 593 LEU A O 1
ATOM 4562 N N . ALA A 1 594 ? -8.578 16.979 23.901 1.00 69.12 594 ALA A N 1
ATOM 4563 C CA . ALA A 1 594 ? -7.127 16.822 23.937 1.00 69.12 594 ALA A CA 1
ATOM 4564 C C . ALA A 1 594 ? -6.662 15.608 23.112 1.00 69.12 594 ALA A C 1
ATOM 4566 O O . ALA A 1 594 ? -5.738 15.729 22.314 1.00 69.12 594 ALA A O 1
ATOM 4567 N N . ARG A 1 595 ? -7.335 14.457 23.241 1.00 68.44 595 ARG A N 1
ATOM 4568 C CA . ARG A 1 595 ? -6.995 13.229 22.499 1.00 68.44 595 ARG A CA 1
ATOM 4569 C C . ARG A 1 595 ? -7.216 13.334 20.986 1.00 68.44 595 ARG A C 1
ATOM 4571 O O . ARG A 1 595 ? -6.491 12.686 20.234 1.00 68.44 595 ARG A O 1
ATOM 4578 N N . GLU A 1 596 ? -8.169 14.153 20.550 1.00 67.56 596 GLU A N 1
ATOM 4579 C CA . GLU A 1 596 ? -8.544 14.304 19.139 1.00 67.56 596 GLU A CA 1
ATOM 4580 C C . GLU A 1 596 ? -7.767 15.410 18.414 1.00 67.56 596 GLU A C 1
ATOM 4582 O O . GLU A 1 596 ? -7.529 15.305 17.211 1.00 67.56 596 GLU A O 1
ATOM 4587 N N . LEU A 1 597 ? -7.317 16.447 19.128 1.00 71.44 597 LEU A N 1
ATOM 4588 C CA . LEU A 1 597 ? -6.640 17.608 18.538 1.00 71.44 597 LEU A CA 1
ATOM 4589 C C . LEU A 1 597 ? -5.446 17.247 17.637 1.00 71.44 597 LEU A C 1
ATOM 4591 O O . LEU A 1 597 ? -5.374 17.799 16.538 1.00 71.44 597 LEU A O 1
ATOM 4595 N N . PRO A 1 598 ? -4.542 16.307 17.987 1.00 76.44 598 PRO A N 1
ATOM 4596 C CA . PRO A 1 598 ? -3.449 15.935 17.091 1.00 76.44 598 PRO A CA 1
ATOM 4597 C C . PRO A 1 598 ? -3.913 15.374 15.745 1.00 76.44 598 PRO A C 1
ATOM 4599 O O . PRO A 1 598 ? -3.206 15.524 14.750 1.00 76.44 598 PRO A O 1
ATOM 4602 N N . ASN A 1 599 ? -5.090 14.743 15.686 1.00 72.69 599 ASN A N 1
ATOM 4603 C CA . ASN A 1 599 ? -5.613 14.190 14.441 1.00 72.69 599 ASN A CA 1
ATOM 4604 C C . ASN A 1 599 ? -5.973 15.290 13.436 1.00 72.69 599 ASN A C 1
ATOM 4606 O O . ASN A 1 599 ? -5.898 15.014 12.248 1.00 72.69 599 ASN A O 1
ATOM 4610 N N . SER A 1 600 ? -6.245 16.529 13.866 1.00 70.12 600 SER A N 1
ATOM 4611 C CA . SER A 1 600 ? -6.464 17.678 12.963 1.00 70.12 600 SER A CA 1
ATOM 4612 C C . SER A 1 600 ? -5.227 18.093 12.154 1.00 70.12 600 SER A C 1
ATOM 4614 O O . SER A 1 600 ? -5.350 18.802 11.164 1.00 70.12 600 SER A O 1
ATOM 4616 N N . LEU A 1 601 ? -4.032 17.648 12.562 1.00 74.31 601 LEU A N 1
ATOM 4617 C CA . LEU A 1 601 ? -2.778 17.851 11.827 1.00 74.31 601 LEU A CA 1
ATOM 4618 C C . LEU A 1 601 ? -2.362 16.613 11.029 1.00 74.31 601 LEU A C 1
ATOM 4620 O O . LEU A 1 601 ? -1.246 16.573 10.503 1.00 74.31 601 LEU A O 1
ATOM 4624 N N . ALA A 1 602 ? -3.192 15.568 11.014 1.00 76.88 602 ALA A N 1
ATOM 4625 C CA . ALA A 1 602 ? -2.844 14.340 10.332 1.00 76.88 602 ALA A CA 1
ATOM 4626 C C . ALA A 1 602 ? -2.698 14.586 8.827 1.00 76.88 602 ALA A C 1
ATOM 4628 O O . ALA A 1 602 ? -3.413 15.350 8.189 1.00 76.88 602 ALA A O 1
ATOM 4629 N N . THR A 1 603 ? -1.743 13.911 8.233 1.00 79.00 603 THR A N 1
ATOM 4630 C CA . THR A 1 603 ? -1.489 13.913 6.803 1.00 79.00 603 THR A CA 1
ATOM 4631 C C . THR A 1 603 ? -1.557 12.482 6.303 1.00 79.00 603 THR A C 1
ATOM 4633 O O . THR A 1 603 ? -1.606 11.530 7.083 1.00 79.00 603 THR A O 1
ATOM 4636 N N . TYR A 1 604 ? -1.532 12.303 4.986 1.00 85.50 604 TYR A N 1
ATOM 4637 C CA . TYR A 1 604 ? -1.469 10.966 4.401 1.00 85.50 604 TYR A CA 1
ATOM 4638 C C . TYR A 1 604 ? -0.278 10.156 4.962 1.00 85.50 604 TYR A C 1
ATOM 4640 O O . TYR A 1 604 ? -0.428 8.981 5.286 1.00 85.50 604 TYR A O 1
ATOM 4648 N N . ALA A 1 605 ? 0.868 10.810 5.182 1.00 85.62 605 ALA A N 1
ATOM 4649 C CA . ALA A 1 605 ? 2.084 10.214 5.735 1.00 85.62 605 ALA A CA 1
ATOM 4650 C C . ALA A 1 605 ? 1.959 9.740 7.196 1.00 85.62 605 ALA A C 1
ATOM 4652 O O . ALA A 1 605 ? 2.693 8.846 7.605 1.00 85.62 605 ALA A O 1
ATOM 4653 N N . ASP A 1 606 ? 1.033 10.299 7.986 1.00 83.62 606 ASP A N 1
ATOM 4654 C CA . ASP A 1 606 ? 0.837 9.901 9.390 1.00 83.62 606 ASP A CA 1
ATOM 4655 C C . ASP A 1 606 ? 0.295 8.478 9.535 1.00 83.62 606 ASP A C 1
ATOM 4657 O O . ASP A 1 606 ? 0.581 7.798 10.520 1.00 83.62 606 ASP A O 1
ATOM 4661 N N . TYR A 1 607 ? -0.513 8.044 8.568 1.00 85.31 607 TYR A N 1
ATOM 4662 C CA . TYR A 1 607 ? -1.156 6.730 8.578 1.00 85.31 607 TYR A CA 1
ATOM 4663 C C . TYR A 1 607 ? -0.605 5.801 7.495 1.00 85.31 607 TYR A C 1
ATOM 4665 O O . TYR A 1 607 ? -0.652 4.581 7.658 1.00 85.31 607 TYR A O 1
ATOM 4673 N N . PHE A 1 608 ? -0.075 6.370 6.408 1.00 90.56 608 PHE A N 1
ATOM 4674 C CA . PHE A 1 608 ? 0.410 5.649 5.233 1.00 90.56 608 PHE A CA 1
ATOM 4675 C C . PHE A 1 608 ? 1.820 6.120 4.827 1.00 90.56 608 PHE A C 1
ATOM 4677 O O . PHE A 1 608 ? 2.004 6.628 3.709 1.00 90.56 608 PHE A O 1
ATOM 4684 N N . PRO A 1 609 ? 2.821 5.982 5.720 1.00 90.56 609 PRO A N 1
ATOM 4685 C CA . PRO A 1 609 ? 4.179 6.429 5.436 1.00 90.56 609 PRO A CA 1
ATOM 4686 C C . PRO A 1 609 ? 4.729 5.729 4.186 1.00 90.56 609 PRO A C 1
ATOM 4688 O O . PRO A 1 609 ? 4.648 4.508 4.032 1.00 90.56 609 PRO A O 1
ATOM 4691 N N . GLY A 1 610 ? 5.262 6.527 3.266 1.00 89.62 610 GLY A N 1
ATOM 4692 C CA . GLY A 1 610 ? 5.944 6.079 2.060 1.00 89.62 610 GLY A CA 1
ATOM 4693 C C . GLY A 1 610 ? 7.369 5.589 2.322 1.00 89.62 610 GLY A C 1
ATOM 4694 O O . GLY A 1 610 ? 7.890 4.835 1.503 1.00 89.62 610 GLY A O 1
ATOM 4695 N N . GLN A 1 611 ? 7.978 5.932 3.457 1.00 88.69 611 GLN A N 1
ATOM 4696 C CA . GLN A 1 611 ? 9.279 5.427 3.917 1.00 88.69 611 GLN A CA 1
ATOM 4697 C C . GLN A 1 611 ? 9.249 5.121 5.417 1.00 88.69 611 GLN A C 1
ATOM 4699 O O . GLN A 1 611 ? 8.487 5.736 6.163 1.00 88.69 611 GLN A O 1
ATOM 4704 N N . ILE A 1 612 ? 10.092 4.194 5.881 1.00 86.31 612 ILE A N 1
ATOM 4705 C CA . ILE A 1 612 ? 10.162 3.864 7.310 1.00 86.31 612 ILE A CA 1
ATOM 4706 C C . ILE A 1 612 ? 10.507 5.125 8.123 1.00 86.31 612 ILE A C 1
ATOM 4708 O O . ILE A 1 612 ? 11.520 5.793 7.893 1.00 86.31 612 ILE A O 1
ATOM 4712 N N . GLY A 1 613 ? 9.655 5.451 9.099 1.00 82.81 613 GLY A N 1
ATOM 4713 C CA . GLY A 1 613 ? 9.842 6.578 10.010 1.00 82.81 613 GLY A CA 1
ATOM 4714 C C . GLY A 1 613 ? 9.416 7.937 9.454 1.00 82.81 613 GLY A C 1
ATOM 4715 O O . GLY A 1 613 ? 9.626 8.946 10.131 1.00 82.81 613 GLY A O 1
ATOM 4716 N N . GLU A 1 614 ? 8.830 8.007 8.259 1.00 83.56 614 GLU A N 1
ATOM 4717 C CA . GLU A 1 614 ? 8.260 9.240 7.701 1.00 83.56 614 GLU A CA 1
ATOM 4718 C C . GLU A 1 614 ? 7.154 9.822 8.593 1.00 83.56 614 GLU A C 1
ATOM 4720 O O . GLU A 1 614 ? 7.130 11.030 8.837 1.00 83.56 614 GLU A O 1
ATOM 4725 N N . GLU A 1 615 ? 6.315 8.965 9.176 1.00 82.50 615 GLU A N 1
ATOM 4726 C CA . GLU A 1 615 ? 5.222 9.342 10.071 1.00 82.50 615 GLU A CA 1
ATOM 4727 C C . GLU A 1 615 ? 5.719 10.065 11.329 1.00 82.50 615 GLU A C 1
ATOM 4729 O O . GLU A 1 615 ? 4.987 10.844 11.922 1.00 82.50 615 GLU A O 1
ATOM 4734 N N . THR A 1 616 ? 6.980 9.862 11.727 1.00 82.00 616 THR A N 1
ATOM 4735 C CA . THR A 1 616 ? 7.575 10.531 12.899 1.00 82.00 616 THR A CA 1
ATOM 4736 C C . THR A 1 616 ? 7.983 11.979 12.619 1.00 82.00 616 THR A C 1
ATOM 4738 O O . THR A 1 616 ? 8.252 12.746 13.546 1.00 82.00 616 THR A O 1
ATOM 4741 N N . ARG A 1 617 ? 8.044 12.367 11.339 1.00 79.38 617 ARG A N 1
ATOM 4742 C CA . ARG A 1 617 ? 8.513 13.685 10.881 1.00 79.38 617 ARG A CA 1
ATOM 4743 C C . ARG A 1 617 ? 7.362 14.647 10.566 1.00 79.38 617 ARG A C 1
ATOM 4745 O O . ARG A 1 617 ? 7.626 15.824 10.298 1.00 79.38 617 ARG A O 1
ATOM 4752 N N . THR A 1 618 ? 6.117 14.172 10.615 1.00 79.88 618 THR A N 1
ATOM 4753 C CA . THR A 1 618 ? 4.901 14.954 10.351 1.00 79.88 618 THR A CA 1
ATOM 4754 C C . THR A 1 618 ? 4.657 16.002 11.441 1.00 79.88 618 THR A C 1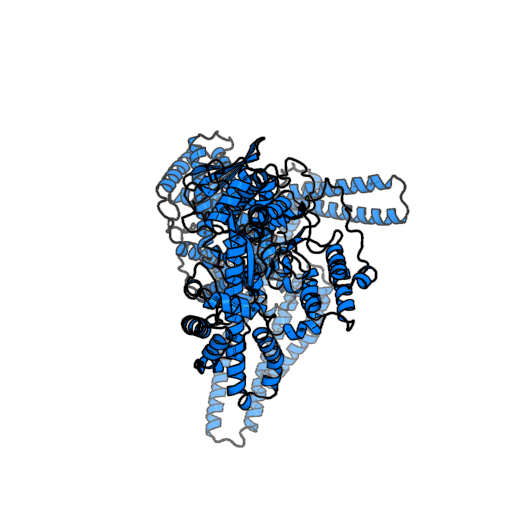
ATOM 4756 O O . THR A 1 618 ? 5.195 15.927 12.550 1.00 79.88 618 THR A O 1
ATOM 4759 N N . HIS A 1 619 ? 3.828 17.010 11.149 1.00 80.12 619 HIS A N 1
ATOM 4760 C CA . HIS A 1 619 ? 3.466 18.034 12.139 1.00 80.12 619 HIS A CA 1
ATOM 4761 C C . HIS A 1 619 ? 2.692 17.445 13.322 1.00 80.12 619 HIS A C 1
ATOM 4763 O O . HIS A 1 619 ? 2.940 17.839 14.463 1.00 80.12 619 HIS A O 1
ATOM 4769 N N . ARG A 1 620 ? 1.828 16.455 13.069 1.00 80.00 620 ARG A N 1
ATOM 4770 C CA . ARG A 1 620 ? 1.120 15.698 14.105 1.00 80.00 620 ARG A CA 1
ATOM 4771 C C . ARG A 1 620 ? 2.082 14.936 15.015 1.00 80.00 620 ARG A C 1
ATOM 4773 O O . ARG A 1 620 ? 1.968 15.050 16.232 1.00 80.00 620 ARG A O 1
ATOM 4780 N N . ALA A 1 621 ? 3.048 14.197 14.470 1.00 80.00 621 ALA A N 1
ATOM 4781 C CA . ALA A 1 621 ? 4.012 13.476 15.301 1.00 80.00 621 ALA A CA 1
ATOM 4782 C C . ALA A 1 621 ? 4.910 14.421 16.109 1.00 80.00 621 ALA A C 1
ATOM 4784 O O . ALA A 1 621 ? 5.171 14.166 17.286 1.00 80.00 621 ALA A O 1
ATOM 4785 N N . LYS A 1 622 ? 5.317 15.552 15.517 1.00 82.62 622 LYS A N 1
ATOM 4786 C CA . LYS A 1 622 ? 6.042 16.612 16.234 1.00 82.62 622 LYS A CA 1
ATOM 4787 C C . LYS A 1 622 ? 5.233 17.160 17.413 1.00 82.62 622 LYS A C 1
ATOM 4789 O O . LYS A 1 622 ? 5.807 17.291 18.488 1.00 82.62 622 LYS A O 1
ATOM 4794 N N . LEU A 1 623 ? 3.931 17.413 17.233 1.00 79.19 623 LEU A N 1
ATOM 4795 C CA . LEU A 1 623 ? 3.021 17.866 18.296 1.00 79.19 623 LEU A CA 1
ATOM 4796 C C . LEU A 1 623 ? 2.888 16.841 19.432 1.00 79.19 623 LEU A C 1
ATOM 4798 O O . LEU A 1 623 ? 2.946 17.193 20.609 1.00 79.19 623 LEU A O 1
ATOM 4802 N N . ILE A 1 624 ? 2.698 15.566 19.075 1.00 79.44 624 ILE A N 1
ATOM 4803 C CA . ILE A 1 624 ? 2.576 14.476 20.052 1.00 79.44 624 ILE A CA 1
ATOM 4804 C C . ILE A 1 624 ? 3.852 14.390 20.893 1.00 79.44 624 ILE A C 1
ATOM 4806 O O . ILE A 1 624 ? 3.769 14.318 22.113 1.00 79.44 624 ILE A O 1
ATOM 4810 N N . LYS A 1 625 ? 5.024 14.472 20.251 1.00 79.62 625 LYS A N 1
ATOM 4811 C CA . LYS A 1 625 ? 6.324 14.412 20.929 1.00 79.62 625 LYS A CA 1
ATOM 4812 C C . LYS A 1 625 ? 6.590 15.631 21.821 1.00 79.62 625 LYS A C 1
ATOM 4814 O O . LYS A 1 625 ? 7.179 15.475 22.890 1.00 79.62 625 LYS A O 1
ATOM 4819 N N . SER A 1 626 ? 6.195 16.831 21.387 1.00 74.62 626 SER A N 1
ATOM 4820 C CA . SER A 1 626 ? 6.458 18.087 22.105 1.00 74.62 626 SER A CA 1
ATOM 4821 C C . SER A 1 626 ? 5.546 18.315 23.315 1.00 74.62 626 SER A C 1
ATOM 4823 O O . SER A 1 626 ? 5.900 19.109 24.184 1.00 74.62 626 SER A O 1
ATOM 4825 N N . THR A 1 627 ? 4.404 17.623 23.411 1.00 73.25 627 THR A N 1
ATOM 4826 C CA . THR A 1 627 ? 3.383 17.890 24.437 1.00 73.25 627 THR A CA 1
ATOM 4827 C C . THR A 1 627 ? 3.304 16.754 25.476 1.00 73.25 627 THR A C 1
ATOM 4829 O O . THR A 1 627 ? 2.809 15.669 25.162 1.00 73.25 627 THR A O 1
ATOM 4832 N N . PRO A 1 628 ? 3.701 16.982 26.748 1.00 67.12 628 PRO A N 1
ATOM 4833 C CA . PRO A 1 628 ? 3.722 15.947 27.794 1.00 67.12 628 PRO A CA 1
ATOM 4834 C C . PRO A 1 628 ? 2.375 15.257 28.047 1.00 67.12 628 PRO A C 1
ATOM 4836 O O . PRO A 1 628 ? 2.347 14.064 28.339 1.00 67.12 628 PRO A O 1
ATOM 4839 N N . ALA A 1 629 ? 1.260 15.979 27.875 1.00 63.66 629 ALA A N 1
ATOM 4840 C CA . ALA A 1 629 ? -0.095 15.438 28.013 1.00 63.66 629 ALA A CA 1
ATOM 4841 C C . ALA A 1 629 ? -0.393 14.284 27.035 1.00 63.66 629 ALA A C 1
ATOM 4843 O O . ALA A 1 629 ? -1.274 13.469 27.300 1.00 63.66 629 ALA A O 1
ATOM 4844 N N . PHE A 1 630 ? 0.347 14.192 25.925 1.00 62.91 630 PHE A N 1
ATOM 4845 C CA . PHE A 1 630 ? 0.243 13.087 24.974 1.00 62.91 630 PHE A CA 1
ATOM 4846 C C . PHE A 1 630 ? 1.259 11.980 25.255 1.00 62.91 630 PHE A C 1
ATOM 4848 O O . PHE A 1 630 ? 0.948 10.819 25.010 1.00 62.91 630 PHE A O 1
ATOM 4855 N N . ASN A 1 631 ? 2.415 12.295 25.849 1.00 52.47 631 ASN A N 1
ATOM 4856 C CA . ASN A 1 631 ? 3.487 11.330 26.111 1.00 52.47 631 ASN A CA 1
ATOM 4857 C C . ASN A 1 631 ? 3.100 10.227 27.121 1.00 52.47 631 ASN A C 1
ATOM 4859 O O . ASN A 1 631 ? 3.509 9.081 26.945 1.00 52.47 631 ASN A O 1
ATOM 4863 N N . ALA A 1 632 ? 2.239 10.518 28.105 1.00 41.97 632 ALA A N 1
ATOM 4864 C CA . ALA A 1 632 ? 1.760 9.525 29.081 1.00 41.97 632 ALA A CA 1
ATOM 4865 C C . ALA A 1 632 ? 0.883 8.406 28.466 1.00 41.97 632 ALA A C 1
ATOM 4867 O O . ALA A 1 632 ? 0.725 7.345 29.059 1.00 41.97 632 ALA A O 1
ATOM 4868 N N . ALA A 1 633 ? 0.334 8.614 27.262 1.00 41.50 633 ALA A N 1
ATOM 4869 C CA . ALA A 1 633 ? -0.404 7.602 26.496 1.00 41.50 633 ALA A CA 1
ATOM 4870 C C . ALA A 1 633 ? 0.447 6.937 25.387 1.00 41.50 633 ALA A C 1
ATOM 4872 O O . ALA A 1 633 ? -0.066 6.124 24.614 1.00 41.50 633 ALA A O 1
ATOM 4873 N N . VAL A 1 634 ? 1.726 7.318 25.256 1.00 40.53 634 VAL A N 1
ATOM 4874 C CA . VAL A 1 634 ? 2.588 7.033 24.090 1.00 40.53 634 VAL A CA 1
ATOM 4875 C C . VAL A 1 634 ? 3.632 5.945 24.347 1.00 40.53 634 VAL A C 1
ATOM 4877 O O . VAL A 1 634 ? 4.113 5.367 23.372 1.00 40.53 634 VAL A O 1
ATOM 4880 N N . GLU A 1 635 ? 3.914 5.563 25.597 1.00 30.70 635 GLU A N 1
ATOM 4881 C CA . GLU A 1 635 ? 4.886 4.490 25.896 1.00 30.70 635 GLU A CA 1
ATOM 4882 C C . GLU A 1 635 ? 4.523 3.134 25.247 1.00 30.70 635 GLU A C 1
ATOM 4884 O O . GLU A 1 635 ? 5.405 2.321 24.994 1.00 30.70 635 GLU A O 1
ATOM 4889 N N . GLY A 1 636 ? 3.260 2.931 24.841 1.00 35.88 636 GLY A N 1
ATOM 4890 C CA . GLY A 1 636 ? 2.816 1.781 24.036 1.00 35.88 636 GLY A CA 1
ATOM 4891 C C . GLY A 1 636 ? 2.621 2.022 22.526 1.00 35.88 636 GLY A C 1
ATOM 4892 O O . GLY A 1 636 ? 2.331 1.071 21.807 1.00 35.88 636 GLY A O 1
ATOM 4893 N N . ARG A 1 637 ? 2.747 3.258 22.013 1.00 44.31 637 ARG A N 1
ATOM 4894 C CA . ARG A 1 637 ? 2.521 3.609 20.584 1.00 44.31 637 ARG A CA 1
ATOM 4895 C C . ARG A 1 637 ? 3.804 3.869 19.786 1.00 44.31 637 ARG A C 1
ATOM 4897 O O . ARG A 1 637 ? 3.734 4.043 18.574 1.00 44.31 637 ARG A O 1
ATOM 4904 N N . ALA A 1 638 ? 4.965 3.875 20.444 1.00 35.53 638 ALA A N 1
ATOM 4905 C CA . ALA A 1 638 ? 6.277 3.945 19.791 1.00 35.53 638 ALA A CA 1
ATOM 4906 C C . ALA A 1 638 ? 6.688 2.628 19.085 1.00 35.53 638 ALA A C 1
ATOM 4908 O O . ALA A 1 638 ? 7.704 2.586 18.392 1.00 35.53 638 ALA A O 1
ATOM 4909 N N . ILE A 1 639 ? 5.883 1.569 19.224 1.00 43.34 639 ILE A N 1
ATOM 4910 C CA . ILE A 1 639 ? 6.001 0.288 18.517 1.00 43.34 639 ILE A CA 1
ATOM 4911 C C . ILE A 1 639 ? 5.062 0.339 17.293 1.00 43.34 639 ILE A C 1
ATOM 4913 O O . ILE A 1 639 ? 3.860 0.491 17.473 1.00 43.34 639 ILE A O 1
ATOM 4917 N N . ALA A 1 640 ? 5.491 0.252 16.033 1.00 54.75 640 ALA A N 1
ATOM 4918 C CA . ALA A 1 640 ? 6.828 0.342 15.457 1.00 54.75 640 ALA A CA 1
ATOM 4919 C C . ALA A 1 640 ? 6.703 0.928 14.032 1.00 54.75 640 ALA A C 1
ATOM 4921 O O . ALA A 1 640 ? 5.822 0.547 13.259 1.00 54.75 640 ALA A O 1
ATOM 4922 N N . THR A 1 641 ? 7.582 1.863 13.664 1.00 68.12 641 THR A N 1
ATOM 4923 C CA . THR A 1 641 ? 7.553 2.562 12.361 1.00 68.12 641 THR A CA 1
ATOM 4924 C C . THR A 1 641 ? 7.594 1.616 11.156 1.00 68.12 641 THR A C 1
ATOM 4926 O O . THR A 1 641 ? 7.012 1.881 10.103 1.00 68.12 641 THR A O 1
ATOM 4929 N N . ALA A 1 642 ? 8.220 0.454 11.338 1.00 75.06 642 ALA A N 1
ATOM 4930 C CA . ALA A 1 642 ? 8.226 -0.629 10.367 1.00 75.06 642 ALA A CA 1
ATOM 4931 C C . ALA A 1 642 ? 6.833 -1.253 10.147 1.00 75.06 642 ALA A C 1
ATOM 4933 O O . ALA A 1 642 ? 6.516 -1.615 9.017 1.00 75.06 642 ALA A O 1
ATOM 4934 N N . GLU A 1 643 ? 5.974 -1.348 11.171 1.00 78.94 643 GLU A N 1
ATOM 4935 C CA . GLU A 1 643 ? 4.625 -1.913 11.012 1.00 78.94 643 GLU A CA 1
ATOM 4936 C C . GLU A 1 643 ? 3.701 -0.964 10.257 1.00 78.94 643 GLU A C 1
ATOM 4938 O O . GLU A 1 643 ? 2.946 -1.403 9.391 1.00 78.94 643 GLU A O 1
ATOM 4943 N N . ASN A 1 644 ? 3.769 0.340 10.556 1.00 83.06 644 ASN A N 1
ATOM 4944 C CA . ASN A 1 644 ? 3.013 1.358 9.824 1.00 83.06 644 ASN A CA 1
ATOM 4945 C C . ASN A 1 644 ? 3.399 1.359 8.347 1.00 83.06 644 ASN A C 1
ATOM 4947 O O . ASN A 1 644 ? 2.525 1.347 7.484 1.00 83.06 644 ASN A O 1
ATOM 4951 N N . PHE A 1 645 ? 4.701 1.320 8.069 1.00 88.25 645 PHE A N 1
ATOM 4952 C CA . PHE A 1 645 ? 5.235 1.232 6.718 1.00 88.25 645 PHE A CA 1
ATOM 4953 C C . PHE A 1 645 ? 4.814 -0.059 6.000 1.00 88.25 645 PHE A C 1
ATOM 4955 O O . PHE A 1 645 ? 4.307 -0.003 4.877 1.00 88.25 645 PHE A O 1
ATOM 4962 N N . ALA A 1 646 ? 4.960 -1.219 6.648 1.00 88.12 646 ALA A N 1
ATOM 4963 C CA . ALA A 1 646 ? 4.559 -2.502 6.076 1.00 88.12 646 ALA A CA 1
ATOM 4964 C C . ALA A 1 646 ? 3.050 -2.542 5.783 1.00 88.12 646 ALA A C 1
ATOM 4966 O O . ALA A 1 646 ? 2.635 -2.962 4.700 1.00 88.12 646 ALA A O 1
ATOM 4967 N N . ARG A 1 647 ? 2.228 -2.028 6.707 1.00 89.94 647 ARG A N 1
ATOM 4968 C CA . ARG A 1 647 ? 0.783 -1.868 6.516 1.00 89.94 647 ARG A CA 1
ATOM 4969 C C . ARG A 1 647 ? 0.473 -0.943 5.347 1.00 89.94 647 ARG A C 1
ATOM 4971 O O . ARG A 1 647 ? -0.298 -1.333 4.482 1.00 89.94 647 ARG A O 1
ATOM 4978 N N . ALA A 1 648 ? 1.103 0.229 5.263 1.00 92.50 648 ALA A N 1
ATOM 4979 C CA . ALA A 1 648 ? 0.860 1.224 4.214 1.00 92.50 648 ALA A CA 1
ATOM 4980 C C . ALA A 1 648 ? 1.054 0.689 2.784 1.00 92.50 648 ALA A C 1
ATOM 4982 O O . ALA A 1 648 ? 0.504 1.260 1.843 1.00 92.50 648 ALA A O 1
ATOM 4983 N N . ARG A 1 649 ? 1.813 -0.401 2.608 1.00 92.38 649 ARG A N 1
ATOM 4984 C CA . ARG A 1 649 ? 2.049 -1.067 1.317 1.00 92.38 649 ARG A CA 1
ATOM 4985 C C . ARG A 1 649 ? 1.348 -2.415 1.149 1.00 92.38 649 ARG A C 1
ATOM 4987 O O . ARG A 1 649 ? 1.396 -2.981 0.054 1.00 92.38 649 ARG A O 1
ATOM 4994 N N . SER A 1 650 ? 0.679 -2.922 2.181 1.00 92.25 650 SER A N 1
ATOM 4995 C CA . SER A 1 650 ? -0.035 -4.199 2.144 1.00 92.25 650 SER A CA 1
ATOM 4996 C C . SER A 1 650 ? -1.538 -3.981 1.996 1.00 92.25 650 SER A C 1
ATOM 4998 O O . SER A 1 650 ? -2.202 -3.461 2.891 1.00 92.25 650 SER A O 1
ATOM 5000 N N . TYR A 1 651 ? -2.091 -4.426 0.862 1.00 93.25 651 TYR A N 1
ATOM 5001 C CA . TYR A 1 651 ? -3.532 -4.369 0.611 1.00 93.25 651 TYR A CA 1
ATOM 5002 C C . TYR A 1 651 ? -4.321 -5.082 1.717 1.00 93.25 651 TYR A C 1
ATOM 5004 O O . TYR A 1 651 ? -5.272 -4.516 2.246 1.00 93.25 651 TYR A O 1
ATOM 5012 N N . GLY A 1 652 ? -3.897 -6.295 2.098 1.00 90.25 652 GLY A N 1
ATOM 5013 C CA . GLY A 1 652 ? -4.533 -7.090 3.152 1.00 90.25 652 GLY A CA 1
ATOM 5014 C C . GLY A 1 652 ? -4.515 -6.369 4.496 1.00 90.25 652 GLY A C 1
ATOM 5015 O O . GLY A 1 652 ? -5.571 -6.144 5.081 1.00 90.25 652 GLY A O 1
ATOM 5016 N N . ALA A 1 653 ? -3.343 -5.895 4.926 1.00 88.88 653 ALA A N 1
ATOM 5017 C CA . ALA A 1 653 ? -3.182 -5.195 6.201 1.00 88.88 653 ALA A CA 1
ATOM 5018 C C . ALA A 1 653 ? -4.020 -3.910 6.317 1.00 88.88 653 ALA A C 1
ATOM 5020 O O . ALA A 1 653 ? -4.391 -3.506 7.420 1.00 88.88 653 ALA A O 1
ATOM 5021 N N . LEU A 1 654 ? -4.299 -3.248 5.190 1.00 91.31 654 LEU A N 1
ATOM 5022 C CA . LEU A 1 654 ? -5.106 -2.030 5.151 1.00 91.31 654 LEU A CA 1
ATOM 5023 C C . LEU A 1 654 ? -6.608 -2.298 5.226 1.00 91.31 654 LEU A C 1
ATOM 5025 O O . LEU A 1 654 ? -7.339 -1.399 5.632 1.00 91.31 654 LEU A O 1
ATOM 5029 N N . ARG A 1 655 ? -7.087 -3.504 4.887 1.00 89.38 655 ARG A N 1
ATOM 5030 C CA . ARG A 1 655 ? -8.526 -3.815 4.918 1.00 89.38 655 ARG A CA 1
ATOM 5031 C C . ARG A 1 655 ? -9.116 -3.685 6.320 1.00 89.38 655 ARG A C 1
ATOM 5033 O O . ARG A 1 655 ? -10.184 -3.093 6.455 1.00 89.38 655 ARG A O 1
ATOM 5040 N N . GLY A 1 656 ? -8.437 -4.215 7.339 1.00 82.88 656 GLY A N 1
ATOM 5041 C CA . GLY A 1 656 ? -8.879 -4.151 8.738 1.00 82.88 656 GLY A CA 1
ATOM 5042 C C . GLY A 1 656 ? -8.349 -2.958 9.530 1.00 82.88 656 GLY A C 1
ATOM 5043 O O . GLY A 1 656 ? -8.565 -2.882 10.739 1.00 82.88 656 GLY A O 1
ATOM 5044 N N . PHE A 1 657 ? -7.653 -2.015 8.890 1.00 87.25 657 PHE A N 1
ATOM 5045 C CA . PHE A 1 657 ? -7.102 -0.865 9.595 1.00 87.25 657 PHE A CA 1
ATOM 5046 C C . PHE A 1 657 ? -8.181 0.187 9.880 1.00 87.25 657 PHE A C 1
ATOM 5048 O O . PHE A 1 657 ? -8.819 0.688 8.960 1.00 87.25 657 PHE A O 1
ATOM 5055 N N . ALA A 1 658 ? -8.339 0.597 11.142 1.00 81.12 658 ALA A N 1
ATOM 5056 C CA . ALA A 1 658 ? -9.380 1.550 11.547 1.00 81.12 658 ALA A CA 1
ATOM 5057 C C . ALA A 1 658 ? -9.329 2.924 10.879 1.00 81.12 658 ALA A C 1
ATOM 5059 O O . ALA A 1 658 ? -10.338 3.617 10.823 1.00 81.12 658 ALA A O 1
ATOM 5060 N N . LYS A 1 659 ? -8.176 3.335 10.343 1.00 83.00 659 LYS A N 1
ATOM 5061 C CA . LYS A 1 659 ? -8.074 4.601 9.599 1.00 83.00 659 LYS A CA 1
ATOM 5062 C C . LYS A 1 659 ? -8.408 4.446 8.107 1.00 83.00 659 LYS A C 1
ATOM 5064 O O . LYS A 1 659 ? -8.265 5.399 7.342 1.00 83.00 659 LYS A O 1
ATOM 5069 N N . VAL A 1 660 ? -8.884 3.266 7.696 1.00 84.00 660 VAL A N 1
ATOM 5070 C CA . VAL A 1 660 ? -9.287 2.922 6.327 1.00 84.00 660 VAL A CA 1
ATOM 5071 C C . VAL A 1 660 ? -10.749 2.451 6.302 1.00 84.00 660 VAL A C 1
ATOM 5073 O O . VAL A 1 660 ? -11.046 1.260 6.357 1.00 84.00 660 VAL A O 1
ATOM 5076 N N . GLY A 1 661 ? -11.669 3.406 6.138 1.00 77.88 661 GLY A N 1
ATOM 5077 C CA . GLY A 1 661 ? -13.028 3.177 5.603 1.00 77.88 661 GLY A CA 1
ATOM 5078 C C . GLY A 1 661 ? -13.102 3.420 4.086 1.00 77.88 661 GLY A C 1
ATOM 5079 O O . GLY A 1 661 ? -14.159 3.440 3.485 1.00 77.88 661 GLY A O 1
ATOM 5080 N N . GLY A 1 662 ? -11.942 3.646 3.475 1.00 86.56 662 GLY A N 1
ATOM 5081 C CA . GLY A 1 662 ? -11.787 4.251 2.165 1.00 86.56 662 GLY A CA 1
ATOM 5082 C C . GLY A 1 662 ? -12.020 3.371 0.935 1.00 86.56 662 GLY A C 1
ATOM 5083 O O . GLY A 1 662 ? -12.464 2.223 1.014 1.00 86.56 662 GLY A O 1
ATOM 5084 N N . VAL A 1 663 ? -11.527 3.863 -0.202 1.00 95.12 663 VAL A N 1
ATOM 5085 C CA . VAL A 1 663 ? -11.286 3.098 -1.432 1.00 95.12 663 VAL A CA 1
ATOM 5086 C C . VAL A 1 663 ? -9.866 2.517 -1.408 1.00 95.12 663 VAL A C 1
ATOM 5088 O O . VAL A 1 663 ? -8.888 3.258 -1.253 1.00 95.12 663 VAL A O 1
ATOM 5091 N N . LEU A 1 664 ? -9.737 1.203 -1.618 1.00 96.56 664 LEU A N 1
ATOM 5092 C CA . LEU A 1 664 ? -8.448 0.515 -1.783 1.00 96.56 664 LEU A CA 1
ATOM 5093 C C . LEU A 1 664 ? -8.292 -0.052 -3.198 1.00 96.56 664 LEU A C 1
ATOM 5095 O O . LEU A 1 664 ? -9.096 -0.891 -3.610 1.00 96.56 664 LEU A O 1
ATOM 5099 N N . ILE A 1 665 ? -7.218 0.347 -3.889 1.00 97.31 665 ILE A N 1
ATOM 5100 C CA . ILE A 1 665 ? -6.843 -0.102 -5.242 1.00 97.31 665 ILE A CA 1
ATOM 5101 C C . ILE A 1 665 ? -5.366 -0.514 -5.227 1.00 97.31 665 ILE A C 1
ATOM 5103 O O . ILE A 1 665 ? -4.521 0.187 -4.691 1.00 97.31 665 ILE A O 1
ATOM 5107 N N . GLY A 1 666 ? -5.027 -1.664 -5.792 1.00 94.81 666 GLY A N 1
ATOM 5108 C CA . GLY A 1 666 ? -3.718 -2.304 -5.698 1.00 94.81 666 GLY A CA 1
ATOM 5109 C C . GLY A 1 666 ? -3.765 -3.749 -5.206 1.00 94.81 666 GLY A C 1
ATOM 5110 O O . GLY A 1 666 ? -2.764 -4.221 -4.662 1.00 94.81 666 GLY A O 1
ATOM 5111 N N . LEU A 1 667 ? -4.899 -4.437 -5.357 1.00 95.00 667 LEU A N 1
ATOM 5112 C CA . LEU A 1 667 ? -5.053 -5.850 -5.034 1.00 95.00 667 LEU A CA 1
ATOM 5113 C C . LEU A 1 667 ? -4.139 -6.700 -5.933 1.00 95.00 667 LEU A C 1
ATOM 5115 O O . LEU A 1 667 ? -4.062 -6.508 -7.151 1.00 95.00 667 LEU A O 1
ATOM 5119 N N . LYS A 1 668 ? -3.433 -7.654 -5.325 1.00 93.94 668 LYS A N 1
ATOM 5120 C CA . LYS A 1 668 ? -2.653 -8.669 -6.047 1.00 93.94 668 LYS A CA 1
ATOM 5121 C C . LYS A 1 668 ? -3.586 -9.745 -6.623 1.00 93.94 668 LYS A C 1
ATOM 5123 O O . LYS A 1 668 ? -4.649 -9.964 -6.054 1.00 93.94 668 LYS A O 1
ATOM 5128 N N . PRO A 1 669 ? -3.213 -10.424 -7.719 1.00 94.44 669 PRO A N 1
ATOM 5129 C CA . PRO A 1 669 ? -4.037 -11.491 -8.277 1.00 94.44 669 PRO A CA 1
ATOM 5130 C C . PRO A 1 669 ? -4.174 -12.658 -7.290 1.00 94.44 669 PRO A C 1
ATOM 5132 O O . PRO A 1 669 ? -3.236 -12.985 -6.565 1.00 94.44 669 PRO A O 1
ATOM 5135 N N . ASN A 1 670 ? -5.323 -13.332 -7.311 1.00 91.38 670 ASN A N 1
ATOM 5136 C CA . ASN A 1 670 ? -5.650 -14.460 -6.431 1.00 91.38 670 ASN A CA 1
ATOM 5137 C C . ASN A 1 670 ? -5.203 -15.817 -7.009 1.00 91.38 670 ASN A C 1
ATOM 5139 O O . ASN A 1 670 ? -5.767 -16.855 -6.669 1.00 91.38 670 ASN A O 1
ATOM 5143 N N . GLY A 1 671 ? -4.216 -15.807 -7.905 1.00 89.56 671 GLY A N 1
ATOM 5144 C CA . GLY A 1 671 ? -3.701 -16.983 -8.602 1.00 89.56 671 GLY A CA 1
ATOM 5145 C C . GLY A 1 671 ? -3.624 -16.797 -10.117 1.00 89.56 671 GLY A C 1
ATOM 5146 O O . GLY A 1 671 ? -3.896 -15.714 -10.647 1.00 89.56 671 GLY A O 1
ATOM 5147 N N . GLY A 1 672 ? -3.264 -17.885 -10.798 1.00 87.75 672 GLY A N 1
ATOM 5148 C CA . GLY A 1 672 ? -2.950 -17.895 -12.225 1.00 87.75 672 GLY A CA 1
ATOM 5149 C C . GLY A 1 672 ? -1.485 -17.564 -12.512 1.00 87.75 672 GLY A C 1
ATOM 5150 O O . GLY A 1 672 ? -0.762 -17.080 -11.639 1.00 87.75 672 GLY A O 1
ATOM 5151 N N . GLU A 1 673 ? -1.052 -17.833 -13.739 1.00 86.62 673 GLU A N 1
ATOM 5152 C CA . GLU A 1 673 ? 0.299 -17.532 -14.214 1.00 86.62 673 GLU A CA 1
ATOM 5153 C C . GLU A 1 673 ? 0.234 -16.359 -15.191 1.00 86.62 673 GLU A C 1
ATOM 5155 O O . GLU A 1 673 ? -0.590 -16.333 -16.106 1.00 86.62 673 GLU A O 1
ATOM 5160 N N . ALA A 1 674 ? 1.081 -15.351 -14.979 1.00 85.38 674 ALA A N 1
ATOM 5161 C CA . ALA A 1 674 ? 1.177 -14.250 -15.926 1.00 85.38 674 ALA A CA 1
ATOM 5162 C C . ALA A 1 674 ? 1.867 -14.720 -17.215 1.00 85.38 674 ALA A C 1
ATOM 5164 O O . ALA A 1 674 ? 2.902 -15.389 -17.145 1.00 85.38 674 ALA A O 1
ATOM 5165 N N . PRO A 1 675 ? 1.376 -14.303 -18.395 1.00 90.75 675 PRO A N 1
ATOM 5166 C CA . PRO A 1 675 ? 2.124 -14.482 -19.625 1.00 90.75 675 PRO A CA 1
ATOM 5167 C C . PRO A 1 675 ? 3.432 -13.683 -19.566 1.00 90.75 675 PRO A C 1
ATOM 5169 O O . PRO A 1 675 ? 3.464 -12.546 -19.086 1.00 90.75 675 PRO A O 1
ATOM 5172 N N . ILE A 1 676 ? 4.503 -14.254 -20.121 1.00 89.25 676 ILE A N 1
ATOM 5173 C CA . ILE A 1 676 ? 5.772 -13.541 -20.295 1.00 89.25 676 ILE A CA 1
ATOM 5174 C C . ILE A 1 676 ? 5.591 -12.495 -21.398 1.00 89.25 676 ILE A C 1
ATOM 5176 O O . ILE A 1 676 ? 5.330 -12.849 -22.554 1.00 89.25 676 ILE A O 1
ATOM 5180 N N . ILE A 1 677 ? 5.745 -11.217 -21.051 1.00 89.19 677 ILE A N 1
ATOM 5181 C CA . ILE A 1 677 ? 5.641 -10.086 -21.979 1.00 89.19 677 ILE A CA 1
ATOM 5182 C C . ILE A 1 677 ? 7.043 -9.547 -22.251 1.00 89.19 677 ILE A C 1
ATOM 5184 O O . ILE A 1 677 ? 7.748 -9.133 -21.337 1.00 89.19 677 ILE A O 1
ATOM 5188 N N . ILE A 1 678 ? 7.431 -9.540 -23.525 1.00 85.62 678 ILE A N 1
ATOM 5189 C CA . ILE A 1 678 ? 8.764 -9.126 -23.990 1.00 85.62 678 ILE A CA 1
ATOM 5190 C C . ILE A 1 678 ? 8.757 -7.750 -24.662 1.00 85.62 678 ILE A C 1
ATOM 5192 O O . ILE A 1 678 ? 9.813 -7.223 -24.998 1.00 85.62 678 ILE A O 1
ATOM 5196 N N . ASP A 1 679 ? 7.575 -7.187 -24.928 1.00 88.69 679 ASP A N 1
ATOM 5197 C CA . ASP A 1 679 ? 7.445 -5.844 -25.489 1.00 88.69 679 ASP A CA 1
ATOM 5198 C C . ASP A 1 679 ? 6.123 -5.188 -25.100 1.00 88.69 679 ASP A C 1
ATOM 5200 O O . ASP A 1 679 ? 5.090 -5.852 -24.976 1.00 88.69 679 ASP A O 1
ATOM 5204 N N . LEU A 1 680 ? 6.160 -3.867 -24.987 1.00 93.56 680 LEU A N 1
ATOM 5205 C CA . LEU A 1 680 ? 5.001 -3.004 -24.839 1.00 93.56 680 LEU A CA 1
ATOM 5206 C C . LEU A 1 680 ? 5.179 -1.848 -25.821 1.00 93.56 680 LEU A C 1
ATOM 5208 O O . LEU A 1 680 ? 6.184 -1.142 -25.816 1.00 93.56 680 LEU A O 1
ATOM 5212 N N . SER A 1 681 ? 4.165 -1.637 -26.643 1.00 93.06 681 SER A N 1
ATOM 5213 C CA . SER A 1 681 ? 4.070 -0.493 -27.538 1.00 93.06 681 SER A CA 1
ATOM 5214 C C . SER A 1 681 ? 2.687 0.131 -27.410 1.00 93.06 681 SER A C 1
ATOM 5216 O O . SER A 1 681 ? 1.758 -0.487 -26.879 1.00 93.06 681 SER A O 1
ATOM 5218 N N . TRP A 1 682 ? 2.545 1.374 -27.857 1.00 94.88 682 TRP A N 1
ATOM 5219 C CA . TRP A 1 682 ? 1.245 2.020 -27.912 1.00 94.88 682 TRP A CA 1
ATOM 5220 C C . TRP A 1 682 ? 1.096 2.846 -29.179 1.00 94.88 682 TRP A C 1
ATOM 5222 O O . TRP A 1 682 ? 2.066 3.397 -29.698 1.00 94.88 682 TRP A O 1
ATOM 5232 N N . SER A 1 683 ? -0.141 2.952 -29.649 1.00 93.00 683 SER A N 1
ATOM 5233 C CA . SER A 1 683 ? -0.524 3.894 -30.694 1.00 93.00 683 SER A CA 1
ATOM 5234 C C . SER A 1 683 ? -1.522 4.898 -30.142 1.00 93.00 683 SER A C 1
ATOM 5236 O O . SER A 1 683 ? -2.459 4.539 -29.423 1.00 93.00 683 SER A O 1
ATOM 5238 N N . GLU A 1 684 ? -1.343 6.158 -30.506 1.00 89.31 684 GLU A N 1
ATOM 5239 C CA . GLU A 1 684 ? -2.275 7.222 -30.172 1.00 89.31 684 GLU A CA 1
ATOM 5240 C C . GLU A 1 684 ? -3.406 7.283 -31.209 1.00 89.31 684 GLU A C 1
ATOM 5242 O O . GLU A 1 684 ? -3.156 7.430 -32.398 1.00 89.31 684 GLU A O 1
ATOM 5247 N N . SER A 1 685 ? -4.658 7.180 -30.762 1.00 83.25 685 SER A N 1
ATOM 5248 C CA . SER A 1 685 ? -5.869 7.411 -31.578 1.00 83.25 685 SER A CA 1
ATOM 5249 C C . SER A 1 685 ? -6.726 8.486 -30.928 1.00 83.25 685 SER A C 1
ATOM 5251 O O . SER A 1 685 ? -6.612 8.608 -29.721 1.00 83.25 685 SER A O 1
ATOM 5253 N N . ASP A 1 686 ? -7.643 9.184 -31.601 1.00 77.12 686 ASP A N 1
ATOM 5254 C CA . ASP A 1 686 ? -8.490 10.226 -30.969 1.00 77.12 686 ASP A CA 1
ATOM 5255 C C . ASP A 1 686 ? -9.203 9.779 -29.678 1.00 77.12 686 ASP A C 1
ATOM 5257 O O . ASP A 1 686 ? -9.426 10.576 -28.769 1.00 77.12 686 ASP A O 1
ATOM 5261 N N . ARG A 1 687 ? -9.479 8.476 -29.547 1.00 78.50 687 ARG A N 1
ATOM 5262 C CA . ARG A 1 687 ? -10.151 7.870 -28.387 1.00 78.50 687 ARG A CA 1
ATOM 5263 C C . ARG A 1 687 ? -9.230 7.570 -27.197 1.00 78.50 687 ARG A C 1
ATOM 5265 O O . ARG A 1 687 ? -9.729 7.325 -26.106 1.00 78.50 687 ARG A O 1
ATOM 5272 N N . GLY A 1 688 ? -7.912 7.567 -27.395 1.00 88.25 688 GLY A N 1
ATOM 5273 C CA . GLY A 1 688 ? -6.911 7.302 -26.358 1.00 88.25 688 GLY A CA 1
ATOM 5274 C C . GLY A 1 688 ? -5.708 6.500 -26.867 1.00 88.25 688 GLY A C 1
ATOM 5275 O O . GLY A 1 688 ? -5.488 6.365 -28.073 1.00 88.25 688 GLY A O 1
ATOM 5276 N N . LEU A 1 689 ? -4.930 5.970 -25.930 1.00 93.56 689 LEU A N 1
ATOM 5277 C CA . LEU A 1 689 ? -3.787 5.087 -26.131 1.00 93.56 689 LEU A CA 1
ATOM 5278 C C . LEU A 1 689 ? -4.260 3.642 -26.303 1.00 93.56 689 LEU A C 1
ATOM 5280 O O . LEU A 1 689 ? -4.873 3.074 -25.403 1.00 93.56 689 LEU A O 1
ATOM 5284 N N . GLN A 1 690 ? -3.945 3.030 -27.438 1.00 95.00 690 GLN A N 1
ATOM 5285 C CA . GLN A 1 690 ? -4.100 1.591 -27.629 1.00 95.00 690 GLN A CA 1
ATOM 5286 C C . GLN A 1 690 ? -2.783 0.915 -27.256 1.00 95.00 690 GLN A C 1
ATOM 5288 O O . GLN A 1 690 ? -1.759 1.229 -27.855 1.00 95.00 690 GLN A O 1
ATOM 5293 N N . PHE A 1 691 ? -2.792 -0.005 -26.295 1.00 96.06 691 PHE A N 1
ATOM 5294 C CA . PHE A 1 691 ? -1.618 -0.799 -25.934 1.00 96.06 691 PHE A CA 1
ATOM 5295 C C . PHE A 1 691 ? -1.540 -2.063 -26.785 1.00 96.06 691 PHE A C 1
ATOM 5297 O O . PHE A 1 691 ? -2.553 -2.730 -27.004 1.00 96.06 691 PHE A O 1
ATOM 5304 N N . ALA A 1 692 ? -0.331 -2.410 -27.216 1.00 96.62 692 ALA A N 1
ATOM 5305 C CA . ALA A 1 692 ? -0.002 -3.677 -27.850 1.00 96.62 692 ALA A CA 1
ATOM 5306 C C . ALA A 1 692 ? 1.140 -4.349 -27.073 1.00 96.62 692 ALA A C 1
ATOM 5308 O O . ALA A 1 692 ? 2.268 -3.852 -27.036 1.00 96.62 692 ALA A O 1
ATOM 5309 N N . LEU A 1 693 ? 0.819 -5.471 -26.428 1.00 96.31 693 LEU A N 1
ATOM 5310 C CA . LEU A 1 693 ? 1.736 -6.284 -25.633 1.00 96.31 693 LEU A CA 1
ATOM 5311 C C . LEU A 1 693 ? 2.199 -7.478 -26.464 1.00 96.31 693 LEU A C 1
ATOM 5313 O O . LEU A 1 693 ? 1.366 -8.274 -26.899 1.00 96.31 693 LEU A O 1
ATOM 5317 N N . ARG A 1 694 ? 3.510 -7.633 -26.667 1.00 94.31 694 ARG A N 1
ATOM 5318 C CA . ARG A 1 694 ? 4.073 -8.810 -27.346 1.00 94.31 694 ARG A CA 1
ATOM 5319 C C . ARG A 1 694 ? 4.468 -9.853 -26.311 1.00 94.31 694 ARG A C 1
ATOM 5321 O O . ARG A 1 694 ? 5.319 -9.598 -25.459 1.00 94.31 694 ARG A O 1
ATOM 5328 N N . ARG A 1 695 ? 3.866 -11.034 -26.404 1.00 92.19 695 ARG A N 1
ATOM 5329 C CA . ARG A 1 695 ? 4.206 -12.208 -25.593 1.00 92.19 695 ARG A CA 1
ATOM 5330 C C . ARG A 1 695 ? 5.498 -12.870 -26.085 1.00 92.19 695 ARG A C 1
ATOM 5332 O O . ARG A 1 695 ? 5.909 -12.682 -27.231 1.00 92.19 695 ARG A O 1
ATOM 5339 N N . ALA A 1 696 ? 6.110 -13.699 -25.239 1.00 83.44 696 ALA A N 1
ATOM 5340 C CA . ALA A 1 696 ? 7.274 -14.512 -25.609 1.00 83.44 696 ALA A CA 1
ATOM 5341 C C . ALA A 1 696 ? 7.011 -15.451 -26.808 1.00 83.44 696 ALA A C 1
ATOM 5343 O O . ALA A 1 696 ? 7.910 -15.693 -27.611 1.00 83.44 696 ALA A O 1
ATOM 5344 N N . ASP A 1 697 ? 5.766 -15.911 -26.982 1.00 85.44 697 ASP A N 1
ATOM 5345 C CA . ASP A 1 697 ? 5.305 -16.718 -28.124 1.00 85.44 697 ASP A CA 1
ATOM 5346 C C . ASP A 1 697 ? 4.997 -15.890 -29.392 1.00 85.44 697 ASP A C 1
ATOM 5348 O O . ASP A 1 697 ? 4.407 -16.403 -30.340 1.00 85.44 697 ASP A O 1
ATOM 5352 N N . GLN A 1 698 ? 5.393 -14.611 -29.416 1.00 88.69 698 GLN A N 1
ATOM 5353 C CA . GLN A 1 698 ? 5.164 -13.634 -30.490 1.00 88.69 698 GLN A CA 1
ATOM 5354 C C . GLN A 1 698 ? 3.704 -13.213 -30.707 1.00 88.69 698 GLN A C 1
ATOM 5356 O O . GLN A 1 698 ? 3.437 -12.389 -31.585 1.00 88.69 698 GLN A O 1
ATOM 5361 N N . ARG A 1 699 ? 2.745 -13.698 -29.909 1.00 93.38 699 ARG A N 1
ATOM 5362 C CA . ARG A 1 699 ? 1.361 -13.212 -29.993 1.00 93.38 699 ARG A CA 1
ATOM 5363 C C . ARG A 1 699 ? 1.261 -11.784 -29.465 1.00 93.38 699 ARG A C 1
ATOM 5365 O O . ARG A 1 699 ? 1.893 -11.428 -28.469 1.00 93.38 699 ARG A O 1
ATOM 5372 N N . ILE A 1 700 ? 0.438 -10.974 -30.128 1.00 94.75 700 ILE A N 1
ATOM 5373 C CA . ILE A 1 700 ? 0.168 -9.590 -29.733 1.00 94.75 700 ILE A CA 1
ATOM 5374 C C . ILE A 1 700 ? -1.198 -9.533 -29.055 1.00 94.75 700 ILE A C 1
ATOM 5376 O O . ILE A 1 700 ? -2.208 -9.889 -29.660 1.00 94.75 700 ILE A O 1
ATOM 5380 N N . LEU A 1 701 ? -1.225 -9.071 -27.808 1.00 95.25 701 LEU A N 1
ATOM 5381 C CA . LEU A 1 701 ? -2.451 -8.756 -27.081 1.00 95.25 701 LEU A CA 1
ATOM 5382 C C . LEU A 1 701 ? -2.701 -7.248 -27.160 1.00 95.25 701 LEU A C 1
ATOM 5384 O O . LEU A 1 701 ? -1.804 -6.456 -26.865 1.00 95.25 701 LEU A O 1
ATOM 5388 N N . SER A 1 702 ? -3.909 -6.840 -27.550 1.00 94.31 702 SER A N 1
ATOM 5389 C CA . SER A 1 702 ? -4.254 -5.426 -27.736 1.00 94.31 702 SER A CA 1
ATOM 5390 C C . SER A 1 702 ? -5.353 -4.968 -26.784 1.00 94.31 702 SER A C 1
ATOM 5392 O O . SER A 1 702 ? -6.431 -5.559 -26.749 1.00 94.31 702 SER A O 1
ATOM 5394 N N . PHE A 1 703 ? -5.103 -3.864 -26.077 1.00 95.25 703 PHE A N 1
ATOM 5395 C CA . PHE A 1 703 ? -6.001 -3.311 -25.057 1.00 95.25 703 PHE A CA 1
ATOM 5396 C C . PHE A 1 703 ? -6.178 -1.802 -25.205 1.00 95.25 703 PHE A C 1
ATOM 5398 O O . PHE A 1 703 ? -5.292 -1.111 -25.707 1.00 95.25 703 PHE A O 1
ATOM 5405 N N . GLY A 1 704 ? -7.318 -1.294 -24.744 1.00 90.94 704 GLY A N 1
ATOM 5406 C CA . GLY A 1 704 ? -7.701 0.107 -24.890 1.00 90.94 704 GLY A CA 1
ATOM 5407 C C . GLY A 1 704 ? -8.745 0.326 -25.995 1.00 90.94 704 GLY A C 1
ATOM 5408 O O . GLY A 1 704 ? -9.349 -0.642 -26.473 1.00 90.94 704 GLY A O 1
ATOM 5409 N N . PRO A 1 705 ? -8.992 1.589 -26.381 1.00 93.12 705 PRO A N 1
ATOM 5410 C CA . PRO A 1 705 ? -8.190 2.768 -26.045 1.00 93.12 705 PRO A CA 1
ATOM 5411 C C . PRO A 1 705 ? -8.316 3.196 -24.573 1.00 93.12 705 PRO A C 1
ATOM 5413 O O . PRO A 1 705 ? -9.397 3.130 -23.996 1.00 93.12 705 PRO A O 1
ATOM 5416 N N . PHE A 1 706 ? -7.208 3.656 -23.991 1.00 94.62 706 PHE A N 1
ATOM 5417 C CA . PHE A 1 706 ? -7.113 4.205 -22.637 1.00 94.62 706 PHE A CA 1
ATOM 5418 C C . PHE A 1 706 ? -6.811 5.704 -22.662 1.00 94.62 706 PHE A C 1
ATOM 5420 O O . PHE A 1 706 ? -6.006 6.186 -23.456 1.00 94.62 706 PHE A O 1
ATOM 5427 N N . ARG A 1 707 ? -7.396 6.468 -21.756 1.00 92.31 707 ARG A N 1
ATOM 5428 C CA . ARG A 1 707 ? -7.131 7.894 -21.586 1.00 92.31 707 ARG A CA 1
ATOM 5429 C C . ARG A 1 707 ? -5.726 8.130 -21.046 1.00 92.31 707 ARG A C 1
ATOM 5431 O O . ARG A 1 707 ? -5.344 7.593 -20.005 1.00 92.31 707 ARG A O 1
ATOM 5438 N N . ALA A 1 708 ? -4.958 8.970 -21.740 1.00 91.44 708 ALA A N 1
ATOM 5439 C CA . ALA A 1 708 ? -3.562 9.252 -21.406 1.00 91.44 708 ALA A CA 1
ATOM 5440 C C . ALA A 1 708 ? -3.404 9.816 -19.981 1.00 91.44 708 ALA A C 1
ATOM 5442 O O . ALA A 1 708 ? -2.457 9.477 -19.271 1.00 91.44 708 ALA A O 1
ATOM 5443 N N . GLU A 1 709 ? -4.359 10.628 -19.525 1.00 88.75 709 GLU A N 1
ATOM 5444 C CA . GLU A 1 709 ? -4.376 11.173 -18.171 1.00 88.75 709 GLU A CA 1
ATOM 5445 C C . GLU A 1 709 ? -4.560 10.092 -17.097 1.00 88.75 709 GLU A C 1
ATOM 5447 O O . GLU A 1 709 ? -3.883 10.141 -16.069 1.00 88.75 709 GLU A O 1
ATOM 5452 N N . ILE A 1 710 ? -5.415 9.090 -17.341 1.00 93.81 710 ILE A N 1
ATOM 5453 C CA . ILE A 1 710 ? -5.638 7.987 -16.401 1.00 93.81 710 ILE A CA 1
ATOM 5454 C C . ILE A 1 710 ? -4.439 7.049 -16.415 1.00 93.81 710 ILE A C 1
ATOM 5456 O O . ILE A 1 710 ? -3.978 6.658 -15.348 1.00 93.81 710 ILE A O 1
ATOM 5460 N N . VAL A 1 711 ? -3.875 6.764 -17.592 1.00 95.38 711 VAL A N 1
ATOM 5461 C CA . VAL A 1 711 ? -2.624 6.005 -17.737 1.00 95.38 711 VAL A CA 1
ATOM 5462 C C . VAL A 1 711 ? -1.513 6.618 -16.889 1.00 95.38 711 VAL A C 1
ATOM 5464 O O . VAL A 1 711 ? -0.891 5.913 -16.096 1.00 95.38 711 VAL A O 1
ATOM 5467 N N . ARG A 1 712 ? -1.304 7.937 -16.979 1.00 92.88 712 ARG A N 1
ATOM 5468 C CA . ARG A 1 712 ? -0.263 8.628 -16.208 1.00 92.88 712 ARG A CA 1
ATOM 5469 C C . ARG A 1 712 ? -0.514 8.565 -14.698 1.00 92.88 712 ARG A C 1
ATOM 5471 O O . ARG A 1 712 ? 0.421 8.321 -13.938 1.00 92.88 712 ARG A O 1
ATOM 5478 N N . LEU A 1 713 ? -1.759 8.771 -14.258 1.00 94.19 713 LEU A N 1
ATOM 5479 C CA . LEU A 1 713 ? -2.127 8.694 -12.839 1.00 94.19 713 LEU A CA 1
ATOM 5480 C C . LEU A 1 713 ? -1.996 7.270 -12.291 1.00 94.19 713 LEU A C 1
ATOM 5482 O O . LEU A 1 713 ? -1.432 7.090 -11.215 1.00 94.19 713 LEU A O 1
ATOM 5486 N N . ALA A 1 714 ? -2.475 6.267 -13.029 1.00 97.31 714 ALA A N 1
ATOM 5487 C CA . ALA A 1 714 ? -2.395 4.856 -12.658 1.00 97.31 714 ALA A CA 1
ATOM 5488 C C . ALA A 1 714 ? -0.943 4.379 -12.579 1.00 97.31 714 ALA A C 1
ATOM 5490 O O . ALA A 1 714 ? -0.587 3.643 -11.661 1.00 97.31 714 ALA A O 1
ATOM 5491 N N . LEU A 1 715 ? -0.092 4.837 -13.500 1.00 97.38 715 LEU A N 1
ATOM 5492 C CA . LEU A 1 715 ? 1.327 4.508 -13.508 1.00 97.38 715 LEU A CA 1
ATOM 5493 C C . LEU A 1 715 ? 2.070 5.143 -12.322 1.00 97.38 715 LEU A C 1
ATOM 5495 O O . LEU A 1 715 ? 2.818 4.447 -11.639 1.00 97.38 715 LEU A O 1
ATOM 5499 N N . ALA A 1 716 ? 1.829 6.426 -12.023 1.00 95.88 716 ALA A N 1
ATOM 5500 C CA . ALA A 1 716 ? 2.410 7.087 -10.849 1.00 95.88 716 ALA A CA 1
ATOM 5501 C C . ALA A 1 716 ? 1.924 6.456 -9.532 1.00 95.88 716 ALA A C 1
ATOM 5503 O O . ALA A 1 716 ? 2.715 6.214 -8.624 1.00 95.88 716 ALA A O 1
ATOM 5504 N N . TYR A 1 717 ? 0.634 6.128 -9.447 1.00 97.25 717 TYR A N 1
ATOM 5505 C CA . TYR A 1 717 ? 0.049 5.415 -8.314 1.00 97.25 717 TYR A CA 1
ATOM 5506 C C . TYR A 1 717 ? 0.680 4.026 -8.121 1.00 97.25 717 TYR A C 1
ATOM 5508 O O . TYR A 1 717 ? 1.090 3.663 -7.020 1.00 97.25 717 TYR A O 1
ATOM 5516 N N . ALA A 1 718 ? 0.814 3.249 -9.201 1.00 97.69 718 ALA A N 1
ATOM 5517 C CA . ALA A 1 718 ? 1.442 1.932 -9.157 1.00 97.69 718 ALA A CA 1
ATOM 5518 C C . ALA A 1 718 ? 2.933 2.005 -8.793 1.00 97.69 718 ALA A C 1
ATOM 5520 O O . ALA A 1 718 ? 3.417 1.119 -8.086 1.00 97.69 718 ALA A O 1
ATOM 5521 N N . ALA A 1 719 ? 3.642 3.048 -9.240 1.00 96.75 719 ALA A N 1
ATOM 5522 C CA . ALA A 1 719 ? 5.049 3.267 -8.923 1.00 96.75 719 ALA A CA 1
ATOM 5523 C C . ALA A 1 719 ? 5.285 3.577 -7.439 1.00 96.75 719 ALA A C 1
ATOM 5525 O O . ALA A 1 719 ? 6.218 3.015 -6.868 1.00 96.75 719 ALA A O 1
ATOM 5526 N N . ASP A 1 720 ? 4.414 4.377 -6.814 1.00 96.19 720 ASP A N 1
ATOM 5527 C CA . ASP A 1 720 ? 4.443 4.694 -5.377 1.00 96.19 720 ASP A CA 1
ATOM 5528 C C . ASP A 1 720 ? 4.219 3.449 -4.487 1.00 96.19 720 ASP A C 1
ATOM 5530 O O . ASP A 1 720 ? 4.914 3.220 -3.489 1.00 96.19 720 ASP A O 1
ATOM 5534 N N . GLY A 1 721 ? 3.285 2.585 -4.900 1.00 94.25 721 GLY A N 1
ATOM 5535 C CA . GLY A 1 721 ? 3.077 1.249 -4.336 1.00 94.25 721 GLY A CA 1
ATOM 5536 C C . GLY A 1 721 ? 2.123 1.170 -3.135 1.00 94.25 721 GLY A C 1
ATOM 5537 O O . GLY A 1 721 ? 1.734 0.057 -2.754 1.00 94.25 721 GLY A O 1
ATOM 5538 N N . ARG A 1 722 ? 1.693 2.304 -2.564 1.00 95.62 722 ARG A N 1
ATOM 5539 C CA . ARG A 1 722 ? 0.678 2.346 -1.494 1.00 95.62 722 ARG A CA 1
ATOM 5540 C C . ARG A 1 722 ? -0.734 2.157 -2.083 1.00 95.62 722 ARG A C 1
ATOM 5542 O O . ARG A 1 722 ? -1.107 2.909 -2.975 1.00 95.62 722 ARG A O 1
ATOM 5549 N N . PRO A 1 723 ? -1.542 1.182 -1.615 1.00 96.25 723 PRO A N 1
ATOM 5550 C CA . PRO A 1 723 ? -2.829 0.851 -2.229 1.00 96.25 723 PRO A CA 1
ATOM 5551 C C . PRO A 1 723 ? -4.034 1.626 -1.660 1.00 96.25 723 PRO A C 1
ATOM 5553 O O . PRO A 1 723 ? -5.181 1.370 -2.031 1.00 96.25 723 PRO A O 1
ATOM 5556 N N . VAL A 1 724 ? -3.816 2.577 -0.747 1.00 95.56 724 VAL A N 1
ATOM 5557 C CA . VAL A 1 724 ? -4.890 3.481 -0.306 1.00 95.56 724 VAL A CA 1
ATOM 5558 C C . VAL A 1 724 ? -5.138 4.498 -1.408 1.00 95.56 724 VAL A C 1
ATOM 5560 O O . VAL A 1 724 ? -4.221 5.186 -1.841 1.00 95.56 724 VAL A O 1
ATOM 5563 N N . THR A 1 725 ? -6.360 4.558 -1.931 1.00 95.38 725 THR A N 1
ATOM 5564 C CA . THR A 1 725 ? -6.740 5.536 -2.960 1.00 95.38 725 THR A CA 1
ATOM 5565 C C . THR A 1 725 ? -7.258 6.800 -2.295 1.00 95.38 725 THR A C 1
ATOM 5567 O O . THR A 1 725 ? -6.705 7.877 -2.500 1.00 95.38 725 THR A O 1
ATOM 5570 N N . VAL A 1 726 ? -8.276 6.656 -1.451 1.00 92.19 726 VAL A N 1
ATOM 5571 C CA . VAL A 1 726 ? -8.823 7.710 -0.593 1.00 92.19 726 VAL A CA 1
ATOM 5572 C C . VAL A 1 726 ? -9.343 7.059 0.678 1.00 92.19 726 VAL A C 1
ATOM 5574 O O . VAL A 1 726 ? -9.776 5.915 0.622 1.00 92.19 726 VAL A O 1
ATOM 5577 N N . THR A 1 727 ? -9.317 7.752 1.807 1.00 88.19 727 THR A N 1
ATOM 5578 C CA . THR A 1 727 ? -10.043 7.356 3.017 1.00 88.19 727 THR A CA 1
ATOM 5579 C C . THR A 1 727 ? -10.566 8.595 3.724 1.00 88.19 727 THR A C 1
ATOM 5581 O O . THR A 1 727 ? -9.951 9.662 3.647 1.00 88.19 727 THR A O 1
ATOM 5584 N N . LEU A 1 728 ? -11.710 8.441 4.386 1.00 79.06 728 LEU A N 1
ATOM 5585 C CA . LEU A 1 728 ? -12.377 9.478 5.158 1.00 79.06 728 LEU A CA 1
ATOM 5586 C C . LEU A 1 728 ? -12.477 9.067 6.637 1.00 79.06 728 LEU A C 1
ATOM 5588 O O . LEU A 1 728 ? -13.592 8.872 7.123 1.00 79.06 728 LEU A O 1
ATOM 5592 N N . PRO A 1 729 ? -11.346 8.886 7.361 1.00 70.31 729 PRO A N 1
ATOM 5593 C CA . PRO A 1 729 ? -11.363 8.461 8.753 1.00 70.31 729 PRO A CA 1
ATOM 5594 C C . PRO A 1 729 ? -12.281 9.344 9.589 1.00 70.31 729 PRO A C 1
ATOM 5596 O O . PRO A 1 729 ? -12.222 10.577 9.515 1.00 70.31 729 PRO A O 1
ATOM 5599 N N . ALA A 1 730 ? -13.092 8.694 10.419 1.00 60.09 730 ALA A N 1
ATOM 5600 C CA . ALA A 1 730 ? -13.769 9.363 11.508 1.00 60.09 730 ALA A CA 1
ATOM 5601 C C . ALA A 1 730 ? -12.719 9.971 12.450 1.00 60.09 730 ALA A C 1
ATOM 5603 O O . ALA A 1 730 ? -11.793 9.296 12.910 1.00 60.09 730 ALA A O 1
ATOM 5604 N N . ALA A 1 731 ? -12.872 11.255 12.743 1.00 54.66 731 ALA A N 1
ATOM 5605 C CA . ALA A 1 731 ? -12.304 11.861 13.933 1.00 54.66 731 ALA A CA 1
ATOM 5606 C C . ALA A 1 731 ? -13.444 12.496 14.726 1.00 54.66 731 ALA A C 1
ATOM 5608 O O . ALA A 1 731 ? -14.490 12.821 14.156 1.00 54.66 731 ALA A O 1
ATOM 5609 N N . GLY A 1 732 ? -13.234 12.755 16.020 1.00 48.09 732 GLY A N 1
ATOM 5610 C CA . GLY A 1 732 ? -14.232 13.417 16.879 1.00 48.09 732 GLY A CA 1
ATOM 5611 C C . GLY A 1 732 ? -14.627 14.837 16.436 1.00 48.09 732 GLY A C 1
ATOM 5612 O O . GLY A 1 732 ? -15.363 15.527 17.131 1.00 48.09 732 GLY A O 1
ATOM 5613 N N . ILE A 1 733 ? -14.110 15.277 15.290 1.00 48.00 733 ILE A N 1
ATOM 5614 C CA . ILE A 1 733 ? -14.087 16.634 14.772 1.00 48.00 733 ILE A CA 1
ATOM 5615 C C . ILE A 1 733 ? -14.590 16.754 13.317 1.00 48.00 733 ILE A C 1
ATOM 5617 O O . ILE A 1 733 ? -14.650 17.853 12.769 1.00 48.00 733 ILE A O 1
ATOM 5621 N N . GLY A 1 734 ? -14.955 15.632 12.685 1.00 52.72 734 GLY A N 1
ATOM 5622 C CA . GLY A 1 734 ? -15.351 15.540 11.275 1.00 52.72 734 GLY A CA 1
ATOM 5623 C C . GLY A 1 734 ? -14.689 14.356 10.560 1.00 52.72 734 GLY A C 1
ATOM 5624 O O . GLY A 1 734 ? -13.904 13.623 11.160 1.00 52.72 734 GLY A O 1
ATOM 5625 N N . ARG A 1 735 ? -15.001 14.161 9.271 1.00 59.53 735 ARG A N 1
ATOM 5626 C CA . ARG A 1 735 ? -14.347 13.151 8.419 1.00 59.53 735 ARG A CA 1
ATOM 5627 C C . ARG A 1 735 ? -13.250 13.789 7.577 1.00 59.53 735 ARG A C 1
ATOM 5629 O O . ARG A 1 735 ? -13.504 14.768 6.876 1.00 59.53 735 ARG A O 1
ATOM 5636 N N . GLY A 1 736 ? -12.049 13.226 7.638 1.00 65.44 736 GLY A N 1
ATOM 5637 C CA . GLY A 1 736 ? -10.884 13.800 6.973 1.00 65.44 736 GLY A CA 1
ATOM 5638 C C . GLY A 1 736 ? -10.552 13.192 5.652 1.00 65.44 736 GLY A C 1
ATOM 5639 O O . GLY A 1 736 ? -10.317 12.004 5.593 1.00 65.44 736 GLY A O 1
ATOM 5640 N N . VAL A 1 737 ? -10.471 13.991 4.592 1.00 77.56 737 VAL A N 1
ATOM 5641 C CA . VAL A 1 737 ? -10.104 13.456 3.281 1.00 77.56 737 VAL A CA 1
ATOM 5642 C C . VAL A 1 737 ? -8.594 13.249 3.221 1.00 77.56 737 VAL A C 1
ATOM 5644 O O . VAL A 1 737 ? -7.822 14.205 3.117 1.00 77.56 737 VAL A O 1
ATOM 5647 N N . LEU A 1 738 ? -8.181 11.984 3.260 1.00 84.38 738 LEU A N 1
ATOM 5648 C CA . LEU A 1 738 ? -6.817 11.558 2.975 1.00 84.38 738 LEU A CA 1
ATOM 5649 C C . LEU A 1 738 ? -6.800 10.896 1.603 1.00 84.38 738 LEU A C 1
ATOM 5651 O O . LEU A 1 738 ? -7.323 9.799 1.425 1.00 84.38 738 LEU A O 1
ATOM 5655 N N . LEU A 1 739 ? -6.204 11.576 0.631 1.00 88.25 739 LEU A N 1
ATOM 5656 C CA . LEU A 1 739 ? -6.147 11.148 -0.762 1.00 88.25 739 LEU A CA 1
ATOM 5657 C C . LEU A 1 739 ? -4.710 10.780 -1.140 1.00 88.25 739 LEU A C 1
ATOM 5659 O O . LEU A 1 739 ? -3.766 11.450 -0.716 1.00 88.25 739 LEU A O 1
ATOM 5663 N N . HIS A 1 740 ? -4.541 9.740 -1.959 1.00 93.69 740 HIS A N 1
ATOM 5664 C CA . HIS A 1 740 ? -3.226 9.349 -2.459 1.00 93.69 740 HIS A CA 1
ATOM 5665 C C . HIS A 1 740 ? -2.552 10.522 -3.196 1.00 93.69 740 HIS A C 1
ATOM 5667 O O . HIS A 1 740 ? -3.195 11.115 -4.069 1.00 93.69 740 HIS A O 1
ATOM 5673 N N . PRO A 1 741 ? -1.261 10.830 -2.957 1.00 91.44 741 PRO A N 1
ATOM 5674 C CA . PRO A 1 741 ? -0.600 12.003 -3.546 1.00 91.44 741 PRO A CA 1
ATOM 5675 C C . PRO A 1 741 ? -0.675 12.087 -5.082 1.00 91.44 741 PRO A C 1
ATOM 5677 O O . PRO A 1 741 ? -0.799 13.174 -5.640 1.00 91.44 741 PRO A O 1
ATOM 5680 N N . ALA A 1 742 ? -0.693 10.948 -5.785 1.00 92.62 742 ALA A N 1
ATOM 5681 C CA . ALA A 1 742 ? -0.897 10.911 -7.242 1.00 92.62 742 ALA A CA 1
ATOM 5682 C C . ALA A 1 742 ? -2.239 11.536 -7.679 1.00 92.62 742 ALA A C 1
ATOM 5684 O O . ALA A 1 742 ? -2.317 12.187 -8.722 1.00 92.62 742 ALA A O 1
ATOM 5685 N N . LEU A 1 743 ? -3.292 11.360 -6.882 1.00 92.00 743 LEU A N 1
ATOM 5686 C CA . LEU A 1 743 ? -4.666 11.749 -7.209 1.00 92.00 743 LEU A CA 1
ATOM 5687 C C . LEU A 1 743 ? -5.039 13.137 -6.690 1.00 92.00 743 LEU A C 1
ATOM 5689 O O . LEU A 1 743 ? -6.057 13.692 -7.102 1.00 92.00 743 LEU A O 1
ATOM 5693 N N . VAL A 1 744 ? -4.210 13.706 -5.823 1.00 87.19 744 VAL A N 1
ATOM 5694 C CA . VAL A 1 744 ? -4.381 15.057 -5.299 1.00 87.19 744 VAL A CA 1
ATOM 5695 C C . VAL A 1 744 ? -4.405 16.085 -6.428 1.00 87.19 744 VAL A C 1
ATOM 5697 O O . VAL A 1 744 ? -3.581 16.042 -7.350 1.00 87.19 744 VAL A O 1
ATOM 5700 N N . ASP A 1 745 ? -5.370 16.996 -6.329 1.00 84.44 745 ASP A N 1
ATOM 5701 C CA . ASP A 1 745 ? -5.668 18.055 -7.290 1.00 84.44 745 ASP A CA 1
ATOM 5702 C C . ASP A 1 745 ? -5.903 17.517 -8.714 1.00 84.44 745 ASP A C 1
ATOM 5704 O O . ASP A 1 745 ? -5.356 18.001 -9.707 1.00 84.44 745 ASP A O 1
ATOM 5708 N N . THR A 1 746 ? -6.688 16.436 -8.809 1.00 86.38 746 THR A N 1
ATOM 5709 C CA . THR A 1 746 ? -7.107 15.835 -10.082 1.00 86.38 746 THR A CA 1
ATOM 5710 C C . THR A 1 746 ? -8.601 15.535 -10.103 1.00 86.38 746 THR A C 1
ATOM 5712 O O . THR A 1 746 ? -9.209 15.217 -9.079 1.00 86.38 746 THR A O 1
ATOM 5715 N N . SER A 1 747 ? -9.183 15.528 -11.306 1.00 87.06 747 SER A N 1
ATOM 5716 C CA . SER A 1 747 ? -10.579 15.121 -11.515 1.00 87.06 747 SER A CA 1
ATOM 5717 C C . SER A 1 747 ? -10.848 13.678 -11.060 1.00 87.06 747 SER A C 1
ATOM 5719 O O . SER A 1 747 ? -11.929 13.376 -10.554 1.00 87.06 747 SER A O 1
ATOM 5721 N N . LEU A 1 748 ? -9.859 12.787 -11.198 1.00 91.31 748 LEU A N 1
ATOM 5722 C CA . LEU A 1 748 ? -9.937 11.403 -10.733 1.00 91.31 748 LEU A CA 1
ATOM 5723 C C . LEU A 1 748 ? -9.902 11.305 -9.200 1.00 91.31 748 LEU A C 1
ATOM 5725 O O . LEU A 1 748 ? -10.578 10.454 -8.632 1.00 91.31 748 LEU A O 1
ATOM 5729 N N . GLY A 1 749 ? -9.185 12.208 -8.527 1.00 91.06 749 GLY A N 1
ATOM 5730 C CA . GLY A 1 749 ? -9.188 12.338 -7.069 1.00 91.06 749 GLY A CA 1
ATOM 5731 C C . GLY A 1 749 ? -10.560 12.701 -6.502 1.00 91.06 749 GLY A C 1
ATOM 5732 O O . GLY A 1 749 ? -11.012 12.065 -5.551 1.00 91.06 749 GLY A O 1
ATOM 5733 N N . CYS A 1 750 ? -11.275 13.646 -7.128 1.00 87.25 750 CYS A N 1
ATOM 5734 C CA . CYS A 1 750 ? -12.668 13.938 -6.758 1.00 87.25 750 CYS A CA 1
ATOM 5735 C C . CYS A 1 750 ? -13.562 12.703 -6.929 1.00 87.25 750 CYS A C 1
ATOM 5737 O O . CYS A 1 750 ? -14.342 12.366 -6.044 1.00 87.25 750 CYS A O 1
ATOM 5739 N N . LYS A 1 751 ? -13.419 11.997 -8.056 1.00 90.88 751 LYS A N 1
ATOM 5740 C CA . LYS A 1 751 ? -14.193 10.783 -8.350 1.00 90.88 751 LYS A CA 1
ATOM 5741 C C . LYS A 1 751 ? -13.909 9.674 -7.345 1.00 90.88 751 LYS A C 1
ATOM 5743 O O . LYS A 1 751 ? -14.846 9.029 -6.892 1.00 90.88 751 LYS A O 1
ATOM 5748 N N . ALA A 1 752 ? -12.651 9.484 -6.944 1.00 92.94 752 ALA A N 1
ATOM 5749 C CA . ALA A 1 752 ? -12.291 8.544 -5.887 1.00 92.94 752 ALA A CA 1
ATOM 5750 C C . ALA A 1 752 ? -13.002 8.880 -4.568 1.00 92.94 752 ALA A C 1
ATOM 5752 O O . ALA A 1 752 ? -13.560 7.984 -3.941 1.00 92.94 752 ALA A O 1
ATOM 5753 N N . ARG A 1 753 ? -13.061 10.167 -4.186 1.00 88.38 753 ARG A N 1
ATOM 5754 C CA . ARG A 1 753 ? -13.848 10.620 -3.024 1.00 88.38 753 ARG A CA 1
ATOM 5755 C C . ARG A 1 753 ? -15.332 10.289 -3.181 1.00 88.38 753 ARG A C 1
ATOM 5757 O O . ARG A 1 753 ? -15.945 9.820 -2.232 1.00 88.38 753 ARG A O 1
ATOM 5764 N N . HIS A 1 754 ? -15.909 10.522 -4.359 1.00 87.50 754 HIS A N 1
ATOM 5765 C CA . HIS A 1 754 ? -17.322 10.218 -4.603 1.00 87.50 754 HIS A CA 1
ATOM 5766 C C . HIS A 1 754 ? -17.587 8.714 -4.487 1.00 87.50 754 HIS A C 1
ATOM 5768 O O . HIS A 1 754 ? -18.570 8.326 -3.866 1.00 87.50 754 HIS A O 1
ATOM 5774 N N . LEU A 1 755 ? -16.695 7.875 -5.028 1.00 91.94 755 LEU A N 1
ATOM 5775 C CA . LEU A 1 755 ? -16.800 6.416 -4.957 1.00 91.94 755 LEU A CA 1
ATOM 5776 C C . LEU A 1 755 ? -16.875 5.915 -3.508 1.00 91.94 755 LEU A C 1
ATOM 5778 O O . LEU A 1 755 ? -17.696 5.048 -3.215 1.00 91.94 755 LEU A O 1
ATOM 5782 N N . ASP A 1 756 ? -16.072 6.490 -2.608 1.00 89.81 756 ASP A N 1
ATOM 5783 C CA . ASP A 1 756 ? -16.094 6.170 -1.172 1.00 89.81 756 ASP A CA 1
ATOM 5784 C C . ASP A 1 756 ? -17.481 6.363 -0.540 1.00 89.81 756 ASP A C 1
ATOM 5786 O O . ASP A 1 756 ? -17.925 5.592 0.308 1.00 89.81 756 ASP A O 1
ATOM 5790 N N . GLN A 1 757 ? -18.209 7.372 -1.018 1.00 86.94 757 GLN A N 1
ATOM 5791 C CA . GLN A 1 757 ? -19.502 7.770 -0.478 1.00 86.94 757 GLN A CA 1
ATOM 5792 C C . GLN A 1 757 ? -20.674 6.966 -1.051 1.00 86.94 757 GLN A C 1
ATOM 5794 O O . GLN A 1 757 ? -21.789 7.128 -0.566 1.00 86.94 757 GLN A O 1
ATOM 5799 N N . PHE A 1 758 ? -20.480 6.093 -2.048 1.00 90.19 758 PHE A N 1
ATOM 5800 C CA . PHE A 1 758 ? -21.599 5.395 -2.704 1.00 90.19 758 PHE A CA 1
ATOM 5801 C C . PHE A 1 758 ? -22.392 4.516 -1.739 1.00 90.19 758 PHE A C 1
ATOM 5803 O O . PHE A 1 758 ? -23.622 4.522 -1.766 1.00 90.19 758 PHE A O 1
ATOM 5810 N N . VAL A 1 759 ? -21.708 3.777 -0.861 1.00 90.75 759 VAL A N 1
ATOM 5811 C CA . VAL A 1 759 ? -22.392 2.942 0.139 1.00 90.75 759 VAL A CA 1
ATOM 5812 C C . VAL A 1 759 ? -23.260 3.823 1.030 1.00 90.75 759 VAL A C 1
ATOM 5814 O O . VAL A 1 759 ? -24.444 3.545 1.201 1.00 90.75 759 VAL A O 1
ATOM 5817 N N . ASP A 1 760 ? -22.706 4.908 1.562 1.00 88.31 760 ASP A N 1
ATOM 5818 C CA . ASP A 1 760 ? -23.432 5.837 2.427 1.00 88.31 760 ASP A CA 1
ATOM 5819 C C . ASP A 1 760 ? -24.597 6.514 1.688 1.00 88.31 760 ASP A C 1
ATOM 5821 O O . ASP A 1 760 ? -25.722 6.505 2.194 1.00 88.31 760 ASP A O 1
ATOM 5825 N N . ALA A 1 761 ? -24.377 6.993 0.464 1.00 85.50 761 ALA A N 1
ATOM 5826 C CA . ALA A 1 761 ? -25.383 7.662 -0.358 1.00 85.50 761 ALA A CA 1
ATOM 5827 C C . ALA A 1 761 ? -26.603 6.772 -0.646 1.00 85.50 761 ALA A C 1
ATOM 5829 O O . ALA A 1 761 ? -27.737 7.246 -0.610 1.00 85.50 761 ALA A O 1
ATOM 5830 N N . PHE A 1 762 ? -26.389 5.476 -0.891 1.00 89.50 762 PHE A N 1
ATOM 5831 C CA . PHE A 1 762 ? -27.464 4.558 -1.280 1.00 89.50 762 PHE A CA 1
ATOM 5832 C C . PHE A 1 762 ? -28.034 3.713 -0.133 1.00 89.50 762 PHE A C 1
ATOM 5834 O O . PHE A 1 762 ? -29.083 3.093 -0.312 1.00 89.50 762 PHE A O 1
ATOM 5841 N N . THR A 1 763 ? -27.381 3.660 1.037 1.00 90.25 763 THR A N 1
ATOM 5842 C CA . THR A 1 763 ? -27.783 2.742 2.127 1.00 90.25 763 THR A CA 1
ATOM 5843 C C . THR A 1 763 ? -27.968 3.385 3.503 1.00 90.25 763 THR A C 1
ATOM 5845 O O . THR A 1 763 ? -28.577 2.755 4.368 1.00 90.25 763 THR A O 1
ATOM 5848 N N . SER A 1 764 ? -27.484 4.610 3.743 1.00 85.69 764 SER A N 1
ATOM 5849 C CA . SER A 1 764 ? -27.460 5.225 5.088 1.00 85.69 764 SER A CA 1
ATOM 5850 C C . SER A 1 764 ? -28.833 5.349 5.758 1.00 85.69 764 SER A C 1
ATOM 5852 O O . SER A 1 764 ? -28.935 5.167 6.966 1.00 85.69 764 SER A O 1
ATOM 5854 N N . ARG A 1 765 ? -29.895 5.614 4.987 1.00 86.31 765 ARG A N 1
ATOM 5855 C CA . ARG A 1 765 ? -31.269 5.810 5.495 1.00 86.31 765 ARG A CA 1
ATOM 5856 C C . ARG A 1 765 ? -32.107 4.523 5.535 1.00 86.31 765 ARG A C 1
ATOM 5858 O O . ARG A 1 765 ? -33.326 4.591 5.667 1.00 86.31 765 ARG A O 1
ATOM 5865 N N . SER A 1 766 ? -31.481 3.359 5.362 1.00 89.69 766 SER A N 1
ATOM 5866 C CA . SER A 1 766 ? -32.188 2.076 5.291 1.00 89.69 766 SER A CA 1
ATOM 5867 C C . SER A 1 766 ? -32.335 1.399 6.664 1.00 89.69 766 SER A C 1
ATOM 5869 O O . SER A 1 766 ? -31.361 1.328 7.420 1.00 89.69 766 SER A O 1
ATOM 5871 N N . PRO A 1 767 ? -33.509 0.817 6.973 1.00 93.44 767 PRO A N 1
ATOM 5872 C CA . PRO A 1 767 ? -33.687 -0.011 8.164 1.00 93.44 767 PRO A CA 1
ATOM 5873 C C . PRO A 1 767 ? -32.758 -1.230 8.209 1.00 93.44 767 PRO A C 1
ATOM 5875 O O . PRO A 1 767 ? -32.341 -1.636 9.293 1.00 93.44 767 PRO A O 1
ATOM 5878 N N . GLU A 1 768 ? -32.415 -1.817 7.059 1.00 93.88 768 GLU A N 1
ATOM 5879 C CA . GLU A 1 768 ? -31.551 -2.997 6.974 1.00 93.88 768 GLU A CA 1
ATOM 5880 C C . GLU A 1 768 ? -30.133 -2.703 7.477 1.00 93.88 768 GLU A C 1
ATOM 5882 O O . GLU A 1 768 ? -29.597 -3.474 8.276 1.00 93.88 768 GLU A O 1
ATOM 5887 N N . ARG A 1 769 ? -29.543 -1.566 7.071 1.00 93.19 769 ARG A N 1
ATOM 5888 C CA . ARG A 1 769 ? -28.228 -1.138 7.567 1.00 93.19 769 ARG A CA 1
ATOM 5889 C C . ARG A 1 769 ? -28.278 -0.816 9.055 1.00 93.19 769 ARG A C 1
ATOM 5891 O O . ARG A 1 769 ? -27.446 -1.332 9.796 1.00 93.19 769 ARG A O 1
ATOM 5898 N N . THR A 1 770 ? -29.252 -0.012 9.490 1.00 92.62 770 THR A N 1
ATOM 5899 C CA . THR A 1 770 ? -29.386 0.388 10.900 1.00 92.62 770 THR A CA 1
ATOM 5900 C C . THR A 1 770 ? -29.562 -0.822 11.814 1.00 92.62 770 THR A C 1
ATOM 5902 O O . THR A 1 770 ? -28.900 -0.910 12.843 1.00 92.62 770 THR A O 1
ATOM 5905 N N . SER A 1 771 ? -30.389 -1.794 11.419 1.00 92.69 771 SER A N 1
ATOM 5906 C CA . SER A 1 771 ? -30.605 -3.017 12.201 1.00 92.69 771 SER A CA 1
ATOM 5907 C C . SER A 1 771 ? -29.337 -3.866 12.297 1.00 92.69 771 SER A C 1
ATOM 5909 O O . SER A 1 771 ? -29.047 -4.430 13.350 1.00 92.69 771 SER A O 1
ATOM 5911 N N . ALA A 1 772 ? -28.568 -3.961 11.205 1.00 93.88 772 ALA A N 1
ATOM 5912 C CA . ALA A 1 772 ? -27.321 -4.713 11.186 1.00 93.88 772 ALA A CA 1
ATOM 5913 C C . ALA A 1 772 ? -26.268 -4.086 12.114 1.00 93.88 772 ALA A C 1
ATOM 5915 O O . ALA A 1 772 ? -25.711 -4.796 12.950 1.00 93.88 772 ALA A O 1
ATOM 5916 N N . THR A 1 773 ? -26.037 -2.771 12.024 1.00 93.56 773 THR A N 1
ATOM 5917 C CA . THR A 1 773 ? -25.058 -2.075 12.880 1.00 93.56 773 THR A CA 1
ATOM 5918 C C . THR A 1 773 ? -25.478 -2.077 14.345 1.00 93.56 773 THR A C 1
ATOM 5920 O O . THR A 1 773 ? -24.678 -2.428 15.206 1.00 93.56 773 THR A O 1
ATOM 5923 N N . GLN A 1 774 ? -26.757 -1.805 14.625 1.00 93.62 774 GLN A N 1
ATOM 5924 C CA . GLN A 1 774 ? -27.291 -1.802 15.988 1.00 93.62 774 GLN A CA 1
ATOM 5925 C C . GLN A 1 774 ? -27.104 -3.158 16.681 1.00 93.62 774 GLN A C 1
ATOM 5927 O O . GLN A 1 774 ? -26.838 -3.209 17.878 1.00 93.62 774 GLN A O 1
ATOM 5932 N N . ARG A 1 775 ? -27.205 -4.269 15.943 1.00 94.75 775 ARG A N 1
ATOM 5933 C CA . ARG A 1 775 ? -26.972 -5.609 16.495 1.00 94.75 775 ARG A CA 1
ATOM 5934 C C . ARG A 1 775 ? -25.516 -5.829 16.908 1.00 94.75 775 ARG A C 1
ATOM 5936 O O . ARG A 1 775 ? -25.256 -6.420 17.956 1.00 94.75 775 ARG A O 1
ATOM 5943 N N . VAL A 1 776 ? -24.565 -5.344 16.109 1.00 95.38 776 VAL A N 1
ATOM 5944 C CA . VAL A 1 776 ? -23.140 -5.379 16.471 1.00 95.38 776 VAL A CA 1
ATOM 5945 C C . VAL A 1 776 ? -22.889 -4.548 17.726 1.00 95.38 776 VAL A C 1
ATOM 5947 O O . VAL A 1 776 ? -22.232 -5.047 18.641 1.00 95.38 776 VAL A O 1
ATOM 5950 N N . ASP A 1 777 ? -23.467 -3.348 17.803 1.00 94.19 777 ASP A N 1
ATOM 5951 C CA . ASP A 1 777 ? -23.345 -2.464 18.967 1.00 94.19 777 ASP A CA 1
ATOM 5952 C C . ASP A 1 777 ? -23.938 -3.111 20.232 1.00 94.19 777 ASP A C 1
ATOM 5954 O O . ASP A 1 777 ? -23.286 -3.147 21.273 1.00 94.19 777 ASP A O 1
ATOM 5958 N N . GLN A 1 778 ? -25.113 -3.745 20.133 1.00 95.19 778 GLN A N 1
ATOM 5959 C CA . GLN A 1 778 ? -25.744 -4.472 21.244 1.00 95.19 778 GLN A CA 1
ATOM 5960 C C . GLN A 1 778 ? -24.876 -5.623 21.771 1.00 95.19 778 GLN A C 1
ATOM 5962 O O . GLN A 1 778 ? -24.739 -5.812 22.987 1.00 95.19 778 GLN A O 1
ATOM 5967 N N . HIS A 1 779 ? -24.270 -6.405 20.874 1.00 96.44 779 HIS A N 1
ATOM 5968 C CA . HIS A 1 779 ? -23.360 -7.479 21.270 1.00 96.44 779 HIS A CA 1
ATOM 5969 C C . HIS A 1 779 ? -22.066 -6.921 21.879 1.00 96.44 779 HIS A C 1
ATOM 5971 O O . HIS A 1 779 ? -21.577 -7.453 22.877 1.00 96.44 779 HIS A O 1
ATOM 5977 N N . LEU A 1 780 ? -21.528 -5.828 21.337 1.00 96.12 780 LEU A N 1
ATOM 5978 C CA . LEU A 1 780 ? -20.360 -5.163 21.907 1.00 96.12 780 LEU A CA 1
ATOM 5979 C C . LEU A 1 780 ? -20.646 -4.622 23.313 1.00 96.12 780 LEU A C 1
ATOM 5981 O O . LEU A 1 780 ? -19.835 -4.814 24.215 1.00 96.12 780 LEU A O 1
ATOM 5985 N N . ASP A 1 781 ? -21.802 -4.004 23.531 1.00 96.62 781 ASP A N 1
ATOM 5986 C CA . ASP A 1 781 ? -22.234 -3.526 24.846 1.00 96.62 781 ASP A CA 1
ATOM 5987 C C . ASP A 1 781 ? -22.430 -4.674 25.835 1.00 96.62 781 ASP A C 1
ATOM 5989 O O . ASP A 1 781 ? -22.019 -4.578 26.991 1.00 96.62 781 ASP A O 1
ATOM 5993 N N . THR A 1 782 ? -22.970 -5.802 25.369 1.00 97.31 782 THR A N 1
ATOM 5994 C CA . THR A 1 782 ? -23.080 -7.020 26.184 1.00 97.31 782 THR A CA 1
ATOM 5995 C C . THR A 1 782 ? -21.700 -7.530 26.602 1.00 97.31 782 THR A C 1
ATOM 5997 O O . THR A 1 782 ? -21.493 -7.875 27.767 1.00 97.31 782 THR A O 1
ATOM 6000 N N . TYR A 1 783 ? -20.728 -7.509 25.683 1.00 97.69 783 TYR A N 1
ATOM 6001 C CA . TYR A 1 783 ? -19.336 -7.831 25.987 1.00 97.69 783 TYR A CA 1
ATOM 6002 C C . TYR A 1 783 ? -18.717 -6.838 26.981 1.00 97.69 783 TYR A C 1
ATOM 6004 O O . TYR A 1 783 ? -18.120 -7.264 27.965 1.00 97.69 783 TYR A O 1
ATOM 6012 N N . ARG A 1 784 ? -18.890 -5.524 26.778 1.00 97.06 784 ARG A N 1
ATOM 6013 C CA . ARG A 1 784 ? -18.396 -4.468 27.685 1.00 97.06 784 ARG A CA 1
ATOM 6014 C C . ARG A 1 784 ? -18.938 -4.642 29.099 1.00 97.06 784 ARG A C 1
ATOM 6016 O O . ARG A 1 784 ? -18.182 -4.548 30.062 1.00 97.06 784 ARG A O 1
ATOM 6023 N N . PHE A 1 785 ? -20.233 -4.920 29.217 1.00 98.00 785 PHE A N 1
ATOM 6024 C CA . PHE A 1 785 ? -20.900 -5.140 30.495 1.00 98.00 785 PHE A CA 1
ATOM 6025 C C . PHE A 1 785 ? -20.360 -6.382 31.214 1.00 98.00 785 PHE A C 1
ATOM 6027 O O . PHE A 1 785 ? -20.043 -6.321 32.402 1.00 98.00 785 PHE A O 1
ATOM 6034 N N . ALA A 1 786 ? -20.191 -7.491 30.489 1.00 97.62 786 ALA A N 1
ATOM 6035 C CA . ALA A 1 786 ? -19.613 -8.716 31.033 1.00 97.62 786 ALA A CA 1
ATOM 6036 C C . ALA A 1 786 ? -18.136 -8.541 31.425 1.00 97.62 786 ALA A C 1
ATOM 6038 O O . ALA A 1 786 ? -17.739 -8.963 32.509 1.00 97.62 786 ALA A O 1
ATOM 6039 N N . TRP A 1 787 ? -17.343 -7.859 30.594 1.00 97.12 787 TRP A N 1
ATOM 6040 C CA . TRP A 1 787 ? -15.957 -7.507 30.903 1.00 97.12 787 TRP A CA 1
ATOM 6041 C C . TRP A 1 787 ? -15.872 -6.685 32.189 1.00 97.12 787 TRP A C 1
ATOM 6043 O O . TRP A 1 787 ? -15.080 -7.008 33.066 1.00 97.12 787 TRP A O 1
ATOM 6053 N N . ALA A 1 788 ? -16.722 -5.668 32.352 1.00 97.19 788 ALA A N 1
ATOM 6054 C CA . ALA A 1 788 ? -16.712 -4.827 33.545 1.00 97.19 788 ALA A CA 1
ATOM 6055 C C . ALA A 1 788 ? -17.078 -5.623 34.810 1.00 97.19 788 ALA A C 1
ATOM 6057 O O . ALA A 1 788 ? -16.474 -5.422 35.863 1.00 97.19 788 ALA A O 1
ATOM 6058 N N . ALA A 1 789 ? -18.030 -6.557 34.703 1.00 96.81 789 ALA A N 1
ATOM 6059 C CA . ALA A 1 789 ? -18.387 -7.464 35.792 1.00 96.81 789 ALA A CA 1
ATOM 6060 C C . ALA A 1 789 ? -17.220 -8.394 36.170 1.00 96.81 789 ALA A C 1
ATOM 6062 O O . ALA A 1 789 ? -16.897 -8.525 37.350 1.00 96.81 789 ALA A O 1
ATOM 6063 N N . GLN A 1 790 ? -16.558 -8.989 35.173 1.00 95.75 790 GLN A N 1
ATOM 6064 C CA . GLN A 1 790 ? -15.395 -9.852 35.377 1.00 95.75 790 GLN A CA 1
ATOM 6065 C C . GLN A 1 790 ? -14.206 -9.070 35.958 1.00 95.75 790 GLN A C 1
ATOM 6067 O O . GLN A 1 790 ? -13.577 -9.533 36.903 1.00 95.75 790 GLN A O 1
ATOM 6072 N N . PHE A 1 791 ? -13.931 -7.865 35.454 1.00 95.06 791 PHE A N 1
ATOM 6073 C CA . PHE A 1 791 ? -12.858 -6.997 35.941 1.00 95.06 791 PHE A CA 1
ATOM 6074 C C . PHE A 1 791 ? -13.043 -6.644 37.422 1.00 95.06 791 PHE A C 1
ATOM 6076 O O . PHE A 1 791 ? -12.106 -6.783 38.207 1.00 95.06 791 PHE A O 1
ATOM 6083 N N . GLN A 1 792 ? -14.253 -6.242 37.832 1.00 93.81 792 GLN A N 1
ATOM 6084 C CA . GLN A 1 792 ? -14.542 -5.957 39.243 1.00 93.81 792 GLN A CA 1
ATOM 6085 C C . GLN A 1 792 ? -14.374 -7.196 40.132 1.00 93.81 792 GLN A C 1
ATOM 6087 O O . GLN A 1 792 ? -13.879 -7.067 41.250 1.00 93.81 792 GLN A O 1
ATOM 6092 N N . GLN A 1 793 ? -14.727 -8.385 39.632 1.00 93.00 793 GLN A N 1
ATOM 6093 C CA . GLN A 1 793 ? -14.513 -9.641 40.349 1.00 93.00 793 GLN A CA 1
ATOM 6094 C C . GLN A 1 793 ? -13.022 -9.967 40.512 1.00 93.00 793 GLN A C 1
ATOM 6096 O O . GLN A 1 793 ? -12.591 -10.324 41.608 1.00 93.00 793 GLN A O 1
ATOM 6101 N N . ILE A 1 794 ? -12.219 -9.820 39.451 1.00 91.50 794 ILE A N 1
ATOM 6102 C CA . ILE A 1 794 ? -10.764 -10.021 39.535 1.00 91.50 794 ILE A CA 1
ATOM 6103 C C . ILE A 1 794 ? -10.188 -9.050 40.563 1.00 91.50 794 ILE A C 1
ATOM 6105 O O . ILE A 1 794 ? -9.590 -9.497 41.534 1.00 91.50 794 ILE A O 1
ATOM 6109 N N . MET A 1 795 ? -10.478 -7.751 40.440 1.00 90.75 795 MET A N 1
ATOM 6110 C CA . MET A 1 795 ? -10.010 -6.735 41.389 1.00 90.75 795 MET A CA 1
ATOM 6111 C C . MET A 1 795 ? -10.389 -7.062 42.838 1.00 90.75 795 MET A C 1
ATOM 6113 O O . MET A 1 795 ? -9.548 -6.934 43.720 1.00 90.75 795 MET A O 1
ATOM 6117 N N . ALA A 1 796 ? -11.615 -7.525 43.097 1.00 88.62 796 ALA A N 1
ATOM 6118 C CA . ALA A 1 796 ? -12.051 -7.897 44.443 1.00 88.62 796 ALA A CA 1
ATOM 6119 C C . ALA A 1 796 ? -11.305 -9.115 45.018 1.00 88.62 796 ALA A C 1
ATOM 6121 O O . ALA A 1 796 ? -11.193 -9.238 46.233 1.00 88.62 796 ALA A O 1
ATOM 6122 N N . THR A 1 797 ? -10.798 -10.009 44.164 1.00 86.06 797 THR A N 1
ATOM 6123 C CA . THR A 1 797 ? -10.102 -11.242 44.580 1.00 86.06 797 THR A CA 1
ATOM 6124 C C . THR A 1 797 ? -8.578 -11.130 44.562 1.00 86.06 797 THR A C 1
ATOM 6126 O O . THR A 1 797 ? -7.912 -11.905 45.244 1.00 86.06 797 THR A O 1
ATOM 6129 N N . THR A 1 798 ? -8.012 -10.182 43.809 1.00 83.69 798 THR A N 1
ATOM 6130 C CA . THR A 1 798 ? -6.558 -10.031 43.635 1.00 83.69 798 THR A CA 1
ATOM 6131 C C . THR A 1 798 ? -5.992 -8.732 44.202 1.00 83.69 798 THR A C 1
ATOM 6133 O O . THR A 1 798 ? -4.777 -8.559 44.155 1.00 83.69 798 THR A O 1
ATOM 6136 N N . ALA A 1 799 ? -6.818 -7.821 44.734 1.00 79.44 799 ALA A N 1
ATOM 6137 C CA . ALA A 1 799 ? -6.353 -6.533 45.267 1.00 79.44 799 ALA A CA 1
ATOM 6138 C C . ALA A 1 799 ? -5.243 -6.677 46.318 1.00 79.44 799 ALA A C 1
ATOM 6140 O O . ALA A 1 799 ? -4.304 -5.888 46.306 1.00 79.44 799 ALA A O 1
ATOM 6141 N N . ASP A 1 800 ? -5.312 -7.707 47.165 1.00 80.31 800 ASP A N 1
ATOM 6142 C CA . ASP A 1 800 ? -4.323 -7.949 48.224 1.00 80.31 800 ASP A CA 1
ATOM 6143 C C . ASP A 1 800 ? -2.963 -8.441 47.692 1.00 80.31 800 ASP A C 1
ATOM 6145 O O . ASP A 1 800 ? -1.969 -8.428 48.416 1.00 80.31 800 ASP A O 1
ATOM 6149 N N . VAL A 1 801 ? -2.912 -8.891 46.433 1.00 81.31 801 VAL A N 1
ATOM 6150 C CA . VAL A 1 801 ? -1.710 -9.446 45.784 1.00 81.31 801 VAL A CA 1
ATOM 6151 C C . VAL A 1 801 ? -1.026 -8.418 44.876 1.00 81.31 801 VAL A C 1
ATOM 6153 O O . VAL A 1 801 ? 0.156 -8.561 44.568 1.00 81.31 801 VAL A O 1
ATOM 6156 N N . LEU A 1 802 ? -1.747 -7.377 44.452 1.00 82.19 802 LEU A N 1
ATOM 6157 C CA . LEU A 1 802 ? -1.219 -6.310 43.603 1.00 82.19 802 LEU A CA 1
ATOM 6158 C C . LEU A 1 802 ? -0.462 -5.269 44.437 1.00 82.19 802 LEU A C 1
ATOM 6160 O O . LEU A 1 802 ? -0.860 -4.905 45.544 1.00 82.19 802 LEU A O 1
ATOM 6164 N N . SER A 1 803 ? 0.628 -4.743 43.886 1.00 84.06 803 SER A N 1
ATOM 6165 C CA . SER A 1 803 ? 1.343 -3.612 44.478 1.00 84.06 803 SER A CA 1
ATOM 6166 C C . SER A 1 803 ? 0.492 -2.334 44.456 1.00 84.06 803 SER A C 1
ATOM 6168 O O . SER A 1 803 ? -0.444 -2.184 43.666 1.00 84.06 803 SER A O 1
ATOM 6170 N N . LYS A 1 804 ? 0.834 -1.359 45.310 1.00 83.56 804 LYS A N 1
ATOM 6171 C CA . LYS A 1 804 ? 0.151 -0.052 45.332 1.00 83.56 804 LYS A CA 1
ATOM 6172 C C . LYS A 1 804 ? 0.234 0.672 43.986 1.00 83.56 804 LYS A C 1
ATOM 6174 O O . LYS A 1 804 ? -0.746 1.294 43.584 1.00 83.56 804 LYS A O 1
ATOM 6179 N N . ASP A 1 805 ? 1.362 0.550 43.294 1.00 81.88 805 ASP A N 1
ATOM 6180 C CA . ASP A 1 805 ? 1.580 1.181 41.991 1.00 81.88 805 ASP A CA 1
ATOM 6181 C C . ASP A 1 805 ? 0.711 0.526 40.905 1.00 81.88 805 ASP A C 1
ATOM 6183 O O . ASP A 1 805 ? 0.087 1.223 40.104 1.00 81.88 805 ASP A O 1
ATOM 6187 N N . GLU A 1 806 ? 0.579 -0.807 40.919 1.00 82.38 806 GLU A N 1
ATOM 6188 C CA . GLU A 1 806 ? -0.328 -1.529 40.016 1.00 82.38 806 GLU A CA 1
ATOM 6189 C C . GLU A 1 806 ? -1.789 -1.142 40.264 1.00 82.38 806 GLU A C 1
ATOM 6191 O O . GLU A 1 806 ? -2.511 -0.823 39.318 1.00 82.38 806 GLU A O 1
ATOM 6196 N N . LEU A 1 807 ? -2.218 -1.089 41.529 1.00 83.94 807 LEU A N 1
ATOM 6197 C CA . LEU A 1 807 ? -3.564 -0.639 41.897 1.00 83.94 807 LEU A CA 1
ATOM 6198 C C . LEU A 1 807 ? -3.834 0.792 41.417 1.00 83.94 807 LEU A C 1
ATOM 6200 O O . LEU A 1 807 ? -4.892 1.057 40.844 1.00 83.94 807 LEU A O 1
ATOM 6204 N N . GLN A 1 808 ? -2.870 1.699 41.590 1.00 84.00 808 GLN A N 1
ATOM 6205 C CA . GLN A 1 808 ? -2.988 3.080 41.126 1.00 84.00 808 GLN A CA 1
ATOM 6206 C C . GLN A 1 808 ? -3.066 3.166 39.594 1.00 84.00 808 GLN A C 1
ATOM 6208 O O . GLN A 1 808 ? -3.851 3.956 39.066 1.00 84.00 808 GLN A O 1
ATOM 6213 N N . SER A 1 809 ? -2.316 2.329 38.870 1.00 81.12 809 SER A N 1
ATOM 6214 C CA . SER A 1 809 ? -2.365 2.268 37.402 1.00 81.12 809 SER A CA 1
ATOM 6215 C C . SER A 1 809 ? -3.710 1.763 36.852 1.00 81.12 809 SER A C 1
ATOM 6217 O O . SER A 1 809 ? -4.099 2.123 35.740 1.00 81.12 809 SER A O 1
ATOM 6219 N N . LEU A 1 810 ? -4.449 0.972 37.641 1.00 86.69 810 LEU A N 1
ATOM 6220 C CA . LEU A 1 810 ? -5.738 0.383 37.262 1.00 86.69 810 LEU A CA 1
ATOM 6221 C C . LEU A 1 810 ? -6.951 1.237 37.651 1.00 86.69 810 LEU A C 1
ATOM 6223 O O . LEU A 1 810 ? -8.061 0.949 37.198 1.00 86.69 810 LEU A O 1
ATOM 6227 N N . GLU A 1 811 ? -6.776 2.304 38.434 1.00 85.44 811 GLU A N 1
ATOM 6228 C CA . GLU A 1 811 ? -7.889 3.158 38.872 1.00 85.44 811 GLU A CA 1
ATOM 6229 C C . GLU A 1 811 ? -8.708 3.744 37.696 1.00 85.44 811 GLU A C 1
ATOM 6231 O O . GLU A 1 811 ? -9.939 3.673 37.752 1.00 85.44 811 GLU A O 1
ATOM 6236 N N . PRO A 1 812 ? -8.108 4.203 36.572 1.00 83.94 812 PRO A N 1
ATOM 6237 C CA . PRO A 1 812 ? -8.884 4.639 35.405 1.00 83.94 812 PRO A CA 1
ATOM 6238 C C . PRO A 1 812 ? -9.744 3.521 34.791 1.00 83.94 812 PRO A C 1
ATOM 6240 O O . PRO A 1 812 ? -10.869 3.760 34.345 1.00 83.94 812 PRO A O 1
ATOM 6243 N N . VAL A 1 813 ? -9.235 2.283 34.781 1.00 87.12 813 VAL A N 1
ATOM 6244 C CA . VAL A 1 813 ? -9.945 1.102 34.256 1.00 87.12 813 VAL A CA 1
ATOM 6245 C C . VAL A 1 813 ? -11.108 0.732 35.177 1.00 87.12 813 VAL A C 1
ATOM 6247 O O . VAL A 1 813 ? -12.212 0.433 34.715 1.00 87.12 813 VAL A O 1
ATOM 6250 N N . LYS A 1 814 ? -10.899 0.833 36.492 1.00 90.12 814 LYS A N 1
ATOM 6251 C CA . LYS A 1 814 ? -11.927 0.628 37.515 1.00 90.12 814 LYS A CA 1
ATOM 6252 C C . LYS A 1 814 ? -13.038 1.674 37.440 1.00 90.12 814 LYS A C 1
ATOM 6254 O O . LYS A 1 814 ? -14.216 1.299 37.467 1.00 90.12 814 LYS A O 1
ATOM 6259 N N . GLU A 1 815 ? -12.705 2.953 37.280 1.00 89.69 815 GLU A N 1
ATOM 6260 C CA . GLU A 1 815 ? -13.695 4.017 37.072 1.00 89.69 815 GLU A CA 1
ATOM 6261 C C . GLU A 1 815 ? -14.525 3.748 35.807 1.00 89.69 815 GLU A C 1
ATOM 6263 O O . GLU A 1 815 ? -15.758 3.794 35.842 1.00 89.69 815 GLU A O 1
ATOM 6268 N N . PHE A 1 816 ? -13.865 3.379 34.703 1.00 89.56 816 PHE A N 1
ATOM 6269 C CA . PHE A 1 816 ? -14.537 3.006 33.460 1.00 89.56 816 PHE A CA 1
ATOM 6270 C C . PHE A 1 816 ? -15.476 1.803 33.642 1.00 89.56 816 PHE A C 1
ATOM 6272 O O . PHE A 1 816 ? -16.633 1.872 33.227 1.00 89.56 816 PHE A O 1
ATOM 6279 N N . SER A 1 817 ? -15.041 0.741 34.331 1.00 94.31 817 SER A N 1
ATOM 6280 C CA . SER A 1 817 ? -15.888 -0.431 34.617 1.00 94.31 817 SER A CA 1
ATOM 6281 C C . SER A 1 817 ? -17.162 -0.055 35.390 1.00 94.31 817 SER A C 1
ATOM 6283 O O . SER A 1 817 ? -18.253 -0.540 35.090 1.00 94.31 817 SER A O 1
ATOM 6285 N N . THR A 1 818 ? -17.049 0.881 36.336 1.00 95.06 818 THR A N 1
ATOM 6286 C CA . THR A 1 818 ? -18.173 1.355 37.154 1.00 95.06 818 THR A CA 1
ATOM 6287 C C . THR A 1 818 ? -19.169 2.159 36.320 1.00 95.06 818 THR A C 1
ATOM 6289 O O . THR A 1 818 ? -20.381 1.968 36.447 1.00 95.06 818 THR A O 1
ATOM 6292 N N . LYS A 1 819 ? -18.675 3.009 35.410 1.00 94.50 819 LYS A N 1
ATOM 6293 C CA . LYS A 1 819 ? -19.515 3.739 34.446 1.00 94.50 819 LYS A CA 1
ATOM 6294 C C . LYS A 1 819 ? -20.250 2.791 33.498 1.00 94.50 819 LYS A C 1
ATOM 6296 O O . LYS A 1 819 ? -21.436 2.975 33.254 1.00 94.50 819 LYS A O 1
ATOM 6301 N N . VAL A 1 820 ? -19.579 1.747 33.007 1.00 95.00 820 VAL A N 1
ATOM 6302 C CA . VAL A 1 820 ? -20.196 0.748 32.117 1.00 95.00 820 VAL A CA 1
ATOM 6303 C C . VAL A 1 820 ? -21.347 0.022 32.815 1.00 95.00 820 VAL A C 1
ATOM 6305 O O . VAL A 1 820 ? -22.436 -0.083 32.259 1.00 95.00 820 VAL A O 1
ATOM 6308 N N . LEU A 1 821 ? -21.135 -0.436 34.052 1.00 96.25 821 LEU A N 1
ATOM 6309 C CA . LEU A 1 821 ? -22.144 -1.188 34.808 1.00 96.25 821 LEU A CA 1
ATOM 6310 C C . LEU A 1 821 ? -23.321 -0.333 35.298 1.00 96.25 821 LEU A C 1
ATOM 6312 O O . LEU A 1 821 ? -24.364 -0.889 35.634 1.00 96.25 821 LEU A O 1
ATOM 6316 N N . SER A 1 822 ? -23.164 0.992 35.351 1.00 95.88 822 SER A N 1
ATOM 6317 C CA . SER A 1 822 ? -24.234 1.932 35.716 1.00 95.88 822 SER A CA 1
ATOM 6318 C C . SER A 1 822 ? -24.955 2.544 34.507 1.00 95.88 822 SER A C 1
ATOM 6320 O O . SER A 1 822 ? -25.932 3.267 34.690 1.00 95.88 822 SER A O 1
ATOM 6322 N N . SER A 1 823 ? -24.520 2.247 33.277 1.00 96.56 823 SER A N 1
ATOM 6323 C CA . SER A 1 823 ? -25.134 2.783 32.058 1.00 96.56 823 SER A CA 1
ATOM 6324 C C . SER A 1 823 ? -26.485 2.127 31.754 1.00 96.56 823 SER A C 1
ATOM 6326 O O . SER A 1 823 ? -26.579 0.917 31.527 1.00 96.56 823 SER A O 1
ATOM 6328 N N . GLU A 1 824 ? -27.543 2.942 31.698 1.00 95.88 824 GLU A N 1
ATOM 6329 C CA . GLU A 1 824 ? -28.891 2.492 31.330 1.00 95.88 824 GLU A CA 1
ATOM 6330 C C . GLU A 1 824 ? -28.948 1.995 29.876 1.00 95.88 824 GLU A C 1
ATOM 6332 O O . GLU A 1 824 ? -29.618 1.005 29.582 1.00 95.88 824 GLU A O 1
ATOM 6337 N N . GLU A 1 825 ? -28.217 2.647 28.971 1.00 95.38 825 GLU A N 1
ATOM 6338 C CA . GLU A 1 825 ? -28.147 2.283 27.553 1.00 95.38 825 GLU A CA 1
ATOM 6339 C C . GLU A 1 825 ? -27.527 0.892 27.364 1.00 95.38 825 GLU A C 1
ATOM 6341 O O . GLU A 1 825 ? -28.141 0.017 26.754 1.00 95.38 825 GLU A O 1
ATOM 6346 N N . ILE A 1 826 ? -26.377 0.641 27.999 1.00 96.06 826 ILE A N 1
ATOM 6347 C CA . ILE A 1 826 ? -25.708 -0.668 27.957 1.00 96.06 826 ILE A CA 1
ATOM 6348 C C . ILE A 1 826 ? -26.601 -1.744 28.590 1.00 96.06 826 ILE A C 1
ATOM 6350 O O . ILE A 1 826 ? -26.724 -2.847 28.058 1.00 96.06 826 ILE A O 1
ATOM 6354 N N . SER A 1 827 ? -27.285 -1.429 29.694 1.00 95.88 827 SER A N 1
ATOM 6355 C CA . SER A 1 827 ? -28.228 -2.353 30.339 1.00 95.88 827 SER A CA 1
ATOM 6356 C C . SER A 1 827 ? -29.402 -2.732 29.417 1.00 95.88 827 SER A C 1
ATOM 6358 O O . SER A 1 827 ? -29.798 -3.901 29.365 1.00 95.88 827 SER A O 1
ATOM 6360 N N . LYS A 1 828 ? -29.923 -1.785 28.620 1.00 96.56 828 LYS A N 1
ATOM 6361 C CA . LYS A 1 828 ? -30.946 -2.051 27.587 1.00 96.56 828 LYS A CA 1
ATOM 6362 C C . LYS A 1 828 ? -30.409 -2.934 26.456 1.00 96.56 828 LYS A C 1
ATOM 6364 O O . LYS A 1 828 ? -31.113 -3.858 26.034 1.00 96.56 828 LYS A O 1
ATOM 6369 N N . SER A 1 829 ? -29.177 -2.699 26.000 1.00 95.81 829 SER A N 1
ATOM 6370 C CA . SER A 1 829 ? -28.495 -3.564 25.025 1.00 95.81 829 SER A CA 1
ATOM 6371 C C . SER A 1 829 ? -28.378 -5.001 25.548 1.00 95.81 829 SER A C 1
ATOM 6373 O O . SER A 1 829 ? -28.817 -5.935 24.878 1.00 95.81 829 SER A O 1
ATOM 6375 N N . VAL A 1 830 ? -27.916 -5.184 26.792 1.00 97.06 830 VAL A N 1
ATOM 6376 C CA . VAL A 1 830 ? -27.823 -6.500 27.457 1.00 97.06 830 VAL A CA 1
ATOM 6377 C C . VAL A 1 830 ? -29.193 -7.176 27.553 1.00 97.06 830 VAL A C 1
ATOM 6379 O O . VAL A 1 830 ? -29.331 -8.347 27.205 1.00 97.06 830 VAL A O 1
ATOM 6382 N N . ALA A 1 831 ? -30.230 -6.449 27.984 1.00 96.69 831 ALA A N 1
ATOM 6383 C CA . ALA A 1 831 ? -31.590 -6.983 28.075 1.00 96.69 831 ALA A CA 1
ATOM 6384 C C . ALA A 1 831 ? -32.134 -7.443 26.712 1.00 96.69 831 ALA A C 1
ATOM 6386 O O . ALA A 1 831 ? -32.911 -8.396 26.647 1.00 96.69 831 ALA A O 1
ATOM 6387 N N . THR A 1 832 ? -31.730 -6.778 25.628 1.00 95.81 832 THR A N 1
ATOM 6388 C CA . THR A 1 832 ? -32.093 -7.163 24.260 1.00 95.81 832 THR A CA 1
ATOM 6389 C C . THR A 1 832 ? -31.374 -8.446 23.849 1.00 95.81 832 THR A C 1
ATOM 6391 O O . THR A 1 832 ? -32.030 -9.387 23.406 1.00 95.81 832 THR A O 1
ATOM 6394 N N . THR A 1 833 ? -30.064 -8.545 24.088 1.00 95.94 833 THR A N 1
ATOM 6395 C CA . THR A 1 833 ? -29.276 -9.754 23.793 1.00 95.94 833 THR A CA 1
ATOM 6396 C C . THR A 1 833 ? -29.766 -10.973 24.582 1.00 95.94 833 THR A C 1
ATOM 6398 O O . THR A 1 833 ? -29.850 -12.068 24.028 1.00 95.94 833 THR A O 1
ATOM 6401 N N . ILE A 1 834 ? -30.173 -10.793 25.847 1.00 96.69 834 ILE A N 1
ATOM 6402 C CA . ILE A 1 834 ? -30.771 -11.851 26.686 1.00 96.69 834 ILE A CA 1
ATOM 6403 C C . ILE A 1 834 ? -32.034 -12.445 26.044 1.00 96.69 834 ILE A C 1
ATOM 6405 O O . ILE A 1 834 ? -32.266 -13.647 26.140 1.00 96.69 834 ILE A O 1
ATOM 6409 N N . LYS A 1 835 ? -32.850 -11.631 25.363 1.00 95.12 835 LYS A N 1
ATOM 6410 C CA . LYS A 1 835 ? -34.063 -12.113 24.676 1.00 95.12 835 LYS A CA 1
ATOM 6411 C C . LYS A 1 835 ? -33.750 -12.909 23.404 1.00 95.12 835 LYS A C 1
ATOM 6413 O O . LYS A 1 835 ? -34.590 -13.695 22.969 1.00 95.12 835 LYS A O 1
ATOM 6418 N N . SER A 1 836 ? -32.553 -12.741 22.840 1.00 93.44 836 SER A N 1
ATOM 6419 C CA . SER A 1 836 ? -32.131 -13.335 21.566 1.00 93.44 836 SER A CA 1
ATOM 6420 C C . SER A 1 836 ? -30.772 -14.053 21.667 1.00 93.44 836 SER A C 1
ATOM 6422 O O . SER A 1 836 ? -29.870 -13.785 20.872 1.00 93.44 836 SER A O 1
ATOM 6424 N N . PRO A 1 837 ? -30.595 -15.035 22.574 1.00 92.50 837 PRO A N 1
ATOM 6425 C CA . PRO A 1 837 ? -29.287 -15.642 22.847 1.00 92.50 837 PRO A CA 1
ATOM 6426 C C . PRO A 1 837 ? -28.707 -16.403 21.644 1.00 92.50 837 PRO A C 1
ATOM 6428 O O . PRO A 1 837 ? -27.495 -16.551 21.519 1.00 92.50 837 PRO A O 1
ATOM 6431 N N . LYS A 1 838 ? -29.559 -16.868 20.719 1.00 92.44 838 LYS A N 1
ATOM 6432 C CA . LYS A 1 838 ? -29.117 -17.522 19.477 1.00 92.44 838 LYS A CA 1
ATOM 6433 C C . LYS A 1 838 ? -28.395 -16.558 18.531 1.00 92.44 838 LYS A C 1
ATOM 6435 O O . LYS A 1 838 ? -27.524 -17.003 17.792 1.00 92.44 838 LYS A O 1
ATOM 6440 N N . GLU A 1 839 ? -28.737 -15.267 18.554 1.00 93.25 839 GLU A N 1
ATOM 6441 C CA . GLU A 1 839 ? -28.094 -14.267 17.693 1.00 93.25 839 GLU A CA 1
ATOM 6442 C C . GLU A 1 839 ? -26.641 -14.014 18.114 1.00 93.25 839 GLU A C 1
ATOM 6444 O O . GLU A 1 839 ? -25.791 -13.843 17.244 1.00 93.25 839 GLU A O 1
ATOM 6449 N N . TRP A 1 840 ? -26.328 -14.088 19.416 1.00 93.88 840 TRP A N 1
ATOM 6450 C CA . TRP A 1 840 ? -24.957 -13.988 19.942 1.00 93.88 840 TRP A CA 1
ATOM 6451 C C . TRP A 1 840 ? -24.003 -15.001 19.296 1.00 93.88 840 TRP A C 1
ATOM 6453 O O . TRP A 1 840 ? -22.875 -14.668 18.932 1.00 93.88 840 TRP A O 1
ATOM 6463 N N . ALA A 1 841 ? -24.466 -16.243 19.136 1.00 90.31 841 ALA A N 1
ATOM 6464 C CA . ALA A 1 841 ? -23.670 -17.334 18.585 1.00 90.31 841 ALA A CA 1
ATOM 6465 C C . ALA A 1 841 ? -23.564 -17.306 17.046 1.00 90.31 841 ALA A C 1
ATOM 6467 O O . ALA A 1 841 ? -22.718 -18.007 16.483 1.00 90.31 841 ALA A O 1
ATOM 6468 N N . ASP A 1 842 ? -24.392 -16.522 16.346 1.00 94.06 842 ASP A N 1
ATOM 6469 C CA . ASP A 1 842 ? -24.348 -16.440 14.886 1.00 94.06 842 ASP A CA 1
ATOM 6470 C C . ASP A 1 842 ? -23.191 -15.540 14.430 1.00 94.06 842 ASP A C 1
ATOM 6472 O O . ASP A 1 842 ? -23.254 -14.308 14.468 1.00 94.06 842 ASP A O 1
ATOM 6476 N N . LYS A 1 843 ? -22.135 -16.178 13.916 1.00 92.81 843 LYS A N 1
ATOM 6477 C CA . LYS A 1 843 ? -20.932 -15.518 13.383 1.00 92.81 843 LYS A CA 1
ATOM 6478 C C . LYS A 1 843 ? -21.209 -14.561 12.220 1.00 92.81 843 LYS A C 1
ATOM 6480 O O . LYS A 1 843 ? -20.323 -13.806 11.844 1.00 92.81 843 LYS A O 1
ATOM 6485 N N . ARG A 1 844 ? -22.403 -14.594 11.620 1.00 92.94 844 ARG A N 1
ATOM 6486 C CA . ARG A 1 844 ? -22.812 -13.667 10.552 1.00 92.94 844 ARG A CA 1
ATOM 6487 C C . ARG A 1 844 ? -23.422 -12.377 11.090 1.00 92.94 844 ARG A C 1
ATOM 6489 O O . ARG A 1 844 ? -23.692 -11.476 10.309 1.00 92.94 844 ARG A O 1
ATOM 6496 N N . LEU A 1 845 ? -23.706 -12.290 12.384 1.00 92.75 845 LEU A N 1
ATOM 6497 C CA . LEU A 1 845 ? -24.395 -11.140 12.967 1.00 92.75 845 LEU A CA 1
ATOM 6498 C C . LEU A 1 845 ? -23.466 -10.236 13.769 1.00 92.75 845 LEU A C 1
ATOM 6500 O O . LEU A 1 845 ? -23.800 -9.076 13.987 1.00 92.75 845 LEU A O 1
ATOM 6504 N N . SER A 1 846 ? -22.318 -10.748 14.214 1.00 92.19 846 SER A N 1
ATOM 6505 C CA . SER A 1 846 ? -21.403 -9.984 15.051 1.00 92.19 846 SER A CA 1
ATOM 6506 C C . SER A 1 846 ? -19.962 -10.484 14.981 1.00 92.19 846 SER A C 1
ATOM 6508 O O . SER A 1 846 ? -19.737 -11.693 14.886 1.00 92.19 846 SER A O 1
ATOM 6510 N N . PRO A 1 847 ? -18.972 -9.576 15.091 1.00 94.38 847 PRO A N 1
ATOM 6511 C CA . PRO A 1 847 ? -17.564 -9.947 15.138 1.00 94.38 847 PRO A CA 1
ATOM 6512 C C . PRO A 1 847 ? -17.151 -10.601 16.462 1.00 94.38 847 PRO A C 1
ATOM 6514 O O . PRO A 1 847 ? -16.096 -11.226 16.498 1.00 94.38 847 PRO A O 1
ATOM 6517 N N . VAL A 1 848 ? -17.938 -10.475 17.539 1.00 93.94 848 VAL A N 1
ATOM 6518 C CA . VAL A 1 848 ? -17.511 -10.832 18.908 1.00 93.94 848 VAL A CA 1
ATOM 6519 C C . VAL A 1 848 ? -17.073 -12.295 19.033 1.00 93.94 848 VAL A C 1
ATOM 6521 O O . VAL A 1 848 ? -16.084 -12.595 19.692 1.00 93.94 848 VAL A O 1
ATOM 6524 N N . THR A 1 849 ? -17.764 -13.212 18.354 1.00 90.38 849 THR A N 1
ATOM 6525 C CA . THR A 1 849 ? -17.455 -14.653 18.384 1.00 90.38 849 THR A CA 1
ATOM 6526 C C . THR A 1 849 ? -16.458 -15.097 17.308 1.00 90.38 849 THR A C 1
ATOM 6528 O O . THR A 1 849 ? -16.022 -16.249 17.315 1.00 90.38 849 THR A O 1
ATOM 6531 N N . LEU A 1 850 ? -16.108 -14.211 16.370 1.00 92.19 850 LEU A N 1
ATOM 6532 C CA . LEU A 1 850 ? -15.203 -14.490 15.252 1.00 92.19 850 LEU A CA 1
ATOM 6533 C C . LEU A 1 850 ? -13.801 -13.907 15.482 1.00 92.19 850 LEU A C 1
ATOM 6535 O O . LEU A 1 850 ? -12.808 -14.522 15.110 1.00 92.19 850 LEU A O 1
ATOM 6539 N N . LYS A 1 851 ? -13.721 -12.711 16.071 1.00 92.94 851 LYS A N 1
ATOM 6540 C CA . LYS A 1 851 ? -12.507 -11.893 16.187 1.00 92.94 851 LYS A CA 1
ATOM 6541 C C . LYS A 1 851 ? -11.780 -12.133 17.512 1.00 92.94 851 LYS A C 1
ATOM 6543 O O . LYS A 1 851 ? -11.601 -11.218 18.311 1.00 92.94 851 LYS A O 1
ATOM 6548 N N . THR A 1 852 ? -11.335 -13.368 17.727 1.00 91.44 852 THR A N 1
ATOM 6549 C CA . THR A 1 852 ? -10.702 -13.830 18.980 1.00 91.44 852 THR A CA 1
ATOM 6550 C C . THR A 1 852 ? -9.421 -13.089 19.358 1.00 91.44 852 THR A C 1
ATOM 6552 O O . THR A 1 852 ? -9.033 -13.092 20.516 1.00 91.44 852 THR A O 1
ATOM 6555 N N . ASP A 1 853 ? -8.778 -12.401 18.416 1.00 88.75 853 ASP A N 1
ATOM 6556 C CA . ASP A 1 853 ? -7.598 -11.581 18.718 1.00 88.75 853 ASP A CA 1
ATOM 6557 C C . ASP A 1 853 ? -7.934 -10.267 19.441 1.00 88.75 853 ASP A C 1
ATOM 6559 O O . ASP A 1 853 ? -7.057 -9.637 20.038 1.00 88.75 853 ASP A O 1
ATOM 6563 N N . TYR A 1 854 ? -9.199 -9.843 19.367 1.00 90.50 854 TYR A N 1
ATOM 6564 C CA . TYR A 1 854 ? -9.727 -8.618 19.974 1.00 90.50 854 TYR A CA 1
ATOM 6565 C C . TYR A 1 854 ? -10.674 -8.903 21.144 1.00 90.50 854 TYR A C 1
ATOM 6567 O O . TYR A 1 854 ? -10.796 -8.073 22.044 1.00 90.50 854 TYR A O 1
ATOM 6575 N N . PHE A 1 855 ? -11.329 -10.066 21.141 1.00 93.88 855 PHE A N 1
ATOM 6576 C CA . PHE A 1 855 ? -12.254 -10.500 22.183 1.00 93.88 855 PHE A CA 1
ATOM 6577 C C . PHE A 1 855 ? -11.708 -11.728 22.908 1.00 93.88 855 PHE A C 1
ATOM 6579 O O . PHE A 1 855 ? -11.347 -12.718 22.278 1.00 93.88 855 PHE A O 1
ATOM 6586 N N . GLU A 1 856 ? -11.692 -11.677 24.237 1.00 93.31 856 GLU A N 1
ATOM 6587 C CA . GLU A 1 856 ? -11.177 -12.757 25.074 1.00 93.31 856 GLU A CA 1
ATOM 6588 C C . GLU A 1 856 ? -12.099 -13.982 24.987 1.00 93.31 856 GLU A C 1
ATOM 6590 O O . GLU A 1 856 ? -13.294 -13.912 25.291 1.00 93.31 856 GLU A O 1
ATOM 6595 N N . ALA A 1 857 ? -11.553 -15.109 24.526 1.00 92.62 857 ALA A N 1
ATOM 6596 C CA . ALA A 1 857 ? -12.335 -16.295 24.184 1.00 92.62 857 ALA A CA 1
ATOM 6597 C C . ALA A 1 857 ? -13.068 -16.907 25.394 1.00 92.62 857 ALA A C 1
ATOM 6599 O O . ALA A 1 857 ? -14.203 -17.377 25.255 1.00 92.62 857 ALA A O 1
ATOM 6600 N N . GLY A 1 858 ? -12.452 -16.879 26.579 1.00 93.56 858 GLY A N 1
ATOM 6601 C CA . GLY A 1 858 ? -13.046 -17.322 27.837 1.00 93.56 858 GLY A CA 1
ATOM 6602 C C . GLY A 1 858 ? -14.289 -16.513 28.201 1.00 93.56 858 GLY A C 1
ATOM 6603 O O . GLY A 1 858 ? -15.348 -17.086 28.451 1.00 93.56 858 GLY A O 1
ATOM 6604 N N . LEU A 1 859 ? -14.208 -15.188 28.139 1.00 95.50 859 LEU A N 1
ATOM 6605 C CA . LEU A 1 859 ? -15.300 -14.272 28.424 1.00 95.50 859 LEU A CA 1
ATOM 6606 C C . LEU A 1 859 ? -16.424 -14.419 27.399 1.00 95.50 859 LEU A C 1
ATOM 6608 O O . LEU A 1 859 ? -17.587 -14.481 27.788 1.00 95.50 859 LEU A O 1
ATOM 6612 N N . VAL A 1 860 ? -16.111 -14.561 26.107 1.00 95.69 860 VAL A N 1
ATOM 6613 C CA . VAL A 1 860 ? -17.125 -14.836 25.071 1.00 95.69 860 VAL A CA 1
ATOM 6614 C C . VAL A 1 860 ? -17.898 -16.129 25.375 1.00 95.69 860 VAL A C 1
ATOM 6616 O O . VAL A 1 860 ? -19.127 -16.165 25.239 1.00 95.69 860 VAL A O 1
ATOM 6619 N N . LYS A 1 861 ? -17.208 -17.178 25.844 1.00 94.31 861 LYS A N 1
ATOM 6620 C CA . LYS A 1 861 ? -17.828 -18.444 26.269 1.00 94.31 861 LYS A CA 1
ATOM 6621 C C . LYS A 1 861 ? -18.679 -18.278 27.536 1.00 94.31 861 LYS A C 1
ATOM 6623 O O . LYS A 1 861 ? -19.786 -18.823 27.603 1.00 94.31 861 LYS A O 1
ATOM 6628 N N . THR A 1 862 ? -18.202 -17.504 28.510 1.00 95.69 862 THR A N 1
ATOM 6629 C CA . THR A 1 862 ? -18.947 -17.160 29.731 1.00 95.69 862 THR A CA 1
ATOM 6630 C C . THR A 1 862 ? -20.232 -16.411 29.399 1.00 95.69 862 THR A C 1
ATOM 6632 O O . THR A 1 862 ? -21.304 -16.806 29.854 1.00 95.69 862 THR A O 1
ATOM 6635 N N . ILE A 1 863 ? -20.163 -15.399 28.529 1.00 97.06 863 ILE A N 1
ATOM 6636 C CA . ILE A 1 863 ? -21.337 -14.651 28.062 1.00 97.06 863 ILE A CA 1
ATOM 6637 C C . ILE A 1 863 ? -22.347 -15.602 27.424 1.00 97.06 863 ILE A C 1
ATOM 6639 O O . ILE A 1 863 ? -23.513 -15.599 27.812 1.00 97.06 863 ILE A O 1
ATOM 6643 N N . SER A 1 864 ? -21.903 -16.465 26.504 1.00 95.25 864 SER A N 1
ATOM 6644 C CA . SER A 1 864 ? -22.794 -17.424 25.840 1.00 95.25 864 SER A CA 1
ATOM 6645 C C . SER A 1 864 ? -23.504 -18.354 26.829 1.00 95.25 864 SER A C 1
ATOM 6647 O O . SER A 1 864 ? -24.657 -18.714 26.601 1.00 95.25 864 SER A O 1
ATOM 6649 N N . SER A 1 865 ? -22.833 -18.739 27.918 1.00 94.75 865 SER A N 1
ATOM 6650 C CA . SER A 1 865 ? -23.405 -19.603 28.957 1.00 94.75 865 SER A CA 1
ATOM 6651 C C . SER A 1 865 ? -24.409 -18.841 29.831 1.00 94.75 865 SER A C 1
ATOM 6653 O O . SER A 1 865 ? -25.493 -19.346 30.113 1.00 94.75 865 SER A O 1
ATOM 6655 N N . CYS A 1 866 ? -24.087 -17.599 30.203 1.00 96.81 866 CYS A N 1
ATOM 6656 C CA . CYS A 1 866 ? -24.932 -16.762 31.053 1.00 96.81 866 CYS A CA 1
ATOM 6657 C C . CYS A 1 866 ? -26.162 -16.193 30.338 1.00 96.81 866 CYS A C 1
ATOM 6659 O O . CYS A 1 866 ? -27.209 -16.033 30.967 1.00 96.81 866 CYS A O 1
ATOM 6661 N N . LEU A 1 867 ? -26.087 -15.916 29.033 1.00 95.31 867 LEU A N 1
ATOM 6662 C CA . LEU A 1 867 ? -27.247 -15.479 28.246 1.00 95.31 867 LEU A CA 1
ATOM 6663 C C . LEU A 1 867 ? -28.356 -16.542 28.211 1.00 95.31 867 LEU A C 1
ATOM 6665 O O . LEU A 1 867 ? -29.528 -16.191 28.147 1.00 95.31 867 LEU A O 1
ATOM 6669 N N . GLY A 1 868 ? -28.003 -17.831 28.282 1.00 83.12 868 GLY A N 1
ATOM 6670 C CA . GLY A 1 868 ? -28.973 -18.930 28.276 1.00 83.12 868 GLY A CA 1
ATOM 6671 C C . GLY A 1 868 ? -29.745 -19.111 29.587 1.00 83.12 868 GLY A C 1
ATOM 6672 O O . GLY A 1 868 ? -30.775 -19.780 29.592 1.00 83.12 868 GLY A O 1
ATOM 6673 N N . THR A 1 869 ? -29.262 -18.536 30.691 1.00 89.50 869 THR A N 1
ATOM 6674 C CA . THR A 1 869 ? -29.800 -18.763 32.045 1.00 89.50 869 THR A CA 1
ATOM 6675 C C . THR A 1 869 ? -30.302 -17.493 32.729 1.00 89.50 869 THR A C 1
ATOM 6677 O O . THR A 1 869 ? -31.014 -17.572 33.729 1.00 89.50 869 THR A O 1
ATOM 6680 N N . SER A 1 870 ? -29.955 -16.316 32.208 1.00 92.94 870 SER A N 1
ATOM 6681 C CA . SER A 1 870 ? -30.272 -15.032 32.836 1.00 92.94 870 SER A CA 1
ATOM 6682 C C . SER A 1 870 ? -31.596 -14.464 32.332 1.00 92.94 870 SER A C 1
ATOM 6684 O O . SER A 1 870 ? -31.791 -14.324 31.134 1.00 92.94 870 SER A O 1
ATOM 6686 N N . GLY A 1 871 ? -32.489 -14.063 33.243 1.00 91.25 871 GLY A N 1
ATOM 6687 C CA . GLY A 1 871 ? -33.743 -13.374 32.894 1.00 91.25 871 GLY A CA 1
ATOM 6688 C C . GLY A 1 871 ? -33.653 -11.841 32.878 1.00 91.25 871 GLY A C 1
ATOM 6689 O O . GLY A 1 871 ? -34.593 -11.171 32.458 1.00 91.25 871 GLY A O 1
ATOM 6690 N N . SER A 1 872 ? -32.549 -11.264 33.361 1.00 96.62 872 SER A N 1
ATOM 6691 C CA . SER A 1 872 ? -32.358 -9.813 33.480 1.00 96.62 872 SER A CA 1
ATOM 6692 C C . SER A 1 872 ? -30.872 -9.426 33.423 1.00 96.62 872 SER A C 1
ATOM 6694 O O . SER A 1 872 ? -30.018 -10.273 33.702 1.00 96.62 872 SER A O 1
ATOM 6696 N N . PRO A 1 873 ? -30.531 -8.153 33.132 1.00 96.75 873 PRO A N 1
ATOM 6697 C CA . PRO A 1 873 ? -29.143 -7.679 33.166 1.00 96.75 873 PRO A CA 1
ATOM 6698 C C . PRO A 1 873 ? -28.452 -7.874 34.525 1.00 96.75 873 PRO A C 1
ATOM 6700 O O . PRO A 1 873 ? -27.260 -8.170 34.576 1.00 96.75 873 PRO A O 1
ATOM 6703 N N . ALA A 1 874 ? -29.194 -7.763 35.633 1.00 96.50 874 ALA A N 1
ATOM 6704 C CA . ALA A 1 874 ? -28.661 -7.999 36.976 1.00 96.50 874 ALA A CA 1
ATOM 6705 C C . ALA A 1 874 ? -28.311 -9.480 37.205 1.00 96.50 874 ALA A C 1
ATOM 6707 O O . ALA A 1 874 ? -27.213 -9.782 37.673 1.00 96.50 874 ALA A O 1
ATOM 6708 N N . ALA A 1 875 ? -29.203 -10.398 36.808 1.00 96.94 875 ALA A N 1
ATOM 6709 C CA . ALA A 1 875 ? -28.936 -11.837 36.863 1.00 96.94 875 ALA A CA 1
ATOM 6710 C C . ALA A 1 875 ? -27.748 -12.222 35.963 1.00 96.94 875 ALA A C 1
ATOM 6712 O O . ALA A 1 875 ? -26.893 -13.009 36.364 1.00 96.94 875 ALA A O 1
ATOM 6713 N N . PHE A 1 876 ? -27.645 -11.593 34.789 1.00 97.88 876 PHE A N 1
ATOM 6714 C CA . PHE A 1 876 ? -26.522 -11.771 33.873 1.00 97.88 876 PHE A CA 1
ATOM 6715 C C . PHE A 1 876 ? -25.193 -11.313 34.481 1.00 97.88 876 PHE A C 1
ATOM 6717 O O . PHE A 1 876 ? -24.230 -12.078 34.475 1.00 97.88 876 PHE A O 1
ATOM 6724 N N . ARG A 1 877 ? -25.145 -10.114 35.083 1.00 97.19 877 ARG A N 1
ATOM 6725 C CA . ARG A 1 877 ? -23.960 -9.619 35.808 1.00 97.19 877 ARG A CA 1
ATOM 6726 C C . ARG A 1 877 ? -23.504 -10.615 36.870 1.00 97.19 877 ARG A C 1
ATOM 6728 O O . ARG A 1 877 ? -22.314 -10.904 36.966 1.00 97.19 877 ARG A O 1
ATOM 6735 N N . GLN A 1 878 ? -24.448 -11.122 37.661 1.00 96.25 878 GLN A N 1
ATOM 6736 C CA . GLN A 1 878 ? -24.157 -12.062 38.736 1.00 96.25 878 GLN A CA 1
ATOM 6737 C C . GLN A 1 878 ? -23.627 -13.395 38.197 1.00 96.25 878 GLN A C 1
ATOM 6739 O O . GLN A 1 878 ? -22.632 -13.896 38.710 1.00 96.25 878 GLN A O 1
ATOM 6744 N N . CYS A 1 879 ? -24.224 -13.930 37.127 1.00 97.69 879 CYS A N 1
ATOM 6745 C CA . CYS A 1 879 ? -23.733 -15.138 36.464 1.00 97.69 879 CYS A CA 1
ATOM 6746 C C . CYS A 1 879 ? -22.286 -14.977 35.968 1.00 97.69 879 CYS A C 1
ATOM 6748 O O . CYS A 1 879 ? -21.440 -15.834 36.233 1.00 97.69 879 CYS A O 1
ATOM 6750 N N . VAL A 1 880 ? -21.975 -13.855 35.306 1.00 96.69 880 VAL A N 1
ATOM 6751 C CA . VAL A 1 880 ? -20.615 -13.571 34.823 1.00 96.69 880 VAL A CA 1
ATOM 6752 C C . VAL A 1 880 ? -19.632 -13.466 35.991 1.00 96.69 880 VAL A C 1
ATOM 6754 O O . VAL A 1 880 ? -18.577 -14.093 35.949 1.00 96.69 880 VAL A O 1
ATOM 6757 N N . ALA A 1 881 ? -19.987 -12.736 37.054 1.00 93.88 881 ALA A N 1
ATOM 6758 C CA . ALA A 1 881 ? -19.127 -12.551 38.226 1.00 93.88 881 ALA A CA 1
ATOM 6759 C C . ALA A 1 881 ? -18.878 -13.853 39.015 1.00 93.88 881 ALA A C 1
ATOM 6761 O O . ALA A 1 881 ? -17.832 -14.002 39.638 1.00 93.88 881 ALA A O 1
ATOM 6762 N N . MET A 1 882 ? -19.816 -14.803 38.982 1.00 92.69 882 MET A N 1
ATOM 6763 C CA . MET A 1 882 ? -19.674 -16.108 39.638 1.00 92.69 882 MET A CA 1
ATOM 6764 C C . MET A 1 882 ? -18.901 -17.140 38.808 1.00 92.69 882 MET A C 1
ATOM 6766 O O . MET A 1 882 ? -18.559 -18.205 39.325 1.00 92.69 882 MET A O 1
ATOM 6770 N N . THR A 1 883 ? -18.652 -16.872 37.525 1.00 91.69 883 THR A N 1
ATOM 6771 C CA . THR A 1 883 ? -17.976 -17.836 36.655 1.00 91.69 883 THR A CA 1
ATOM 6772 C C . THR A 1 883 ? -16.477 -17.878 36.982 1.00 91.69 883 THR A C 1
ATOM 6774 O O . THR A 1 883 ? -15.840 -16.823 37.000 1.00 91.69 883 THR A O 1
ATOM 6777 N N . PRO A 1 884 ? -15.884 -19.067 37.223 1.00 88.25 884 PRO A N 1
ATOM 6778 C CA . PRO A 1 884 ? -14.454 -19.186 37.495 1.00 88.25 884 PRO A CA 1
ATOM 6779 C C . PRO A 1 884 ? -13.601 -18.597 36.368 1.00 88.25 884 PRO A C 1
ATOM 6781 O O . PRO A 1 884 ? -13.866 -18.831 35.188 1.00 88.25 884 PRO A O 1
ATOM 6784 N N . ILE A 1 885 ? -12.559 -17.856 36.741 1.00 87.75 885 ILE A N 1
ATOM 6785 C CA . ILE A 1 885 ? -11.629 -17.207 35.811 1.00 87.75 885 ILE A CA 1
ATOM 6786 C C . ILE A 1 885 ? -10.345 -18.029 35.767 1.00 87.75 885 ILE A C 1
ATOM 6788 O O . ILE A 1 885 ? -9.836 -18.448 36.807 1.00 87.75 885 ILE A O 1
ATOM 6792 N N . ASP A 1 886 ? -9.819 -18.261 34.566 1.00 87.81 886 ASP A N 1
ATOM 6793 C CA . ASP A 1 886 ? -8.565 -18.987 34.395 1.00 87.81 886 ASP A CA 1
ATOM 6794 C C . ASP A 1 886 ? -7.404 -18.238 35.075 1.00 87.81 886 ASP A C 1
ATOM 6796 O O . ASP A 1 886 ? -7.112 -17.074 34.789 1.00 87.81 886 ASP A O 1
ATOM 6800 N N . VAL A 1 887 ? -6.708 -18.928 35.975 1.00 84.69 887 VAL A N 1
ATOM 6801 C CA . VAL A 1 887 ? -5.547 -18.392 36.687 1.00 84.69 887 VAL A CA 1
ATOM 6802 C C . VAL A 1 887 ? -4.416 -18.048 35.713 1.00 84.69 887 VAL A C 1
ATOM 6804 O O . VAL A 1 887 ? -3.699 -17.072 35.937 1.00 84.69 887 VAL A O 1
ATOM 6807 N N . ALA A 1 888 ? -4.252 -18.800 34.619 1.00 86.25 888 ALA A N 1
ATOM 6808 C CA . ALA A 1 888 ? -3.261 -18.486 33.591 1.00 86.25 888 ALA A CA 1
ATOM 6809 C C . ALA A 1 888 ? -3.570 -17.147 32.901 1.00 86.25 888 ALA A C 1
ATOM 6811 O O . ALA A 1 888 ? -2.660 -16.350 32.659 1.00 86.25 888 ALA A O 1
ATOM 6812 N N . PHE A 1 889 ? -4.852 -16.851 32.668 1.00 87.75 889 PHE A N 1
ATOM 6813 C CA . PHE A 1 889 ? -5.291 -15.570 32.120 1.00 87.75 889 PHE A CA 1
ATOM 6814 C C . PHE A 1 889 ? -4.980 -14.405 33.068 1.00 87.75 889 PHE A C 1
ATOM 6816 O O . PHE A 1 889 ? -4.411 -13.401 32.631 1.00 87.75 889 PHE A O 1
ATOM 6823 N N . ILE A 1 890 ? -5.245 -14.559 34.370 1.00 85.56 890 ILE A N 1
ATOM 6824 C CA . ILE A 1 890 ? -4.887 -13.548 35.379 1.00 85.56 890 ILE A CA 1
ATOM 6825 C C . ILE A 1 890 ? -3.368 -13.315 35.393 1.00 85.56 890 ILE A C 1
ATOM 6827 O O . ILE A 1 890 ? -2.916 -12.173 35.293 1.00 85.56 890 ILE A O 1
ATOM 6831 N N . ARG A 1 891 ? -2.569 -14.393 35.421 1.00 83.62 891 ARG A N 1
ATOM 6832 C CA . ARG A 1 891 ? -1.094 -14.322 35.391 1.00 83.62 891 ARG A CA 1
ATOM 6833 C C . ARG A 1 891 ? -0.542 -13.673 34.123 1.00 83.62 891 ARG A C 1
ATOM 6835 O O . ARG A 1 891 ? 0.530 -13.084 34.170 1.00 83.62 891 ARG A O 1
ATOM 6842 N N . SER A 1 892 ? -1.255 -13.764 33.000 1.00 84.00 892 SER A N 1
ATOM 6843 C CA . SER A 1 892 ? -0.831 -13.139 31.742 1.00 84.00 892 SER A CA 1
ATOM 6844 C C . SER A 1 892 ? -0.932 -11.607 31.749 1.00 84.00 892 SER A C 1
ATOM 6846 O O . SER A 1 892 ? -0.412 -10.962 30.841 1.00 84.00 892 SER A O 1
ATOM 6848 N N . GLY A 1 893 ? -1.657 -11.018 32.710 1.00 84.69 893 GLY A N 1
ATOM 6849 C CA . GLY A 1 893 ? -1.947 -9.580 32.762 1.00 84.69 893 GLY A CA 1
ATOM 6850 C C . GLY A 1 893 ? -2.929 -9.084 31.690 1.00 84.69 893 GLY A C 1
ATOM 6851 O O . GLY A 1 893 ? -3.403 -7.951 31.774 1.00 84.69 893 GLY A O 1
ATOM 6852 N N . LYS A 1 894 ? -3.305 -9.926 30.712 1.00 85.94 894 LYS A N 1
ATOM 6853 C CA . LYS A 1 894 ? -4.206 -9.563 29.603 1.00 85.94 894 LYS A CA 1
ATOM 6854 C C . LYS A 1 894 ? -5.623 -9.198 30.058 1.00 85.94 894 LYS A C 1
ATOM 6856 O O . LYS A 1 894 ? -6.333 -8.525 29.323 1.00 85.94 894 LYS A O 1
ATOM 6861 N N . TRP A 1 895 ? -6.024 -9.581 31.269 1.00 88.00 895 TRP A N 1
ATOM 6862 C CA . TRP A 1 895 ? -7.308 -9.210 31.879 1.00 88.00 895 TRP A CA 1
ATOM 6863 C C . TRP A 1 895 ? -7.472 -7.704 32.127 1.00 88.00 895 TRP A C 1
ATOM 6865 O O . TRP A 1 895 ? -8.594 -7.219 32.252 1.00 88.00 895 TRP A O 1
ATOM 6875 N N . THR A 1 896 ? -6.366 -6.958 32.162 1.00 85.19 896 THR A N 1
ATOM 6876 C CA . THR A 1 896 ? -6.377 -5.491 32.254 1.00 85.19 896 THR A CA 1
ATOM 6877 C C . THR A 1 896 ? -6.684 -4.817 30.913 1.00 85.19 896 THR A C 1
ATOM 6879 O O . THR A 1 896 ? -6.975 -3.620 30.881 1.00 85.19 896 THR A O 1
ATOM 6882 N N . ALA A 1 897 ? -6.659 -5.567 29.801 1.00 86.06 897 ALA A N 1
ATOM 6883 C CA . ALA A 1 897 ? -7.064 -5.051 28.503 1.00 86.06 897 ALA A CA 1
ATOM 6884 C C . ALA A 1 897 ? -8.555 -4.695 28.542 1.00 86.06 897 ALA A C 1
ATOM 6886 O O . ALA A 1 897 ? -9.409 -5.543 28.808 1.00 86.06 897 ALA A O 1
ATOM 6887 N N . GLY A 1 898 ? -8.859 -3.421 28.291 1.00 85.62 898 GLY A N 1
ATOM 6888 C CA . GLY A 1 898 ? -10.229 -2.939 28.172 1.00 85.62 898 GLY A CA 1
ATOM 6889 C C . GLY A 1 898 ? -10.975 -3.577 26.993 1.00 85.62 898 GLY A C 1
ATOM 6890 O O . GLY A 1 898 ? -10.361 -4.189 26.115 1.00 85.62 898 GLY A O 1
ATOM 6891 N N . PRO A 1 899 ? -12.306 -3.416 26.933 1.00 90.19 899 PRO A N 1
ATOM 6892 C CA . PRO A 1 899 ? -13.089 -3.906 25.810 1.00 90.19 899 PRO A CA 1
ATOM 6893 C C . PRO A 1 899 ? -12.675 -3.190 24.514 1.00 90.19 899 PRO A C 1
ATOM 6895 O O . PRO A 1 899 ? -12.317 -2.007 24.557 1.00 90.19 899 PRO A O 1
ATOM 6898 N N . PRO A 1 900 ? -12.734 -3.870 23.354 1.00 89.69 900 PRO A N 1
ATOM 6899 C CA . PRO A 1 900 ? -12.287 -3.280 22.104 1.00 89.69 900 PRO A CA 1
ATOM 6900 C C . PRO A 1 900 ? -13.143 -2.075 21.693 1.00 89.69 900 PRO A C 1
ATOM 6902 O O . PRO A 1 900 ? -14.353 -2.016 21.939 1.00 89.69 900 PRO A O 1
ATOM 6905 N N . SER A 1 901 ? -12.497 -1.118 21.028 1.00 85.00 901 SER A N 1
ATOM 6906 C CA . SER A 1 901 ? -13.158 -0.003 20.347 1.00 85.00 901 SER A CA 1
ATOM 6907 C C . SER A 1 901 ? -13.227 -0.319 18.861 1.00 85.00 901 SER A C 1
ATOM 6909 O O . SER A 1 901 ? -12.200 -0.638 18.250 1.00 85.00 901 SER A O 1
ATOM 6911 N N . LEU A 1 902 ? -14.430 -0.255 18.295 1.00 87.31 902 LEU A N 1
ATOM 6912 C CA . LEU A 1 902 ? -14.692 -0.581 16.900 1.00 87.31 902 LEU A CA 1
ATOM 6913 C C . LEU A 1 902 ? -15.652 0.419 16.261 1.00 87.31 902 LEU A C 1
ATOM 6915 O O . LEU A 1 902 ? -16.441 1.055 16.959 1.00 87.31 902 LEU A O 1
ATOM 6919 N N . PHE A 1 903 ? -15.589 0.516 14.935 1.00 83.12 903 PHE A N 1
ATOM 6920 C CA . PHE A 1 903 ? -16.454 1.367 14.122 1.00 83.12 903 PHE A CA 1
ATOM 6921 C C . PHE A 1 903 ? -17.021 0.576 12.953 1.00 83.12 903 PHE A C 1
ATOM 6923 O O . PHE A 1 903 ? -16.335 -0.270 12.374 1.00 83.12 903 PHE A O 1
ATOM 6930 N N . SER A 1 904 ? -18.266 0.884 12.594 1.00 87.44 904 SER A N 1
ATOM 6931 C CA . SER A 1 904 ? -18.874 0.411 11.353 1.00 87.44 904 SER A CA 1
ATOM 6932 C C . SER A 1 904 ? -18.617 1.430 10.257 1.00 87.44 904 SER A C 1
ATOM 6934 O O . SER A 1 904 ? -19.193 2.515 10.275 1.00 87.44 904 SER A O 1
ATOM 6936 N N . GLU A 1 905 ? -17.774 1.073 9.299 1.00 86.38 905 GLU A N 1
ATOM 6937 C CA . GLU A 1 905 ? -17.395 1.944 8.191 1.00 86.38 905 GLU A CA 1
ATOM 6938 C C . GLU A 1 905 ? -17.832 1.323 6.868 1.00 86.38 905 GLU A C 1
ATOM 6940 O O . GLU A 1 905 ? -17.754 0.104 6.670 1.00 86.38 905 GLU A O 1
ATOM 6945 N N . SER A 1 906 ? -18.306 2.163 5.948 1.00 89.44 906 SER A N 1
ATOM 6946 C CA . SER A 1 906 ? -18.390 1.765 4.547 1.00 89.44 906 SER A CA 1
ATOM 6947 C C . SER A 1 906 ? -16.988 1.499 4.006 1.00 89.44 906 SER A C 1
ATOM 6949 O O . SER A 1 906 ? -15.994 1.868 4.621 1.00 89.44 906 SER A O 1
ATOM 6951 N N . GLY A 1 907 ? -16.893 0.829 2.867 1.00 91.44 907 GLY A N 1
ATOM 6952 C CA . GLY A 1 907 ? -15.628 0.680 2.173 1.00 91.44 907 GLY A CA 1
ATOM 6953 C C . GLY A 1 907 ? -15.813 0.221 0.743 1.00 91.44 907 GLY A C 1
ATOM 6954 O O . GLY A 1 907 ? -16.815 -0.411 0.391 1.00 91.44 907 GLY A O 1
ATOM 6955 N N . VAL A 1 908 ? -14.807 0.524 -0.071 1.00 95.25 908 VAL A N 1
ATOM 6956 C CA . VAL A 1 908 ? -14.722 0.053 -1.451 1.00 95.25 908 VAL A CA 1
ATOM 6957 C C . VAL A 1 908 ? -13.424 -0.717 -1.632 1.00 95.25 908 VAL A C 1
ATOM 6959 O O . VAL A 1 908 ? -12.332 -0.231 -1.316 1.00 95.25 908 VAL A O 1
ATOM 6962 N N . ARG A 1 909 ? -13.540 -1.956 -2.095 1.00 95.12 909 ARG A N 1
ATOM 6963 C CA . ARG A 1 909 ? -12.412 -2.854 -2.351 1.00 95.12 909 ARG A CA 1
ATOM 6964 C C . ARG A 1 909 ? -12.430 -3.290 -3.797 1.00 95.12 909 ARG A C 1
ATOM 6966 O O . ARG A 1 909 ? -13.439 -3.193 -4.481 1.00 95.12 909 ARG A O 1
ATOM 6973 N N . GLU A 1 910 ? -11.307 -3.786 -4.264 1.00 95.25 910 GLU A N 1
ATOM 6974 C CA . GLU A 1 910 ? -11.244 -4.446 -5.549 1.00 95.25 910 GLU A CA 1
ATOM 6975 C C . GLU A 1 910 ? -11.760 -5.875 -5.430 1.00 95.25 910 GLU A C 1
ATOM 6977 O O . GLU A 1 910 ? -11.469 -6.588 -4.473 1.00 95.25 910 GLU A O 1
ATOM 6982 N N . THR A 1 911 ? -12.497 -6.301 -6.445 1.00 93.88 911 THR A N 1
ATOM 6983 C CA . THR A 1 911 ? -12.853 -7.700 -6.652 1.00 93.88 911 THR A CA 1
ATOM 6984 C C . THR A 1 911 ? -11.618 -8.496 -7.054 1.00 93.88 911 THR A C 1
ATOM 6986 O O . THR A 1 911 ? -10.766 -8.017 -7.818 1.00 93.88 911 THR A O 1
ATOM 6989 N N . ASN A 1 912 ? -11.554 -9.731 -6.556 1.00 93.56 912 ASN A N 1
ATOM 6990 C CA . ASN A 1 912 ? -10.524 -10.700 -6.909 1.00 93.56 912 ASN A CA 1
ATOM 6991 C C . ASN A 1 912 ? -10.431 -10.877 -8.430 1.00 93.56 912 ASN A C 1
ATOM 6993 O O . ASN A 1 912 ? -11.435 -10.854 -9.145 1.00 93.56 912 ASN A O 1
ATOM 6997 N N . TYR A 1 913 ? -9.217 -11.102 -8.915 1.00 93.88 913 TYR A N 1
ATOM 6998 C CA . TYR A 1 913 ? -8.946 -11.428 -10.309 1.00 93.88 913 TYR A CA 1
ATOM 6999 C C . TYR A 1 913 ? -7.836 -12.466 -10.390 1.00 93.88 913 TYR A C 1
ATOM 7001 O O . TYR A 1 913 ? -7.063 -12.640 -9.449 1.00 93.88 913 TYR A O 1
ATOM 7009 N N . VAL A 1 914 ? -7.777 -13.155 -11.521 1.00 93.00 914 VAL A N 1
ATOM 7010 C CA . VAL A 1 914 ? -6.742 -14.140 -11.827 1.00 93.00 914 VAL A CA 1
ATOM 7011 C C . VAL A 1 914 ? -5.898 -13.644 -12.989 1.00 93.00 914 VAL A C 1
ATOM 7013 O O . VAL A 1 914 ? -6.359 -12.841 -13.804 1.00 93.00 914 VAL A O 1
ATOM 7016 N N . LEU A 1 915 ? -4.657 -14.111 -13.044 1.00 93.94 915 LEU A N 1
ATOM 7017 C CA . LEU A 1 915 ? -3.810 -13.937 -14.213 1.00 93.94 915 LEU A CA 1
ATOM 7018 C C . LEU A 1 915 ? -4.117 -15.051 -15.207 1.00 93.94 915 LEU A C 1
ATOM 7020 O O . LEU A 1 915 ? -3.927 -16.228 -14.910 1.00 93.94 915 LEU A O 1
ATOM 7024 N N . ASP A 1 916 ? -4.621 -14.666 -16.371 1.00 92.19 916 ASP A N 1
ATOM 7025 C CA . ASP A 1 916 ? -4.806 -15.562 -17.502 1.00 92.19 916 ASP A CA 1
ATOM 7026 C C . ASP A 1 916 ? -3.932 -15.127 -18.680 1.00 92.19 916 ASP A C 1
ATOM 7028 O O . ASP A 1 916 ? -3.484 -13.982 -18.783 1.00 92.19 916 ASP A O 1
ATOM 7032 N N . ASP A 1 917 ? -3.733 -16.062 -19.600 1.00 91.00 917 ASP A N 1
ATOM 7033 C CA . ASP A 1 917 ? -2.940 -15.914 -20.818 1.00 91.00 917 ASP A CA 1
ATOM 7034 C C . ASP A 1 917 ? -3.362 -14.752 -21.734 1.00 91.00 917 ASP A C 1
ATOM 7036 O O . ASP A 1 917 ? -2.586 -14.328 -22.597 1.00 91.00 917 ASP A O 1
ATOM 7040 N N . GLN A 1 918 ? -4.601 -14.277 -21.595 1.00 91.56 918 GLN A N 1
ATOM 7041 C CA . GLN A 1 918 ? -5.187 -13.194 -22.380 1.00 91.56 918 GLN A CA 1
ATOM 7042 C C . GLN A 1 918 ? -5.252 -11.883 -21.594 1.00 91.56 918 GLN A C 1
ATOM 7044 O O . GLN A 1 918 ? -5.758 -10.898 -22.124 1.00 91.56 918 GLN A O 1
ATOM 7049 N N . LEU A 1 919 ? -4.758 -11.854 -20.350 1.00 93.44 919 LEU A N 1
ATOM 7050 C CA . LEU A 1 919 ? -4.870 -10.726 -19.427 1.00 93.44 919 LEU A CA 1
ATOM 7051 C C . LEU A 1 919 ? -6.296 -10.156 -19.391 1.00 93.44 919 LEU A C 1
ATOM 7053 O O . LEU A 1 919 ? -6.488 -8.941 -19.468 1.00 93.44 919 LEU A O 1
ATOM 7057 N N . SER A 1 920 ? -7.311 -11.022 -19.285 1.00 92.06 920 SER A N 1
ATOM 7058 C CA . SER A 1 920 ? -8.719 -10.628 -19.462 1.00 92.06 920 SER A CA 1
ATOM 7059 C C . SER A 1 920 ? -9.191 -9.525 -18.505 1.00 92.06 920 SER A C 1
ATOM 7061 O O . SER A 1 920 ? -10.137 -8.799 -18.813 1.00 92.06 920 SER A O 1
ATOM 7063 N N . PHE A 1 921 ? -8.516 -9.342 -17.364 1.00 93.00 921 PHE A N 1
ATOM 7064 C CA . PHE A 1 921 ? -8.786 -8.244 -16.433 1.00 93.00 921 PHE A CA 1
ATOM 7065 C C . PHE A 1 921 ? -8.542 -6.849 -17.038 1.00 93.00 921 PHE A C 1
ATOM 7067 O O . PHE A 1 921 ? -9.096 -5.878 -16.528 1.00 93.00 921 PHE A O 1
ATOM 7074 N N . LEU A 1 922 ? -7.718 -6.738 -18.086 1.00 93.56 922 LEU A N 1
ATOM 7075 C CA . LEU A 1 922 ? -7.376 -5.483 -18.761 1.00 93.56 922 LEU A CA 1
ATOM 7076 C C . LEU A 1 922 ? -8.371 -5.128 -19.885 1.00 93.56 922 LEU A C 1
ATOM 7078 O O . LEU A 1 922 ? -8.371 -3.997 -20.375 1.00 93.56 922 LEU A O 1
ATOM 7082 N N . ASP A 1 923 ? -9.243 -6.061 -20.291 1.00 91.00 923 ASP A N 1
ATOM 7083 C CA . ASP A 1 923 ? -10.225 -5.829 -21.353 1.00 91.00 923 ASP A CA 1
ATOM 7084 C C . ASP A 1 923 ? -11.513 -5.178 -20.830 1.00 91.00 923 ASP A C 1
ATOM 7086 O O . ASP A 1 923 ? -12.454 -5.843 -20.384 1.00 91.00 923 ASP A O 1
ATOM 7090 N N . LEU A 1 924 ? -11.577 -3.852 -20.966 1.00 87.81 924 LEU A N 1
ATOM 7091 C CA . LEU A 1 924 ? -12.742 -3.036 -20.615 1.00 87.81 924 LEU A CA 1
ATOM 7092 C C . LEU A 1 924 ? -13.987 -3.297 -21.483 1.00 87.81 924 LEU A C 1
ATOM 7094 O O . LEU A 1 924 ? -15.068 -2.840 -21.118 1.00 87.81 924 LEU A O 1
ATOM 7098 N N . ARG A 1 925 ? -13.860 -3.992 -22.625 1.00 79.75 925 ARG A N 1
ATOM 7099 C CA . ARG A 1 925 ? -14.986 -4.267 -23.543 1.00 79.75 925 ARG A CA 1
ATOM 7100 C C . ARG A 1 925 ? -15.810 -5.474 -23.125 1.00 79.75 925 ARG A C 1
ATOM 7102 O O . ARG A 1 925 ? -16.959 -5.607 -23.541 1.00 79.75 925 ARG A O 1
ATOM 7109 N N . SER A 1 926 ? -15.216 -6.371 -22.345 1.00 74.56 926 SER A N 1
ATOM 7110 C CA . SER A 1 926 ? -15.923 -7.537 -21.836 1.00 74.56 926 SER A CA 1
ATOM 7111 C C . SER A 1 926 ? -17.089 -7.081 -20.950 1.00 74.56 926 SER A C 1
ATOM 7113 O O . SER A 1 926 ? -16.942 -6.178 -20.127 1.00 74.56 926 SER A O 1
ATOM 7115 N N . ALA A 1 927 ? -18.278 -7.663 -21.140 1.00 61.34 927 ALA A N 1
ATOM 7116 C CA . ALA A 1 927 ? -19.442 -7.304 -20.337 1.00 61.34 927 ALA A CA 1
ATOM 7117 C C . ALA A 1 927 ? -19.175 -7.672 -18.868 1.00 61.34 927 ALA A C 1
ATOM 7119 O O . ALA A 1 927 ? -19.028 -8.845 -18.518 1.00 61.34 927 ALA A O 1
ATOM 7120 N N . LYS A 1 928 ? -19.085 -6.656 -18.007 1.00 81.38 928 LYS A N 1
ATOM 7121 C CA . LYS A 1 928 ? -18.896 -6.795 -16.559 1.00 81.38 928 LYS A CA 1
ATOM 7122 C C . LYS A 1 928 ? -20.050 -6.109 -15.828 1.00 81.38 928 LYS A C 1
ATOM 7124 O O . LYS A 1 928 ? -20.692 -5.215 -16.375 1.00 81.38 928 LYS A O 1
ATOM 7129 N N . GLY A 1 929 ? -20.324 -6.536 -14.594 1.00 83.75 929 GLY A N 1
ATOM 7130 C CA . GLY A 1 929 ? -21.374 -5.933 -13.765 1.00 83.75 929 GLY A CA 1
ATOM 7131 C C . GLY A 1 929 ? -21.132 -4.442 -13.501 1.00 83.75 929 GLY A C 1
ATOM 7132 O O . GLY A 1 929 ? -19.991 -3.979 -13.539 1.00 83.75 929 GLY A O 1
ATOM 7133 N N . ALA A 1 930 ? -22.193 -3.690 -13.192 1.00 88.19 930 ALA A N 1
ATOM 7134 C CA . ALA A 1 930 ? -22.131 -2.237 -12.999 1.00 88.19 930 ALA A CA 1
ATOM 7135 C C . ALA A 1 930 ? -21.089 -1.805 -11.953 1.00 88.19 930 ALA A C 1
ATOM 7137 O O . ALA A 1 930 ? -20.406 -0.804 -12.151 1.00 88.19 930 ALA A O 1
ATOM 7138 N N . THR A 1 931 ? -20.911 -2.593 -10.889 1.00 92.81 931 THR A N 1
ATOM 7139 C CA . THR A 1 931 ? -19.958 -2.329 -9.802 1.00 92.81 931 THR A CA 1
ATOM 7140 C C . THR A 1 931 ? -18.533 -2.790 -10.098 1.00 92.81 931 THR A C 1
ATOM 7142 O O . THR A 1 931 ? -17.617 -2.387 -9.392 1.00 92.81 931 THR A O 1
ATOM 7145 N N . TRP A 1 932 ? -18.300 -3.603 -11.134 1.00 93.81 932 TRP A N 1
ATOM 7146 C CA . TRP A 1 932 ? -16.963 -4.120 -11.446 1.00 93.81 932 TRP A CA 1
ATOM 7147 C C . TRP A 1 932 ? -15.987 -2.969 -11.771 1.00 93.81 932 TRP A C 1
ATOM 7149 O O . TRP A 1 932 ? -16.393 -2.023 -12.456 1.00 93.81 932 TRP A O 1
ATOM 7159 N N . PRO A 1 933 ? -14.715 -3.015 -11.328 1.00 95.06 933 PRO A N 1
ATOM 7160 C CA . PRO A 1 933 ? -14.032 -4.100 -10.625 1.00 95.06 933 PRO A CA 1
ATOM 7161 C C . PRO A 1 933 ? -14.115 -3.972 -9.102 1.00 95.06 933 PRO A C 1
ATOM 7163 O O . PRO A 1 933 ? -13.281 -4.553 -8.414 1.00 95.06 933 PRO A O 1
ATOM 7166 N N . PHE A 1 934 ? -15.083 -3.230 -8.571 1.00 96.44 934 PHE A N 1
ATOM 7167 C CA . PHE A 1 934 ? -15.191 -2.928 -7.153 1.00 96.44 934 PHE A CA 1
ATOM 7168 C C . PHE A 1 934 ? -16.263 -3.751 -6.438 1.00 96.44 934 PHE A C 1
ATOM 7170 O O . PHE A 1 934 ? -17.306 -4.119 -6.983 1.00 96.44 934 PHE A O 1
ATOM 7177 N N . GLU A 1 935 ? -15.982 -4.010 -5.172 1.00 94.88 935 GLU A N 1
ATOM 7178 C CA . GLU A 1 935 ? -16.896 -4.532 -4.179 1.00 94.88 935 GLU A CA 1
ATOM 7179 C C . GLU A 1 935 ? -17.183 -3.431 -3.158 1.00 94.88 935 GLU A C 1
ATOM 7181 O O . GLU A 1 935 ? -16.271 -2.789 -2.633 1.00 94.88 935 GLU A O 1
ATOM 7186 N N . PHE A 1 936 ? -18.467 -3.222 -2.894 1.00 94.75 936 PHE A N 1
ATOM 7187 C CA . PHE A 1 936 ? -18.970 -2.225 -1.961 1.00 94.75 936 PHE A CA 1
ATOM 7188 C C . PHE A 1 936 ? -19.437 -2.932 -0.698 1.00 94.75 936 PHE A C 1
ATOM 7190 O O . PHE A 1 936 ? -20.223 -3.878 -0.773 1.00 94.75 936 PHE A O 1
ATOM 7197 N N . MET A 1 937 ? -18.949 -2.486 0.454 1.00 93.69 937 MET A N 1
ATOM 7198 C CA . MET A 1 937 ? -19.153 -3.194 1.712 1.00 93.69 937 MET A CA 1
ATOM 7199 C C . MET A 1 937 ? -19.403 -2.247 2.878 1.00 93.69 937 MET A C 1
ATOM 7201 O O . MET A 1 937 ? -19.065 -1.066 2.841 1.00 93.69 937 MET A O 1
ATOM 7205 N N . LEU A 1 938 ? -19.986 -2.817 3.926 1.00 93.12 938 LEU A N 1
ATOM 7206 C CA . LEU A 1 938 ? -19.962 -2.284 5.278 1.00 93.12 938 LEU A CA 1
ATOM 7207 C C . LEU A 1 938 ? -19.098 -3.241 6.099 1.00 93.12 938 LEU A C 1
ATOM 7209 O O . LEU A 1 938 ? -19.304 -4.458 6.035 1.00 93.12 938 LEU A O 1
ATOM 7213 N N . GLN A 1 939 ? -18.137 -2.708 6.841 1.00 92.50 939 GLN A N 1
ATOM 7214 C CA . GLN A 1 939 ? -17.180 -3.492 7.612 1.00 92.50 939 GLN A CA 1
ATOM 7215 C C . GLN A 1 939 ? -16.995 -2.932 9.021 1.00 92.50 939 GLN A C 1
ATOM 7217 O O . GLN A 1 939 ? -17.219 -1.750 9.273 1.00 92.50 939 GLN A O 1
ATOM 7222 N N . VAL A 1 940 ? -16.554 -3.791 9.933 1.00 91.38 940 VAL A N 1
ATOM 7223 C CA . VAL A 1 940 ? -16.096 -3.408 11.264 1.00 91.38 940 VAL A CA 1
ATOM 7224 C C . VAL A 1 940 ? -14.579 -3.279 11.256 1.00 91.38 940 VAL A C 1
ATOM 7226 O O . VAL A 1 940 ? -13.875 -4.197 10.829 1.00 91.38 940 VAL A O 1
ATOM 7229 N N . THR A 1 941 ? -14.079 -2.156 11.764 1.00 87.56 941 THR A N 1
ATOM 7230 C CA . THR A 1 941 ? -12.649 -1.924 11.991 1.00 87.56 941 THR A CA 1
ATOM 7231 C C . THR A 1 941 ? -12.365 -1.677 13.471 1.00 87.56 941 THR A C 1
ATOM 7233 O O . THR A 1 941 ? -13.228 -1.178 14.191 1.00 87.56 941 THR A O 1
ATOM 7236 N N . PHE A 1 942 ? -11.166 -2.039 13.935 1.00 85.62 942 PHE A N 1
ATOM 7237 C CA . PHE A 1 942 ? -10.773 -1.942 15.346 1.00 85.62 942 PHE A CA 1
ATOM 7238 C C . PHE A 1 942 ? -9.704 -0.872 15.560 1.00 85.62 942 PHE A C 1
ATOM 7240 O O . PHE A 1 942 ? -8.645 -0.905 14.930 1.00 85.62 942 PHE A O 1
ATOM 7247 N N . GLU A 1 943 ? -9.954 0.057 16.483 1.00 79.12 943 GLU A N 1
ATOM 7248 C CA . GLU A 1 943 ? -8.945 1.028 16.930 1.00 79.12 943 GLU A CA 1
ATOM 7249 C C . GLU A 1 943 ? -8.047 0.476 18.037 1.00 79.12 943 GLU A C 1
ATOM 7251 O O . GLU A 1 943 ? -6.914 0.927 18.217 1.00 79.12 943 GLU A O 1
ATOM 7256 N N . THR A 1 944 ? -8.554 -0.494 18.794 1.00 80.00 944 THR A N 1
ATOM 7257 C CA . THR A 1 944 ? -7.793 -1.171 19.843 1.00 80.00 944 THR A CA 1
ATOM 7258 C C . THR A 1 944 ? -6.815 -2.187 19.255 1.00 80.00 944 THR A C 1
ATOM 7260 O O . THR A 1 944 ? -7.157 -2.846 18.274 1.00 80.00 944 THR A O 1
ATOM 7263 N N . PRO A 1 945 ? -5.625 -2.374 19.852 1.00 77.44 945 PRO A N 1
ATOM 7264 C CA . PRO A 1 945 ? -4.704 -3.445 19.475 1.00 77.44 945 PRO A CA 1
ATOM 7265 C C . PRO A 1 945 ? -5.301 -4.854 19.627 1.00 77.44 945 PRO A C 1
ATOM 7267 O O . PRO A 1 945 ? -6.240 -5.074 20.393 1.00 77.44 945 PRO A O 1
ATOM 7270 N N . ARG A 1 946 ? -4.694 -5.829 18.941 1.00 83.88 946 ARG A N 1
ATOM 7271 C CA . ARG A 1 946 ? -5.003 -7.268 19.043 1.00 83.88 946 ARG A CA 1
ATOM 7272 C C . ARG A 1 946 ? -4.406 -7.880 20.318 1.00 83.88 946 ARG A C 1
ATOM 7274 O O . ARG A 1 946 ? -3.442 -8.639 20.254 1.00 83.88 946 ARG A O 1
ATOM 7281 N N . TYR A 1 947 ? -4.934 -7.510 21.486 1.00 83.12 947 TYR A N 1
ATOM 7282 C CA . TYR A 1 947 ? -4.399 -7.925 22.795 1.00 83.12 947 TYR A CA 1
ATOM 7283 C C . TYR A 1 947 ? -4.323 -9.451 22.996 1.00 83.12 947 TYR A C 1
ATOM 7285 O O . TYR A 1 947 ? -3.498 -9.933 23.781 1.00 83.12 947 TYR A O 1
ATOM 7293 N N . PHE A 1 948 ? -5.162 -10.215 22.293 1.00 86.94 948 PHE A N 1
ATOM 7294 C CA . PHE A 1 948 ? -5.317 -11.654 22.500 1.00 86.94 948 PHE A CA 1
ATOM 7295 C C . PHE A 1 948 ? -4.705 -12.523 21.393 1.00 86.94 948 PHE A C 1
ATOM 7297 O O . PHE A 1 948 ? -4.792 -13.740 21.499 1.00 86.94 948 PHE A O 1
ATOM 7304 N N . ALA A 1 949 ? -4.029 -11.940 20.396 1.00 82.94 949 ALA A N 1
ATOM 7305 C CA . ALA A 1 949 ? -3.310 -12.716 19.382 1.00 82.94 949 ALA A CA 1
ATOM 7306 C C . ALA A 1 949 ? -2.195 -13.594 20.005 1.00 82.94 949 ALA A C 1
ATOM 7308 O O . ALA A 1 949 ? -1.530 -13.187 20.968 1.00 82.94 949 ALA A O 1
ATOM 7309 N N . GLU A 1 950 ? -1.994 -14.800 19.463 1.00 67.19 950 GLU A N 1
ATOM 7310 C CA . GLU A 1 950 ? -0.927 -15.726 19.869 1.00 67.19 950 GLU A CA 1
ATOM 7311 C C . GLU A 1 950 ? 0.434 -15.288 19.274 1.00 67.19 950 GLU A C 1
ATOM 7313 O O . GLU A 1 950 ? 0.622 -15.289 18.064 1.00 67.19 950 GLU A O 1
ATOM 7318 N N . GLU A 1 951 ? 1.361 -14.892 20.159 1.00 57.81 951 GLU A N 1
ATOM 7319 C CA . GLU A 1 951 ? 2.794 -14.565 19.972 1.00 57.81 951 GLU A CA 1
ATOM 7320 C C . GLU A 1 951 ? 3.276 -13.470 18.982 1.00 57.81 951 GLU A C 1
ATOM 7322 O O . GLU A 1 951 ? 2.713 -13.157 17.941 1.00 57.81 951 GLU A O 1
ATOM 7327 N N . ARG A 1 952 ? 4.393 -12.841 19.396 1.00 46.41 952 ARG A N 1
ATOM 7328 C CA . ARG A 1 952 ? 4.939 -11.521 19.009 1.00 46.41 952 ARG A CA 1
ATOM 7329 C C . ARG A 1 952 ? 5.959 -11.524 17.850 1.00 46.41 952 ARG A C 1
ATOM 7331 O O . ARG A 1 952 ? 6.679 -10.541 17.701 1.00 46.41 952 ARG A O 1
ATOM 7338 N N . SER A 1 953 ? 6.099 -12.590 17.060 1.00 41.16 953 SER A N 1
ATOM 7339 C CA . SER A 1 953 ? 7.240 -12.707 16.123 1.00 41.16 953 SER A CA 1
ATOM 7340 C C . SER A 1 953 ? 6.981 -12.264 14.677 1.00 41.16 953 SER A C 1
ATOM 7342 O O . SER A 1 953 ? 7.929 -12.199 13.896 1.00 41.16 953 SER A O 1
ATOM 7344 N N . THR A 1 954 ? 5.760 -11.875 14.302 1.00 49.03 954 THR A N 1
ATOM 7345 C CA . THR A 1 954 ? 5.475 -11.349 12.955 1.00 49.03 954 THR A CA 1
ATOM 7346 C C . THR A 1 954 ? 4.436 -10.237 12.993 1.00 49.03 954 THR A C 1
ATOM 7348 O O . THR A 1 954 ? 3.452 -10.346 13.718 1.00 49.03 954 THR A O 1
ATOM 7351 N N . LEU A 1 955 ? 4.648 -9.198 12.180 1.00 58.78 955 LEU A N 1
ATOM 7352 C CA . LEU A 1 955 ? 3.693 -8.136 11.843 1.00 58.78 955 LEU A CA 1
ATOM 7353 C C . LEU A 1 955 ? 2.296 -8.722 11.562 1.00 58.78 955 LEU A C 1
ATOM 7355 O O . LEU A 1 955 ? 2.013 -9.145 10.444 1.00 58.78 955 LEU A O 1
ATOM 7359 N N . SER A 1 956 ? 1.434 -8.797 12.576 1.00 65.31 956 SER A N 1
ATOM 7360 C CA . SER A 1 956 ? 0.154 -9.500 12.475 1.00 65.31 956 SER A CA 1
ATOM 7361 C C . SER A 1 956 ? -0.973 -8.483 12.309 1.00 65.31 956 SER A C 1
ATOM 7363 O O . SER A 1 956 ? -1.407 -7.839 13.267 1.00 65.31 956 SER A O 1
ATOM 7365 N N . PHE A 1 957 ? -1.470 -8.336 11.081 1.00 80.50 957 PHE A N 1
ATOM 7366 C CA . PHE A 1 957 ? -2.560 -7.418 10.738 1.00 80.50 957 PHE A CA 1
ATOM 7367 C C . PHE A 1 957 ? -3.913 -8.137 10.656 1.00 80.50 957 PHE A C 1
ATOM 7369 O O . PHE A 1 957 ? -3.969 -9.339 10.404 1.00 80.50 957 PHE A O 1
ATOM 7376 N N . ASP A 1 958 ? -5.015 -7.400 10.839 1.00 83.25 958 ASP A N 1
ATOM 7377 C CA . ASP A 1 958 ? -6.345 -7.919 10.506 1.00 83.25 958 ASP A CA 1
ATOM 7378 C C . ASP A 1 958 ? -6.576 -7.824 8.991 1.00 83.25 958 ASP A C 1
ATOM 7380 O O . ASP A 1 958 ? -7.009 -6.797 8.467 1.00 83.25 958 ASP A O 1
ATOM 7384 N N . GLU A 1 959 ? -6.251 -8.899 8.277 1.00 86.06 959 GLU A N 1
ATOM 7385 C CA . GLU A 1 959 ? -6.415 -8.970 6.820 1.00 86.06 959 GLU A CA 1
ATOM 7386 C C . GLU A 1 959 ? -7.840 -9.333 6.377 1.00 86.06 959 GLU A C 1
ATOM 7388 O O . GLU A 1 959 ? -8.173 -9.257 5.191 1.00 86.06 959 GLU A O 1
ATOM 7393 N N . THR A 1 960 ? -8.696 -9.728 7.322 1.00 87.25 960 THR A N 1
ATOM 7394 C CA . THR A 1 960 ? -10.031 -10.275 7.054 1.00 87.25 960 THR A CA 1
ATOM 7395 C C . THR A 1 960 ? -11.083 -9.559 7.896 1.00 87.25 960 THR A C 1
ATOM 7397 O O . THR A 1 960 ? -11.738 -10.208 8.714 1.00 87.25 960 THR A O 1
ATOM 7400 N N . PRO A 1 961 ? -11.257 -8.227 7.761 1.00 89.69 961 PRO A N 1
ATOM 7401 C CA . PRO A 1 961 ? -12.207 -7.480 8.586 1.00 89.69 961 PRO A CA 1
ATOM 7402 C C . PRO A 1 961 ? -13.595 -8.120 8.554 1.00 89.69 961 PRO A C 1
ATOM 7404 O O . PRO A 1 961 ? -13.990 -8.743 7.566 1.00 89.69 961 PRO A O 1
ATOM 7407 N N . PHE A 1 962 ? -14.345 -7.974 9.645 1.00 93.31 962 PHE A N 1
ATOM 7408 C CA . PHE A 1 962 ? -15.723 -8.451 9.662 1.00 93.31 962 PHE A CA 1
ATOM 7409 C C . PHE A 1 962 ? -16.555 -7.574 8.721 1.00 93.31 962 PHE A C 1
ATOM 7411 O O . PHE A 1 962 ? -16.860 -6.428 9.033 1.00 93.31 962 PHE A O 1
ATOM 7418 N N . GLU A 1 963 ? -16.894 -8.110 7.556 1.00 92.69 963 GLU A N 1
ATOM 7419 C CA . GLU A 1 963 ? -17.847 -7.524 6.617 1.00 92.69 963 GLU A CA 1
ATOM 7420 C C . GLU A 1 963 ? -19.228 -8.056 6.954 1.00 92.69 963 GLU A C 1
ATOM 7422 O O . GLU A 1 963 ? -19.361 -9.269 7.051 1.00 92.69 963 GLU A O 1
ATOM 7427 N N . TYR A 1 964 ? -20.237 -7.196 7.093 1.00 94.25 964 TYR A N 1
ATOM 7428 C CA . TYR A 1 964 ? -21.592 -7.586 7.500 1.00 94.25 964 TYR A CA 1
ATOM 7429 C C . TYR A 1 964 ? -22.235 -8.587 6.512 1.00 94.25 964 TYR A C 1
ATOM 7431 O O . TYR A 1 964 ? -22.840 -8.165 5.516 1.00 94.25 964 TYR A O 1
ATOM 7439 N N . PRO A 1 965 ? -22.169 -9.917 6.746 1.00 94.12 965 PRO A N 1
ATOM 7440 C CA . PRO A 1 965 ? -22.515 -10.908 5.727 1.00 94.12 965 PRO A CA 1
ATOM 7441 C C . PRO A 1 965 ? -24.013 -10.925 5.420 1.00 94.12 965 PRO A C 1
ATOM 7443 O O . PRO A 1 965 ? -24.417 -11.205 4.294 1.00 94.12 965 PRO A O 1
ATOM 7446 N N . ASN A 1 966 ? -24.840 -10.598 6.415 1.00 92.44 966 ASN A N 1
ATOM 7447 C CA . ASN A 1 966 ? -26.297 -10.565 6.323 1.00 92.44 966 ASN A CA 1
ATOM 7448 C C . ASN A 1 966 ? -26.834 -9.447 5.413 1.00 92.44 966 ASN A C 1
ATOM 7450 O O . ASN A 1 966 ? -27.919 -9.604 4.860 1.00 92.44 966 ASN A O 1
ATOM 7454 N N . VAL A 1 967 ? -26.094 -8.346 5.234 1.00 94.56 967 VAL A N 1
ATOM 7455 C CA . VAL A 1 967 ? -26.499 -7.227 4.358 1.00 94.56 967 VAL A CA 1
ATOM 7456 C C . VAL A 1 967 ? -25.593 -7.048 3.141 1.00 94.56 967 VAL A C 1
ATOM 7458 O O . VAL A 1 967 ? -25.906 -6.242 2.271 1.00 94.56 967 VAL A O 1
ATOM 7461 N N . LYS A 1 968 ? -24.513 -7.826 3.013 1.00 94.06 968 LYS A N 1
ATOM 7462 C CA . LYS A 1 968 ? -23.531 -7.717 1.923 1.00 94.06 968 LYS A CA 1
ATOM 7463 C C . LYS A 1 968 ? -24.157 -7.747 0.520 1.00 94.06 968 LYS A C 1
ATOM 7465 O O . LYS A 1 968 ? -23.926 -6.841 -0.279 1.00 94.06 968 LYS A O 1
ATOM 7470 N N . ALA A 1 969 ? -24.989 -8.750 0.231 1.00 93.94 969 ALA A N 1
ATOM 7471 C CA . ALA A 1 969 ? -25.661 -8.866 -1.068 1.00 93.94 969 ALA A CA 1
ATOM 7472 C C . ALA A 1 969 ? -26.647 -7.710 -1.321 1.00 93.94 969 ALA A C 1
ATOM 7474 O O . ALA A 1 969 ? -26.717 -7.182 -2.429 1.00 93.94 969 ALA A O 1
ATOM 7475 N N . TRP A 1 970 ? -27.363 -7.280 -0.277 1.00 95.62 970 TRP A N 1
ATOM 7476 C CA . TRP A 1 970 ? -28.296 -6.155 -0.341 1.00 95.62 970 TRP A CA 1
ATOM 7477 C C . TRP A 1 970 ? -27.568 -4.825 -0.605 1.00 95.62 970 TRP A C 1
ATOM 7479 O O . TRP A 1 970 ? -28.004 -4.070 -1.468 1.00 95.62 970 TRP A O 1
ATOM 7489 N N . ILE A 1 971 ? -26.421 -4.563 0.040 1.00 94.69 971 ILE A N 1
ATOM 7490 C CA . ILE A 1 971 ? -25.589 -3.373 -0.229 1.00 94.69 971 ILE A CA 1
ATOM 7491 C C . ILE A 1 971 ? -25.148 -3.363 -1.696 1.00 94.69 971 ILE A C 1
ATOM 7493 O O . ILE A 1 971 ? -25.296 -2.347 -2.374 1.00 94.69 971 ILE A O 1
ATOM 7497 N N . SER A 1 972 ? -24.641 -4.493 -2.196 1.00 92.88 972 SER A N 1
ATOM 7498 C CA . SER A 1 972 ? -24.176 -4.607 -3.582 1.00 92.88 972 SER A CA 1
ATOM 7499 C C . SER A 1 972 ? -25.293 -4.317 -4.594 1.00 92.88 972 SER A C 1
ATOM 7501 O O . SER A 1 972 ? -25.088 -3.533 -5.523 1.00 92.88 972 SER A O 1
ATOM 7503 N N . ASP A 1 973 ? -26.494 -4.866 -4.379 1.00 93.69 973 ASP A N 1
ATOM 7504 C CA . ASP A 1 973 ? -27.673 -4.592 -5.210 1.00 93.69 973 ASP A CA 1
ATOM 7505 C C . ASP A 1 973 ? -28.093 -3.115 -5.156 1.00 93.69 973 ASP A C 1
ATOM 7507 O O . ASP A 1 973 ? -28.330 -2.498 -6.197 1.00 93.69 973 ASP A O 1
ATOM 7511 N N . ARG A 1 974 ? -28.129 -2.513 -3.959 1.00 93.56 974 ARG A N 1
ATOM 7512 C CA . ARG A 1 974 ? -28.494 -1.099 -3.776 1.00 93.56 974 ARG A CA 1
ATOM 7513 C C . ARG A 1 974 ? -27.521 -0.155 -4.463 1.00 93.56 974 ARG A C 1
ATOM 7515 O O . ARG A 1 974 ? -27.970 0.770 -5.132 1.00 93.56 974 ARG A O 1
ATOM 7522 N N . VAL A 1 975 ? -26.218 -0.402 -4.348 1.00 92.81 975 VAL A N 1
ATOM 7523 C CA . VAL A 1 975 ? -25.203 0.406 -5.034 1.00 92.81 975 VAL A CA 1
ATOM 7524 C C . VAL A 1 975 ? -25.293 0.216 -6.548 1.00 92.81 975 VAL A C 1
ATOM 7526 O O . VAL A 1 975 ? -25.276 1.199 -7.279 1.00 92.81 975 VAL A O 1
ATOM 7529 N N . SER A 1 976 ? -25.459 -1.018 -7.032 1.00 92.81 976 SER A N 1
ATOM 7530 C CA . SER A 1 976 ? -25.618 -1.307 -8.465 1.00 92.81 976 SER A CA 1
ATOM 7531 C C . SER A 1 976 ? -26.826 -0.579 -9.073 1.00 92.81 976 SER A C 1
ATOM 7533 O O . SER A 1 976 ? -26.698 0.110 -10.086 1.00 92.81 976 SER A O 1
ATOM 7535 N N . LYS A 1 977 ? -27.991 -0.656 -8.413 1.00 91.12 977 LYS A N 1
ATOM 7536 C CA . LYS A 1 977 ? -29.200 0.088 -8.805 1.00 91.12 977 LYS A CA 1
ATOM 7537 C C . LYS A 1 977 ? -29.005 1.594 -8.691 1.00 91.12 977 LYS A C 1
ATOM 7539 O O . LYS A 1 977 ? -29.467 2.319 -9.563 1.00 91.12 977 LYS A O 1
ATOM 7544 N N . GLY A 1 978 ? -28.316 2.043 -7.642 1.00 88.62 978 GLY A N 1
ATOM 7545 C CA . GLY A 1 978 ? -27.956 3.439 -7.427 1.00 88.62 978 GLY A CA 1
ATOM 7546 C C . GLY A 1 978 ? -27.165 4.001 -8.600 1.00 88.62 978 GLY A C 1
ATOM 7547 O O . GLY A 1 978 ? -27.569 5.016 -9.143 1.00 88.62 978 GLY A O 1
ATOM 7548 N N . ILE A 1 979 ? -26.126 3.292 -9.052 1.00 89.25 979 ILE A N 1
ATOM 7549 C CA . ILE A 1 979 ? -25.313 3.658 -10.223 1.00 89.25 979 ILE A CA 1
ATOM 7550 C C . ILE A 1 979 ? -26.165 3.708 -11.501 1.00 89.25 979 ILE A C 1
ATOM 7552 O O . ILE A 1 979 ? -26.028 4.634 -12.293 1.00 89.25 979 ILE A O 1
ATOM 7556 N N . ALA A 1 980 ? -27.044 2.722 -11.715 1.00 85.62 980 ALA A N 1
ATOM 7557 C CA . ALA A 1 980 ? -27.851 2.627 -12.935 1.00 85.62 980 ALA A CA 1
ATOM 7558 C C . ALA A 1 980 ? -28.998 3.652 -13.008 1.00 85.62 980 ALA A C 1
ATOM 7560 O O . ALA A 1 980 ? -29.412 4.042 -14.097 1.00 85.62 980 ALA A O 1
ATOM 7561 N N . ALA A 1 981 ? -29.545 4.061 -11.862 1.00 80.31 981 ALA A N 1
ATOM 7562 C CA . ALA A 1 981 ? -30.676 4.983 -11.782 1.00 80.31 981 ALA A CA 1
ATOM 7563 C C . ALA A 1 981 ? -30.258 6.463 -11.797 1.00 80.31 981 ALA A C 1
ATOM 7565 O O . ALA A 1 981 ? -31.119 7.347 -11.782 1.00 80.31 981 ALA A O 1
ATOM 7566 N N . ASP A 1 982 ? -28.957 6.748 -11.757 1.00 65.00 982 ASP A N 1
ATOM 7567 C CA . ASP A 1 982 ? -28.488 8.019 -11.241 1.00 65.00 982 ASP A CA 1
ATOM 7568 C C . ASP A 1 982 ? -28.598 9.200 -12.215 1.00 65.00 982 ASP A C 1
ATOM 7570 O O . ASP A 1 982 ? -28.006 9.214 -13.292 1.00 65.00 982 ASP A O 1
ATOM 7574 N N . ARG A 1 983 ? -29.287 10.255 -11.764 1.00 58.69 983 ARG A N 1
ATOM 7575 C CA . ARG A 1 983 ? -29.189 11.629 -12.295 1.00 58.69 983 ARG A CA 1
ATOM 7576 C C . ARG A 1 983 ? -28.504 12.584 -11.297 1.00 58.69 983 ARG A C 1
ATOM 7578 O O . ARG A 1 983 ? -28.618 13.799 -11.444 1.00 58.69 983 ARG A O 1
ATOM 7585 N N . SER A 1 984 ? -27.853 12.059 -10.254 1.00 58.69 984 SER A N 1
ATOM 7586 C CA . SER A 1 984 ? -27.228 12.816 -9.162 1.00 58.69 984 SER A CA 1
ATOM 7587 C C . SER A 1 984 ? -26.081 13.712 -9.635 1.00 58.69 984 SER A C 1
ATOM 7589 O O . SER A 1 984 ? -25.370 13.375 -10.591 1.00 58.69 984 SER A O 1
ATOM 7591 N N . PRO A 1 985 ? -25.803 14.807 -8.897 1.00 56.28 985 PRO A N 1
ATOM 7592 C CA . PRO A 1 985 ? -24.568 15.581 -9.037 1.00 56.28 985 PRO A CA 1
ATOM 7593 C C . PRO A 1 985 ? -23.274 14.748 -8.922 1.00 56.28 985 PRO A C 1
ATOM 7595 O O . PRO A 1 985 ? -22.226 15.201 -9.379 1.00 56.28 985 PRO A O 1
ATOM 7598 N N . LEU A 1 986 ? -23.324 13.529 -8.364 1.00 62.78 986 LEU A N 1
ATOM 7599 C CA . LEU A 1 986 ? -22.172 12.626 -8.225 1.00 62.78 986 LEU A CA 1
ATOM 7600 C C . LEU A 1 986 ? -21.636 12.060 -9.545 1.00 62.78 986 LEU A C 1
ATOM 7602 O O . LEU A 1 986 ? -20.493 11.592 -9.572 1.00 62.78 986 LEU A O 1
ATOM 7606 N N . GLN A 1 987 ? -22.438 12.081 -10.618 1.00 78.62 987 GLN A N 1
ATOM 7607 C CA . GLN A 1 987 ? -22.106 11.449 -11.901 1.00 78.62 987 GLN A CA 1
ATOM 7608 C C . GLN A 1 987 ? -21.611 10.002 -11.694 1.00 78.62 987 GLN A C 1
ATOM 7610 O O . GLN A 1 987 ? -20.519 9.646 -12.147 1.00 78.62 987 GLN A O 1
ATOM 7615 N N . THR A 1 988 ? -22.356 9.185 -10.937 1.00 85.81 988 THR A N 1
ATOM 7616 C CA . THR A 1 988 ? -21.884 7.871 -10.450 1.00 85.81 988 THR A CA 1
ATOM 7617 C C . THR A 1 988 ? -21.458 6.929 -11.573 1.00 85.81 988 THR A C 1
ATOM 7619 O O . THR A 1 988 ? -20.403 6.309 -11.462 1.00 85.81 988 THR A O 1
ATOM 7622 N N . GLU A 1 989 ? -22.190 6.886 -12.690 1.00 87.81 989 GLU A N 1
ATOM 7623 C CA . GLU A 1 989 ? -21.814 6.103 -13.875 1.00 87.81 989 GLU A CA 1
ATOM 7624 C C . GLU A 1 989 ? -20.441 6.523 -14.423 1.00 87.81 989 GLU A C 1
ATOM 7626 O O . GLU A 1 989 ? -19.548 5.693 -14.601 1.00 87.81 989 GLU A O 1
ATOM 7631 N N . LYS A 1 990 ? -20.222 7.829 -14.613 1.00 88.00 990 LYS A N 1
ATOM 7632 C CA . LYS A 1 990 ? -18.940 8.369 -15.088 1.00 88.00 990 LYS A CA 1
ATOM 7633 C C . LYS A 1 990 ? -17.810 8.113 -14.089 1.00 88.00 990 LYS A C 1
ATOM 7635 O O . LYS A 1 990 ? -16.704 7.757 -14.484 1.00 88.00 990 LYS A O 1
ATOM 7640 N N . THR A 1 991 ? -18.087 8.270 -12.795 1.00 91.12 991 THR A N 1
ATOM 7641 C CA . THR A 1 991 ? -17.149 7.943 -11.711 1.00 91.12 991 THR A CA 1
ATOM 7642 C C . THR A 1 991 ? -16.724 6.475 -11.785 1.00 91.12 991 THR A C 1
ATOM 7644 O O . THR A 1 991 ? -15.529 6.185 -11.718 1.00 91.12 991 THR A O 1
ATOM 7647 N N . MET A 1 992 ? -17.672 5.559 -12.004 1.00 92.38 992 MET A N 1
ATOM 7648 C CA . MET A 1 992 ? -17.393 4.132 -12.165 1.00 92.38 992 MET A CA 1
ATOM 7649 C C . MET A 1 992 ? -16.575 3.827 -13.415 1.00 92.38 992 MET A C 1
ATOM 7651 O O . MET A 1 992 ? -15.623 3.058 -13.324 1.00 92.38 992 MET A O 1
ATOM 7655 N N . VAL A 1 993 ? -16.901 4.427 -14.564 1.00 91.25 993 VAL A N 1
ATOM 7656 C CA . VAL A 1 993 ? -16.134 4.250 -15.811 1.00 91.25 993 VAL A CA 1
ATOM 7657 C C . VAL A 1 993 ? -14.674 4.663 -15.613 1.00 91.25 993 VAL A C 1
ATOM 7659 O O . VAL A 1 993 ? -13.761 3.918 -15.968 1.00 91.25 993 VAL A O 1
ATOM 7662 N N . ASP A 1 994 ? -14.449 5.814 -14.984 1.00 93.62 994 ASP A N 1
ATOM 7663 C CA . ASP A 1 994 ? -13.114 6.376 -14.792 1.00 93.62 994 ASP A CA 1
ATOM 7664 C C . ASP A 1 994 ? -12.279 5.587 -13.785 1.00 93.62 994 ASP A C 1
ATOM 7666 O O . ASP A 1 994 ? -11.107 5.302 -14.033 1.00 93.62 994 ASP A O 1
ATOM 7670 N N . LEU A 1 995 ? -12.879 5.186 -12.663 1.00 96.12 995 LEU A N 1
ATOM 7671 C CA . LEU A 1 995 ? -12.173 4.411 -11.645 1.00 96.12 995 LEU A CA 1
ATOM 7672 C C . LEU A 1 995 ? -11.986 2.946 -12.044 1.00 96.12 995 LEU A C 1
ATOM 7674 O O . LEU A 1 995 ? -10.994 2.343 -11.645 1.00 96.12 995 LEU A O 1
ATOM 7678 N N . ARG A 1 996 ? -12.868 2.385 -12.879 1.00 95.75 996 ARG A N 1
ATOM 7679 C CA . ARG A 1 996 ? -12.669 1.070 -13.506 1.00 95.75 996 ARG A CA 1
AT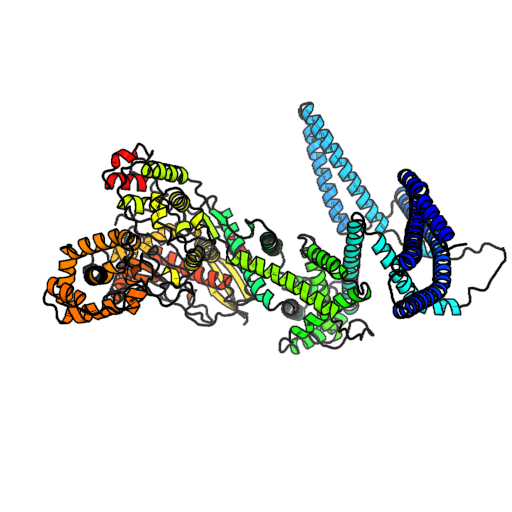OM 7680 C C . ARG A 1 996 ? -11.439 1.077 -14.399 1.00 95.75 996 ARG A C 1
ATOM 7682 O O . ARG A 1 996 ? -10.585 0.208 -14.252 1.00 95.75 996 ARG A O 1
ATOM 7689 N N . GLU A 1 997 ? -11.344 2.056 -15.295 1.00 95.94 997 GLU A N 1
ATOM 7690 C CA . GLU A 1 997 ? -10.183 2.218 -16.169 1.00 95.94 997 GLU A CA 1
ATOM 7691 C C . GLU A 1 997 ? -8.895 2.405 -15.354 1.00 95.94 997 GLU A C 1
ATOM 7693 O O . GLU A 1 997 ? -7.896 1.728 -15.599 1.00 95.94 997 GLU A O 1
ATOM 7698 N N . PHE A 1 998 ? -8.940 3.259 -14.328 1.00 97.88 998 PHE A N 1
ATOM 7699 C CA . PHE A 1 998 ? -7.819 3.462 -13.416 1.00 97.88 998 PHE A CA 1
ATOM 7700 C C . PHE A 1 998 ? -7.392 2.172 -12.708 1.00 97.88 998 PHE A C 1
ATOM 7702 O O . PHE A 1 998 ? -6.205 1.858 -12.707 1.00 97.88 998 PHE A O 1
ATOM 7709 N N . ALA A 1 999 ? -8.332 1.407 -12.145 1.00 97.56 999 ALA A N 1
ATOM 7710 C CA . ALA A 1 999 ? -8.029 0.182 -11.410 1.00 97.56 999 ALA A CA 1
ATOM 7711 C C . ALA A 1 999 ? -7.382 -0.888 -12.302 1.00 97.56 999 ALA A C 1
ATOM 7713 O O . ALA A 1 999 ? -6.376 -1.478 -11.914 1.00 97.56 999 ALA A O 1
ATOM 7714 N N . VAL A 1 1000 ? -7.887 -1.115 -13.522 1.00 96.31 1000 VAL A N 1
ATOM 7715 C CA . VAL A 1 1000 ? -7.300 -2.133 -14.417 1.00 96.31 1000 VAL A CA 1
ATOM 7716 C C . VAL A 1 1000 ? -5.912 -1.737 -14.920 1.00 96.31 1000 VAL A C 1
ATOM 7718 O O . VAL A 1 1000 ? -5.016 -2.582 -14.982 1.00 96.31 1000 VAL A O 1
ATOM 7721 N N . LEU A 1 1001 ? -5.700 -0.450 -15.218 1.00 97.75 1001 LEU A N 1
ATOM 7722 C CA . LEU A 1 1001 ? -4.389 0.075 -15.601 1.00 97.75 1001 LEU A CA 1
ATOM 7723 C C . LEU A 1 1001 ? -3.406 -0.004 -14.435 1.00 97.75 1001 LEU A C 1
ATOM 7725 O O . LEU A 1 1001 ? -2.261 -0.412 -14.613 1.00 97.75 1001 LEU A O 1
ATOM 7729 N N . GLN A 1 1002 ? -3.860 0.332 -13.229 1.00 96.88 1002 GLN A N 1
ATOM 7730 C CA . GLN A 1 1002 ? -3.065 0.231 -12.016 1.00 96.88 1002 GLN A CA 1
ATOM 7731 C C . GLN A 1 1002 ? -2.636 -1.222 -11.758 1.00 96.88 1002 GLN A C 1
ATOM 7733 O O . GLN A 1 1002 ? -1.456 -1.442 -11.479 1.00 96.88 1002 GLN A O 1
ATOM 7738 N N . ARG A 1 1003 ? -3.534 -2.211 -11.914 1.00 96.62 1003 ARG A N 1
ATOM 7739 C CA . ARG A 1 1003 ? -3.186 -3.645 -11.837 1.00 96.62 1003 ARG A CA 1
ATOM 7740 C C . ARG A 1 1003 ? -2.082 -3.990 -12.826 1.00 96.62 1003 ARG A C 1
ATOM 7742 O O . ARG A 1 1003 ? -1.063 -4.543 -12.426 1.00 96.62 1003 ARG A O 1
ATOM 7749 N N . PHE A 1 1004 ? -2.256 -3.617 -14.096 1.00 97.50 1004 PHE A N 1
ATOM 7750 C CA . PHE A 1 1004 ? -1.268 -3.877 -15.143 1.00 97.50 1004 PHE A CA 1
ATOM 7751 C C . PHE A 1 1004 ? 0.102 -3.268 -14.805 1.00 97.50 1004 PHE A C 1
ATOM 7753 O O . PHE A 1 1004 ? 1.109 -3.976 -14.813 1.00 97.50 1004 PHE A O 1
ATOM 7760 N N . PHE A 1 1005 ? 0.153 -1.985 -14.440 1.00 98.19 1005 PHE A N 1
ATOM 7761 C CA . PHE A 1 1005 ? 1.414 -1.322 -14.107 1.00 98.19 1005 PHE A CA 1
ATOM 7762 C C . PHE A 1 1005 ? 2.059 -1.874 -12.840 1.00 98.19 1005 PHE A C 1
ATOM 7764 O O . PHE A 1 1005 ? 3.278 -2.005 -12.796 1.00 98.19 1005 PHE A O 1
ATOM 7771 N N . ARG A 1 1006 ? 1.272 -2.246 -11.824 1.00 96.44 1006 ARG A N 1
ATOM 7772 C CA . ARG A 1 1006 ? 1.802 -2.877 -10.612 1.00 96.44 1006 ARG A CA 1
ATOM 7773 C C . ARG A 1 1006 ? 2.410 -4.238 -10.925 1.00 96.44 1006 ARG A C 1
ATOM 7775 O O . ARG A 1 1006 ? 3.542 -4.481 -10.534 1.00 96.44 1006 ARG A O 1
ATOM 7782 N N . LEU A 1 1007 ? 1.717 -5.077 -11.695 1.00 96.12 1007 LEU A N 1
ATOM 7783 C CA . LEU A 1 1007 ? 2.234 -6.378 -12.131 1.00 96.12 1007 LEU A CA 1
ATOM 7784 C C . LEU A 1 1007 ? 3.540 -6.235 -12.917 1.00 96.12 1007 LEU A C 1
ATOM 7786 O O . LEU A 1 1007 ? 4.484 -6.985 -12.668 1.00 96.12 1007 LEU A O 1
ATOM 7790 N N . ALA A 1 1008 ? 3.613 -5.251 -13.815 1.00 95.50 1008 ALA A N 1
ATOM 7791 C CA . ALA A 1 1008 ? 4.813 -4.950 -14.584 1.00 95.50 1008 ALA A CA 1
ATOM 7792 C C . ALA A 1 1008 ? 5.982 -4.481 -13.702 1.00 95.50 1008 ALA A C 1
ATOM 7794 O O . ALA A 1 1008 ? 7.083 -5.017 -13.797 1.00 95.50 1008 ALA A O 1
ATOM 7795 N N . LEU A 1 1009 ? 5.738 -3.522 -12.805 1.00 95.38 1009 LEU A N 1
ATOM 7796 C CA . LEU A 1 1009 ? 6.753 -2.974 -11.900 1.00 95.38 1009 LEU A CA 1
ATOM 7797 C C . LEU A 1 1009 ? 7.156 -3.944 -10.775 1.00 95.38 1009 LEU A C 1
ATOM 7799 O O . LEU A 1 1009 ? 8.212 -3.762 -10.175 1.00 95.38 1009 LEU A O 1
ATOM 7803 N N . ASP A 1 1010 ? 6.336 -4.953 -10.475 1.00 92.25 1010 ASP A N 1
ATOM 7804 C CA . ASP A 1 1010 ? 6.661 -6.063 -9.565 1.00 92.25 1010 ASP A CA 1
ATOM 7805 C C . ASP A 1 1010 ? 7.411 -7.203 -10.310 1.00 92.25 1010 ASP A C 1
ATOM 7807 O O . ASP A 1 1010 ? 7.946 -8.130 -9.695 1.00 92.25 1010 ASP A O 1
ATOM 7811 N N . GLY A 1 1011 ? 7.504 -7.123 -11.648 1.00 89.69 1011 GLY A N 1
ATOM 7812 C CA . GLY A 1 1011 ? 8.185 -8.092 -12.518 1.00 89.69 1011 GLY A CA 1
ATOM 7813 C C . GLY A 1 1011 ? 7.397 -9.373 -12.776 1.00 89.69 1011 GLY A C 1
ATOM 7814 O O . GLY A 1 1011 ? 7.982 -10.400 -13.103 1.00 89.69 1011 GLY A O 1
ATOM 7815 N N . THR A 1 1012 ? 6.073 -9.325 -12.632 1.00 92.69 1012 THR A N 1
ATOM 7816 C CA . THR A 1 1012 ? 5.190 -10.492 -12.795 1.00 92.69 1012 THR A CA 1
ATOM 7817 C C . THR A 1 1012 ? 5.130 -10.971 -14.249 1.00 92.69 1012 THR A C 1
ATOM 7819 O O . THR A 1 1012 ? 4.904 -12.146 -14.495 1.00 92.69 1012 THR A O 1
ATOM 7822 N N . PHE A 1 1013 ? 5.380 -10.090 -15.224 1.00 91.06 1013 PHE A N 1
ATOM 7823 C CA . PHE A 1 1013 ? 5.400 -10.426 -16.657 1.00 91.06 1013 PHE A CA 1
ATOM 7824 C C . PHE A 1 1013 ? 6.740 -11.004 -17.155 1.00 91.06 1013 PHE A C 1
ATOM 7826 O O . PHE A 1 1013 ? 6.958 -11.092 -18.365 1.00 91.06 1013 PHE A O 1
ATOM 7833 N N . GLY A 1 1014 ? 7.628 -11.403 -16.240 1.00 83.44 1014 GLY A N 1
ATOM 7834 C CA . GLY A 1 1014 ? 8.937 -11.985 -16.537 1.00 83.44 1014 GLY A CA 1
ATOM 7835 C C . GLY A 1 1014 ? 10.070 -10.960 -16.654 1.00 83.44 1014 GLY A C 1
ATOM 7836 O O . GLY A 1 1014 ? 9.847 -9.757 -16.793 1.00 83.44 1014 GLY A O 1
ATOM 7837 N N . ASP A 1 1015 ? 11.305 -11.462 -16.620 1.00 74.56 1015 ASP A N 1
ATOM 7838 C CA . ASP A 1 1015 ? 12.533 -10.648 -16.573 1.00 74.56 1015 ASP A CA 1
ATOM 7839 C C . ASP A 1 1015 ? 12.786 -9.834 -17.852 1.00 74.56 1015 ASP A C 1
ATOM 7841 O O . ASP A 1 1015 ? 13.507 -8.841 -17.833 1.00 74.56 1015 ASP A O 1
ATOM 7845 N N . GLY A 1 1016 ? 12.175 -10.240 -18.969 1.00 73.25 1016 GLY A N 1
ATOM 7846 C CA . GLY A 1 1016 ? 12.271 -9.553 -20.259 1.00 73.25 1016 GLY A CA 1
ATOM 7847 C C . GLY A 1 1016 ? 11.319 -8.365 -20.431 1.00 73.25 1016 GLY A C 1
ATOM 7848 O O . GLY A 1 1016 ? 11.293 -7.780 -21.513 1.00 73.25 1016 GLY A O 1
ATOM 7849 N N . PHE A 1 1017 ? 10.517 -8.014 -19.418 1.00 86.25 1017 PHE A N 1
ATOM 7850 C CA . PHE A 1 1017 ? 9.563 -6.912 -19.531 1.00 86.25 1017 PHE A CA 1
ATOM 7851 C C . PHE A 1 1017 ? 10.282 -5.554 -19.691 1.00 86.25 1017 PHE A C 1
ATOM 7853 O O . PHE A 1 1017 ? 11.151 -5.218 -18.881 1.00 86.25 1017 PHE A O 1
ATOM 7860 N N . PRO A 1 1018 ? 9.910 -4.711 -20.675 1.00 84.56 1018 PRO A N 1
ATOM 7861 C CA . PRO A 1 1018 ? 10.632 -3.471 -20.956 1.00 84.56 1018 PRO A CA 1
ATOM 7862 C C . PRO A 1 1018 ? 10.250 -2.342 -19.979 1.00 84.56 1018 PRO A C 1
ATOM 7864 O O . PRO A 1 1018 ? 9.402 -1.498 -20.274 1.00 84.56 1018 PRO A O 1
ATOM 7867 N N . LEU A 1 1019 ? 10.892 -2.283 -18.809 1.00 86.44 1019 LEU A N 1
ATOM 7868 C CA . LEU A 1 1019 ? 10.627 -1.250 -17.791 1.00 86.44 1019 LEU A CA 1
ATOM 7869 C C . LEU A 1 1019 ? 10.823 0.187 -18.315 1.00 86.44 1019 LEU A C 1
ATOM 7871 O O . LEU A 1 1019 ? 10.034 1.073 -17.983 1.00 86.44 1019 LEU A O 1
ATOM 7875 N N . ASP A 1 1020 ? 11.799 0.422 -19.196 1.00 83.06 1020 ASP A N 1
ATOM 7876 C CA . ASP A 1 1020 ? 12.030 1.744 -19.802 1.00 83.06 1020 ASP A CA 1
ATOM 7877 C C . ASP A 1 1020 ? 10.864 2.224 -20.665 1.00 83.06 1020 ASP A C 1
ATOM 7879 O O . ASP A 1 1020 ? 10.623 3.427 -20.794 1.00 83.06 1020 ASP A O 1
ATOM 7883 N N . THR A 1 1021 ? 10.093 1.299 -21.235 1.00 88.56 1021 THR A N 1
ATOM 7884 C CA . THR A 1 1021 ? 8.871 1.637 -21.962 1.00 88.56 1021 THR A CA 1
ATOM 7885 C C . THR A 1 1021 ? 7.845 2.282 -21.029 1.00 88.56 1021 THR A C 1
ATOM 7887 O O . THR A 1 1021 ? 7.199 3.245 -21.435 1.00 88.56 1021 THR A O 1
ATOM 7890 N N . LEU A 1 1022 ? 7.733 1.835 -19.771 1.00 94.44 1022 LEU A N 1
ATOM 7891 C CA . LEU A 1 1022 ? 6.873 2.488 -18.775 1.00 94.44 1022 LEU A CA 1
ATOM 7892 C C . LEU A 1 1022 ? 7.401 3.873 -18.395 1.00 94.44 1022 LEU A C 1
ATOM 7894 O O . LEU A 1 1022 ? 6.623 4.817 -18.265 1.00 94.44 1022 LEU A O 1
ATOM 7898 N N . VAL A 1 1023 ? 8.722 4.030 -18.279 1.00 91.56 1023 VAL A N 1
ATOM 7899 C CA . VAL A 1 1023 ? 9.333 5.348 -18.055 1.00 91.56 1023 VAL A CA 1
ATOM 7900 C C . VAL A 1 1023 ? 8.985 6.301 -19.203 1.00 91.56 1023 VAL A C 1
ATOM 7902 O O . VAL A 1 1023 ? 8.552 7.421 -18.939 1.00 91.56 1023 VAL A O 1
ATOM 7905 N N . ARG A 1 1024 ? 9.065 5.864 -20.466 1.00 90.69 1024 ARG A N 1
ATOM 7906 C CA . ARG A 1 1024 ? 8.625 6.673 -21.619 1.00 90.69 1024 ARG A CA 1
ATOM 7907 C C . ARG A 1 1024 ? 7.122 6.956 -21.597 1.00 90.69 1024 ARG A C 1
ATOM 7909 O O . ARG A 1 1024 ? 6.712 8.085 -21.847 1.00 90.69 1024 ARG A O 1
ATOM 7916 N N . LEU A 1 1025 ? 6.303 5.966 -21.239 1.00 92.00 1025 LEU A N 1
ATOM 7917 C CA . LEU A 1 1025 ? 4.852 6.119 -21.110 1.00 92.00 1025 LEU A CA 1
ATOM 7918 C C . LEU A 1 1025 ? 4.486 7.209 -20.084 1.00 92.00 1025 LEU A C 1
ATOM 7920 O O . LEU A 1 1025 ? 3.555 7.979 -20.308 1.00 92.00 1025 LEU A O 1
ATOM 7924 N N . SER A 1 1026 ? 5.256 7.343 -18.995 1.00 91.38 1026 SER A N 1
ATOM 7925 C CA . SER A 1 1026 ? 5.039 8.393 -17.983 1.00 91.38 1026 SER A CA 1
ATOM 7926 C C . SER A 1 1026 ? 5.257 9.827 -18.496 1.00 91.38 1026 SER A C 1
ATOM 7928 O O . SER A 1 1026 ? 4.785 10.775 -17.869 1.00 91.38 1026 SER A O 1
ATOM 7930 N N . GLN A 1 1027 ? 5.936 9.995 -19.637 1.00 89.12 1027 GLN A N 1
ATOM 7931 C CA . GLN A 1 1027 ? 6.237 11.292 -20.255 1.00 89.12 1027 GLN A CA 1
ATOM 7932 C C . GLN A 1 1027 ? 5.175 11.734 -21.272 1.00 89.12 1027 GLN A C 1
ATOM 7934 O O . GLN A 1 1027 ? 5.255 12.849 -21.795 1.00 89.12 1027 GLN A O 1
ATOM 7939 N N . ILE A 1 1028 ? 4.178 10.890 -21.558 1.00 84.25 1028 ILE A N 1
ATOM 7940 C CA . ILE A 1 1028 ? 3.091 11.235 -22.477 1.00 84.25 1028 ILE A CA 1
ATOM 7941 C C . ILE A 1 1028 ? 2.337 12.451 -21.939 1.00 84.25 1028 ILE A C 1
ATOM 7943 O O . ILE A 1 1028 ? 1.921 12.511 -20.777 1.00 84.25 1028 ILE A O 1
ATOM 7947 N N . LYS A 1 1029 ? 2.157 13.443 -22.813 1.00 77.75 1029 LYS A N 1
ATOM 7948 C CA . LYS A 1 1029 ? 1.403 14.652 -22.494 1.00 77.75 1029 LYS A CA 1
ATOM 7949 C C . LYS A 1 1029 ? -0.090 14.332 -22.460 1.00 77.75 1029 LYS A C 1
ATOM 7951 O O . LYS A 1 1029 ? -0.610 13.622 -23.315 1.00 77.75 1029 LYS A O 1
ATOM 7956 N N . SER A 1 1030 ? -0.793 14.903 -21.485 1.00 68.88 1030 SER A N 1
ATOM 7957 C CA . SER A 1 1030 ? -2.257 14.907 -21.496 1.00 68.88 1030 SER A CA 1
ATOM 7958 C C . SER A 1 1030 ? -2.744 15.650 -22.741 1.00 68.88 1030 SER A C 1
ATOM 7960 O O . SER A 1 1030 ? -2.248 16.738 -23.035 1.00 68.88 1030 SER A O 1
ATOM 7962 N N . ARG A 1 1031 ? -3.712 15.081 -23.467 1.00 64.44 1031 ARG A N 1
ATOM 7963 C CA . ARG A 1 1031 ? -4.228 15.670 -24.717 1.00 64.44 1031 ARG A CA 1
ATOM 7964 C C . ARG A 1 1031 ? -5.007 16.962 -24.525 1.00 64.44 1031 ARG A C 1
ATOM 7966 O O . ARG A 1 1031 ? -5.063 17.776 -25.436 1.00 64.44 1031 ARG A O 1
ATOM 7973 N N . ALA A 1 1032 ? -5.582 17.152 -23.344 1.00 55.66 1032 ALA A N 1
ATOM 7974 C CA . ALA A 1 1032 ? -6.187 18.406 -22.929 1.00 55.66 1032 ALA A CA 1
ATOM 7975 C C . ALA A 1 1032 ? -5.437 18.945 -21.707 1.00 55.66 1032 ALA A C 1
ATOM 7977 O O . ALA A 1 1032 ? -5.046 18.166 -20.825 1.00 55.66 1032 ALA A O 1
ATOM 7978 N N . GLN A 1 1033 ? -5.274 20.270 -21.630 1.00 53.00 1033 GLN A N 1
ATOM 7979 C CA . GLN A 1 1033 ? -5.062 20.952 -20.354 1.00 53.00 1033 GLN A CA 1
ATOM 7980 C C . GLN A 1 1033 ? -6.307 20.674 -19.512 1.00 53.00 1033 GLN A C 1
ATOM 7982 O O . GLN A 1 1033 ? -7.332 21.333 -19.664 1.00 53.00 1033 GLN A O 1
ATOM 7987 N N . GLN A 1 1034 ? -6.269 19.615 -18.701 1.00 55.59 1034 GLN A N 1
ATOM 7988 C CA . GLN A 1 1034 ? -7.353 19.388 -17.760 1.00 55.59 1034 GLN A CA 1
ATOM 7989 C C . GLN A 1 1034 ? -7.368 20.564 -16.786 1.00 55.59 1034 GLN A C 1
ATOM 7991 O O . GLN A 1 1034 ? -6.292 20.976 -16.338 1.00 55.59 1034 GLN A O 1
ATOM 7996 N N . PRO A 1 1035 ? -8.553 21.103 -16.455 1.00 58.03 1035 PRO A N 1
ATOM 7997 C CA . PRO A 1 1035 ? -8.643 22.083 -15.392 1.00 58.03 1035 PRO A CA 1
ATOM 7998 C C . PRO A 1 1035 ? -8.022 21.469 -14.137 1.00 58.03 1035 PRO A C 1
ATOM 8000 O O . PRO A 1 1035 ? -8.269 20.301 -13.813 1.00 58.03 1035 PRO A O 1
ATOM 8003 N N . VAL A 1 1036 ? -7.167 22.234 -13.465 1.00 64.75 1036 VAL A N 1
ATOM 8004 C CA . VAL A 1 1036 ? -6.640 21.843 -12.160 1.00 64.75 1036 VAL A CA 1
ATOM 8005 C C . VAL A 1 1036 ? -7.825 21.870 -11.203 1.00 64.75 1036 VAL A C 1
ATOM 8007 O O . VAL A 1 1036 ? -8.263 22.935 -10.785 1.00 64.75 1036 VAL A O 1
ATOM 8010 N N . VAL A 1 1037 ? -8.390 20.698 -10.911 1.00 75.38 1037 VAL A N 1
ATOM 8011 C CA . VAL A 1 1037 ? -9.498 20.580 -9.961 1.00 75.38 1037 VAL A CA 1
ATOM 8012 C C . VAL A 1 1037 ? -8.899 20.422 -8.579 1.00 75.38 1037 VAL A C 1
ATOM 8014 O O . VAL A 1 1037 ? -8.277 19.396 -8.304 1.00 75.38 1037 VAL A O 1
ATOM 8017 N N . ARG A 1 1038 ? -9.081 21.413 -7.706 1.00 77.00 1038 ARG A N 1
ATOM 8018 C CA . ARG A 1 1038 ? -8.602 21.327 -6.325 1.00 77.00 1038 ARG A CA 1
ATOM 8019 C C . ARG A 1 1038 ? -9.391 20.270 -5.564 1.00 77.00 1038 ARG A C 1
ATOM 8021 O O . ARG A 1 1038 ? -10.622 20.325 -5.489 1.00 77.00 1038 ARG A O 1
ATOM 8028 N N . THR A 1 1039 ? -8.672 19.311 -4.987 1.00 74.00 1039 THR A N 1
ATOM 8029 C CA . THR A 1 1039 ? -9.271 18.293 -4.118 1.00 74.00 1039 THR A CA 1
ATOM 8030 C C . THR A 1 1039 ? -9.325 18.806 -2.680 1.00 74.00 1039 THR A C 1
ATOM 8032 O O . THR A 1 1039 ? -8.304 19.296 -2.198 1.00 74.00 1039 THR A O 1
ATOM 8035 N N . PRO A 1 1040 ? -10.463 18.691 -1.973 1.00 65.56 1040 PRO A N 1
ATOM 8036 C CA . PRO A 1 1040 ? -10.562 19.119 -0.584 1.00 65.56 1040 PRO A CA 1
ATOM 8037 C C . PRO A 1 1040 ? -9.646 18.274 0.301 1.00 65.56 1040 PRO A C 1
ATOM 8039 O O . PRO A 1 1040 ? -9.546 17.057 0.132 1.00 65.56 1040 PRO A O 1
ATOM 8042 N N . LEU A 1 1041 ? -8.972 18.936 1.239 1.00 61.56 1041 LEU A N 1
ATOM 8043 C CA . LEU A 1 1041 ? -8.002 18.332 2.145 1.00 61.56 1041 LEU A CA 1
ATOM 8044 C C . LEU A 1 1041 ? -8.446 18.505 3.595 1.00 61.56 1041 LEU A C 1
ATOM 8046 O O . LEU A 1 1041 ? -9.012 19.529 3.963 1.00 61.56 1041 LEU A O 1
ATOM 8050 N N . TRP A 1 1042 ? -8.105 17.511 4.413 1.00 56.12 1042 TRP A N 1
ATOM 8051 C CA . TRP A 1 1042 ? -8.382 17.436 5.850 1.00 56.12 1042 TRP A CA 1
ATOM 8052 C C . TRP A 1 1042 ? -7.942 18.657 6.679 1.00 56.12 1042 TRP A C 1
ATOM 8054 O O . TRP A 1 1042 ? -8.594 18.978 7.666 1.00 56.12 1042 TRP A O 1
ATOM 8064 N N . ASN A 1 1043 ? -6.888 19.368 6.269 1.00 50.28 1043 ASN A N 1
ATOM 8065 C CA . ASN A 1 1043 ? -6.218 20.359 7.116 1.00 50.28 1043 ASN A CA 1
ATOM 8066 C C . ASN A 1 1043 ? -6.591 21.823 6.812 1.00 50.28 1043 ASN A C 1
ATOM 8068 O O . ASN A 1 1043 ? -5.724 22.699 6.893 1.00 50.28 1043 ASN A O 1
ATOM 8072 N N . SER A 1 1044 ? -7.838 22.126 6.426 1.00 45.88 1044 SER A N 1
ATOM 8073 C CA . SER A 1 1044 ? -8.230 23.537 6.327 1.00 45.88 1044 SER A CA 1
ATOM 8074 C C . SER A 1 1044 ? -8.387 24.141 7.737 1.00 45.88 1044 SER A C 1
ATOM 8076 O O . SER A 1 1044 ? -8.964 23.499 8.619 1.00 45.88 1044 SER A O 1
ATOM 8078 N N . PRO A 1 1045 ? -7.895 25.371 7.978 1.00 46.16 1045 PRO A N 1
ATOM 8079 C CA . PRO A 1 1045 ? -8.159 26.139 9.202 1.00 46.16 1045 PRO A CA 1
ATOM 8080 C C . PRO A 1 1045 ? -9.643 26.149 9.618 1.00 46.16 1045 PRO A C 1
ATOM 8082 O O . PRO A 1 1045 ? -9.967 26.194 10.806 1.00 46.16 1045 PRO A O 1
ATOM 8085 N N . ASP A 1 1046 ? -10.545 26.019 8.645 1.00 50.59 1046 ASP A N 1
ATOM 8086 C CA . ASP A 1 1046 ? -11.996 25.983 8.836 1.00 50.59 1046 ASP A CA 1
ATOM 8087 C C . ASP A 1 1046 ? -12.466 24.756 9.632 1.00 50.59 1046 ASP A C 1
ATOM 8089 O O . ASP A 1 1046 ? -13.424 24.852 10.401 1.00 50.59 1046 ASP A O 1
ATOM 8093 N N . ALA A 1 1047 ? -11.785 23.608 9.511 1.00 48.16 1047 ALA A N 1
ATOM 8094 C CA . ALA A 1 1047 ? -12.090 22.423 10.312 1.00 48.16 1047 ALA A CA 1
ATOM 8095 C C . ALA A 1 1047 ? -11.821 22.702 11.800 1.00 48.16 1047 ALA A C 1
ATOM 8097 O O . ALA A 1 1047 ? -12.687 22.468 12.640 1.00 48.16 1047 ALA A O 1
ATOM 8098 N N . THR A 1 1048 ? -10.677 23.312 12.121 1.00 48.97 1048 THR A N 1
ATOM 8099 C CA . THR A 1 1048 ? -10.325 23.750 13.483 1.00 48.97 1048 THR A CA 1
ATOM 8100 C C . THR A 1 1048 ? -11.297 24.798 14.020 1.00 48.97 1048 THR A C 1
ATOM 8102 O O . THR A 1 1048 ? -11.740 24.696 15.166 1.00 48.97 1048 THR A O 1
ATOM 8105 N N . ALA A 1 1049 ? -11.718 25.754 13.188 1.00 54.50 1049 ALA A N 1
ATOM 8106 C CA . ALA A 1 1049 ? -12.715 26.755 13.566 1.00 54.50 1049 ALA A CA 1
ATOM 8107 C C . ALA A 1 1049 ? -14.065 26.109 13.911 1.00 54.50 1049 ALA A C 1
ATOM 8109 O O . ALA A 1 1049 ? -14.674 26.406 14.944 1.00 54.50 1049 ALA A O 1
ATOM 8110 N N . LYS A 1 1050 ? -14.511 25.164 13.076 1.00 50.78 1050 LYS A N 1
ATOM 8111 C CA . LYS A 1 1050 ? -15.766 24.436 13.261 1.00 50.78 1050 LYS A CA 1
ATOM 8112 C C . LYS A 1 1050 ? -15.758 23.614 14.550 1.00 50.78 1050 LYS A C 1
ATOM 8114 O O . LYS A 1 1050 ? -16.731 23.662 15.296 1.00 50.78 1050 LYS A O 1
ATOM 8119 N N . ILE A 1 1051 ? -14.650 22.954 14.875 1.00 50.38 1051 ILE A N 1
ATOM 8120 C CA . ILE A 1 1051 ? -14.474 22.174 16.116 1.00 50.38 1051 ILE A CA 1
ATOM 8121 C C . ILE A 1 1051 ? -14.610 23.046 17.352 1.00 50.38 1051 ILE A C 1
ATOM 8123 O O . ILE A 1 1051 ? -15.301 22.684 18.306 1.00 50.38 1051 ILE A O 1
ATOM 8127 N N . LEU A 1 1052 ? -13.943 24.196 17.337 1.00 53.47 1052 LEU A N 1
ATOM 8128 C CA . LEU A 1 1052 ? -14.001 25.145 18.435 1.00 53.47 1052 LEU A CA 1
ATOM 8129 C C . LEU A 1 1052 ? -15.422 25.693 18.576 1.00 53.47 1052 LEU A C 1
ATOM 8131 O O . LEU A 1 1052 ? -15.929 25.776 19.688 1.00 53.47 1052 LEU A O 1
ATOM 8135 N N . SER A 1 1053 ? -16.118 25.956 17.466 1.00 54.53 1053 SER A N 1
ATOM 8136 C CA . SER A 1 1053 ? -17.522 26.377 17.511 1.00 54.53 1053 SER A CA 1
ATOM 8137 C C . SER A 1 1053 ? -18.454 25.304 18.097 1.00 54.53 1053 SER A C 1
ATOM 8139 O O . SER A 1 1053 ? -19.272 25.613 18.961 1.00 54.53 1053 SER A O 1
ATOM 8141 N N . GLN A 1 1054 ? -18.293 24.036 17.698 1.00 50.12 1054 GLN A N 1
ATOM 8142 C CA . GLN A 1 1054 ? -19.154 22.920 18.108 1.00 50.12 1054 GLN A CA 1
ATOM 8143 C C . GLN A 1 1054 ? -18.944 22.504 19.567 1.00 50.12 1054 GLN A C 1
ATOM 8145 O O . GLN A 1 1054 ? -19.895 22.103 20.232 1.00 50.12 1054 GLN A O 1
ATOM 8150 N N . ASN A 1 1055 ? -17.725 22.645 20.091 1.00 47.62 1055 ASN A N 1
ATOM 8151 C CA . ASN A 1 1055 ? -17.399 22.319 21.482 1.00 47.62 1055 ASN A CA 1
ATOM 8152 C C . ASN A 1 1055 ? -17.593 23.503 22.446 1.00 47.62 1055 ASN A C 1
ATOM 8154 O O . ASN A 1 1055 ? -17.005 23.507 23.523 1.00 47.62 1055 ASN A O 1
ATOM 8158 N N . GLN A 1 1056 ? -18.384 24.517 22.067 1.00 52.81 1056 GLN A N 1
ATOM 8159 C CA . GLN A 1 1056 ? -18.612 25.739 22.861 1.00 52.81 1056 GLN A CA 1
ATOM 8160 C C . GLN A 1 1056 ? -17.324 26.520 23.192 1.00 52.81 1056 GLN A C 1
ATOM 8162 O O . GLN A 1 1056 ? -17.274 27.319 24.123 1.00 52.81 1056 GLN A O 1
ATOM 8167 N N . LEU A 1 1057 ? -16.282 26.330 22.387 1.00 55.50 1057 LEU A N 1
ATOM 8168 C CA . LEU A 1 1057 ? -14.980 26.989 22.469 1.00 55.50 1057 LEU A CA 1
ATOM 8169 C C . LEU A 1 1057 ? -14.814 28.046 21.360 1.00 55.50 1057 LEU A C 1
ATOM 8171 O O . LEU A 1 1057 ? -13.700 28.373 20.959 1.00 55.50 1057 LEU A O 1
ATOM 8175 N N . ALA A 1 1058 ? -15.923 28.600 20.854 1.00 57.78 1058 ALA A N 1
ATOM 8176 C CA . ALA A 1 1058 ? -15.944 29.562 19.746 1.00 57.78 1058 ALA A CA 1
ATOM 8177 C C . ALA A 1 1058 ? -15.131 30.843 20.023 1.00 57.78 1058 ALA A C 1
ATOM 8179 O O . ALA A 1 1058 ? -14.695 31.523 19.091 1.00 57.78 1058 ALA A O 1
ATOM 8180 N N . SER A 1 1059 ? -14.906 31.156 21.302 1.00 54.09 1059 SER A N 1
ATOM 8181 C CA . SER A 1 1059 ? -14.043 32.246 21.766 1.00 54.09 1059 SER A CA 1
ATOM 8182 C C . SER A 1 1059 ? -12.565 32.046 21.419 1.00 54.09 1059 SER A C 1
ATOM 8184 O O . SER A 1 1059 ? -11.810 33.011 21.439 1.00 54.09 1059 SER A O 1
ATOM 8186 N N . LEU A 1 1060 ? -12.150 30.824 21.071 1.00 51.66 1060 LEU A N 1
ATOM 8187 C CA . LEU A 1 1060 ? -10.783 30.503 20.667 1.00 51.66 1060 LEU A CA 1
ATOM 8188 C C . LEU A 1 1060 ? -10.549 30.636 19.153 1.00 51.66 1060 LEU A C 1
ATOM 8190 O O . LEU A 1 1060 ? -9.403 30.623 18.730 1.00 51.66 1060 LEU A O 1
ATOM 8194 N N . ILE A 1 1061 ? -11.591 30.811 18.333 1.00 54.62 1061 ILE A N 1
ATOM 8195 C CA . ILE A 1 1061 ? -11.480 30.858 16.860 1.00 54.62 1061 ILE A CA 1
ATOM 8196 C C . ILE A 1 1061 ? -10.662 32.075 16.388 1.00 54.62 1061 ILE A C 1
ATOM 8198 O O . ILE A 1 1061 ? -9.666 31.916 15.685 1.00 54.62 1061 ILE A O 1
ATOM 8202 N N . GLU A 1 1062 ? -11.035 33.280 16.828 1.00 49.47 1062 GLU A N 1
ATOM 8203 C CA . GLU A 1 1062 ? -10.343 34.533 16.480 1.00 49.47 1062 GLU A CA 1
ATOM 8204 C C . GLU A 1 1062 ? -8.914 34.624 17.058 1.00 49.47 1062 GLU A C 1
ATOM 8206 O O . GLU A 1 1062 ? -7.999 34.956 16.303 1.00 49.47 1062 GLU A O 1
ATOM 8211 N N . PRO A 1 1063 ? -8.650 34.274 18.339 1.00 44.72 1063 PRO A N 1
ATOM 8212 C CA . PRO A 1 1063 ? -7.288 34.235 18.889 1.00 44.72 1063 PRO A CA 1
ATOM 8213 C C . PRO A 1 1063 ? -6.339 33.264 18.177 1.00 44.72 1063 PRO A C 1
ATOM 8215 O O . PRO A 1 1063 ? -5.120 33.434 18.236 1.00 44.72 1063 PRO A O 1
ATOM 8218 N N . LEU A 1 1064 ? -6.886 32.239 17.518 1.00 43.12 1064 LEU A N 1
ATOM 8219 C CA . LEU A 1 1064 ? -6.135 31.282 16.708 1.00 43.12 1064 LEU A CA 1
ATOM 8220 C C . LEU A 1 1064 ? -6.076 31.704 15.227 1.00 43.12 1064 LEU A C 1
ATOM 8222 O O . LEU A 1 1064 ? -5.625 30.933 14.392 1.00 43.12 1064 LEU A O 1
ATOM 8226 N N . GLY A 1 1065 ? -6.500 32.921 14.867 1.00 43.91 1065 GLY A N 1
ATOM 8227 C CA . GLY A 1 1065 ? -6.433 33.420 13.488 1.00 43.91 1065 GLY A CA 1
ATOM 8228 C C . GLY A 1 1065 ? -7.233 32.580 12.485 1.00 43.91 1065 GLY A C 1
ATOM 8229 O O . GLY A 1 1065 ? -6.910 32.572 11.300 1.00 43.91 1065 GLY A O 1
ATOM 8230 N N . LEU A 1 1066 ? -8.239 31.840 12.959 1.00 50.84 1066 LEU A N 1
ATOM 8231 C CA . LEU A 1 1066 ? -9.105 31.010 12.131 1.00 50.84 1066 LEU A CA 1
ATOM 8232 C C . LEU A 1 1066 ? -10.296 31.861 11.665 1.00 50.84 1066 LEU A C 1
ATOM 8234 O O . LEU A 1 1066 ? -10.880 32.597 12.462 1.00 50.84 1066 LEU A O 1
ATOM 8238 N N . SER A 1 1067 ? -10.665 31.780 10.385 1.00 47.12 1067 SER A N 1
ATOM 8239 C CA . SER A 1 1067 ? -11.812 32.535 9.867 1.00 47.12 1067 SER A CA 1
ATOM 8240 C C . SER A 1 1067 ? -13.134 31.900 10.308 1.00 47.12 1067 SER A C 1
ATOM 8242 O O . SER A 1 1067 ? -13.274 30.676 10.322 1.00 47.12 1067 SER A O 1
ATOM 8244 N N . ARG A 1 1068 ? -14.123 32.732 10.659 1.00 42.88 1068 ARG A N 1
ATOM 8245 C CA . ARG A 1 1068 ? -15.516 32.297 10.878 1.00 42.88 1068 ARG A CA 1
ATOM 8246 C C . ARG A 1 1068 ? -16.291 32.126 9.570 1.00 42.88 1068 ARG A C 1
ATOM 8248 O O . ARG A 1 1068 ? -17.350 31.496 9.583 1.00 42.88 1068 ARG A O 1
ATOM 8255 N N . ASP A 1 1069 ? -15.784 32.667 8.464 1.00 38.06 1069 ASP A N 1
ATOM 8256 C CA . ASP A 1 1069 ? -16.484 32.662 7.184 1.00 38.06 1069 ASP A CA 1
ATOM 8257 C C . ASP A 1 1069 ? -16.419 31.274 6.539 1.00 38.06 1069 ASP A C 1
ATOM 8259 O O . ASP A 1 1069 ? -15.515 30.941 5.780 1.00 38.06 1069 ASP A O 1
ATOM 8263 N N . MET A 1 1070 ? -17.438 30.460 6.825 1.00 41.66 1070 MET A N 1
ATOM 8264 C CA . MET A 1 1070 ? -17.690 29.145 6.222 1.00 41.66 1070 MET A CA 1
ATOM 8265 C C . MET A 1 1070 ? -18.104 29.211 4.732 1.00 41.66 1070 MET A C 1
ATOM 8267 O O . MET A 1 1070 ? -18.757 28.291 4.240 1.00 41.66 1070 MET A O 1
ATOM 8271 N N . GLN A 1 1071 ? -17.793 30.283 3.995 1.00 31.89 1071 GLN A N 1
ATOM 8272 C CA . GLN A 1 1071 ? -18.281 30.479 2.626 1.00 31.89 1071 GLN A CA 1
ATOM 8273 C C . GLN A 1 1071 ? -17.154 30.713 1.614 1.00 31.89 1071 GLN A C 1
ATOM 8275 O O . GLN A 1 1071 ? -16.565 31.783 1.533 1.00 31.89 1071 GLN A O 1
ATOM 8280 N N . PHE A 1 1072 ? -16.936 29.680 0.793 1.00 39.44 1072 PHE A N 1
ATOM 8281 C CA . PHE A 1 1072 ? -16.583 29.752 -0.630 1.00 39.44 1072 PHE A CA 1
ATOM 8282 C C . PHE A 1 1072 ? -15.567 30.830 -1.048 1.00 39.44 1072 PHE A C 1
ATOM 8284 O O . PHE A 1 1072 ? -15.869 31.695 -1.865 1.00 39.44 1072 PHE A O 1
ATOM 8291 N N . ALA A 1 1073 ? -14.316 30.709 -0.607 1.00 26.55 1073 ALA A N 1
ATOM 8292 C CA . ALA A 1 1073 ? -13.188 31.379 -1.261 1.00 26.55 1073 ALA A CA 1
ATOM 8293 C C . ALA A 1 1073 ? -12.490 30.430 -2.254 1.00 26.55 1073 ALA A C 1
ATOM 8295 O O . ALA A 1 1073 ? -11.296 30.148 -2.179 1.00 26.55 1073 ALA A O 1
ATOM 8296 N N . THR A 1 1074 ? -13.253 29.864 -3.182 1.00 31.33 1074 THR A N 1
ATOM 8297 C CA . THR A 1 1074 ? -12.729 29.332 -4.448 1.00 31.33 1074 THR A CA 1
ATOM 8298 C C . THR A 1 1074 ? -13.871 29.425 -5.455 1.00 31.33 1074 THR A C 1
ATOM 8300 O O . THR A 1 1074 ? -14.990 29.036 -5.107 1.00 31.33 1074 THR A O 1
ATOM 8303 N N . PRO A 1 1075 ? -13.665 29.974 -6.665 1.00 28.84 1075 PRO A N 1
ATOM 8304 C CA . PRO A 1 1075 ? -14.714 29.976 -7.678 1.00 28.84 1075 PRO A CA 1
ATOM 8305 C C . PRO A 1 1075 ? -15.248 28.545 -7.851 1.00 28.84 1075 PRO A C 1
ATOM 8307 O O . PRO A 1 1075 ? -14.469 27.609 -8.023 1.00 28.84 1075 PRO A O 1
ATOM 8310 N N . GLN A 1 1076 ? -16.575 28.372 -7.788 1.00 35.62 1076 GLN A N 1
ATOM 8311 C CA . GLN A 1 1076 ? -17.270 27.068 -7.817 1.00 35.62 1076 GLN A CA 1
ATOM 8312 C C . GLN A 1 1076 ? -16.904 26.179 -9.024 1.00 35.62 1076 GLN A C 1
ATOM 8314 O O . GLN A 1 1076 ? -17.195 24.987 -9.020 1.00 35.62 1076 GLN A O 1
ATOM 8319 N N . ASN A 1 1077 ? -16.231 26.735 -10.032 1.00 34.38 1077 ASN A N 1
ATOM 8320 C CA . ASN A 1 1077 ? -15.772 26.029 -11.223 1.00 34.38 1077 ASN A CA 1
ATOM 8321 C C . ASN A 1 1077 ? -14.407 25.316 -11.061 1.00 34.38 1077 ASN A C 1
ATOM 8323 O O . ASN A 1 1077 ? -14.028 24.569 -11.959 1.00 34.38 1077 ASN A O 1
ATOM 8327 N N . GLU A 1 1078 ? -13.673 25.511 -9.954 1.00 44.00 1078 GLU A N 1
ATOM 8328 C CA . GLU A 1 1078 ? -12.308 24.967 -9.749 1.00 44.00 1078 GLU A CA 1
ATOM 8329 C C . GLU A 1 1078 ? -12.166 23.977 -8.572 1.00 44.00 1078 GLU A C 1
ATOM 8331 O O . GLU A 1 1078 ? -11.106 23.370 -8.395 1.00 44.00 1078 GLU A O 1
ATOM 8336 N N . ALA A 1 1079 ? -13.215 23.772 -7.772 1.00 56.00 1079 ALA A N 1
ATOM 8337 C CA . ALA A 1 1079 ? -13.202 22.884 -6.605 1.00 56.00 1079 ALA A CA 1
ATOM 8338 C C . ALA A 1 1079 ? -14.049 21.622 -6.843 1.00 56.00 1079 ALA A C 1
ATOM 8340 O O . ALA A 1 1079 ? -15.070 21.685 -7.532 1.00 56.00 1079 ALA A O 1
ATOM 8341 N N . CYS A 1 1080 ? -13.662 20.469 -6.270 1.00 63.12 1080 CYS A N 1
ATOM 8342 C CA . CYS A 1 1080 ? -14.563 19.308 -6.249 1.00 63.12 1080 CYS A CA 1
ATOM 8343 C C . CYS A 1 1080 ? -15.899 19.741 -5.608 1.00 63.12 1080 CYS A C 1
ATOM 8345 O O . CYS A 1 1080 ? -15.861 20.243 -4.483 1.00 63.12 1080 CYS A O 1
ATOM 8347 N N . PRO A 1 1081 ? -17.062 19.540 -6.255 1.00 57.38 1081 PRO A N 1
ATOM 8348 C CA . PRO A 1 1081 ? -18.339 19.901 -5.652 1.00 57.38 1081 PRO A CA 1
ATOM 8349 C C . PRO A 1 1081 ? -18.497 19.156 -4.325 1.00 57.38 1081 PRO A C 1
ATOM 8351 O O . PRO A 1 1081 ? -18.367 17.930 -4.275 1.00 57.38 1081 PRO A O 1
ATOM 8354 N N . ASP A 1 1082 ? -18.713 19.897 -3.238 1.00 48.75 1082 ASP A N 1
ATOM 8355 C CA . ASP A 1 1082 ? -19.004 19.294 -1.945 1.00 48.75 1082 ASP A CA 1
ATOM 8356 C C . ASP A 1 1082 ? -20.374 18.638 -1.971 1.00 48.75 1082 ASP A C 1
ATOM 8358 O O . ASP A 1 1082 ? -21.376 19.216 -2.391 1.00 48.75 1082 ASP A O 1
ATOM 8362 N N . ILE A 1 1083 ? -20.390 17.388 -1.529 1.00 47.38 1083 ILE A N 1
ATOM 8363 C CA . ILE A 1 1083 ? -21.597 16.588 -1.435 1.00 47.38 1083 ILE A CA 1
ATOM 8364 C C . ILE A 1 1083 ? -22.032 16.722 0.011 1.00 47.38 1083 ILE A C 1
ATOM 8366 O O . ILE A 1 1083 ? -21.415 16.137 0.903 1.00 47.38 1083 ILE A O 1
ATOM 8370 N N . GLN A 1 1084 ? -23.041 17.556 0.253 1.00 33.84 1084 GLN A N 1
ATOM 8371 C CA . GLN A 1 1084 ? -23.731 17.504 1.533 1.00 33.84 1084 GLN A CA 1
ATOM 8372 C C . GLN A 1 1084 ? -24.487 16.163 1.611 1.00 33.84 1084 GLN A C 1
ATOM 8374 O O . GLN A 1 1084 ? -25.196 15.838 0.655 1.00 33.84 1084 GLN A O 1
ATOM 8379 N N . PRO A 1 1085 ? -24.291 15.363 2.676 1.00 33.50 1085 PRO A N 1
ATOM 8380 C CA . PRO A 1 1085 ? -25.032 14.117 2.893 1.00 33.50 1085 PRO A CA 1
ATOM 8381 C C . PRO A 1 1085 ? -26.536 14.329 3.150 1.00 33.50 1085 PRO A C 1
ATOM 8383 O O . PRO A 1 1085 ? -26.910 15.420 3.636 1.00 33.50 1085 PRO A O 1
#

pLDDT: mean 71.16, std 19.77, range [26.55, 98.19]

Sequence (1085 aa):
MSLLQAAVASFGLYLLLQIAVIPKLHARMLGAKATNAFALIATMLVAELARAATLIITASLGLILGSLWLVPKITSYGSQKHWAQTFEFLRHIREQIEHIDKWWGIATIGVLGLALLIAGRHEAKRRASDAIEAAFEKLKSDIEKTGLAPLPPTPEMRALEIEIEKRRSRVAEISSATDQHSSAETDSQQNSELAKLNSEIEALDNWHTHLDITRRLDVGSAIADIVQPQKKKSEKSHPWLLSAGFFKIISFSSRALTIASLTLLIPALVAIASGEISEAAQSAIVRIHDLILKQTIKEAEDTWSRALELQSQKRELTKADDALIDQLAGQFQAYVQQQNSGLMRGSIEVGRRLAQNAARERILQNFAASKPSTIVKGAATQQGVESEIAKEIVKTNSNERLGGTNLREQFKNELTEQAKAAKPQAWEAFRAKAAQALRSARAPLESSEIASKLFAEALNTLSQTVINTDDASKALSHIASGLGKPGDTAERANELRKLNRDRFLNEISAHSAFGSPHSPLVPGTNIAVQNPALEETIKRMAGRMETQLAGADRLWRDSPPTIERFSGDGQDLNAARQQIEKLMASKSVPPNLARELPNSLATYADYFPGQIGEETRTHRAKLIKSTPAFNAAVEGRAIATAENFARARSYGALRGFAKVGGVLIGLKPNGGEAPIIIDLSWSESDRGLQFALRRADQRILSFGPFRAEIVRLALAYAADGRPVTVTLPAAGIGRGVLLHPALVDTSLGCKARHLDQFVDAFTSRSPERTSATQRVDQHLDTYRFAWAAQFQQIMATTADVLSKDELQSLEPVKEFSTKVLSSEEISKSVATTIKSPKEWADKRLSPVTLKTDYFEAGLVKTISSCLGTSGSPAAFRQCVAMTPIDVAFIRSGKWTAGPPSLFSESGVRETNYVLDDQLSFLDLRSAKGATWPFEFMLQVTFETPRYFAEERSTLSFDETPFEYPNVKAWISDRVSKGIAADRSPLQTEKTMVDLREFAVLQRFFRLALDGTFGDGFPLDTLVRLSQIKSRAQQPVVRTPLWNSPDATAKILSQNQLASLIEPLGLSRDMQFATPQNEACPDIQP

Secondary structure (DSSP, 8-state):
--HHHHHHHHHHHHHHIIIIIHHHHHHHHHT--HHHHHHHHHHHHHHHHHHHHHHHHHHHHHHHHHHHHHHHHHGGG--HHHHHHHHHHHHHHHHHHHHHHHHHHHHHHHHHHHHHHHHHHHHHHHHHHHHHHHHHHHHHHHHHHH-PPPPPPPHHHHHHHHHHHHHHHHHHHHHHHHTS---HHHHHHHHHHHHHHHHHHHHHHHHHHHHHHHHH--HHHHHHHHHS------------S--HHHHHHHHHHHHHHHHHHHHHHHHHHHHH-STTSHHHHHHHHHHHHHHHHHHHHHHHHHHHHHHHTB-SSPPPPPHHHHHHHHHHHHHHHHHHHHHHHTT-HHHHHHHHHHHHHHHHHHHHHHHHHT-TTEEEESGGGS-SHHHHHHHHHHHHHHH-TT-TTHHHHHHHHHHHHHHHHB-HHHHHHHHHHHHHHHHH--SPPPHHHHHHHHHHHHHHHHHTT--S-TTHHHHHHHHHHHTT-TTHHHHHHHHHHHHHHHHHHHHHHHHSSTT-SS--SSTT-------HHHHHHHHHHHHHHHHHHHHHHHHHHHS--EEEE-TTSS--HHHHHHHHHHHHHSTT--HHHHHHGGGGG--HHHHS-SSTTGGGGSHHHHHHHH-HHHHTTTTTT-S-HHHHHHHHH-HHHHHTBTT--SEE--PPPSSB-PPPEEEEEEEEETTEEEEEEEETTSPEEEEEEE-HHHHHHHHHHHHH---EEEE--EEBTEE--EE-TTTTTSHHHHHHHHHHTHHHHHHTT-HHHHHHHHHHHHHHHHHHHHHHHHHHHHHHHHTTTS-HHHHHHHHHHHHHHHHHHH-HHHHHHHHHHHH-HHHHH-TTT-STTT-TTTS-HHHHHHHHHHHTT-SSHHHHHHHHHHSPPPHHHHHTSGGGPPPPPEEEEEEEEEPP--B-TT-GGG-TTS---TTTTEEEEEEEEESS--TT-S-SSS-----S-EE-HHHHHHHHHHHHHHHHT--STT-HHHHHHHHHHHHHHHHHHHHHHTTTT-TT--HHHHHHHTTPPPSS-----BPP-TT-HHHHHHHHHHTT-GGGTTTTT-----S--S-TTSBPPP---